Protein AF-A0A0A2JKS3-F1 (afdb_monomer_lite)

Organism: Penicillium expansum (NCBI:txid27334)

Secondary structure (DSSP, 8-state):
----------HHHHHHHHHHHHHHHH---TT--SHHHHHHHHHHHHHHHHHHTT-HHHHHHHHHHHHHHHHTT--HHHHHHHHHHS-SSHHHHHHHIIIIIS-GGGHHHHHHHHHHHHHSSSPEEHHHHHHHHHHTT-S-TTS---GGGSTT----HHHHHHHHHHHHTTSEEEE--TTS--EEEESSHHHHHHIIIIIHHHHHHHTT---TT--HHHHHHHHHHHHHHHHHHHHHHHHHHHHSHHHHHH---HHHH-TTHHHHHHHHHHHHHHHTTHHHHH-TTHHHHHHHHHHHHHHHHHHH-SS-TTSPPTT--HHHHHHHTT-HHHHHHHHTTT--TT---TT---HHHHHHHHT-HHHHHHHHHTT--TT---TTS--HHHHHHHTT-HHHHHHHHHTT--GGG-TTT-HHHHHHHHT-HHHHHHHHHTT--TT---STTSSHHHHHHHHT-HHHHHHHHHTT--TT--BTTTBSHHHHHHHTT-HHHHHHHHHTT--TT--BTTTBSHHHHHHHTT-HHHHHHHHHTT--TT---STTSSHHHHHT-TTT--HHHHHHHHHTT--TT--BTTTBSHHHHHHTSS-SHHHHHHHHTT--TT---STTSSHHHHHHHHT-HHHHHHHHHTT--TT---TTS--HHHHHHHTT-HHHHHH-GGGGTTTT---TTS--HHHHHHHTT-HHHHHHHHHTT--TT---TTS--HHHH-TT-HHHHHHHHHH-TT--PPPTTTTTTHHHHHHHHHHHHHHT-----SHHHHHHHTT-------STT----EEEEEEE-TTT--EEEEEEETTT--EEEESSS--TTT--SS--HHHHHH-GGGGGG-TTS-------------S----SHHHHHHHHHHHHHHSTTSSS---S-SSS-----STTSSSSS-----------S-S--SSSHHHHHHHSTTTTTS--

Radius of gyration: 42.36 Å; chains: 1; bounding box: 100×102×143 Å

Structure (mmCIF, N/CA/C/O backbone):
data_AF-A0A0A2JKS3-F1
#
_entry.id   AF-A0A0A2JKS3-F1
#
loop_
_atom_site.group_PDB
_atom_site.id
_atom_site.type_symbol
_atom_site.label_atom_id
_atom_site.label_alt_id
_atom_site.label_comp_id
_atom_site.label_asym_id
_atom_site.label_entity_id
_atom_site.label_seq_id
_atom_site.pdbx_PDB_ins_code
_atom_site.Cartn_x
_atom_site.Cartn_y
_atom_site.Cartn_z
_atom_site.occupancy
_atom_site.B_iso_or_equiv
_atom_site.auth_seq_id
_atom_site.auth_comp_id
_atom_site.auth_asym_id
_atom_site.auth_atom_id
_atom_site.pdbx_PDB_model_num
ATOM 1 N N . MET A 1 1 ? -11.399 -55.300 25.366 1.00 30.48 1 MET A N 1
ATOM 2 C CA . MET A 1 1 ? -9.996 -54.855 25.467 1.00 30.48 1 MET A CA 1
ATOM 3 C C . MET A 1 1 ? -9.910 -53.564 24.676 1.00 30.48 1 MET A C 1
ATOM 5 O O . MET A 1 1 ? -10.213 -53.614 23.499 1.00 30.48 1 MET A O 1
ATOM 9 N N . GLU A 1 2 ? -9.673 -52.379 25.203 1.00 31.55 2 GLU A N 1
ATOM 10 C CA . GLU A 1 2 ? -9.498 -51.868 26.557 1.00 31.55 2 GLU A CA 1
ATOM 11 C C . GLU A 1 2 ? -10.107 -50.462 26.554 1.00 31.55 2 GLU A C 1
ATOM 13 O O . GLU A 1 2 ? -10.111 -49.762 25.542 1.00 31.55 2 GLU A O 1
ATOM 18 N N . SER A 1 3 ? -10.672 -50.095 27.695 1.00 31.89 3 SER A N 1
ATOM 19 C CA . SER A 1 3 ? -11.144 -48.764 28.036 1.00 31.89 3 SER A CA 1
ATOM 20 C C . SER A 1 3 ? -10.021 -47.739 27.884 1.00 31.89 3 SER A C 1
ATOM 22 O O . SER A 1 3 ? -9.095 -47.718 28.694 1.00 31.89 3 SER A O 1
ATOM 24 N N . GLY A 1 4 ? -10.135 -46.848 26.901 1.00 29.61 4 GLY A N 1
ATOM 25 C CA . GLY A 1 4 ? -9.442 -45.568 26.948 1.00 29.61 4 GLY A CA 1
ATOM 26 C C . GLY A 1 4 ? -10.041 -44.749 28.086 1.00 29.61 4 GLY A C 1
ATOM 27 O O . GLY A 1 4 ? -11.052 -44.079 27.894 1.00 29.61 4 GLY A O 1
ATOM 28 N N . GLN A 1 5 ? -9.465 -44.867 29.286 1.00 35.06 5 GLN A N 1
ATOM 29 C CA . GLN A 1 5 ? -9.697 -43.920 30.368 1.00 35.06 5 GLN A CA 1
ATOM 30 C C . GLN A 1 5 ? -9.364 -42.535 29.820 1.00 35.06 5 GLN A C 1
ATOM 32 O O . GLN A 1 5 ? -8.202 -42.226 29.557 1.00 35.06 5 GLN A O 1
ATOM 37 N N . ALA A 1 6 ? -10.393 -41.713 29.624 1.00 31.33 6 ALA A N 1
ATOM 38 C CA . ALA A 1 6 ? -10.202 -40.281 29.574 1.00 31.33 6 ALA A CA 1
ATOM 39 C C . ALA A 1 6 ? -9.494 -39.911 30.880 1.00 31.33 6 ALA A C 1
ATOM 41 O O . ALA A 1 6 ? -10.051 -40.085 31.965 1.00 31.33 6 ALA A O 1
ATOM 42 N N . ILE A 1 7 ? -8.234 -39.494 30.776 1.00 37.38 7 ILE A N 1
ATOM 43 C CA . ILE A 1 7 ? -7.541 -38.830 31.869 1.00 37.38 7 ILE A CA 1
ATOM 44 C C . ILE A 1 7 ? -8.309 -37.526 32.057 1.00 37.38 7 ILE A C 1
ATOM 46 O O . ILE A 1 7 ? -8.115 -36.557 31.327 1.00 37.38 7 ILE A O 1
ATOM 50 N N . GLU A 1 8 ? -9.257 -37.545 32.984 1.00 34.41 8 GLU A N 1
ATOM 51 C CA . GLU A 1 8 ? -9.900 -36.355 33.507 1.00 34.41 8 GLU A CA 1
ATOM 52 C C . GLU A 1 8 ? -8.813 -35.615 34.294 1.00 34.41 8 GLU A C 1
ATOM 54 O O . GLU A 1 8 ? -8.569 -35.872 35.473 1.00 34.41 8 GLU A O 1
ATOM 59 N N . ILE A 1 9 ? -8.048 -34.772 33.594 1.00 34.44 9 ILE A N 1
ATOM 60 C CA . ILE A 1 9 ? -7.129 -33.836 34.231 1.00 34.44 9 ILE A CA 1
ATOM 61 C C . ILE A 1 9 ? -8.023 -32.901 35.040 1.00 34.44 9 ILE A C 1
ATOM 63 O O . ILE A 1 9 ? -8.710 -32.050 34.478 1.00 34.44 9 ILE A O 1
ATOM 67 N N . LYS A 1 10 ? -8.051 -33.082 36.361 1.00 38.66 10 LYS A N 1
ATOM 68 C CA . LYS A 1 10 ? -8.672 -32.132 37.283 1.00 38.66 10 LYS A CA 1
ATOM 69 C C . LYS A 1 10 ? -7.843 -30.850 37.277 1.00 38.66 10 LYS A C 1
ATOM 71 O O . LYS A 1 10 ? -6.928 -30.678 38.074 1.00 38.66 10 LYS A O 1
ATOM 76 N N . VAL A 1 11 ? -8.155 -29.961 36.336 1.00 46.00 11 VAL A N 1
ATOM 77 C CA . VAL A 1 11 ? -7.541 -28.630 36.180 1.00 46.00 11 VAL A CA 1
ATOM 78 C C . VAL A 1 11 ? -7.661 -27.800 37.475 1.00 46.00 11 VAL A C 1
ATOM 80 O O . VAL A 1 11 ? -6.840 -26.928 37.739 1.00 46.00 11 VAL A O 1
ATOM 83 N N . GLU A 1 12 ? -8.641 -28.114 38.326 1.00 52.31 12 GLU A N 1
ATOM 84 C CA . GLU A 1 12 ? -8.937 -27.396 39.570 1.00 52.31 12 GLU A CA 1
ATOM 85 C C . GLU A 1 12 ? -7.877 -27.582 40.677 1.00 52.31 12 GLU A C 1
ATOM 87 O O . GLU A 1 12 ? -7.554 -26.608 41.357 1.00 52.31 12 GLU A O 1
ATOM 92 N N . ASP A 1 13 ? -7.281 -28.774 40.830 1.00 54.56 13 ASP A N 1
ATOM 93 C CA . ASP A 1 13 ? -6.289 -29.045 41.892 1.00 54.56 13 ASP A CA 1
ATOM 94 C C . ASP A 1 13 ? -4.906 -28.449 41.556 1.00 54.56 13 ASP A C 1
ATOM 96 O O . ASP A 1 13 ? -4.194 -27.958 42.436 1.00 54.56 13 ASP A O 1
ATOM 100 N N . HIS A 1 14 ? -4.537 -28.427 40.269 1.00 59.56 14 HIS A N 1
ATOM 101 C CA . HIS A 1 14 ? -3.281 -27.833 39.796 1.00 59.56 14 HIS A CA 1
ATOM 102 C C . HIS A 1 14 ? -3.275 -26.304 39.939 1.00 59.56 14 HIS A C 1
ATOM 104 O O . HIS A 1 14 ? -2.295 -25.738 40.421 1.00 59.56 14 HIS A O 1
ATOM 110 N N . ASN A 1 15 ? -4.403 -25.647 39.650 1.00 71.06 15 ASN A N 1
ATOM 111 C CA . ASN A 1 15 ? -4.530 -24.200 39.820 1.00 71.06 15 ASN A CA 1
ATOM 112 C C . ASN A 1 15 ? -4.403 -23.768 41.289 1.00 71.06 15 ASN A C 1
ATOM 114 O O . ASN A 1 15 ? -3.839 -22.712 41.562 1.00 71.06 15 ASN A O 1
ATOM 118 N N . GLN A 1 16 ? -4.900 -24.561 42.248 1.00 79.12 16 GLN A N 1
ATOM 119 C CA . GLN A 1 16 ? -4.759 -24.236 43.674 1.00 79.12 16 GLN A CA 1
ATOM 120 C C . GLN A 1 16 ? -3.303 -24.293 44.138 1.00 79.12 16 GLN A C 1
ATOM 122 O O . GLN A 1 16 ? -2.873 -23.424 44.897 1.00 79.12 16 GLN A O 1
ATOM 127 N N . GLN A 1 17 ? -2.540 -25.283 43.670 1.00 81.25 17 GLN A N 1
ATOM 128 C CA . GLN A 1 17 ? -1.125 -25.405 44.010 1.00 81.25 17 GLN A CA 1
ATOM 129 C C . GLN A 1 17 ? -0.301 -24.264 43.401 1.00 81.25 17 GLN A C 1
ATOM 131 O O . GLN A 1 17 ? 0.533 -23.685 44.097 1.00 81.25 17 GLN A O 1
ATOM 136 N N . ASP A 1 18 ? -0.568 -23.897 42.147 1.00 83.44 18 ASP A N 1
ATOM 137 C CA . ASP A 1 18 ? 0.107 -22.782 41.474 1.00 83.44 18 ASP A CA 1
ATOM 138 C C . ASP A 1 18 ? -0.231 -21.434 42.127 1.00 83.44 18 ASP A C 1
ATOM 140 O O . ASP A 1 18 ? 0.654 -20.606 42.345 1.00 83.44 18 ASP A O 1
ATOM 144 N N . ILE A 1 19 ? -1.494 -21.232 42.526 1.00 84.19 19 ILE A N 1
ATOM 145 C CA . ILE A 1 19 ? -1.930 -20.066 43.305 1.00 84.19 19 ILE A CA 1
ATOM 146 C C . ILE A 1 19 ? -1.213 -20.015 44.659 1.00 84.19 19 ILE A C 1
ATOM 148 O O . ILE A 1 19 ? -0.704 -18.960 45.036 1.00 84.19 19 ILE A O 1
ATOM 152 N N . ALA A 1 20 ? -1.149 -21.132 45.389 1.00 85.06 20 ALA A N 1
ATOM 153 C CA . ALA A 1 20 ? -0.477 -21.189 46.684 1.00 85.06 20 ALA A CA 1
ATOM 154 C C . ALA A 1 20 ? 1.016 -20.855 46.556 1.00 85.06 20 ALA A C 1
ATOM 156 O O . ALA A 1 20 ? 1.520 -20.038 47.327 1.00 85.06 20 ALA A O 1
ATOM 157 N N . THR A 1 21 ? 1.700 -21.423 45.556 1.00 85.44 21 THR A N 1
ATOM 158 C CA . THR A 1 21 ? 3.104 -21.112 45.243 1.00 85.44 21 THR A CA 1
ATOM 159 C C . THR A 1 21 ? 3.278 -19.634 44.892 1.00 85.44 21 THR A C 1
ATOM 161 O O . THR A 1 21 ? 4.127 -18.966 45.473 1.00 85.44 21 THR A O 1
ATOM 164 N N . TYR A 1 22 ? 2.420 -19.079 44.032 1.00 85.06 22 TYR A N 1
ATOM 165 C CA . TYR A 1 22 ? 2.462 -17.660 43.676 1.00 85.06 22 TYR A CA 1
ATOM 166 C C . TYR A 1 22 ? 2.288 -16.736 44.894 1.00 85.06 22 TYR A C 1
ATOM 168 O O . TYR A 1 22 ? 3.039 -15.772 45.049 1.00 85.06 22 TYR A O 1
ATOM 176 N N . ILE A 1 23 ? 1.348 -17.037 45.799 1.00 85.12 23 ILE A N 1
ATOM 177 C CA . ILE A 1 23 ? 1.152 -16.278 47.048 1.00 85.12 23 ILE A CA 1
ATOM 178 C C . ILE A 1 23 ? 2.405 -16.356 47.930 1.00 85.12 23 ILE A C 1
ATOM 180 O O . ILE A 1 23 ? 2.842 -15.345 48.483 1.00 85.12 23 ILE A O 1
ATOM 184 N N . GLN A 1 24 ? 2.976 -17.556 48.056 1.00 83.12 24 GLN A N 1
ATOM 185 C CA . GLN A 1 24 ? 4.165 -17.847 48.857 1.00 83.12 24 GLN A CA 1
ATOM 186 C C . GLN A 1 24 ? 5.393 -17.061 48.368 1.00 83.12 24 GLN A C 1
ATOM 188 O O . GLN A 1 24 ? 6.145 -16.537 49.194 1.00 83.12 24 GLN A O 1
ATOM 193 N N . ASP A 1 25 ? 5.567 -16.979 47.047 1.00 79.81 25 ASP A N 1
ATOM 194 C CA . ASP A 1 25 ? 6.682 -16.301 46.379 1.00 79.81 25 ASP A CA 1
ATOM 195 C C . ASP A 1 25 ? 6.521 -14.776 46.370 1.00 79.81 25 ASP A C 1
ATOM 197 O O . ASP A 1 25 ? 7.506 -14.045 46.407 1.00 79.81 25 ASP A O 1
ATOM 201 N N . THR A 1 26 ? 5.281 -14.286 46.352 1.00 75.19 26 THR A N 1
ATOM 202 C CA . THR A 1 26 ? 4.971 -12.850 46.296 1.00 75.19 26 THR A CA 1
ATOM 203 C C . THR A 1 26 ? 5.017 -12.205 47.691 1.00 75.19 26 THR A C 1
ATOM 205 O O . THR A 1 26 ? 5.575 -11.124 47.866 1.00 75.19 26 THR A O 1
ATOM 208 N N . LEU A 1 27 ? 4.555 -12.901 48.740 1.00 75.25 27 LEU A N 1
ATOM 209 C CA . LEU A 1 27 ? 4.664 -12.456 50.139 1.00 75.25 27 LEU A CA 1
ATOM 210 C C . LEU A 1 27 ? 6.083 -12.649 50.723 1.00 75.25 27 LEU A C 1
ATOM 212 O O . LEU A 1 27 ? 6.242 -13.175 51.832 1.00 75.25 27 LEU A O 1
ATOM 216 N N . THR A 1 28 ? 7.136 -12.209 50.023 1.00 62.16 28 THR A N 1
ATOM 217 C CA . THR A 1 28 ? 8.504 -12.157 50.570 1.00 62.16 28 THR A CA 1
ATOM 218 C C . THR A 1 28 ? 8.614 -11.059 51.625 1.00 62.16 28 THR A C 1
ATOM 220 O O . THR A 1 28 ? 9.102 -9.957 51.378 1.00 62.16 28 THR A O 1
ATOM 223 N N . MET A 1 29 ? 8.135 -11.362 52.826 1.00 55.88 29 MET A N 1
ATOM 224 C CA . MET A 1 29 ? 8.361 -10.553 54.015 1.00 55.88 29 MET A CA 1
ATOM 225 C C . MET A 1 29 ? 9.824 -10.676 54.432 1.00 55.88 29 MET A C 1
ATOM 227 O O . MET A 1 29 ? 10.343 -11.782 54.587 1.00 55.88 29 MET A O 1
ATOM 231 N N . THR A 1 30 ? 10.492 -9.536 54.591 1.00 47.81 30 THR A N 1
ATOM 232 C CA . THR A 1 30 ? 11.874 -9.415 55.061 1.00 47.81 30 THR A CA 1
ATOM 233 C C . THR A 1 30 ? 12.067 -10.229 56.346 1.00 47.81 30 THR A C 1
ATOM 235 O O . THR A 1 30 ? 11.515 -9.878 57.381 1.00 47.81 30 THR A O 1
ATOM 238 N N . GLU A 1 31 ? 12.812 -11.335 56.241 1.00 46.84 31 GLU A N 1
ATOM 239 C CA . GLU A 1 31 ? 13.276 -12.244 57.305 1.00 46.84 31 GLU A CA 1
ATOM 240 C C . GLU A 1 31 ? 12.452 -12.252 58.610 1.00 46.84 31 GLU A C 1
ATOM 242 O O . GLU A 1 31 ? 12.863 -11.707 59.638 1.00 46.84 31 GLU A O 1
ATOM 247 N N . ALA A 1 32 ? 11.314 -12.949 58.604 1.00 47.84 32 ALA A N 1
ATOM 248 C CA . ALA A 1 32 ? 10.649 -13.355 59.838 1.00 47.84 32 ALA A CA 1
ATOM 249 C C . ALA A 1 32 ? 11.521 -14.392 60.578 1.00 47.84 32 ALA A C 1
ATOM 251 O O . ALA A 1 32 ? 11.635 -15.537 60.149 1.00 47.84 32 ALA A O 1
ATOM 252 N N . LYS A 1 33 ? 12.178 -13.980 61.671 1.00 48.94 33 LYS A N 1
ATOM 253 C CA . LYS A 1 33 ? 13.095 -14.822 62.468 1.00 48.94 33 LYS A CA 1
ATOM 254 C C . LYS A 1 33 ? 12.414 -15.615 63.596 1.00 48.94 33 LYS A C 1
ATOM 256 O O . LYS A 1 33 ? 13.120 -16.248 64.377 1.00 48.94 33 LYS A O 1
ATOM 261 N N . ASP A 1 34 ? 11.081 -15.600 63.704 1.00 58.25 34 ASP A N 1
ATOM 262 C CA . ASP A 1 34 ? 10.336 -16.330 64.742 1.00 58.25 34 ASP A CA 1
ATOM 263 C C . ASP A 1 34 ? 9.275 -17.311 64.189 1.00 58.25 34 ASP A C 1
ATOM 265 O O . ASP A 1 34 ? 8.694 -17.121 63.120 1.00 58.25 34 ASP A O 1
ATOM 269 N N . ASN A 1 35 ? 9.025 -18.396 64.938 1.00 57.72 35 ASN A N 1
ATOM 270 C CA . ASN A 1 35 ? 8.067 -19.454 64.571 1.00 57.72 35 ASN A CA 1
ATOM 271 C C . ASN A 1 35 ? 6.607 -18.963 64.534 1.00 57.72 35 ASN A C 1
ATOM 273 O O . ASN A 1 35 ? 5.772 -19.558 63.854 1.00 57.72 35 ASN A O 1
ATOM 277 N N . ALA A 1 36 ? 6.280 -17.900 65.276 1.00 57.97 36 ALA A N 1
ATOM 278 C CA . ALA A 1 36 ? 4.929 -17.347 65.328 1.00 57.97 36 ALA A CA 1
ATOM 279 C C . ALA A 1 36 ? 4.556 -16.679 63.995 1.00 57.97 36 ALA A C 1
ATOM 281 O O . ALA A 1 36 ? 3.480 -16.932 63.460 1.00 57.97 36 ALA A O 1
ATOM 282 N N . SER A 1 37 ? 5.475 -15.913 63.406 1.00 62.06 37 SER A N 1
ATOM 283 C CA . SER A 1 37 ? 5.296 -15.261 62.106 1.00 62.06 37 SER A CA 1
ATOM 284 C C . SER A 1 37 ? 5.177 -16.266 60.955 1.00 62.06 37 SER A C 1
ATOM 286 O O . SER A 1 37 ? 4.454 -16.022 59.988 1.00 62.06 37 SER A O 1
ATOM 288 N N . GLN A 1 38 ? 5.842 -17.421 61.063 1.00 66.75 38 GLN A N 1
ATOM 289 C CA . GLN A 1 38 ? 5.776 -18.479 60.053 1.00 66.75 38 GLN A CA 1
ATOM 290 C C . GLN A 1 38 ? 4.429 -19.223 60.063 1.00 66.75 38 GLN A C 1
ATOM 292 O O . GLN A 1 38 ? 3.833 -19.404 59.001 1.00 66.75 38 GLN A O 1
ATOM 297 N N . ASN A 1 39 ? 3.885 -19.549 61.242 1.00 70.00 39 ASN A N 1
ATOM 298 C CA . ASN A 1 39 ? 2.537 -20.126 61.365 1.00 70.00 39 ASN A CA 1
ATOM 299 C C . ASN A 1 39 ? 1.451 -19.171 60.845 1.00 70.00 39 ASN A C 1
ATOM 301 O O . ASN A 1 39 ? 0.538 -19.579 60.126 1.00 70.00 39 ASN A O 1
ATOM 305 N N . THR A 1 40 ? 1.572 -17.884 61.172 1.00 71.56 40 THR A N 1
ATOM 306 C CA . THR A 1 40 ? 0.670 -16.830 60.693 1.00 71.56 40 THR A CA 1
ATOM 307 C C . THR A 1 40 ? 0.664 -16.732 59.163 1.00 71.56 40 THR A C 1
ATOM 309 O O . THR A 1 40 ? -0.393 -16.617 58.539 1.00 71.56 40 THR A O 1
ATOM 312 N N . ARG A 1 41 ? 1.839 -16.854 58.535 1.00 74.44 41 ARG A N 1
ATOM 313 C CA . ARG A 1 41 ? 1.990 -16.868 57.076 1.00 74.44 41 ARG A CA 1
ATOM 314 C C . ARG A 1 41 ? 1.308 -18.075 56.431 1.00 74.44 41 ARG A C 1
ATOM 316 O O . ARG A 1 41 ? 0.556 -17.893 55.479 1.00 74.44 41 ARG A O 1
ATOM 323 N N . GLU A 1 42 ? 1.532 -19.286 56.935 1.00 78.81 42 GLU A N 1
ATOM 324 C CA . GLU A 1 42 ? 0.897 -20.497 56.389 1.00 78.81 42 GLU A CA 1
ATOM 325 C C . GLU A 1 42 ? -0.636 -20.437 56.484 1.00 78.81 42 GLU A C 1
ATOM 327 O O . GLU A 1 42 ? -1.339 -20.816 55.542 1.00 78.81 42 GLU A O 1
ATOM 332 N N . MET A 1 43 ? -1.170 -19.885 57.582 1.00 81.38 43 MET A N 1
ATOM 333 C CA . MET A 1 43 ? -2.608 -19.640 57.727 1.00 81.38 43 MET A CA 1
ATOM 334 C C . MET A 1 43 ? -3.140 -18.647 56.685 1.00 81.38 43 MET A C 1
ATOM 336 O O . MET A 1 43 ? -4.213 -18.881 56.123 1.00 81.38 43 MET A O 1
ATOM 340 N N . LEU A 1 44 ? -2.395 -17.574 56.395 1.00 83.12 44 LEU A N 1
ATOM 341 C CA . LEU A 1 44 ? -2.764 -16.591 55.373 1.00 83.12 44 LEU A CA 1
ATOM 342 C C . LEU A 1 44 ? -2.813 -17.216 53.975 1.00 83.12 44 LEU A C 1
ATOM 344 O O . LEU A 1 44 ? -3.811 -17.061 53.273 1.00 83.12 44 LEU A O 1
ATOM 348 N N . VAL A 1 45 ? -1.769 -17.964 53.591 1.00 86.06 45 VAL A N 1
ATOM 349 C CA . VAL A 1 45 ? -1.688 -18.630 52.278 1.00 86.06 45 VAL A CA 1
ATOM 350 C C . VAL A 1 45 ? -2.840 -19.611 52.096 1.00 86.06 45 VAL A C 1
ATOM 352 O O . VAL A 1 45 ? -3.503 -19.595 51.058 1.00 86.06 45 VAL A O 1
ATOM 355 N N . LYS A 1 46 ? -3.146 -20.418 53.119 1.00 85.62 46 LYS A N 1
ATOM 356 C CA . LYS A 1 46 ? -4.265 -21.366 53.070 1.00 85.62 46 LYS A CA 1
ATOM 357 C C . LYS A 1 46 ? -5.610 -20.657 52.896 1.00 85.62 46 LYS A C 1
ATOM 359 O O . LYS A 1 46 ? -6.406 -21.069 52.054 1.00 85.62 46 LYS A O 1
ATOM 364 N N . LYS A 1 47 ? -5.858 -19.589 53.664 1.00 85.38 47 LYS A N 1
ATOM 365 C CA . LYS A 1 47 ? -7.113 -18.824 53.597 1.00 85.38 47 LYS A CA 1
ATOM 366 C C . LYS A 1 47 ? -7.293 -18.163 52.227 1.00 85.38 47 LYS A C 1
ATOM 368 O O . LYS A 1 47 ? -8.366 -18.271 51.643 1.00 85.38 47 LYS A O 1
ATOM 373 N N . LEU A 1 48 ? -6.234 -17.559 51.690 1.00 87.19 48 LEU A N 1
ATOM 374 C CA . LEU A 1 48 ? -6.238 -16.928 50.368 1.00 87.19 48 LEU A CA 1
ATOM 375 C C . LEU A 1 48 ? -6.448 -17.931 49.238 1.00 87.19 48 LEU A C 1
ATOM 377 O O . LEU A 1 48 ? -7.299 -17.712 48.385 1.00 87.19 48 LEU A O 1
ATOM 381 N N . THR A 1 49 ? -5.732 -19.055 49.263 1.00 86.19 49 THR A N 1
ATOM 382 C CA . THR A 1 49 ? -5.876 -20.112 48.249 1.00 86.19 49 THR A CA 1
ATOM 383 C C . THR A 1 49 ? -7.306 -20.657 48.225 1.00 86.19 49 THR A C 1
ATOM 385 O O . THR A 1 49 ? -7.879 -20.860 47.156 1.00 86.19 49 THR A O 1
ATOM 388 N N . GLN A 1 50 ? -7.919 -20.829 49.402 1.00 85.12 50 GLN A N 1
ATOM 389 C CA . GLN A 1 50 ? -9.303 -21.282 49.515 1.00 85.12 50 GLN A CA 1
ATOM 390 C C . GLN A 1 50 ? -10.304 -20.231 49.009 1.00 85.12 50 GLN A C 1
ATOM 392 O O . GLN A 1 50 ? -11.259 -20.581 48.320 1.00 85.12 50 GLN A O 1
ATOM 397 N N . GLN A 1 51 ? -10.087 -18.952 49.320 1.00 84.25 51 GLN A N 1
ATOM 398 C CA . GLN A 1 51 ? -10.978 -17.861 48.912 1.00 84.25 51 GLN A CA 1
ATOM 399 C C . GLN A 1 51 ? -10.863 -17.528 47.415 1.00 84.25 51 GLN A C 1
ATOM 401 O O . GLN A 1 51 ? -11.859 -17.147 46.807 1.00 84.25 51 GLN A O 1
ATOM 406 N N . ALA A 1 52 ? -9.693 -17.759 46.806 1.00 83.25 52 ALA A N 1
ATOM 407 C CA . ALA A 1 52 ? -9.475 -17.666 45.360 1.00 83.25 52 ALA A CA 1
ATOM 408 C C . ALA A 1 52 ? -10.354 -18.628 44.556 1.00 83.25 52 ALA A C 1
ATOM 410 O O . ALA A 1 52 ? -10.662 -18.358 43.397 1.00 83.25 52 ALA A O 1
ATOM 411 N N . ASN A 1 53 ? -10.672 -19.789 45.143 1.00 83.19 53 ASN A N 1
ATOM 412 C CA . ASN A 1 53 ? -11.440 -20.869 44.529 1.00 83.19 53 ASN A CA 1
ATOM 413 C C . ASN A 1 53 ? -10.998 -21.201 43.083 1.00 83.19 53 ASN A C 1
ATOM 415 O O . ASN A 1 53 ? -11.819 -21.338 42.180 1.00 83.19 53 ASN A O 1
ATOM 419 N N . GLY A 1 54 ? -9.682 -21.266 42.848 1.00 80.81 54 GLY A N 1
ATOM 420 C CA . GLY A 1 54 ? -9.097 -21.569 41.534 1.00 80.81 54 GLY A CA 1
ATOM 421 C C . GLY A 1 54 ? -9.010 -20.394 40.545 1.00 80.81 54 GLY A C 1
ATOM 422 O O . GLY A 1 54 ? -8.508 -20.581 39.438 1.00 80.81 54 GLY A O 1
ATOM 423 N N . VAL A 1 55 ? -9.441 -19.182 40.917 1.00 82.12 55 VAL A N 1
ATOM 424 C CA . VAL A 1 55 ? -9.378 -17.981 40.065 1.00 82.12 55 VAL A CA 1
ATOM 425 C C . VAL A 1 55 ? -8.083 -17.207 40.329 1.00 82.12 55 VAL A C 1
ATOM 427 O O . VAL A 1 55 ? -8.022 -16.347 41.206 1.00 82.12 55 VAL A O 1
ATOM 430 N N . PHE A 1 56 ? -7.038 -17.465 39.538 1.00 83.69 56 PHE A N 1
ATOM 431 C CA . PHE A 1 56 ? -5.729 -16.808 39.695 1.00 83.69 56 PHE A CA 1
ATOM 432 C C . PHE A 1 56 ? -5.816 -15.270 39.680 1.00 83.69 56 PHE A C 1
ATOM 434 O O . PHE A 1 56 ? -5.196 -14.598 40.504 1.00 83.69 56 PHE A O 1
ATOM 441 N N . GLN A 1 57 ? -6.652 -14.702 38.801 1.00 81.94 57 GLN A N 1
ATOM 442 C CA . GLN A 1 57 ? -6.827 -13.250 38.692 1.00 81.94 57 GLN A CA 1
ATOM 443 C C . GLN A 1 57 ? -7.378 -12.615 39.978 1.00 81.94 57 GLN A C 1
ATOM 445 O O . GLN A 1 57 ? -7.039 -11.474 40.282 1.00 81.94 57 GLN A O 1
ATOM 450 N N . TRP A 1 58 ? -8.193 -13.344 40.748 1.00 86.38 58 TRP A N 1
ATOM 451 C CA . TRP A 1 58 ? -8.698 -12.872 42.039 1.00 86.38 58 TRP A CA 1
ATOM 452 C C . TRP A 1 58 ? -7.527 -12.619 42.992 1.00 86.38 58 TRP A C 1
ATOM 454 O O . TRP A 1 58 ? -7.420 -11.549 43.588 1.00 86.38 58 TRP A O 1
ATOM 464 N N . ILE A 1 59 ? -6.582 -13.561 43.049 1.00 84.69 59 ILE A N 1
ATOM 465 C CA . ILE A 1 59 ? -5.393 -13.456 43.897 1.00 84.69 59 ILE A CA 1
ATOM 466 C C . ILE A 1 59 ? -4.443 -12.381 43.411 1.00 84.69 59 ILE A C 1
ATOM 468 O O . ILE A 1 59 ? -4.034 -11.550 44.214 1.00 84.69 59 ILE A O 1
ATOM 472 N N . HIS A 1 60 ? -4.152 -12.330 42.114 1.00 82.62 60 HIS A N 1
ATOM 473 C CA . HIS A 1 60 ? -3.310 -11.279 41.543 1.00 82.62 60 HIS A CA 1
ATOM 474 C C . HIS A 1 60 ? -3.839 -9.865 41.859 1.00 82.62 60 HIS A C 1
ATOM 476 O O . HIS A 1 60 ? -3.067 -8.925 42.029 1.00 82.62 60 HIS A O 1
ATOM 482 N N . THR A 1 61 ? -5.160 -9.702 41.969 1.00 81.62 61 THR A N 1
ATOM 483 C CA . THR A 1 61 ? -5.800 -8.424 42.300 1.00 81.62 61 THR A CA 1
ATOM 484 C C . THR A 1 61 ? -5.821 -8.125 43.809 1.00 81.62 61 THR A C 1
ATOM 486 O O . THR A 1 61 ? -5.615 -6.978 44.202 1.00 81.62 61 THR A O 1
ATOM 489 N N . VAL A 1 62 ? -6.045 -9.125 44.666 1.00 84.06 62 VAL A N 1
ATOM 490 C CA . VAL A 1 62 ? -6.164 -8.945 46.128 1.00 84.06 62 VAL A CA 1
ATOM 491 C C . VAL A 1 62 ? -4.799 -8.902 46.831 1.00 84.06 62 VAL A C 1
ATOM 493 O O . VAL A 1 62 ? -4.614 -8.164 47.801 1.00 84.06 62 VAL A O 1
ATOM 496 N N . LEU A 1 63 ? -3.822 -9.667 46.344 1.00 85.50 63 LEU A N 1
ATOM 497 C CA . LEU A 1 63 ? -2.536 -9.877 47.010 1.00 85.50 63 LEU A CA 1
ATOM 498 C C . LEU A 1 63 ? -1.697 -8.594 47.197 1.00 85.50 63 LEU A C 1
ATOM 500 O O . LEU A 1 63 ? -1.179 -8.405 48.300 1.00 85.50 63 LEU A O 1
ATOM 504 N N . PRO A 1 64 ? -1.622 -7.653 46.230 1.00 82.06 64 PRO A N 1
ATOM 505 C CA . PRO A 1 64 ? -0.906 -6.389 46.425 1.00 82.06 64 PRO A CA 1
ATOM 506 C C . PRO A 1 64 ? -1.476 -5.510 47.553 1.00 82.06 64 PRO A C 1
ATOM 508 O O . PRO A 1 64 ? -0.723 -4.783 48.206 1.00 82.06 64 PRO A O 1
ATOM 511 N N . ILE A 1 65 ? -2.791 -5.582 47.804 1.00 82.44 65 ILE A N 1
ATOM 512 C CA . ILE A 1 65 ? -3.451 -4.853 48.902 1.00 82.44 65 ILE A CA 1
ATOM 513 C C . ILE A 1 65 ? -3.016 -5.448 50.245 1.00 82.44 65 ILE A C 1
ATOM 515 O O . ILE A 1 65 ? -2.681 -4.721 51.178 1.00 82.44 65 ILE A O 1
ATOM 519 N N . ILE A 1 66 ? -2.952 -6.777 50.329 1.00 84.75 66 ILE A N 1
ATOM 520 C CA . ILE A 1 66 ? -2.490 -7.484 51.528 1.00 84.75 66 ILE A CA 1
ATOM 521 C C . ILE A 1 66 ? -1.027 -7.173 51.803 1.00 84.75 66 ILE A C 1
ATOM 523 O O . ILE A 1 66 ? -0.681 -6.832 52.929 1.00 84.75 66 ILE A O 1
ATOM 527 N N . GLU A 1 67 ? -0.165 -7.227 50.787 1.00 80.44 67 GLU A N 1
ATOM 528 C CA . GLU A 1 67 ? 1.234 -6.840 50.953 1.00 80.44 67 GLU A CA 1
ATOM 529 C C . GLU A 1 67 ? 1.382 -5.431 51.526 1.00 80.44 67 GLU A C 1
ATOM 531 O O . GLU A 1 67 ? 2.257 -5.191 52.357 1.00 80.44 67 GLU A O 1
ATOM 536 N N . GLN A 1 68 ? 0.554 -4.486 51.070 1.00 78.31 68 GLN A N 1
ATOM 537 C CA . GLN A 1 68 ? 0.565 -3.127 51.593 1.00 78.31 68 GLN A CA 1
ATOM 538 C C . GLN A 1 68 ? 0.190 -3.103 53.077 1.00 78.31 68 GLN A C 1
ATOM 540 O O . GLN A 1 68 ? 0.949 -2.541 53.862 1.00 78.31 68 GLN A O 1
ATOM 545 N N . LYS A 1 69 ? -0.898 -3.773 53.470 1.00 82.06 69 LYS A N 1
ATOM 546 C CA . LYS A 1 69 ? -1.325 -3.876 54.876 1.00 82.06 69 LYS A CA 1
ATOM 547 C C . LYS A 1 69 ? -0.254 -4.502 55.770 1.00 82.06 69 LYS A C 1
ATOM 549 O O . LYS A 1 69 ? 0.002 -4.025 56.874 1.00 82.06 69 LYS A O 1
ATOM 554 N N . VAL A 1 70 ? 0.445 -5.521 55.267 1.00 78.25 70 VAL A N 1
ATOM 555 C CA . VAL A 1 70 ? 1.565 -6.134 55.992 1.00 78.25 70 VAL A CA 1
ATOM 556 C C . VAL A 1 70 ? 2.762 -5.175 56.085 1.00 78.25 70 VAL A C 1
ATOM 558 O O . VAL A 1 70 ? 3.362 -5.052 57.153 1.00 78.25 70 VAL A O 1
ATOM 561 N N . ARG A 1 71 ? 3.098 -4.436 55.015 1.00 77.62 71 ARG A N 1
ATOM 562 C CA . ARG A 1 71 ? 4.144 -3.389 55.051 1.00 77.62 71 ARG A CA 1
ATOM 563 C C . ARG A 1 71 ? 3.810 -2.264 56.037 1.00 77.62 71 ARG A C 1
ATOM 565 O O . ARG A 1 71 ? 4.716 -1.738 56.682 1.00 77.62 71 ARG A O 1
ATOM 572 N N . GLU A 1 72 ? 2.532 -1.923 56.174 1.00 79.81 72 GLU A N 1
ATOM 573 C CA . GLU A 1 72 ? 2.003 -0.937 57.127 1.00 79.81 72 GLU A CA 1
ATOM 574 C C . GLU A 1 72 ? 1.928 -1.467 58.572 1.00 79.81 72 GLU A C 1
ATOM 576 O O . GLU A 1 72 ? 1.622 -0.708 59.490 1.00 79.81 72 GLU A O 1
ATOM 581 N N . LYS A 1 73 ? 2.321 -2.731 58.795 1.00 77.50 73 LYS A N 1
ATOM 582 C CA . LYS A 1 73 ? 2.342 -3.421 60.095 1.00 77.50 73 LYS A CA 1
ATOM 583 C C . LYS A 1 73 ? 0.959 -3.562 60.742 1.00 77.50 73 LYS A C 1
ATOM 585 O O . LYS A 1 73 ? 0.865 -3.547 61.970 1.00 77.50 73 LYS A O 1
ATOM 590 N N . GLU A 1 74 ? -0.097 -3.714 59.940 1.00 80.50 74 GLU A N 1
ATOM 591 C CA . GLU A 1 74 ? -1.406 -4.129 60.459 1.00 80.50 74 GLU A CA 1
ATOM 592 C C . GLU A 1 74 ? -1.308 -5.509 61.136 1.00 80.50 74 GLU A C 1
ATOM 594 O O . GLU A 1 74 ? -0.508 -6.361 60.729 1.00 80.50 74 GLU A O 1
ATOM 599 N N . LEU A 1 75 ? -2.108 -5.733 62.186 1.00 81.38 75 LEU A N 1
ATOM 600 C CA . LEU A 1 75 ? -2.144 -7.025 62.871 1.00 81.38 75 LEU A CA 1
ATOM 601 C C . LEU A 1 75 ? -2.742 -8.092 61.948 1.00 81.38 75 LEU A C 1
ATOM 603 O O . LEU A 1 75 ? -3.614 -7.821 61.120 1.00 81.38 75 LEU A O 1
ATOM 607 N N . PHE A 1 76 ? -2.299 -9.338 62.105 1.00 78.44 76 PHE A N 1
ATOM 608 C CA . PHE A 1 76 ? -2.810 -10.441 61.294 1.00 78.44 76 PHE A CA 1
ATOM 609 C C . PHE A 1 76 ? -4.316 -10.655 61.479 1.00 78.44 76 PHE A C 1
ATOM 611 O O . PHE A 1 76 ? -5.015 -10.972 60.512 1.00 78.44 76 PHE A O 1
ATOM 618 N N . GLU A 1 77 ? -4.826 -10.460 62.698 1.00 79.12 77 GLU A N 1
ATOM 619 C CA . GLU A 1 77 ? -6.257 -10.518 62.978 1.00 79.12 77 GLU A CA 1
ATOM 620 C C . GLU A 1 77 ? -7.032 -9.472 62.164 1.00 79.12 77 GLU A C 1
ATOM 622 O O . GLU A 1 77 ? -8.075 -9.802 61.601 1.00 79.12 77 GLU A O 1
ATOM 627 N N . ASP A 1 78 ? -6.494 -8.259 62.017 1.00 81.38 78 ASP A N 1
ATOM 628 C CA . ASP A 1 78 ? -7.125 -7.174 61.257 1.00 81.38 78 ASP A CA 1
ATOM 629 C C . ASP A 1 78 ? -7.158 -7.487 59.753 1.00 81.38 78 ASP A C 1
ATOM 631 O O . ASP A 1 78 ? -8.196 -7.336 59.105 1.00 81.38 78 ASP A O 1
ATOM 635 N N . ILE A 1 79 ? -6.063 -8.029 59.204 1.00 82.25 79 ILE A N 1
ATOM 636 C CA . ILE A 1 79 ? -6.001 -8.498 57.807 1.00 82.25 79 ILE A CA 1
ATOM 637 C C . ILE A 1 79 ? -7.007 -9.636 57.578 1.00 82.25 79 ILE A C 1
ATOM 639 O O . ILE A 1 79 ? -7.687 -9.683 56.551 1.00 82.25 79 ILE A O 1
ATOM 643 N N . CYS A 1 80 ? -7.140 -10.554 58.540 1.00 80.50 80 CYS A N 1
ATOM 644 C CA . CYS A 1 80 ? -8.105 -11.646 58.474 1.00 80.50 80 CYS A CA 1
ATOM 645 C C . CYS A 1 80 ? -9.559 -11.174 58.552 1.00 80.50 80 CYS A C 1
ATOM 647 O O . CYS A 1 80 ? -10.397 -11.773 57.874 1.00 80.50 80 CYS A O 1
ATOM 649 N N . CYS A 1 81 ? -9.849 -10.154 59.365 1.00 81.81 81 CYS A N 1
ATOM 650 C CA . CYS A 1 81 ? -11.155 -9.503 59.445 1.00 81.81 81 CYS A CA 1
ATOM 651 C C . CYS A 1 81 ? -11.493 -8.811 58.123 1.00 81.81 81 CYS A C 1
ATOM 653 O O . CYS A 1 81 ? -12.555 -9.062 57.563 1.00 81.81 81 CYS A O 1
ATOM 655 N N . TRP A 1 82 ? -10.553 -8.043 57.570 1.00 84.94 82 TRP A N 1
ATOM 656 C CA . TRP A 1 82 ? -10.708 -7.398 56.268 1.00 84.94 82 TRP A CA 1
ATOM 657 C C . TRP A 1 82 ? -10.955 -8.408 55.138 1.00 84.94 82 TRP A C 1
ATOM 659 O O . TRP A 1 82 ? -11.835 -8.204 54.307 1.00 84.94 82 TRP A O 1
ATOM 669 N N . LEU A 1 83 ? -10.252 -9.548 55.134 1.00 83.25 83 LEU A N 1
ATOM 670 C CA . LEU A 1 83 ? -10.459 -10.611 54.142 1.00 83.25 83 LEU A CA 1
ATOM 671 C C . LEU A 1 83 ? -11.892 -11.159 54.118 1.00 83.25 83 LEU A C 1
ATOM 673 O O . LEU A 1 83 ? -12.337 -11.627 53.072 1.00 83.25 83 LEU A O 1
ATOM 677 N N . HIS A 1 84 ? -12.627 -11.097 55.233 1.00 81.31 84 HIS A N 1
ATOM 678 C CA . HIS A 1 84 ? -14.041 -11.484 55.260 1.00 81.31 84 HIS A CA 1
ATOM 679 C C . HIS A 1 84 ? -14.958 -10.478 54.550 1.00 81.31 84 HIS A C 1
ATOM 681 O O . HIS A 1 84 ? -16.063 -10.846 54.158 1.00 81.31 84 HIS A O 1
ATOM 687 N N . GLU A 1 85 ? -14.505 -9.239 54.360 1.00 80.44 85 GLU A N 1
ATOM 688 C CA . GLU A 1 85 ? -15.222 -8.192 53.627 1.00 80.44 85 GLU A CA 1
ATOM 689 C C . GLU A 1 85 ? -14.921 -8.220 52.119 1.00 80.44 85 GLU A C 1
ATOM 691 O O . GLU A 1 85 ? -15.665 -7.628 51.336 1.00 80.44 85 GLU A O 1
ATOM 696 N N . VAL A 1 86 ? -13.852 -8.914 51.698 1.00 81.50 86 VAL A N 1
ATOM 697 C CA . VAL A 1 86 ? -13.480 -9.065 50.283 1.00 81.50 86 VAL A CA 1
ATOM 698 C C . VAL A 1 86 ? -14.379 -10.114 49.612 1.00 81.50 86 VAL A C 1
ATOM 700 O O . VAL A 1 86 ? -14.380 -11.280 50.025 1.00 81.50 86 VAL A O 1
ATOM 703 N N . PRO A 1 87 ? -15.120 -9.753 48.551 1.00 84.50 87 PRO A N 1
ATOM 704 C CA . PRO A 1 87 ? -16.007 -10.688 47.864 1.00 84.50 87 PRO A CA 1
ATOM 705 C C . PRO A 1 87 ? -15.277 -11.870 47.211 1.00 84.50 87 PRO A C 1
ATOM 707 O O . PRO A 1 87 ? -14.141 -11.741 46.765 1.00 84.50 87 PRO A O 1
ATOM 710 N N . ALA A 1 88 ? -15.953 -13.016 47.088 1.00 78.38 88 ALA A N 1
ATOM 711 C CA . ALA A 1 88 ? -15.400 -14.206 46.427 1.00 78.38 88 ALA A CA 1
ATOM 712 C C . ALA A 1 88 ? -15.475 -14.141 44.886 1.00 78.38 88 ALA A C 1
ATOM 714 O O . ALA A 1 88 ? -14.660 -14.749 44.198 1.00 78.38 88 ALA A O 1
ATOM 715 N N . GLY A 1 89 ? -16.445 -13.407 44.328 1.00 81.75 89 GLY A N 1
ATOM 716 C CA . GLY A 1 89 ? -16.597 -13.233 42.882 1.00 81.75 89 GLY A CA 1
ATOM 717 C C . GLY A 1 89 ? -15.584 -12.241 42.306 1.00 81.75 89 GLY A C 1
ATOM 718 O O . GLY A 1 89 ? -15.332 -11.192 42.894 1.00 81.75 89 GLY A O 1
ATOM 719 N N . LEU A 1 90 ? -15.023 -12.538 41.130 1.00 85.00 90 LEU A N 1
ATOM 720 C CA . LEU A 1 90 ? -14.013 -11.683 40.492 1.00 85.00 90 LEU A CA 1
ATOM 721 C C . LEU A 1 90 ? -14.550 -10.281 40.144 1.00 85.00 90 LEU A C 1
ATOM 723 O O . LEU A 1 90 ? -13.890 -9.284 40.428 1.00 85.00 90 LEU A O 1
ATOM 727 N N . GLU A 1 91 ? -15.763 -10.190 39.587 1.00 87.31 91 GLU A N 1
ATOM 728 C CA . GLU A 1 91 ? -16.419 -8.896 39.331 1.00 87.31 91 GLU A CA 1
ATOM 729 C C . GLU A 1 91 ? -16.702 -8.128 40.629 1.00 87.31 91 GLU A C 1
ATOM 731 O O . GLU A 1 91 ? -16.532 -6.909 40.682 1.00 87.31 91 GLU A O 1
ATOM 736 N N . ASP A 1 92 ? -17.094 -8.834 41.691 1.00 88.50 92 ASP A N 1
ATOM 737 C CA . ASP A 1 92 ? -17.385 -8.224 42.986 1.00 88.50 92 ASP A CA 1
ATOM 738 C C . ASP A 1 92 ? -16.114 -7.665 43.643 1.00 88.50 92 ASP A C 1
ATOM 740 O O . ASP A 1 92 ? -16.167 -6.620 44.290 1.00 88.50 92 ASP A O 1
ATOM 744 N N . VAL A 1 93 ? -14.952 -8.292 43.428 1.00 88.75 93 VAL A N 1
ATOM 745 C CA . VAL A 1 93 ? -13.654 -7.723 43.829 1.00 88.75 93 VAL A CA 1
ATOM 746 C C . VAL A 1 93 ? -13.355 -6.438 43.068 1.00 88.75 93 VAL A C 1
ATOM 748 O O . VAL A 1 93 ? -12.923 -5.458 43.674 1.00 88.75 93 VAL A O 1
ATOM 751 N N . TYR A 1 94 ? -13.613 -6.391 41.759 1.00 93.38 94 TYR A N 1
ATOM 752 C CA . TYR A 1 94 ? -13.428 -5.156 40.994 1.00 93.38 94 TYR A CA 1
ATOM 753 C C . TYR A 1 94 ? -14.347 -4.042 41.512 1.00 93.38 94 TYR A C 1
ATOM 755 O O . TYR A 1 94 ? -13.889 -2.923 41.743 1.00 93.38 94 TYR A O 1
ATOM 763 N N . MET A 1 95 ? -15.618 -4.357 41.784 1.00 91.81 95 MET A N 1
ATOM 764 C CA . MET A 1 95 ? -16.565 -3.444 42.435 1.00 91.81 95 MET A CA 1
ATOM 765 C C . MET A 1 95 ? -16.061 -2.969 43.801 1.00 91.81 95 MET A C 1
ATOM 767 O O . MET A 1 95 ? -16.109 -1.774 44.099 1.00 91.81 95 MET A O 1
ATOM 771 N N . TYR A 1 96 ? -15.563 -3.893 44.625 1.00 90.38 96 TYR A N 1
ATOM 772 C CA . TYR A 1 96 ? -15.004 -3.590 45.936 1.00 90.38 96 TYR A CA 1
ATOM 773 C C . TYR A 1 96 ? -13.832 -2.612 45.823 1.00 90.38 96 TYR A C 1
ATOM 775 O O . TYR A 1 96 ? -13.788 -1.636 46.569 1.00 90.38 96 TYR A O 1
ATOM 783 N N . ILE A 1 97 ? -12.932 -2.807 44.855 1.00 90.81 97 ILE A N 1
ATOM 784 C CA . ILE A 1 97 ? -11.800 -1.903 44.628 1.00 90.81 97 ILE A CA 1
ATOM 785 C C . ILE A 1 97 ? -12.277 -0.500 44.254 1.00 90.81 97 ILE A C 1
ATOM 787 O O . ILE A 1 97 ? -11.853 0.477 44.876 1.00 90.81 97 ILE A O 1
ATOM 791 N N . LEU A 1 98 ? -13.196 -0.389 43.289 1.00 93.25 98 LEU A N 1
ATOM 792 C CA . LEU A 1 98 ? -13.705 0.910 42.840 1.00 93.25 98 LEU A CA 1
ATOM 793 C C . LEU A 1 98 ? -14.441 1.686 43.947 1.00 93.25 98 LEU A C 1
ATOM 795 O O . LEU A 1 98 ? -14.430 2.918 43.941 1.00 93.25 98 LEU A O 1
ATOM 799 N N . ASN A 1 99 ? -15.079 0.981 44.886 1.00 91.38 99 ASN A N 1
ATOM 800 C CA . ASN A 1 99 ? -15.885 1.588 45.945 1.00 91.38 99 ASN A CA 1
ATOM 801 C C . ASN A 1 99 ? -15.105 1.856 47.237 1.00 91.38 99 ASN A C 1
ATOM 803 O O . ASN A 1 99 ? -15.305 2.908 47.850 1.00 91.38 99 ASN A O 1
ATOM 807 N N . ASN A 1 100 ? -14.246 0.921 47.646 1.00 87.50 100 ASN A N 1
ATOM 808 C CA . ASN A 1 100 ? -13.681 0.873 48.997 1.00 87.50 100 ASN A CA 1
ATOM 809 C C . ASN A 1 100 ? -12.159 1.047 49.035 1.00 87.50 100 ASN A C 1
ATOM 811 O O . ASN A 1 100 ? -11.644 1.528 50.038 1.00 87.50 100 ASN A O 1
ATOM 815 N N . VAL A 1 101 ? -11.437 0.679 47.969 1.00 87.62 101 VAL A N 1
ATOM 816 C CA . VAL A 1 101 ? -9.965 0.798 47.927 1.00 87.62 101 VAL A CA 1
ATOM 817 C C . VAL A 1 101 ? -9.540 2.156 47.375 1.00 87.62 101 VAL A C 1
ATOM 819 O O . VAL A 1 101 ? -8.612 2.775 47.888 1.00 87.62 101 VAL A O 1
ATOM 822 N N . ILE A 1 102 ? -10.228 2.656 46.344 1.00 91.00 102 ILE A N 1
ATOM 823 C CA . ILE A 1 102 ? -9.971 3.999 45.816 1.00 91.00 102 ILE A CA 1
ATOM 824 C C . ILE A 1 102 ? -10.519 5.047 46.794 1.00 91.00 102 ILE A C 1
ATOM 826 O O . ILE A 1 102 ? -11.731 5.158 46.999 1.00 91.00 102 ILE A O 1
ATOM 830 N N . GLU A 1 103 ? -9.619 5.858 47.356 1.00 89.94 103 GLU A N 1
ATOM 831 C CA . GLU A 1 103 ? -9.973 6.946 48.273 1.00 89.94 103 GLU A CA 1
ATOM 832 C C . GLU A 1 103 ? -11.003 7.908 47.666 1.00 89.94 103 GLU A C 1
ATOM 834 O O . GLU A 1 103 ? -10.944 8.266 46.485 1.00 89.94 103 GLU A O 1
ATOM 839 N N . THR A 1 104 ? -11.916 8.406 48.502 1.00 89.69 104 THR A N 1
ATOM 840 C CA . THR A 1 104 ? -12.987 9.326 48.086 1.00 89.69 104 THR A CA 1
ATOM 841 C C . THR A 1 104 ? -12.462 10.589 47.402 1.00 89.69 104 THR A C 1
ATOM 843 O O . THR A 1 104 ? -13.057 11.039 46.423 1.00 89.69 104 THR A O 1
ATOM 846 N N . SER A 1 105 ? -11.319 11.109 47.860 1.00 90.19 105 SER A N 1
ATOM 847 C CA . SER A 1 105 ? -10.597 12.259 47.295 1.00 90.19 105 SER A CA 1
ATOM 848 C C . SER A 1 105 ? -10.121 12.043 45.851 1.00 90.19 105 SER A C 1
ATOM 850 O O . SER A 1 105 ? -9.940 13.009 45.112 1.00 90.19 105 SER A O 1
ATOM 852 N N . ASN A 1 106 ? -9.933 10.787 45.432 1.00 92.19 106 ASN A N 1
ATOM 853 C CA . ASN A 1 106 ? -9.379 10.422 44.130 1.00 92.19 106 ASN A CA 1
ATOM 854 C C . ASN A 1 106 ? -10.451 10.048 43.099 1.00 92.19 106 ASN A C 1
ATOM 856 O O . ASN A 1 106 ? -10.152 10.035 41.907 1.00 92.19 106 ASN A O 1
ATOM 860 N N . ARG A 1 107 ? -11.698 9.798 43.520 1.00 92.50 107 ARG A N 1
ATOM 861 C CA . ARG A 1 107 ? -12.770 9.225 42.680 1.00 92.50 107 ARG A CA 1
ATOM 862 C C . ARG A 1 107 ? -13.022 9.973 41.367 1.00 92.50 107 ARG A C 1
ATOM 864 O O . ARG A 1 107 ? -13.175 9.331 40.330 1.00 92.50 107 ARG A O 1
ATOM 871 N N . GLU A 1 108 ? -13.018 11.308 41.377 1.00 91.00 108 GLU A N 1
ATOM 872 C CA . GLU A 1 108 ? -13.206 12.106 40.152 1.00 91.00 108 GLU A CA 1
ATOM 873 C C . GLU A 1 108 ? -12.065 11.889 39.146 1.00 91.00 108 GLU A C 1
ATOM 875 O O . GLU A 1 108 ? -12.299 11.684 37.952 1.00 91.00 108 GLU A O 1
ATOM 880 N N . GLN A 1 109 ? -10.821 11.888 39.628 1.00 92.56 109 GLN A N 1
ATOM 881 C CA . GLN A 1 109 ? -9.651 11.684 38.780 1.00 92.56 109 GLN A CA 1
ATOM 882 C C . GLN A 1 109 ? -9.500 10.211 38.369 1.00 92.56 109 GLN A C 1
ATOM 884 O O . GLN A 1 109 ? -9.051 9.944 37.257 1.00 92.56 109 GLN A O 1
ATOM 889 N N . SER A 1 110 ? -9.929 9.264 39.209 1.00 95.38 110 SER A N 1
ATOM 890 C CA . SER A 1 110 ? -10.006 7.835 38.884 1.00 95.38 110 SER A CA 1
ATOM 891 C C . SER A 1 110 ? -10.988 7.563 37.751 1.00 95.38 110 SER A C 1
ATOM 893 O O . SER A 1 110 ? -10.668 6.789 36.853 1.00 95.38 110 SER A O 1
ATOM 895 N N . LEU A 1 111 ? -12.143 8.242 37.729 1.00 95.19 111 LEU A N 1
ATOM 896 C CA . LEU A 1 111 ? -13.060 8.168 36.592 1.00 95.19 111 LEU A CA 1
ATOM 897 C C . LEU A 1 111 ? -12.354 8.604 35.301 1.00 95.19 111 LEU A C 1
ATOM 899 O O . LEU A 1 111 ? -12.349 7.851 34.333 1.00 95.19 111 LEU A O 1
ATOM 903 N N . LEU A 1 112 ? -11.707 9.774 35.291 1.00 94.88 112 LEU A N 1
ATOM 904 C CA . LEU A 1 112 ? -10.980 10.253 34.108 1.00 94.88 112 LEU A CA 1
ATOM 905 C C . LEU A 1 112 ? -9.824 9.322 33.706 1.00 94.88 112 LEU A C 1
ATOM 907 O O . LEU A 1 112 ? -9.588 9.095 32.522 1.00 94.88 112 LEU A O 1
ATOM 911 N N . PHE A 1 113 ? -9.118 8.762 34.683 1.00 97.00 113 PHE A N 1
ATOM 912 C CA . PHE A 1 113 ? -8.053 7.795 34.453 1.00 97.00 113 PHE A CA 1
ATOM 913 C C . PHE A 1 113 ? -8.571 6.540 33.751 1.00 97.00 113 PHE A C 1
ATOM 915 O O . PHE A 1 113 ? -8.046 6.168 32.703 1.00 97.00 113 PHE A O 1
ATOM 922 N N . PHE A 1 114 ? -9.638 5.925 34.263 1.00 97.38 114 PHE A N 1
ATOM 923 C CA . PHE A 1 114 ? -10.210 4.733 33.641 1.00 97.38 114 PHE A CA 1
ATOM 924 C C . PHE A 1 114 ? -10.901 5.020 32.308 1.00 97.38 114 PHE A C 1
ATOM 926 O O . PHE A 1 114 ? -10.878 4.152 31.438 1.00 97.38 114 PHE A O 1
ATOM 933 N N . GLN A 1 115 ? -11.430 6.230 32.090 1.00 96.56 115 GLN A N 1
ATOM 934 C CA . GLN A 1 115 ? -11.870 6.657 30.758 1.00 96.56 115 GLN A CA 1
ATOM 935 C C . GLN A 1 115 ? -10.719 6.556 29.749 1.00 96.56 115 GLN A C 1
ATOM 937 O O . GLN A 1 115 ? -10.884 5.948 28.696 1.00 96.56 115 GLN A O 1
ATOM 942 N N . TRP A 1 116 ? -9.542 7.089 30.083 1.00 97.50 116 TRP A N 1
ATOM 943 C CA . TRP A 1 116 ? -8.368 7.026 29.211 1.00 97.50 116 TRP A CA 1
ATOM 944 C C . TRP A 1 116 ? -7.812 5.614 29.044 1.00 97.50 116 TRP A C 1
ATOM 946 O O . TRP A 1 116 ? -7.563 5.196 27.918 1.00 97.50 116 TRP A O 1
ATOM 956 N N . VAL A 1 117 ? -7.642 4.865 30.136 1.00 96.69 117 VAL A N 1
ATOM 957 C CA . VAL A 1 117 ? -7.081 3.504 30.082 1.00 96.69 117 VAL A CA 1
ATOM 958 C C . VAL A 1 117 ? -7.970 2.561 29.274 1.00 96.69 117 VAL A C 1
ATOM 960 O O . VAL A 1 117 ? -7.454 1.742 28.519 1.00 96.69 117 VAL A O 1
ATOM 963 N N . CYS A 1 118 ? -9.294 2.674 29.406 1.00 95.00 118 CYS A N 1
ATOM 964 C CA . CYS A 1 118 ? -10.199 1.734 28.755 1.00 95.00 118 CYS A CA 1
ATOM 965 C C . CYS A 1 118 ? -10.563 2.155 27.337 1.00 95.00 118 CYS A C 1
ATOM 967 O O . CYS A 1 118 ? -10.779 1.273 26.518 1.00 95.00 118 CYS A O 1
ATOM 969 N N . LEU A 1 119 ? -10.694 3.455 27.041 1.00 96.19 119 LEU A N 1
ATOM 970 C CA . LEU A 1 119 ? -11.325 3.937 25.802 1.00 96.19 119 LEU A CA 1
ATOM 971 C C . LEU A 1 119 ? -10.361 4.533 24.776 1.00 96.19 119 LEU A C 1
ATOM 973 O O . LEU A 1 119 ? -10.807 4.855 23.675 1.00 96.19 119 LEU A O 1
ATOM 977 N N . ALA A 1 120 ? -9.081 4.688 25.112 1.00 96.88 120 ALA A N 1
ATOM 978 C CA . ALA A 1 120 ? -8.084 5.125 24.148 1.00 96.88 120 ALA A CA 1
ATOM 979 C C . ALA A 1 120 ? -7.893 4.103 23.009 1.00 96.88 120 ALA A C 1
ATOM 981 O O . ALA A 1 120 ? -7.982 2.897 23.227 1.00 96.88 120 ALA A O 1
ATOM 982 N N . GLU A 1 121 ? -7.570 4.577 21.802 1.00 96.12 121 GLU A N 1
ATOM 983 C CA . GLU A 1 121 ? -7.325 3.727 20.619 1.00 96.12 121 GLU A CA 1
ATOM 984 C C . GLU A 1 121 ? -6.018 2.924 20.725 1.00 96.12 121 GLU A C 1
ATOM 986 O O . GLU A 1 121 ? -5.788 1.983 19.970 1.00 96.12 121 GLU A O 1
ATOM 991 N N . ARG A 1 122 ? -5.151 3.297 21.672 1.00 94.38 122 ARG A N 1
ATOM 992 C CA . ARG A 1 122 ? -3.982 2.527 22.102 1.00 94.38 122 ARG A CA 1
ATOM 993 C C . ARG A 1 122 ? -3.640 2.853 23.558 1.00 94.38 122 ARG A C 1
ATOM 995 O O . ARG A 1 122 ? -3.980 3.951 24.004 1.00 94.38 122 ARG A O 1
ATOM 1002 N N . PRO A 1 123 ? -2.898 1.985 24.268 1.00 94.88 123 PRO A N 1
ATOM 1003 C CA . PRO A 1 123 ? -2.327 2.330 25.565 1.00 94.88 123 PRO A CA 1
ATOM 1004 C C . PRO A 1 123 ? -1.528 3.640 25.501 1.00 94.88 123 PRO A C 1
ATOM 1006 O O . PRO A 1 123 ? -0.729 3.871 24.583 1.00 94.88 123 PRO A O 1
ATOM 1009 N N . LEU A 1 124 ? -1.769 4.518 26.475 1.00 95.56 124 LEU A N 1
ATOM 1010 C CA . LEU A 1 124 ? -1.040 5.777 26.622 1.00 95.56 124 LEU A CA 1
ATOM 1011 C C . LEU A 1 124 ? 0.277 5.519 27.348 1.00 95.56 124 LEU A C 1
ATOM 1013 O O . LEU A 1 124 ? 0.340 4.720 28.280 1.00 95.56 124 LEU A O 1
ATOM 1017 N N . THR A 1 125 ? 1.323 6.250 26.979 1.00 94.88 125 THR A N 1
ATOM 1018 C CA . THR A 1 125 ? 2.543 6.305 27.789 1.00 94.88 125 THR A CA 1
ATOM 1019 C C . THR A 1 125 ? 2.280 6.994 29.128 1.00 94.88 125 THR A C 1
ATOM 1021 O O . THR A 1 125 ? 1.351 7.795 29.272 1.00 94.88 125 THR A O 1
ATOM 1024 N N . VAL A 1 126 ? 3.144 6.749 30.116 1.00 94.19 126 VAL A N 1
ATOM 1025 C CA . VAL A 1 126 ? 3.094 7.459 31.409 1.00 94.19 126 VAL A CA 1
ATOM 1026 C C . VAL A 1 126 ? 3.143 8.981 31.208 1.00 94.19 126 VAL A C 1
ATOM 1028 O O . VAL A 1 126 ? 2.419 9.718 31.877 1.00 94.19 126 VAL A O 1
ATOM 1031 N N . ALA A 1 127 ? 3.951 9.456 30.254 1.00 92.00 127 ALA A N 1
ATOM 1032 C CA . ALA A 1 127 ? 4.033 10.871 29.912 1.00 92.00 127 ALA A CA 1
ATOM 1033 C C . ALA A 1 127 ? 2.717 11.386 29.311 1.00 92.00 127 ALA A C 1
ATOM 1035 O O . ALA A 1 127 ? 2.201 12.396 29.775 1.00 92.00 127 ALA A O 1
ATOM 1036 N N . GLU A 1 128 ? 2.131 10.687 28.338 1.00 94.19 128 GLU A N 1
ATOM 1037 C CA . GLU A 1 128 ? 0.838 11.058 27.744 1.00 94.19 128 GLU A CA 1
ATOM 1038 C C . GLU A 1 128 ? -0.281 11.114 28.788 1.00 94.19 128 GLU A C 1
ATOM 1040 O O . GLU A 1 128 ? -1.047 12.080 28.814 1.00 94.19 128 GLU A O 1
ATOM 1045 N N . MET A 1 129 ? -0.329 10.135 29.699 1.00 95.38 129 MET A N 1
ATOM 1046 C CA . MET A 1 129 ? -1.335 10.061 30.759 1.00 95.38 129 MET A CA 1
ATOM 1047 C C . MET A 1 129 ? -1.312 11.297 31.674 1.00 95.38 129 MET A C 1
ATOM 1049 O O . MET A 1 129 ? -2.366 11.807 32.054 1.00 95.38 129 MET A O 1
ATOM 1053 N N . ARG A 1 130 ? -0.128 11.847 31.984 1.00 92.75 130 ARG A N 1
ATOM 1054 C CA . ARG A 1 130 ? -0.002 13.076 32.796 1.00 92.75 130 ARG A CA 1
ATOM 1055 C C . ARG A 1 130 ? -0.734 14.261 32.170 1.00 92.75 130 ARG A C 1
ATOM 1057 O O . ARG A 1 130 ? -1.414 15.006 32.870 1.00 92.75 130 ARG A O 1
ATOM 1064 N N . TYR A 1 131 ? -0.601 14.433 30.858 1.00 92.06 131 TYR A N 1
ATOM 1065 C CA . TYR A 1 131 ? -1.252 15.523 30.128 1.00 92.06 131 TYR A CA 1
ATOM 1066 C C . TYR A 1 131 ? -2.744 15.232 29.933 1.00 92.06 131 TYR A C 1
ATOM 1068 O O . TYR A 1 131 ? -3.576 16.129 30.078 1.00 92.06 131 TYR A O 1
ATOM 1076 N N . ALA A 1 132 ? -3.091 13.969 29.681 1.00 94.25 132 ALA A N 1
ATOM 1077 C CA . ALA A 1 132 ? -4.458 13.498 29.498 1.00 94.25 132 ALA A CA 1
ATOM 1078 C C . ALA A 1 132 ? -5.352 13.764 30.724 1.00 94.25 132 ALA A C 1
ATOM 1080 O O . ALA A 1 132 ? -6.465 14.272 30.575 1.00 94.25 132 ALA A O 1
ATOM 1081 N N . LEU A 1 133 ? -4.848 13.507 31.940 1.00 93.38 133 LEU A N 1
ATOM 1082 C CA . LEU A 1 133 ? -5.592 13.734 33.188 1.00 93.38 133 LEU A CA 1
ATOM 1083 C C . LEU A 1 133 ? -5.837 15.213 33.510 1.00 93.38 133 LEU A C 1
ATOM 1085 O O . LEU A 1 133 ? -6.731 15.538 34.285 1.00 93.38 133 LEU A O 1
ATOM 1089 N N . VAL A 1 134 ? -5.043 16.116 32.941 1.00 91.31 134 VAL A N 1
ATOM 1090 C CA . VAL A 1 134 ? -5.087 17.549 33.264 1.00 91.31 134 VAL A CA 1
ATOM 1091 C C . VAL A 1 134 ? -5.865 18.333 32.208 1.00 91.31 134 VAL A C 1
ATOM 1093 O O . VAL A 1 134 ? -6.501 19.340 32.523 1.00 91.31 134 VAL A O 1
ATOM 1096 N N . ALA A 1 135 ? -5.879 17.851 30.962 1.00 89.19 135 ALA A N 1
ATOM 1097 C CA . ALA A 1 135 ? -6.549 18.498 29.836 1.00 89.19 135 ALA A CA 1
ATOM 1098 C C . ALA A 1 135 ? -8.045 18.760 30.083 1.00 89.19 135 ALA A C 1
ATOM 1100 O O . ALA A 1 135 ? -8.547 19.820 29.703 1.00 89.19 135 ALA A O 1
ATOM 1101 N N . LYS A 1 136 ? -8.748 17.862 30.791 1.00 85.31 136 LYS A N 1
ATOM 1102 C CA . LYS A 1 136 ? -10.169 18.043 31.142 1.00 85.31 136 LYS A CA 1
ATOM 1103 C C . LYS A 1 136 ? -10.425 19.309 31.972 1.00 85.31 136 LYS A C 1
ATOM 1105 O O . LYS A 1 136 ? -11.460 19.950 31.795 1.00 85.31 136 LYS A O 1
ATOM 1110 N N . HIS A 1 137 ? -9.490 19.693 32.844 1.00 84.25 137 HIS A N 1
ATOM 1111 C CA . HIS A 1 137 ? -9.641 20.826 33.767 1.00 84.25 137 HIS A CA 1
ATOM 1112 C C . HIS A 1 137 ? -9.366 22.193 33.119 1.00 84.25 137 HIS A C 1
ATOM 1114 O O . HIS A 1 137 ? -9.571 23.239 33.744 1.00 84.25 137 HIS A O 1
ATOM 1120 N N . VAL A 1 138 ? -8.936 22.221 31.855 1.00 83.75 138 VAL A N 1
ATOM 1121 C CA . VAL A 1 138 ? -8.759 23.467 31.105 1.00 83.75 138 VAL A CA 1
ATOM 1122 C C . VAL A 1 138 ? -10.127 24.031 30.736 1.00 83.75 138 VAL A C 1
ATOM 1124 O O . VAL A 1 138 ? -10.860 23.441 29.945 1.00 83.75 138 VAL A O 1
ATOM 1127 N N . ARG A 1 139 ? -10.477 25.193 31.303 1.00 80.12 139 ARG A N 1
ATOM 1128 C CA . ARG A 1 139 ? -11.768 25.861 31.055 1.00 80.12 139 ARG A CA 1
ATOM 1129 C C . ARG A 1 139 ? -11.859 26.471 29.656 1.00 80.12 139 ARG A C 1
ATOM 1131 O O . ARG A 1 139 ? -12.869 26.289 28.987 1.00 80.12 139 ARG A O 1
ATOM 1138 N N . GLU A 1 140 ? -10.793 27.140 29.216 1.00 81.69 140 GLU A N 1
ATOM 1139 C CA . GLU A 1 140 ? -10.724 27.890 27.954 1.00 81.69 140 GLU A CA 1
ATOM 1140 C C . GLU A 1 140 ? -9.712 27.252 26.985 1.00 81.69 140 GLU A C 1
ATOM 1142 O O . GLU A 1 140 ? -8.507 27.474 27.147 1.00 81.69 140 GLU A O 1
ATOM 1147 N N . PRO A 1 141 ? -10.168 26.486 25.973 1.00 79.38 141 PRO A N 1
ATOM 1148 C CA . PRO A 1 141 ? -9.281 25.770 25.049 1.00 79.38 141 PRO A CA 1
ATOM 1149 C C . PRO A 1 141 ? -8.349 26.680 24.232 1.00 79.38 141 PRO A C 1
ATOM 1151 O O . PRO A 1 141 ? -7.222 26.298 23.944 1.00 79.38 141 PRO A O 1
ATOM 1154 N N . LEU A 1 142 ? -8.794 27.894 23.885 1.00 78.12 142 LEU A N 1
ATOM 1155 C CA . LEU A 1 142 ? -8.076 28.833 23.008 1.00 78.12 142 LEU A CA 1
ATOM 1156 C C . LEU A 1 142 ? -7.238 29.881 23.767 1.00 78.12 142 LEU A C 1
ATOM 1158 O O . LEU A 1 142 ? -7.097 31.015 23.316 1.00 78.12 142 LEU A O 1
ATOM 1162 N N . SER A 1 143 ? -6.676 29.530 24.924 1.00 76.00 143 SER A N 1
ATOM 1163 C CA . SER A 1 143 ? -5.808 30.438 25.689 1.00 76.00 143 SER A CA 1
ATOM 1164 C C . SER A 1 143 ? -4.433 29.806 25.935 1.00 76.00 143 SER A C 1
ATOM 1166 O O . SER A 1 143 ? -4.369 28.609 26.207 1.00 76.00 143 SER A O 1
ATOM 1168 N N . PRO A 1 144 ? -3.316 30.560 25.842 1.00 67.25 144 PRO A N 1
ATOM 1169 C CA . PRO A 1 144 ? -1.980 29.997 26.020 1.00 67.25 144 PRO A CA 1
ATOM 1170 C C . PRO A 1 144 ? -1.830 29.419 27.430 1.00 67.25 144 PRO A C 1
ATOM 1172 O O . PRO A 1 144 ? -2.050 30.120 28.423 1.00 67.25 144 PRO A O 1
ATOM 1175 N N . LYS A 1 145 ? -1.442 28.142 27.526 1.00 71.56 145 LYS A N 1
ATOM 1176 C CA . LYS A 1 145 ? -1.240 27.442 28.800 1.00 71.56 145 LYS A CA 1
ATOM 1177 C C . LYS A 1 145 ? 0.172 26.893 28.915 1.00 71.56 145 LYS A C 1
ATOM 1179 O O . LYS A 1 145 ? 0.725 26.340 27.972 1.00 71.56 145 LYS A O 1
ATOM 1184 N N . LYS A 1 146 ? 0.712 27.003 30.127 1.00 81.75 146 LYS A N 1
ATOM 1185 C CA . LYS A 1 146 ? 1.804 26.152 30.600 1.00 81.75 146 LYS A CA 1
ATOM 1186 C C . LYS A 1 146 ? 1.161 25.017 31.379 1.00 81.75 146 LYS A C 1
ATOM 1188 O O . LYS A 1 146 ? 0.471 25.296 32.362 1.00 81.75 146 LYS A O 1
ATOM 1193 N N . TRP A 1 147 ? 1.325 23.785 30.907 1.00 83.88 147 TRP A N 1
ATOM 1194 C CA . TRP A 1 147 ? 0.679 22.606 31.490 1.00 83.88 147 TRP A CA 1
ATOM 1195 C C . TRP A 1 147 ? 1.013 22.452 32.977 1.00 83.88 147 TRP A C 1
ATOM 1197 O O . TRP A 1 147 ? 0.137 22.142 33.777 1.00 83.88 147 TRP A O 1
ATOM 1207 N N . GLU A 1 148 ? 2.232 22.827 33.359 1.00 84.06 148 GLU A N 1
ATOM 1208 C CA . GLU A 1 148 ? 2.770 22.797 34.720 1.00 84.06 148 GLU A CA 1
ATOM 1209 C C . GLU A 1 148 ? 2.044 23.734 35.694 1.00 84.06 148 GLU A C 1
ATOM 1211 O O . GLU A 1 148 ? 2.174 23.591 36.904 1.00 84.06 148 GLU A O 1
ATOM 1216 N N . ARG A 1 149 ? 1.288 24.716 35.186 1.00 85.38 149 ARG A N 1
ATOM 1217 C CA . ARG A 1 149 ? 0.524 25.669 36.009 1.00 85.38 149 ARG A CA 1
ATOM 1218 C C . ARG A 1 149 ? -0.942 25.279 36.170 1.00 85.38 149 ARG A C 1
ATOM 1220 O O . ARG A 1 149 ? -1.681 25.995 36.845 1.00 85.38 149 ARG A O 1
ATOM 1227 N N . ILE A 1 150 ? -1.388 24.205 35.521 1.00 85.50 150 ILE A N 1
ATOM 1228 C CA . ILE A 1 150 ? -2.774 23.753 35.621 1.00 85.50 150 ILE A CA 1
ATOM 1229 C C . ILE A 1 150 ? -2.927 22.949 36.924 1.00 85.50 150 ILE A C 1
ATOM 1231 O O . ILE A 1 150 ? -2.109 22.064 37.188 1.00 85.50 150 ILE A O 1
ATOM 1235 N N . PRO A 1 151 ? -3.955 23.230 37.751 1.00 85.75 151 PRO A N 1
ATOM 1236 C CA . PRO A 1 151 ? -4.195 22.481 38.979 1.00 85.75 151 PRO A CA 1
ATOM 1237 C C . PRO A 1 151 ? -4.279 20.972 38.727 1.00 85.75 151 PRO A C 1
ATOM 1239 O O . PRO A 1 151 ? -4.960 20.530 37.803 1.00 85.75 151 PRO A O 1
ATOM 1242 N N . GLY A 1 152 ? -3.586 20.189 39.556 1.00 83.75 152 GLY A N 1
ATOM 1243 C CA . GLY A 1 152 ? -3.544 18.730 39.435 1.00 83.75 152 GLY A CA 1
ATOM 1244 C C . GLY A 1 152 ? -2.501 18.186 38.451 1.00 83.75 152 GLY A C 1
ATOM 1245 O O . GLY A 1 152 ? -2.459 16.972 38.255 1.00 83.75 152 GLY A O 1
ATOM 1246 N N . PHE A 1 153 ? -1.651 19.035 37.851 1.00 90.31 153 PHE A N 1
ATOM 1247 C CA . PHE A 1 153 ? -0.549 18.569 37.006 1.00 90.31 153 PHE A CA 1
ATOM 1248 C C . PHE A 1 153 ? 0.519 17.815 37.800 1.00 90.31 153 PHE A C 1
ATOM 1250 O O . PHE A 1 153 ? 0.958 18.236 38.868 1.00 90.31 153 PHE A O 1
ATOM 1257 N N . ILE A 1 154 ? 0.956 16.688 37.243 1.00 91.31 154 ILE A N 1
ATOM 1258 C CA . ILE A 1 154 ? 1.963 15.814 37.842 1.00 91.31 154 ILE A CA 1
ATOM 1259 C C . ILE A 1 154 ? 3.293 16.113 37.162 1.00 91.31 154 ILE A C 1
ATOM 1261 O O . ILE A 1 154 ? 3.412 15.965 35.949 1.00 91.31 154 ILE A O 1
ATOM 1265 N N . GLU A 1 155 ? 4.289 16.546 37.931 1.00 88.38 155 GLU A N 1
ATOM 1266 C CA . GLU A 1 155 ? 5.536 17.135 37.412 1.00 88.38 155 GLU A CA 1
ATOM 1267 C C . GLU A 1 155 ? 6.504 16.123 36.779 1.00 88.38 155 GLU A C 1
ATOM 1269 O O . GLU A 1 155 ? 7.262 16.494 35.883 1.00 88.38 155 GLU A O 1
ATOM 1274 N N . SER A 1 156 ? 6.466 14.849 37.188 1.00 91.19 156 SER A N 1
ATOM 1275 C CA . SER A 1 156 ? 7.413 13.827 36.724 1.00 91.19 156 SER A CA 1
ATOM 1276 C C . SER A 1 156 ? 6.756 12.467 36.474 1.00 91.19 156 SER A C 1
ATOM 1278 O O . SER A 1 156 ? 5.675 12.175 36.998 1.00 91.19 156 SER A O 1
ATOM 1280 N N . ASN A 1 157 ? 7.413 11.623 35.673 1.00 90.56 157 ASN A N 1
ATOM 1281 C CA . ASN A 1 157 ? 6.926 10.273 35.388 1.00 90.56 157 ASN A CA 1
ATOM 1282 C C . ASN A 1 157 ? 6.982 9.389 36.642 1.00 90.56 157 ASN A C 1
ATOM 1284 O O . ASN A 1 157 ? 6.059 8.617 36.870 1.00 90.56 157 ASN A O 1
ATOM 1288 N N . GLU A 1 158 ? 7.982 9.558 37.510 1.00 90.50 158 GLU A N 1
ATOM 1289 C CA . GLU A 1 158 ? 8.121 8.801 38.762 1.00 90.50 158 GLU A CA 1
ATOM 1290 C C . GLU A 1 158 ? 6.942 9.063 39.704 1.00 90.50 158 GLU A C 1
ATOM 1292 O O . GLU A 1 158 ? 6.350 8.129 40.245 1.00 90.50 158 GLU A O 1
ATOM 1297 N N . ARG A 1 159 ? 6.536 10.333 39.856 1.00 92.62 159 ARG A N 1
ATOM 1298 C CA . ARG A 1 159 ? 5.336 10.676 40.636 1.00 92.62 159 ARG A CA 1
ATOM 1299 C C . ARG A 1 159 ? 4.063 10.130 39.992 1.00 92.62 159 ARG A C 1
ATOM 1301 O O . ARG A 1 159 ? 3.149 9.720 40.706 1.00 92.62 159 ARG A O 1
ATOM 1308 N N . MET A 1 160 ? 4.008 10.090 38.660 1.00 94.19 160 MET A N 1
ATOM 1309 C CA . MET A 1 160 ? 2.876 9.511 37.940 1.00 94.19 160 MET A CA 1
ATOM 1310 C C . MET A 1 160 ? 2.723 8.012 38.224 1.00 94.19 160 MET A C 1
ATOM 1312 O O . MET A 1 160 ? 1.594 7.563 38.386 1.00 94.19 160 MET A O 1
ATOM 1316 N N . LEU A 1 161 ? 3.812 7.247 38.373 1.00 92.12 161 LEU A N 1
ATOM 1317 C CA . LEU A 1 161 ? 3.738 5.818 38.723 1.00 92.12 161 LEU A CA 1
ATOM 1318 C C . LEU A 1 161 ? 3.005 5.589 40.052 1.00 92.12 161 LEU A C 1
ATOM 1320 O O . LEU A 1 161 ? 2.116 4.741 40.137 1.00 92.12 161 LEU A O 1
ATOM 1324 N N . GLY A 1 162 ? 3.334 6.380 41.079 1.00 90.12 162 GLY A N 1
ATOM 1325 C CA . GLY A 1 162 ? 2.623 6.342 42.360 1.00 90.12 162 GLY A CA 1
ATOM 1326 C C . GLY A 1 162 ? 1.157 6.753 42.214 1.00 90.12 162 GLY A C 1
ATOM 1327 O O . GLY A 1 162 ? 0.267 6.123 42.786 1.00 90.12 162 GLY A O 1
ATOM 1328 N N . ARG A 1 163 ? 0.886 7.766 41.379 1.00 93.75 163 ARG A N 1
ATOM 1329 C CA . ARG A 1 163 ? -0.480 8.228 41.123 1.00 93.75 163 ARG A CA 1
ATOM 1330 C C . ARG A 1 163 ? -1.328 7.186 40.392 1.00 93.75 163 ARG A C 1
ATOM 1332 O O . ARG A 1 163 ? -2.484 7.026 40.755 1.00 93.75 163 ARG A O 1
ATOM 1339 N N . ILE A 1 164 ? -0.776 6.445 39.431 1.00 94.94 164 ILE A N 1
ATOM 1340 C CA . ILE A 1 164 ? 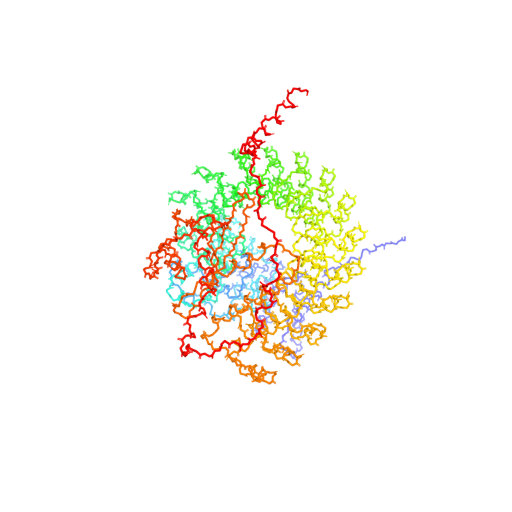-1.482 5.366 38.716 1.00 94.94 164 ILE A CA 1
ATOM 1341 C C . ILE A 1 164 ? -1.979 4.299 39.695 1.00 94.94 164 ILE A C 1
ATOM 1343 O O . ILE A 1 164 ? -3.135 3.886 39.612 1.00 94.94 164 ILE A O 1
ATOM 1347 N N . LYS A 1 165 ? -1.152 3.901 40.669 1.00 90.44 165 LYS A N 1
ATOM 1348 C CA . LYS A 1 165 ? -1.562 2.946 41.710 1.00 90.44 165 LYS A CA 1
ATOM 1349 C C . LYS A 1 165 ? -2.717 3.493 42.553 1.00 90.44 165 LYS A C 1
ATOM 1351 O O . LYS A 1 165 ? -3.729 2.818 42.702 1.00 90.44 165 LYS A O 1
ATOM 1356 N N . ALA A 1 166 ? -2.607 4.740 43.018 1.00 91.81 166 ALA A N 1
ATOM 1357 C CA . ALA A 1 166 ? -3.648 5.386 43.821 1.00 91.81 166 ALA A CA 1
ATOM 1358 C C . ALA A 1 166 ? -4.972 5.590 43.057 1.00 91.81 166 ALA A C 1
ATOM 1360 O O . ALA A 1 166 ? -6.046 5.451 43.634 1.00 91.81 166 ALA A O 1
ATOM 1361 N N . LEU A 1 167 ? -4.907 5.917 41.761 1.00 95.06 167 LEU A N 1
ATOM 1362 C CA . LEU A 1 167 ? -6.093 6.142 40.930 1.00 95.06 167 LEU A CA 1
ATOM 1363 C C . LEU A 1 167 ? -6.772 4.841 40.497 1.00 95.06 167 LEU A C 1
ATOM 1365 O O . LEU A 1 167 ? -7.978 4.852 40.262 1.00 95.06 167 LEU A O 1
ATOM 1369 N N . SER A 1 168 ? -6.017 3.748 40.373 1.00 94.75 168 SER A N 1
ATOM 1370 C CA . SER A 1 168 ? -6.535 2.471 39.875 1.00 94.75 168 SER A CA 1
ATOM 1371 C C . SER A 1 168 ? -6.906 1.467 40.962 1.00 94.75 168 SER A C 1
ATOM 1373 O O . SER A 1 168 ? -7.598 0.496 40.665 1.00 94.75 168 SER A O 1
ATOM 1375 N N . GLY A 1 169 ? -6.410 1.645 42.191 1.00 89.19 169 GLY A N 1
ATOM 1376 C CA . GLY A 1 169 ? -6.556 0.648 43.252 1.00 89.19 169 GLY A CA 1
ATOM 1377 C C . GLY A 1 169 ? -5.926 -0.709 42.903 1.00 89.19 169 GLY A C 1
ATOM 1378 O O . GLY A 1 169 ? -6.358 -1.727 43.428 1.00 89.19 169 GLY A O 1
ATOM 1379 N N . GLY A 1 170 ? -4.948 -0.737 41.984 1.00 87.12 170 GLY A N 1
ATOM 1380 C CA . GLY A 1 170 ? -4.285 -1.963 41.516 1.00 87.12 170 GLY A CA 1
ATOM 1381 C C . GLY A 1 170 ? -4.905 -2.612 40.273 1.00 87.12 170 GLY A C 1
ATOM 1382 O O . GLY A 1 170 ? -4.398 -3.624 39.804 1.00 87.12 170 GLY A O 1
ATOM 1383 N N . LEU A 1 171 ? -5.967 -2.036 39.698 1.00 92.94 171 LEU A N 1
ATOM 1384 C CA . LEU A 1 171 ? -6.592 -2.549 38.467 1.00 92.94 171 LEU A CA 1
ATOM 1385 C C . LEU A 1 171 ? -5.860 -2.143 37.178 1.00 92.94 171 LEU A C 1
ATOM 1387 O O . LEU A 1 171 ? -6.181 -2.647 36.101 1.00 92.94 171 LEU A O 1
ATOM 1391 N N . ALA A 1 172 ? -4.890 -1.234 37.274 1.00 94.81 172 ALA A N 1
ATOM 1392 C CA . ALA A 1 172 ? -4.049 -0.815 36.163 1.00 94.81 172 ALA A CA 1
ATOM 1393 C C . ALA A 1 172 ? -2.571 -0.900 36.537 1.00 94.81 172 ALA A C 1
ATOM 1395 O O . ALA A 1 172 ? -2.179 -0.659 37.681 1.00 94.81 172 ALA A O 1
ATOM 1396 N N . GLU A 1 173 ? -1.754 -1.198 35.539 1.00 93.00 173 GLU A N 1
ATOM 1397 C CA . GLU A 1 173 ? -0.315 -1.364 35.659 1.00 93.00 173 GLU A CA 1
ATOM 1398 C C . GLU A 1 173 ? 0.434 -0.526 34.624 1.00 93.00 173 GLU A C 1
ATOM 1400 O O . GLU A 1 173 ? -0.146 0.055 33.700 1.00 93.00 173 GLU A O 1
ATOM 1405 N N . VAL A 1 174 ? 1.749 -0.452 34.813 1.00 94.31 174 VAL A N 1
ATOM 1406 C CA . VAL A 1 174 ? 2.664 0.198 33.883 1.00 94.31 174 VAL A CA 1
ATOM 1407 C C . VAL A 1 174 ? 3.592 -0.858 33.312 1.00 94.31 174 VAL A C 1
ATOM 1409 O O . VAL A 1 174 ? 4.403 -1.422 34.044 1.00 94.31 174 VAL A O 1
ATOM 1412 N N . VAL A 1 175 ? 3.486 -1.094 32.007 1.00 92.19 175 VAL A N 1
ATOM 1413 C CA . VAL A 1 175 ? 4.313 -2.064 31.290 1.00 92.19 175 VAL A CA 1
ATOM 1414 C C . VAL A 1 175 ? 5.562 -1.366 30.755 1.00 92.19 175 VAL A C 1
ATOM 1416 O O . VAL A 1 175 ? 5.438 -0.412 29.974 1.00 92.19 175 VAL A O 1
ATOM 1419 N N . PRO A 1 176 ? 6.771 -1.803 31.155 1.00 86.19 176 PRO A N 1
ATOM 1420 C CA . PRO A 1 176 ? 8.017 -1.289 30.599 1.00 86.19 176 PRO A CA 1
ATOM 1421 C C . PRO A 1 176 ? 8.127 -1.606 29.103 1.00 86.19 176 PRO A C 1
ATOM 1423 O O . PRO A 1 176 ? 7.743 -2.684 28.659 1.00 86.19 176 PRO A O 1
ATOM 1426 N N . SER A 1 177 ? 8.702 -0.685 28.332 1.00 79.19 177 SER A N 1
ATOM 1427 C CA . SER A 1 177 ? 9.033 -0.887 26.916 1.00 79.19 177 SER A CA 1
ATOM 1428 C C . SER A 1 177 ? 10.534 -0.696 26.706 1.00 79.19 177 SER A C 1
ATOM 1430 O O . SER A 1 177 ? 11.163 0.075 27.437 1.00 79.19 177 SER A O 1
ATOM 1432 N N . THR A 1 178 ? 11.103 -1.371 25.702 1.00 68.19 178 THR A N 1
ATOM 1433 C CA . THR A 1 178 ? 12.529 -1.292 25.329 1.00 68.19 178 THR A CA 1
ATOM 1434 C C . THR A 1 178 ? 12.985 0.133 25.026 1.00 68.19 178 THR A C 1
ATOM 1436 O O . THR A 1 178 ? 14.150 0.463 25.229 1.00 68.19 178 THR A O 1
ATOM 1439 N N . ASP A 1 179 ? 12.051 0.994 24.619 1.00 65.19 179 ASP A N 1
ATOM 1440 C CA . ASP A 1 179 ? 12.331 2.347 24.136 1.00 65.19 179 ASP A CA 1
ATOM 1441 C C . ASP A 1 179 ? 12.074 3.419 25.210 1.00 65.19 179 ASP A C 1
ATOM 1443 O O . ASP A 1 179 ? 11.867 4.591 24.899 1.00 65.19 179 ASP A O 1
ATOM 1447 N N . ASN A 1 180 ? 12.034 3.031 26.493 1.00 61.09 180 ASN A N 1
ATOM 1448 C CA . ASN A 1 180 ? 11.725 3.906 27.637 1.00 61.09 180 ASN A CA 1
ATOM 1449 C C . ASN A 1 180 ? 10.320 4.558 27.611 1.00 61.09 180 ASN A C 1
ATOM 1451 O O . ASN A 1 180 ? 10.000 5.397 28.454 1.00 61.09 180 ASN A O 1
ATOM 1455 N N . ASN A 1 181 ? 9.446 4.132 26.695 1.00 77.06 181 ASN A N 1
ATOM 1456 C CA . ASN A 1 181 ? 8.047 4.552 26.599 1.00 77.06 181 ASN A CA 1
ATOM 1457 C C . ASN A 1 181 ? 7.134 3.566 27.335 1.00 77.06 181 ASN A C 1
ATOM 1459 O O . ASN A 1 181 ? 6.368 2.828 26.718 1.00 77.06 181 ASN A O 1
ATOM 1463 N N . ALA A 1 182 ? 7.237 3.528 28.664 1.00 90.56 182 ALA A N 1
ATOM 1464 C CA . ALA A 1 182 ? 6.365 2.686 29.475 1.00 90.56 182 ALA A CA 1
ATOM 1465 C C . ALA A 1 182 ? 4.891 3.084 29.281 1.00 90.56 182 ALA A C 1
ATOM 1467 O O . ALA A 1 182 ? 4.559 4.277 29.311 1.00 90.56 182 ALA A O 1
ATOM 1468 N N . THR A 1 183 ? 4.020 2.097 29.077 1.00 94.50 183 THR A N 1
ATOM 1469 C CA . THR A 1 183 ? 2.595 2.308 28.773 1.00 94.50 183 THR A CA 1
ATOM 1470 C C . THR A 1 183 ? 1.705 1.890 29.930 1.00 94.50 183 THR A C 1
ATOM 1472 O O . THR A 1 183 ? 2.073 1.041 30.735 1.00 94.50 183 THR A O 1
ATOM 1475 N N . VAL A 1 184 ? 0.548 2.535 30.038 1.00 96.12 184 VAL A N 1
ATOM 1476 C CA . VAL A 1 184 ? -0.449 2.282 31.076 1.00 96.12 184 VAL A CA 1
ATOM 1477 C C . VAL A 1 184 ? -1.565 1.428 30.490 1.00 96.12 184 VAL A C 1
ATOM 1479 O O . VAL A 1 184 ? -2.173 1.817 29.492 1.00 96.12 184 VAL A O 1
ATOM 1482 N N . GLN A 1 185 ? -1.859 0.301 31.131 1.00 94.88 185 GLN A N 1
ATOM 1483 C CA . GLN A 1 185 ? -2.929 -0.615 30.732 1.00 94.88 185 GLN A CA 1
ATOM 1484 C C . GLN A 1 185 ? -3.639 -1.201 31.955 1.00 94.88 185 GLN A C 1
ATOM 1486 O O . GLN A 1 185 ? -3.170 -1.053 33.083 1.00 94.88 185 GLN A O 1
ATOM 1491 N N . VAL A 1 186 ? -4.778 -1.864 31.748 1.00 94.06 186 VAL A N 1
ATOM 1492 C CA . VAL A 1 186 ? -5.374 -2.700 32.799 1.00 94.06 186 VAL A CA 1
ATOM 1493 C C . VAL A 1 186 ? -4.527 -3.950 33.032 1.00 94.06 186 VAL A C 1
ATOM 1495 O O . VAL A 1 186 ? -3.885 -4.438 32.108 1.00 94.06 186 VAL A O 1
ATOM 1498 N N . VAL A 1 187 ? -4.578 -4.507 34.241 1.00 89.75 187 VAL A N 1
ATOM 1499 C CA . VAL A 1 187 ? -3.823 -5.729 34.584 1.00 89.75 187 VAL A CA 1
ATOM 1500 C C . VAL A 1 187 ? -4.297 -6.980 33.834 1.00 89.75 187 VAL A C 1
ATOM 1502 O O . VAL A 1 187 ? -3.570 -7.962 33.756 1.00 89.75 187 VAL A O 1
ATOM 1505 N N . HIS A 1 188 ? -5.531 -6.980 33.316 1.00 89.75 188 HIS A N 1
ATOM 1506 C CA . HIS A 1 188 ? -6.100 -8.114 32.586 1.00 89.75 188 HIS A CA 1
ATOM 1507 C C . HIS A 1 188 ? -7.313 -7.698 31.738 1.00 89.75 188 HIS A C 1
ATOM 1509 O O . HIS A 1 188 ? -8.040 -6.772 32.106 1.00 89.75 188 HIS A O 1
ATOM 1515 N N . GLN A 1 189 ? -7.600 -8.418 30.646 1.00 87.44 189 GLN A N 1
ATOM 1516 C CA . GLN A 1 189 ? -8.725 -8.112 29.747 1.00 87.44 189 GLN A CA 1
ATOM 1517 C C . GLN A 1 189 ? -10.087 -8.118 30.465 1.00 87.44 189 GLN A C 1
ATOM 1519 O O . GLN A 1 189 ? -10.900 -7.228 30.229 1.00 87.44 189 GLN A O 1
ATOM 1524 N N . SER A 1 190 ? -10.301 -9.037 31.416 1.00 90.50 190 SER A N 1
ATOM 1525 C CA . SER A 1 190 ? -11.535 -9.099 32.223 1.00 90.50 190 SER A CA 1
ATOM 1526 C C . SER A 1 190 ? -11.821 -7.806 32.995 1.00 90.50 190 SER A C 1
ATOM 1528 O O . SER A 1 190 ? -12.979 -7.469 33.226 1.00 90.50 190 SER A O 1
ATOM 1530 N N . VAL A 1 191 ? -10.779 -7.061 33.379 1.00 92.62 191 VAL A N 1
ATOM 1531 C CA . VAL A 1 191 ? -10.919 -5.757 34.036 1.00 92.62 191 VAL A CA 1
ATOM 1532 C C . VAL A 1 191 ? -11.423 -4.717 33.039 1.00 92.62 191 VAL A C 1
ATOM 1534 O O . VAL A 1 191 ? -12.328 -3.957 33.366 1.00 92.62 191 VAL A O 1
ATOM 1537 N N . ASN A 1 192 ? -10.883 -4.689 31.817 1.00 93.06 192 ASN A N 1
ATOM 1538 C CA . ASN A 1 192 ? -11.345 -3.775 30.768 1.00 93.06 192 ASN A CA 1
ATOM 1539 C C . ASN A 1 192 ? -12.798 -4.072 30.362 1.00 93.06 192 ASN A C 1
ATOM 1541 O O . ASN A 1 192 ? -13.600 -3.144 30.254 1.00 93.06 192 ASN A O 1
ATOM 1545 N N . ASP A 1 193 ? -13.158 -5.350 30.216 1.00 92.50 193 ASP A N 1
ATOM 1546 C CA . ASP A 1 193 ? -14.527 -5.776 29.901 1.00 92.50 193 ASP A CA 1
ATOM 1547 C C . ASP A 1 193 ? -15.503 -5.349 31.010 1.00 92.50 193 ASP A C 1
ATOM 1549 O O . ASP A 1 193 ? -16.548 -4.746 30.742 1.00 92.50 193 ASP A O 1
ATOM 1553 N N . PHE A 1 194 ? -15.129 -5.565 32.275 1.00 94.88 194 PHE A N 1
ATOM 1554 C CA . PHE A 1 194 ? -15.899 -5.101 33.428 1.00 94.88 194 PHE A CA 1
ATOM 1555 C C . PHE A 1 194 ? -16.011 -3.569 33.484 1.00 94.88 194 PHE A C 1
ATOM 1557 O O . PHE A 1 194 ? -17.093 -3.035 33.729 1.00 94.88 194 PHE A O 1
ATOM 1564 N N . LEU A 1 195 ? -14.920 -2.832 33.254 1.00 94.38 195 LEU A N 1
ATOM 1565 C CA . LEU A 1 195 ? -14.918 -1.367 33.304 1.00 94.38 195 LEU A CA 1
ATOM 1566 C C . LEU A 1 195 ? -15.820 -0.762 32.224 1.00 94.38 195 LEU A C 1
ATOM 1568 O O . LEU A 1 195 ? -16.566 0.176 32.516 1.00 94.38 195 LEU A O 1
ATOM 1572 N N . ARG A 1 196 ? -15.790 -1.318 31.007 1.00 92.69 196 ARG A N 1
ATOM 1573 C CA . ARG A 1 196 ? -16.602 -0.862 29.869 1.00 92.69 196 ARG A CA 1
ATOM 1574 C C . ARG A 1 196 ? -18.092 -1.167 30.027 1.00 92.69 196 ARG A C 1
ATOM 1576 O O . ARG A 1 196 ? -18.902 -0.388 29.540 1.00 92.69 196 ARG A O 1
ATOM 1583 N N . THR A 1 197 ? -18.447 -2.245 30.721 1.00 90.06 197 THR A N 1
ATOM 1584 C CA . THR A 1 197 ? -19.849 -2.655 30.929 1.00 90.06 197 THR A CA 1
ATOM 1585 C C . THR A 1 197 ? -20.455 -2.064 32.206 1.00 90.06 197 THR A C 1
ATOM 1587 O O . THR A 1 197 ? -21.546 -1.501 32.184 1.00 90.06 197 THR A O 1
ATOM 1590 N N . LYS A 1 198 ? -19.741 -2.132 33.338 1.00 90.56 198 LYS A N 1
ATOM 1591 C CA . LYS A 1 198 ? -20.259 -1.752 34.668 1.00 90.56 198 LYS A CA 1
ATOM 1592 C C . LYS A 1 198 ? -19.392 -0.727 35.395 1.00 90.56 198 LYS A C 1
ATOM 1594 O O . LYS A 1 198 ? -19.922 0.209 35.995 1.00 90.56 198 LYS A O 1
ATOM 1599 N N . GLY A 1 199 ? -18.070 -0.874 35.363 1.00 92.44 199 GLY A N 1
ATOM 1600 C CA . GLY A 1 199 ? -17.174 -0.124 36.248 1.00 92.44 199 GLY A CA 1
ATOM 1601 C C . GLY A 1 199 ? -17.204 1.396 36.044 1.00 92.44 199 GLY A C 1
ATOM 1602 O O . GLY A 1 199 ? -17.250 2.139 37.024 1.00 92.44 199 GLY A O 1
ATOM 1603 N N . LEU A 1 200 ? -17.275 1.888 34.800 1.00 93.38 200 LEU A N 1
ATOM 1604 C CA . LEU A 1 200 ? -17.404 3.330 34.533 1.00 93.38 200 LEU A CA 1
ATOM 1605 C C . LEU A 1 200 ? -18.713 3.910 35.090 1.00 93.38 200 LEU A C 1
ATOM 1607 O O . LEU A 1 200 ? -18.712 5.004 35.653 1.00 93.38 200 LEU A O 1
ATOM 1611 N N . LYS A 1 201 ? -19.821 3.161 35.012 1.00 91.00 201 LYS A N 1
ATOM 1612 C CA . LYS A 1 201 ? -21.113 3.565 35.592 1.00 91.00 201 LYS A CA 1
ATOM 1613 C C . LYS A 1 201 ? -21.028 3.710 37.110 1.00 91.00 201 LYS A C 1
ATOM 1615 O O . LYS A 1 201 ? -21.580 4.653 37.675 1.00 91.00 201 LYS A O 1
ATOM 1620 N N . VAL A 1 202 ? -20.318 2.792 37.757 1.00 91.62 202 VAL A N 1
ATOM 1621 C CA . VAL A 1 202 ? -20.086 2.800 39.207 1.00 91.62 202 VAL A CA 1
ATOM 1622 C C . VAL A 1 202 ? -19.236 3.998 39.608 1.00 91.62 202 VAL A C 1
ATOM 1624 O O . VAL A 1 202 ? -19.598 4.727 40.527 1.00 91.62 202 VAL A O 1
ATOM 1627 N N . LEU A 1 203 ? -18.165 4.276 38.865 1.00 91.94 203 LEU A N 1
ATOM 1628 C CA . LEU A 1 203 ? -17.334 5.457 39.092 1.00 91.94 203 LEU A CA 1
ATOM 1629 C C . LEU A 1 203 ? -18.122 6.767 38.927 1.00 91.94 203 LEU A C 1
ATOM 1631 O O . LEU A 1 203 ? -17.958 7.667 39.747 1.00 91.94 203 LEU A O 1
ATOM 1635 N N . CYS A 1 204 ? -19.027 6.860 37.944 1.00 89.56 204 CYS A N 1
ATOM 1636 C CA . CYS A 1 204 ? -19.944 8.000 37.809 1.00 89.56 204 CYS A CA 1
ATOM 1637 C C . CYS A 1 204 ? -20.890 8.135 39.016 1.00 89.56 204 CYS A C 1
ATOM 1639 O O . CYS A 1 204 ? -21.092 9.237 39.530 1.00 89.56 204 CYS A O 1
ATOM 1641 N N . HIS A 1 205 ? -21.451 7.025 39.505 1.00 87.94 205 HIS A N 1
ATOM 1642 C CA . HIS A 1 205 ? -22.305 7.030 40.695 1.00 87.94 205 HIS A CA 1
ATOM 1643 C C . HIS A 1 205 ? -21.541 7.491 41.947 1.00 87.94 205 HIS A C 1
ATOM 1645 O O . HIS A 1 205 ? -22.046 8.301 42.723 1.00 87.94 205 HIS A O 1
ATOM 1651 N N . ASN A 1 206 ? -20.291 7.049 42.099 1.00 87.94 206 ASN A N 1
ATOM 1652 C CA . ASN A 1 206 ? -19.434 7.357 43.244 1.00 87.94 206 ASN A CA 1
ATOM 1653 C C . ASN A 1 206 ? -19.072 8.842 43.386 1.00 87.94 206 ASN A C 1
ATOM 1655 O O . ASN A 1 206 ? -18.658 9.256 44.472 1.00 87.94 206 ASN A O 1
ATOM 1659 N N . ILE A 1 207 ? -19.230 9.630 42.318 1.00 88.12 207 ILE A N 1
ATOM 1660 C CA . ILE A 1 207 ? -19.047 11.089 42.311 1.00 88.12 207 ILE A CA 1
ATOM 1661 C C . ILE A 1 207 ? -20.378 11.861 42.288 1.00 88.12 207 ILE A C 1
ATOM 1663 O O . ILE A 1 207 ? -20.390 13.072 42.081 1.00 88.12 207 ILE A O 1
ATOM 1667 N N . GLY A 1 208 ? -21.506 11.178 42.506 1.00 81.12 208 GLY A N 1
ATOM 1668 C CA . GLY A 1 208 ? -22.824 11.802 42.628 1.00 81.12 208 GLY A CA 1
ATOM 1669 C C . GLY A 1 208 ? -23.483 12.196 41.304 1.00 81.12 208 GLY A C 1
ATOM 1670 O O . GLY A 1 208 ? -24.435 12.976 41.316 1.00 81.12 208 GLY A O 1
ATOM 1671 N N . MET A 1 209 ? -23.022 11.676 40.159 1.00 79.12 209 MET A N 1
ATOM 1672 C CA . MET A 1 209 ? -23.719 11.894 38.887 1.00 79.12 209 MET A CA 1
ATOM 1673 C C . MET A 1 209 ? -25.045 11.117 38.875 1.00 79.12 209 MET A C 1
ATOM 1675 O O . MET A 1 209 ? -25.089 9.923 39.174 1.00 79.12 209 MET A O 1
ATOM 1679 N N . SER A 1 210 ? -26.146 11.796 38.536 1.00 67.19 210 SER A N 1
ATOM 1680 C CA . SER A 1 210 ? -27.466 11.165 38.424 1.00 67.19 210 SER A CA 1
ATOM 1681 C C . SER A 1 210 ? -27.539 10.318 37.151 1.00 67.19 210 SER A C 1
ATOM 1683 O O . SER A 1 210 ? -27.600 10.856 36.048 1.00 67.19 210 SER A O 1
ATOM 1685 N N . MET A 1 211 ? -27.530 8.991 37.309 1.00 65.31 211 MET A N 1
ATOM 1686 C CA . MET A 1 211 ? -27.473 8.025 36.199 1.00 65.31 211 MET A CA 1
ATOM 1687 C C . MET A 1 211 ? -28.792 7.269 35.971 1.00 65.31 211 MET A C 1
ATOM 1689 O O . MET A 1 211 ? -28.809 6.272 35.251 1.00 65.31 211 MET A O 1
ATOM 1693 N N . SER A 1 212 ? -29.901 7.700 36.585 1.00 56.44 212 SER A N 1
ATOM 1694 C CA . SER A 1 212 ? -31.167 6.943 36.624 1.00 56.44 212 SER A CA 1
ATOM 1695 C C . SER A 1 212 ? -31.858 6.756 35.261 1.00 56.44 212 SER A C 1
ATOM 1697 O O . SER A 1 212 ? -32.787 5.958 35.169 1.00 56.44 212 SER A O 1
ATOM 1699 N N . SER A 1 213 ? -31.392 7.425 34.199 1.00 59.81 213 SER A N 1
ATOM 1700 C CA . SER A 1 213 ? -31.943 7.343 32.834 1.00 59.81 213 SER A CA 1
ATOM 1701 C C . SER A 1 213 ? -30.931 6.962 31.736 1.00 59.81 213 SER A C 1
ATOM 1703 O O . SER A 1 213 ? -31.299 6.930 30.558 1.00 59.81 213 SER A O 1
ATOM 1705 N N . MET A 1 214 ? -29.664 6.679 32.074 1.00 69.88 214 MET A N 1
ATOM 1706 C CA . MET A 1 214 ? -28.608 6.385 31.090 1.00 69.88 214 MET A CA 1
ATOM 1707 C C . MET A 1 214 ? -28.332 4.879 30.965 1.00 69.88 214 MET A C 1
ATOM 1709 O O . MET A 1 214 ? -28.065 4.199 31.958 1.00 69.88 214 MET A O 1
ATOM 1713 N N . ASN A 1 215 ? -28.378 4.362 29.733 1.00 79.56 215 ASN A N 1
ATOM 1714 C CA . ASN A 1 215 ? -27.893 3.021 29.392 1.00 79.56 215 ASN A CA 1
ATOM 1715 C C . ASN A 1 215 ? -26.359 3.021 29.224 1.00 79.56 215 ASN A C 1
ATOM 1717 O O . ASN A 1 215 ? -25.733 4.080 29.201 1.00 79.56 215 ASN A O 1
ATOM 1721 N N . GLU A 1 216 ? -25.759 1.834 29.122 1.00 80.75 216 GLU A N 1
ATOM 1722 C CA . GLU A 1 216 ? -24.299 1.646 29.053 1.00 80.75 216 GLU A CA 1
ATOM 1723 C C . GLU A 1 216 ? -23.666 2.404 27.873 1.00 80.75 216 GLU A C 1
ATOM 1725 O O . GLU A 1 216 ? -22.690 3.131 28.066 1.00 80.75 216 GLU A O 1
ATOM 1730 N N . ASP A 1 217 ? -24.289 2.362 26.692 1.00 84.19 217 ASP A N 1
ATOM 1731 C CA . ASP A 1 217 ? -23.801 3.058 25.492 1.00 84.19 217 ASP A CA 1
ATOM 1732 C C . ASP A 1 217 ? -23.695 4.576 25.681 1.00 84.19 217 ASP A C 1
ATOM 1734 O O . ASP A 1 217 ? -22.693 5.186 25.308 1.00 84.19 217 ASP A O 1
ATOM 1738 N N . LYS A 1 218 ? -24.688 5.206 26.326 1.00 88.31 218 LYS A N 1
ATOM 1739 C CA . LYS A 1 218 ? -24.656 6.652 26.604 1.00 88.31 218 LYS A CA 1
ATOM 1740 C C . LYS A 1 218 ? -23.509 7.034 27.536 1.00 88.31 218 LYS A C 1
ATOM 1742 O O . LYS A 1 218 ? -22.910 8.092 27.358 1.00 88.31 218 LYS A O 1
ATOM 1747 N N . ILE A 1 219 ? -23.183 6.179 28.508 1.00 89.31 219 ILE A N 1
ATOM 1748 C CA . ILE A 1 219 ? -22.054 6.404 29.422 1.00 89.31 219 ILE A CA 1
ATOM 1749 C C . ILE A 1 219 ? -20.743 6.363 28.640 1.00 89.31 219 ILE A C 1
ATOM 1751 O O . ILE A 1 219 ? -19.901 7.249 28.810 1.00 89.31 219 ILE A O 1
ATOM 1755 N N . LEU A 1 220 ? -20.585 5.374 27.756 1.00 92.44 220 LEU A N 1
ATOM 1756 C CA . LEU A 1 220 ? -19.410 5.261 26.897 1.00 92.44 220 LEU A CA 1
ATOM 1757 C C . LEU A 1 220 ? -19.276 6.475 25.974 1.00 92.44 220 LEU A C 1
ATOM 1759 O O . LEU A 1 220 ? -18.198 7.066 25.934 1.00 92.44 220 LEU A O 1
ATOM 1763 N N . SER A 1 221 ? -20.349 6.920 25.317 1.00 92.69 221 SER A N 1
ATOM 1764 C CA . SER A 1 221 ? -20.326 8.129 24.481 1.00 92.69 221 SER A CA 1
ATOM 1765 C C . SER A 1 221 ? -19.982 9.395 25.274 1.00 92.69 221 SER A C 1
ATOM 1767 O O . SER A 1 221 ? -19.154 10.192 24.834 1.00 92.69 221 SER A O 1
ATOM 1769 N N . GLN A 1 222 ? -20.509 9.565 26.489 1.00 92.06 222 GLN A N 1
ATOM 1770 C CA . GLN A 1 222 ? -20.142 10.689 27.359 1.00 92.06 222 GLN A CA 1
ATOM 1771 C C . GLN A 1 222 ? -18.660 10.646 27.780 1.00 92.06 222 GLN A C 1
ATOM 1773 O O . GLN A 1 222 ? -17.972 11.671 27.851 1.00 92.06 222 GLN A O 1
ATOM 1778 N N . CYS A 1 223 ? -18.137 9.451 28.050 1.00 93.88 223 CYS A N 1
ATOM 1779 C CA . CYS A 1 223 ? -16.723 9.253 28.350 1.00 93.88 223 CYS A CA 1
ATOM 1780 C C . CYS A 1 223 ? -15.843 9.557 27.125 1.00 93.88 223 CYS A C 1
ATOM 1782 O O . CYS A 1 223 ? -14.840 10.259 27.253 1.00 93.88 223 CYS A O 1
ATOM 1784 N N . GLN A 1 224 ? -16.260 9.135 25.928 1.00 96.00 224 GLN A N 1
ATOM 1785 C CA . GLN A 1 224 ? -15.605 9.480 24.663 1.00 96.00 224 GLN A CA 1
ATOM 1786 C C . GLN A 1 224 ? -15.607 10.994 24.414 1.00 96.00 224 GLN A C 1
ATOM 1788 O O . GLN A 1 224 ? -14.586 11.545 24.010 1.00 96.00 224 GLN A O 1
ATOM 1793 N N . ALA A 1 225 ? -16.687 11.701 24.767 1.00 94.94 225 ALA A N 1
ATOM 1794 C CA . ALA A 1 225 ? -16.741 13.164 24.705 1.00 94.94 225 ALA A CA 1
ATOM 1795 C C . ALA A 1 225 ? -15.675 13.818 25.604 1.00 94.94 225 ALA A C 1
ATOM 1797 O O . ALA A 1 225 ? -15.074 14.833 25.245 1.00 94.94 225 ALA A O 1
ATOM 1798 N N . THR A 1 226 ? -15.367 13.208 26.752 1.00 93.75 226 THR A N 1
ATOM 1799 C CA . THR A 1 226 ? -14.304 13.692 27.647 1.00 93.75 226 THR A CA 1
ATOM 1800 C C . THR A 1 226 ? -12.908 13.527 27.031 1.00 93.75 226 THR A C 1
ATOM 1802 O O . THR A 1 226 ? -12.085 14.449 27.119 1.00 93.75 226 THR A O 1
ATOM 1805 N N . LEU A 1 227 ? -12.642 12.390 26.376 1.00 96.56 227 LEU A N 1
ATOM 1806 C CA . LEU A 1 227 ? -11.391 12.147 25.642 1.00 96.56 227 LEU A CA 1
ATOM 1807 C C . LEU A 1 227 ? -11.270 13.103 24.453 1.00 96.56 227 LEU A C 1
ATOM 1809 O O . LEU A 1 227 ? -10.256 13.787 24.320 1.00 96.56 227 LEU A O 1
ATOM 1813 N N . TYR A 1 228 ? -12.337 13.236 23.664 1.00 95.94 228 TYR A N 1
ATOM 1814 C CA . TYR A 1 228 ? -12.434 14.186 22.559 1.00 95.94 228 TYR A CA 1
ATOM 1815 C C . TYR A 1 228 ? -12.099 15.618 22.999 1.00 95.94 228 TYR A C 1
ATOM 1817 O O . TYR A 1 228 ? -11.200 16.247 22.436 1.00 95.94 228 TYR A O 1
ATOM 1825 N N . ARG A 1 229 ? -12.748 16.113 24.065 1.00 94.12 229 ARG A N 1
ATOM 1826 C CA . ARG A 1 229 ? -12.465 17.441 24.631 1.00 94.12 229 ARG A CA 1
ATOM 1827 C C . ARG A 1 229 ? -10.990 17.592 24.996 1.00 94.12 229 ARG A C 1
ATOM 1829 O O . ARG A 1 229 ? -10.382 18.617 24.696 1.00 94.12 229 ARG A O 1
ATOM 1836 N N . SER A 1 230 ? -10.417 16.583 25.642 1.00 93.69 230 SER A N 1
ATOM 1837 C CA . SER A 1 230 ? -9.018 16.593 26.074 1.00 93.69 230 SER A CA 1
ATOM 1838 C C . SER A 1 230 ? -8.050 16.628 24.881 1.00 93.69 230 SER A C 1
ATOM 1840 O O . SER A 1 230 ? -7.096 17.410 24.890 1.00 93.69 230 SER A O 1
ATOM 1842 N N . CYS A 1 231 ? -8.324 15.857 23.821 1.00 94.75 231 CYS A N 1
ATOM 1843 C CA . CYS A 1 231 ? -7.575 15.907 22.564 1.00 94.75 231 CYS A CA 1
ATOM 1844 C C . CYS A 1 231 ? -7.661 17.293 21.911 1.00 94.75 231 CYS A C 1
ATOM 1846 O O . CYS A 1 231 ? -6.634 17.854 21.523 1.00 94.75 231 CYS A O 1
ATOM 1848 N N . LEU A 1 232 ? -8.860 17.880 21.844 1.00 92.69 232 LEU A N 1
ATOM 1849 C CA . LEU A 1 232 ? -9.057 19.194 21.237 1.00 92.69 232 LEU A CA 1
ATOM 1850 C C . LEU A 1 232 ? -8.330 20.303 22.011 1.00 92.69 232 LEU A C 1
ATOM 1852 O O . LEU A 1 232 ? -7.698 21.161 21.402 1.00 92.69 232 LEU A O 1
ATOM 1856 N N . VAL A 1 233 ? -8.357 20.267 23.347 1.00 90.19 233 VAL A N 1
ATOM 1857 C CA . VAL A 1 233 ? -7.598 21.198 24.204 1.00 90.19 233 VAL A CA 1
ATOM 1858 C C . VAL A 1 233 ? -6.091 21.066 23.972 1.00 90.19 233 VAL A C 1
ATOM 1860 O O . VAL A 1 233 ? -5.387 22.077 23.891 1.00 90.19 233 VAL A O 1
ATOM 1863 N N . CYS A 1 234 ? -5.588 19.834 23.849 1.00 90.00 234 CYS A N 1
ATOM 1864 C CA . CYS A 1 234 ? -4.180 19.579 23.556 1.00 90.00 234 CYS A CA 1
ATOM 1865 C C . CYS A 1 234 ? -3.766 20.227 22.225 1.00 90.00 234 CYS A C 1
ATOM 1867 O O . CYS A 1 234 ? -2.783 20.970 22.169 1.00 90.00 234 CYS A O 1
ATOM 1869 N N . LEU A 1 235 ? -4.576 20.031 21.183 1.00 89.06 235 LEU A N 1
ATOM 1870 C CA . LEU A 1 235 ? -4.357 20.609 19.859 1.00 89.06 235 LEU A CA 1
ATOM 1871 C C . LEU A 1 235 ? -4.482 22.133 19.839 1.00 89.06 235 LEU A C 1
ATOM 1873 O O . LEU A 1 235 ? -3.642 22.800 19.241 1.00 89.06 235 LEU A O 1
ATOM 1877 N N . ALA A 1 236 ? -5.483 22.696 20.515 1.00 88.44 236 ALA A N 1
ATOM 1878 C CA . ALA A 1 236 ? -5.671 24.141 20.609 1.00 88.44 236 ALA A CA 1
ATOM 1879 C C . ALA A 1 236 ? -4.475 24.821 21.298 1.00 88.44 236 ALA A C 1
ATOM 1881 O O . ALA A 1 236 ? -3.989 25.852 20.833 1.00 88.44 236 ALA A O 1
ATOM 1882 N N . THR A 1 237 ? -3.932 24.195 22.348 1.00 82.31 237 THR A N 1
ATOM 1883 C CA . THR A 1 237 ? -2.719 24.674 23.030 1.00 82.31 237 THR A CA 1
ATOM 1884 C C . THR A 1 237 ? -1.509 24.646 22.091 1.00 82.31 237 THR A C 1
ATOM 1886 O O . THR A 1 237 ? -0.767 25.626 22.012 1.00 82.31 237 THR A O 1
ATOM 1889 N N . ALA A 1 238 ? -1.328 23.558 21.335 1.00 80.44 238 ALA A N 1
ATOM 1890 C CA . ALA A 1 238 ? -0.244 23.434 20.361 1.00 80.44 238 ALA A CA 1
ATOM 1891 C C . ALA A 1 238 ? -0.381 24.426 19.190 1.00 80.44 238 ALA A C 1
ATOM 1893 O O . ALA A 1 238 ? 0.620 24.986 18.747 1.00 80.44 238 ALA A O 1
ATOM 1894 N N . HIS A 1 239 ? -1.602 24.687 18.716 1.00 80.50 239 HIS A N 1
ATOM 1895 C CA . HIS A 1 239 ? -1.890 25.684 17.682 1.00 80.50 239 HIS A CA 1
ATOM 1896 C C . HIS A 1 239 ? -1.454 27.088 18.113 1.00 80.50 239 HIS A C 1
ATOM 1898 O O . HIS A 1 239 ? -0.680 27.722 17.399 1.00 80.50 239 HIS A O 1
ATOM 1904 N N . ILE A 1 240 ? -1.843 27.531 19.313 1.00 75.50 240 ILE A N 1
ATOM 1905 C CA . ILE A 1 240 ? -1.433 28.841 19.849 1.00 75.50 240 ILE A CA 1
ATOM 1906 C C . ILE A 1 240 ? 0.093 28.953 19.902 1.00 75.50 240 ILE A C 1
ATOM 1908 O O . ILE A 1 240 ? 0.659 29.976 19.524 1.00 75.50 240 ILE A O 1
ATOM 1912 N N . LEU A 1 241 ? 0.773 27.890 20.339 1.00 71.19 241 LEU A N 1
ATOM 1913 C CA . LEU A 1 241 ? 2.234 27.860 20.391 1.00 71.19 241 LEU A CA 1
ATOM 1914 C C . LEU A 1 241 ? 2.857 27.919 18.991 1.00 71.19 241 LEU A C 1
ATOM 1916 O O . LEU A 1 241 ? 3.813 28.669 18.791 1.00 71.19 241 LEU A O 1
ATOM 1920 N N . ALA A 1 242 ? 2.295 27.211 18.010 1.00 67.62 242 ALA A N 1
ATOM 1921 C CA . ALA A 1 242 ? 2.755 27.239 16.623 1.00 67.62 242 ALA A CA 1
ATOM 1922 C C . ALA A 1 242 ? 2.581 28.616 15.949 1.00 67.62 242 ALA A C 1
ATOM 1924 O O . ALA A 1 242 ? 3.348 28.963 15.044 1.00 67.62 242 ALA A O 1
ATOM 1925 N N . GLU A 1 243 ? 1.612 29.422 16.390 1.00 64.75 243 GLU A N 1
ATOM 1926 C CA . GLU A 1 243 ? 1.416 30.790 15.903 1.00 64.75 243 GLU A CA 1
ATOM 1927 C C . GLU A 1 243 ? 2.440 31.793 16.459 1.00 64.75 243 GLU A C 1
ATOM 1929 O O . GLU A 1 243 ? 2.693 32.823 15.822 1.00 64.75 243 GLU A O 1
ATOM 1934 N N . THR A 1 244 ? 3.100 31.482 17.582 1.00 62.09 244 THR A N 1
ATOM 1935 C CA . THR A 1 244 ? 4.122 32.360 18.174 1.00 62.09 244 THR A CA 1
ATOM 1936 C C . THR A 1 244 ? 5.383 32.480 17.302 1.00 62.09 244 THR A C 1
ATOM 1938 O O . THR A 1 244 ? 5.845 31.535 16.654 1.00 62.09 244 THR A O 1
ATOM 1941 N N . THR A 1 245 ? 5.983 33.675 17.282 1.00 51.19 245 THR A N 1
ATOM 1942 C CA . THR A 1 245 ? 7.181 34.005 16.482 1.00 51.19 245 THR A CA 1
ATOM 1943 C C . THR A 1 245 ? 8.423 33.193 16.865 1.00 51.19 245 THR A C 1
ATOM 1945 O O . THR A 1 245 ? 9.306 32.989 16.031 1.00 51.19 245 THR A O 1
ATOM 1948 N N . GLU A 1 246 ? 8.488 32.706 18.102 1.00 50.97 246 GLU A N 1
ATOM 1949 C CA . GLU A 1 246 ? 9.590 31.907 18.645 1.00 50.97 246 GLU A CA 1
ATOM 1950 C C . GLU A 1 246 ? 9.595 30.470 18.091 1.00 50.97 246 GLU A C 1
ATOM 1952 O O . GLU A 1 246 ? 10.651 29.928 17.747 1.00 50.97 246 GLU A O 1
ATOM 1957 N N . PHE A 1 247 ? 8.411 29.885 17.884 1.00 52.25 247 PHE A N 1
ATOM 1958 C CA . PHE A 1 247 ? 8.258 28.540 17.329 1.00 52.25 247 PHE A CA 1
ATOM 1959 C C . PHE A 1 247 ? 8.655 28.469 15.843 1.00 52.25 247 PHE A C 1
ATOM 1961 O O . PHE A 1 247 ? 9.325 27.535 15.399 1.00 52.25 247 PHE A O 1
ATOM 1968 N N . LYS A 1 248 ? 8.335 29.517 15.070 1.00 55.84 248 LYS A N 1
ATOM 1969 C CA . LYS A 1 248 ? 8.708 29.636 13.645 1.00 55.84 248 LYS A CA 1
ATOM 1970 C C . LYS A 1 248 ? 10.224 29.741 13.415 1.00 55.84 248 LYS A C 1
ATOM 1972 O O . LYS A 1 248 ? 10.691 29.405 12.329 1.00 55.84 248 LYS A O 1
ATOM 1977 N N . ARG A 1 249 ? 10.996 30.194 14.412 1.00 47.81 249 ARG A N 1
ATOM 1978 C CA . ARG A 1 249 ? 12.453 30.417 14.312 1.00 47.81 249 ARG A CA 1
ATOM 1979 C C . ARG A 1 249 ? 13.304 29.216 14.726 1.00 47.81 249 ARG A C 1
ATOM 1981 O O . ARG A 1 249 ? 14.407 29.066 14.215 1.00 47.81 249 ARG A O 1
ATOM 1988 N N . THR A 1 250 ? 12.823 28.380 15.644 1.00 48.72 250 THR A N 1
ATOM 1989 C CA . THR A 1 250 ? 13.676 27.422 16.374 1.00 48.72 250 THR A CA 1
ATOM 1990 C C . THR A 1 250 ? 13.722 26.008 15.791 1.00 48.72 250 THR A C 1
ATOM 1992 O O . THR A 1 250 ? 14.565 25.228 16.222 1.00 48.72 250 THR A O 1
ATOM 1995 N N . LYS A 1 251 ? 12.858 25.647 14.824 1.00 52.00 251 LYS A N 1
ATOM 1996 C CA . LYS A 1 251 ? 12.720 24.262 14.301 1.00 52.00 251 LYS A CA 1
ATOM 1997 C C . LYS A 1 251 ? 12.623 23.192 15.416 1.00 52.00 251 LYS A C 1
ATOM 1999 O O . LYS A 1 251 ? 12.993 22.041 15.196 1.00 52.00 251 LYS A O 1
ATOM 2004 N N . LYS A 1 252 ? 12.141 23.548 16.613 1.00 53.69 252 LYS A N 1
ATOM 2005 C CA . LYS A 1 252 ? 11.966 22.597 17.718 1.00 53.69 252 LYS A CA 1
ATOM 2006 C C . LYS A 1 252 ? 10.896 21.558 17.371 1.00 53.69 252 LYS A C 1
ATOM 2008 O O . LYS A 1 252 ? 9.888 21.880 16.740 1.00 53.69 252 LYS A O 1
ATOM 2013 N N . ASN A 1 253 ? 11.109 20.316 17.804 1.00 57.38 253 ASN A N 1
ATOM 2014 C CA . ASN A 1 253 ? 10.135 19.240 17.643 1.00 57.38 253 ASN A CA 1
ATOM 2015 C C . ASN A 1 253 ? 8.947 19.480 18.591 1.00 57.38 253 ASN A C 1
ATOM 2017 O O . ASN A 1 253 ? 9.080 19.284 19.795 1.00 57.38 253 ASN A O 1
ATOM 2021 N N . VAL A 1 254 ? 7.784 19.875 18.049 1.00 58.78 254 VAL A N 1
ATOM 2022 C CA . VAL A 1 254 ? 6.531 20.117 18.813 1.00 58.78 254 VAL A CA 1
ATOM 2023 C C . VAL A 1 254 ? 6.180 18.922 19.718 1.00 58.78 254 VAL A C 1
ATOM 2025 O O . VAL A 1 254 ? 5.578 19.080 20.774 1.00 58.78 254 VAL A O 1
ATOM 2028 N N . THR A 1 255 ? 6.553 17.714 19.294 1.00 58.62 255 THR A N 1
ATOM 2029 C CA . THR A 1 255 ? 6.246 16.444 19.959 1.00 58.62 255 THR A CA 1
ATOM 2030 C C . THR A 1 255 ? 7.010 16.218 21.258 1.00 58.62 255 THR A C 1
ATOM 2032 O O . THR A 1 255 ? 6.494 15.534 22.134 1.00 58.62 255 THR A O 1
ATOM 2035 N N . GLN A 1 256 ? 8.207 16.793 21.419 1.00 63.19 256 GLN A N 1
ATOM 2036 C CA . GLN A 1 256 ? 8.995 16.626 22.648 1.00 63.19 256 GLN A CA 1
ATOM 2037 C C . GLN A 1 256 ? 8.420 17.441 23.813 1.00 63.19 256 GLN A C 1
ATOM 2039 O O . GLN A 1 256 ? 8.444 16.979 24.950 1.00 63.19 256 GLN A O 1
ATOM 2044 N N . ASP A 1 257 ? 7.846 18.610 23.521 1.00 65.56 257 ASP A N 1
ATOM 2045 C CA . ASP A 1 257 ? 7.259 19.503 24.528 1.00 65.56 257 ASP A CA 1
ATOM 2046 C C . ASP A 1 257 ? 5.765 19.182 24.805 1.00 65.56 257 ASP A C 1
ATOM 2048 O O . ASP A 1 257 ? 5.180 19.674 25.775 1.00 65.56 257 ASP A O 1
ATOM 2052 N N . HIS A 1 258 ? 5.139 18.316 23.989 1.00 79.06 258 HIS A N 1
ATOM 2053 C CA . HIS A 1 258 ? 3.736 17.899 24.121 1.00 79.06 258 HIS A CA 1
ATOM 2054 C C . HIS A 1 258 ? 3.537 16.393 23.868 1.00 79.06 258 HIS A C 1
ATOM 2056 O O . HIS A 1 258 ? 3.127 16.004 22.771 1.00 79.06 258 HIS A O 1
ATOM 2062 N N . PRO A 1 259 ? 3.734 15.536 24.888 1.00 87.19 259 PRO A N 1
ATOM 2063 C CA . PRO A 1 259 ? 3.655 14.081 24.739 1.00 87.19 259 PRO A CA 1
ATOM 2064 C C . PRO A 1 259 ? 2.323 13.572 24.167 1.00 87.19 259 PRO A C 1
ATOM 2066 O O . PRO A 1 259 ? 2.320 12.696 23.312 1.00 87.19 259 PRO A O 1
ATOM 2069 N N . LEU A 1 260 ? 1.186 14.156 24.574 1.00 91.06 260 LEU A N 1
ATOM 2070 C CA . LEU A 1 260 ? -0.149 13.743 24.106 1.00 91.06 260 LEU A CA 1
ATOM 2071 C C . LEU A 1 260 ? -0.479 14.215 22.679 1.00 91.06 260 LEU A C 1
ATOM 2073 O O . LEU A 1 260 ? -1.456 13.753 22.093 1.00 91.06 260 LEU A O 1
ATOM 2077 N N . LEU A 1 261 ? 0.308 15.124 22.096 1.00 89.94 261 LEU A N 1
ATOM 2078 C CA . LEU A 1 261 ? -0.051 15.785 20.840 1.00 89.94 261 LEU A CA 1
ATOM 2079 C C . LEU A 1 261 ? -0.190 14.803 19.678 1.00 89.94 261 LEU A C 1
ATOM 2081 O O . LEU A 1 261 ? -1.106 14.946 18.870 1.00 89.94 261 LEU A O 1
ATOM 2085 N N . GLN A 1 262 ? 0.690 13.804 19.592 1.00 90.00 262 GLN A N 1
ATOM 2086 C CA . GLN A 1 262 ? 0.623 12.809 18.525 1.00 90.00 262 GLN A CA 1
ATOM 2087 C C . GLN A 1 262 ? -0.659 11.980 18.628 1.00 90.00 262 GLN A C 1
ATOM 2089 O O . GLN A 1 262 ? -1.397 11.874 17.649 1.00 90.00 262 GLN A O 1
ATOM 2094 N N . TYR A 1 263 ? -0.961 11.464 19.824 1.00 93.50 263 TYR A N 1
ATOM 2095 C CA . TYR A 1 263 ? -2.204 10.742 20.084 1.00 93.50 263 TYR A CA 1
ATOM 2096 C C . TYR A 1 263 ? -3.428 11.611 19.754 1.00 93.50 263 TYR A C 1
ATOM 2098 O O . TYR A 1 263 ? -4.319 11.183 19.023 1.00 93.50 263 TYR A O 1
ATOM 2106 N N . ALA A 1 264 ? -3.458 12.849 20.258 1.00 94.88 264 ALA A N 1
ATOM 2107 C CA . ALA A 1 264 ? -4.569 13.771 20.053 1.00 94.88 264 ALA A CA 1
ATOM 2108 C C . ALA A 1 264 ? -4.764 14.130 18.576 1.00 94.88 264 ALA A C 1
ATOM 2110 O O . ALA A 1 264 ? -5.898 14.232 18.124 1.00 94.88 264 ALA A O 1
ATOM 2111 N N . THR A 1 265 ? -3.678 14.291 17.816 1.00 92.19 265 THR A N 1
ATOM 2112 C CA . THR A 1 265 ? -3.741 14.604 16.383 1.00 92.19 265 THR A CA 1
ATOM 2113 C C . THR A 1 265 ? -4.389 13.467 15.599 1.00 92.19 265 THR A C 1
ATOM 2115 O O . THR A 1 265 ? -5.271 13.725 14.786 1.00 92.19 265 THR A O 1
ATOM 2118 N N . ILE A 1 266 ? -3.987 12.223 15.860 1.00 91.81 266 ILE A N 1
ATOM 2119 C CA . ILE A 1 266 ? -4.460 11.058 15.103 1.00 91.81 266 ILE A CA 1
ATOM 2120 C C . ILE A 1 266 ? -5.901 10.692 15.491 1.00 91.81 266 ILE A C 1
ATOM 2122 O O . ILE A 1 266 ? -6.716 10.404 14.619 1.00 91.81 266 ILE A O 1
ATOM 2126 N N . ASN A 1 267 ? -6.245 10.761 16.782 1.00 95.19 267 ASN A N 1
ATOM 2127 C CA . ASN A 1 267 ? -7.496 10.194 17.301 1.00 95.19 267 ASN A CA 1
ATOM 2128 C C . ASN A 1 267 ? -8.609 11.218 17.581 1.00 95.19 267 ASN A C 1
ATOM 2130 O O . ASN A 1 267 ? -9.673 10.828 18.062 1.00 95.19 267 ASN A O 1
ATOM 2134 N N . LEU A 1 268 ? -8.409 12.514 17.289 1.00 95.44 268 LEU A N 1
ATOM 2135 C CA . LEU A 1 268 ? -9.403 13.564 17.568 1.00 95.44 268 LEU A CA 1
ATOM 2136 C C . LEU A 1 268 ? -10.788 13.206 17.015 1.00 95.44 268 LEU A C 1
ATOM 2138 O O . LEU A 1 268 ? -11.764 13.160 17.758 1.00 95.44 268 LEU A O 1
ATOM 2142 N N . PHE A 1 269 ? -10.864 12.953 15.709 1.00 95.06 269 PHE A N 1
ATOM 2143 C CA . PHE A 1 269 ? -12.132 12.721 15.026 1.00 95.06 269 PHE A CA 1
ATOM 2144 C C . PHE A 1 269 ? -12.711 11.324 15.295 1.00 95.06 269 PHE A C 1
ATOM 2146 O O . PHE A 1 269 ? -13.925 11.165 15.253 1.00 95.06 269 PHE A O 1
ATOM 2153 N N . ILE A 1 270 ? -11.876 10.353 15.683 1.00 95.12 270 ILE A N 1
ATOM 2154 C CA . ILE A 1 270 ? -12.326 9.028 16.141 1.00 95.12 270 ILE A CA 1
ATOM 2155 C C . ILE A 1 270 ? -13.085 9.161 17.466 1.00 95.12 270 ILE A C 1
ATOM 2157 O O . ILE A 1 270 ? -14.199 8.658 17.611 1.00 95.12 270 ILE A O 1
ATOM 2161 N N . HIS A 1 271 ? -12.515 9.889 18.434 1.00 96.81 271 HIS A N 1
ATOM 2162 C CA . HIS A 1 271 ? -13.213 10.176 19.687 1.00 96.81 271 HIS A CA 1
ATOM 2163 C C . HIS A 1 271 ? -14.447 11.055 19.459 1.00 96.81 271 HIS A C 1
ATOM 2165 O O . HIS A 1 271 ? -15.450 10.870 20.145 1.00 96.81 271 HIS A O 1
ATOM 2171 N N . ALA A 1 272 ? -14.403 11.975 18.488 1.00 96.25 272 ALA A N 1
ATOM 2172 C CA . ALA A 1 272 ? -15.553 12.802 18.139 1.00 96.25 272 ALA A CA 1
ATOM 2173 C C . ALA A 1 272 ? -16.742 11.961 17.636 1.00 96.25 272 ALA A C 1
ATOM 2175 O O . ALA A 1 272 ? -17.868 12.141 18.103 1.00 96.25 272 ALA A O 1
ATOM 2176 N N . GLU A 1 273 ? -16.492 11.013 16.732 1.00 95.69 273 GLU A N 1
ATOM 2177 C CA . GLU A 1 273 ? -17.520 10.111 16.207 1.00 95.69 273 GLU A CA 1
ATOM 2178 C C . GLU A 1 273 ? -18.155 9.283 17.334 1.00 95.69 273 GLU A C 1
ATOM 2180 O O . GLU A 1 273 ? -19.371 9.319 17.528 1.00 95.69 273 GLU A O 1
ATOM 2185 N N . LYS A 1 274 ? -17.330 8.617 18.157 1.00 95.69 274 LYS A N 1
ATOM 2186 C CA . LYS A 1 274 ? -17.800 7.775 19.275 1.00 95.69 274 LYS A CA 1
ATOM 2187 C C . LYS A 1 274 ? -18.535 8.571 20.363 1.00 95.69 274 LYS A C 1
ATOM 2189 O O . LYS A 1 274 ? -19.363 8.016 21.090 1.00 95.69 274 LYS A O 1
ATOM 2194 N N . ALA A 1 275 ? -18.232 9.862 20.491 1.00 94.88 275 ALA A N 1
ATOM 2195 C CA . ALA A 1 275 ? -18.884 10.759 21.435 1.00 94.88 275 ALA A CA 1
ATOM 2196 C C . ALA A 1 275 ? -20.311 11.146 21.023 1.00 94.88 275 ALA A C 1
ATOM 2198 O O . ALA A 1 275 ? -21.116 11.459 21.900 1.00 94.88 275 ALA A O 1
ATOM 2199 N N . THR A 1 276 ? -20.665 11.074 19.734 1.00 90.44 276 THR A N 1
ATOM 2200 C CA . THR A 1 276 ? -22.001 11.451 19.225 1.00 90.44 276 THR A CA 1
ATOM 2201 C C . THR A 1 276 ? -22.426 12.856 19.708 1.00 90.44 276 THR A C 1
ATOM 2203 O O . THR A 1 276 ? -21.587 13.752 19.791 1.00 90.44 276 THR A O 1
ATOM 2206 N N . ASP A 1 277 ? -23.690 13.066 20.079 1.00 86.88 277 ASP A N 1
ATOM 2207 C CA . ASP A 1 277 ? -24.223 14.375 20.489 1.00 86.88 277 ASP A CA 1
ATOM 2208 C C . ASP A 1 277 ? -23.652 14.881 21.833 1.00 86.88 277 ASP A C 1
ATOM 2210 O O . ASP A 1 277 ? -23.686 16.080 22.116 1.00 86.88 277 ASP A O 1
ATOM 2214 N N . PHE A 1 278 ? -23.042 14.008 22.650 1.00 90.50 278 PHE A N 1
ATOM 2215 C CA . PHE A 1 278 ? -22.425 14.399 23.930 1.00 90.50 278 PHE A CA 1
ATOM 2216 C C . PHE A 1 278 ? -21.220 15.339 23.764 1.00 90.50 278 PHE A C 1
ATOM 2218 O O . PHE A 1 278 ? -20.742 15.913 24.747 1.00 90.50 278 PHE A O 1
ATOM 2225 N N . ARG A 1 279 ? -20.711 15.531 22.538 1.00 92.00 279 ARG A N 1
ATOM 2226 C CA . ARG A 1 279 ? -19.682 16.544 22.259 1.00 92.00 279 ARG A CA 1
ATOM 2227 C C . ARG A 1 279 ? -20.153 17.951 22.612 1.00 92.00 279 ARG A C 1
ATOM 2229 O O . ARG A 1 279 ? -19.386 18.709 23.208 1.00 92.00 279 ARG A O 1
ATOM 2236 N N . CYS A 1 280 ? -21.409 18.283 22.315 1.00 84.75 280 CYS A N 1
ATOM 2237 C CA . CYS A 1 280 ? -21.964 19.606 22.594 1.00 84.75 280 CYS A CA 1
ATOM 2238 C C . CYS A 1 280 ? -22.080 19.879 24.103 1.00 84.75 280 CYS A C 1
ATOM 2240 O O . CYS A 1 280 ? -21.852 21.011 24.534 1.00 84.75 280 CYS A O 1
ATOM 2242 N N . ASP A 1 281 ? -22.340 18.845 24.912 1.00 85.44 281 ASP A N 1
ATOM 2243 C CA . ASP A 1 281 ? -22.417 18.955 26.376 1.00 85.44 281 ASP A CA 1
ATOM 2244 C C . ASP A 1 281 ? -21.070 19.351 26.987 1.00 85.44 281 ASP A C 1
ATOM 2246 O O . ASP A 1 281 ? -20.996 20.138 27.934 1.00 85.44 281 ASP A O 1
ATOM 2250 N N . VAL A 1 282 ? -19.979 18.802 26.443 1.00 85.75 282 VAL A N 1
ATOM 2251 C CA . VAL A 1 282 ? -18.629 19.081 26.937 1.00 85.75 282 VAL A CA 1
ATOM 2252 C C . VAL A 1 282 ? -18.010 20.310 26.280 1.00 85.75 282 VAL A C 1
ATOM 2254 O O . VAL A 1 282 ? -17.103 20.893 26.872 1.00 85.75 282 VAL A O 1
ATOM 2257 N N . LEU A 1 283 ? -18.443 20.717 25.082 1.00 86.12 283 LEU A N 1
ATOM 2258 C CA . LEU A 1 283 ? -17.875 21.826 24.308 1.00 86.12 283 LEU A CA 1
ATOM 2259 C C . LEU A 1 283 ? -18.961 22.595 23.522 1.00 86.12 283 LEU A C 1
ATOM 2261 O O . LEU A 1 283 ? -19.116 22.386 22.321 1.00 86.12 283 LEU A O 1
ATOM 2265 N N . PRO A 1 284 ? -19.642 23.578 24.141 1.00 83.56 284 PRO A N 1
ATOM 2266 C CA . PRO A 1 284 ? -20.694 24.349 23.465 1.00 83.56 284 PRO A CA 1
ATOM 2267 C C . PRO A 1 284 ? -20.223 25.133 22.225 1.00 83.56 284 PRO A C 1
ATOM 2269 O O . PRO A 1 284 ? -20.982 25.309 21.278 1.00 83.56 284 PRO A O 1
ATOM 2272 N N . ASN A 1 285 ? -18.955 25.566 22.198 1.00 85.56 285 ASN A N 1
ATOM 2273 C CA . ASN A 1 285 ? -18.360 26.325 21.085 1.00 85.56 285 ASN A CA 1
ATOM 2274 C C . ASN A 1 285 ? -17.465 25.445 20.189 1.00 85.56 285 ASN A C 1
ATOM 2276 O O . ASN A 1 285 ? -16.498 25.935 19.601 1.00 85.56 285 ASN A O 1
ATOM 2280 N N . GLU A 1 286 ? -17.739 24.138 20.117 1.00 90.06 286 GLU A N 1
ATOM 2281 C CA . GLU A 1 286 ? -16.942 23.147 19.377 1.00 90.06 286 GLU A CA 1
ATOM 2282 C C . GLU A 1 286 ? -16.587 23.610 17.957 1.00 90.06 286 GLU A C 1
ATOM 2284 O O . GLU A 1 286 ? -15.412 23.629 17.587 1.00 90.06 286 GLU A O 1
ATOM 2289 N N . LYS A 1 287 ? -17.590 24.046 17.187 1.00 88.44 287 LYS A N 1
ATOM 2290 C CA . LYS A 1 287 ? -17.426 24.485 15.796 1.00 88.44 287 LYS A CA 1
ATOM 2291 C C . LYS A 1 287 ? -16.374 25.588 15.647 1.00 88.44 287 LYS A C 1
ATOM 2293 O O . LYS A 1 287 ? -15.484 25.475 14.808 1.00 88.44 287 LYS A O 1
ATOM 2298 N N . GLU A 1 288 ? -16.453 26.636 16.465 1.00 88.62 288 GLU A N 1
ATOM 2299 C CA . GLU A 1 288 ? -15.527 27.775 16.398 1.00 88.62 288 GLU A CA 1
ATOM 2300 C C . GLU A 1 288 ? -14.091 27.366 16.741 1.00 88.62 288 GLU A C 1
ATOM 2302 O O . GLU A 1 288 ? -13.131 27.871 16.153 1.00 88.62 288 GLU A O 1
ATOM 2307 N N . ILE A 1 289 ? -13.934 26.446 17.699 1.00 90.12 289 ILE A N 1
ATOM 2308 C CA . ILE A 1 289 ? -12.624 25.934 18.107 1.00 90.12 289 ILE A CA 1
ATOM 2309 C C . ILE A 1 289 ? -12.030 25.089 16.982 1.00 90.12 289 ILE A C 1
ATOM 2311 O O . ILE A 1 289 ? -10.880 25.317 16.603 1.00 90.12 289 ILE A O 1
ATOM 2315 N N . LEU A 1 290 ? -12.816 24.162 16.422 1.00 92.12 290 LEU A N 1
ATOM 2316 C CA . LEU A 1 290 ? -12.400 23.312 15.310 1.00 92.12 290 LEU A CA 1
ATOM 2317 C C . LEU A 1 290 ? -11.971 24.148 14.103 1.00 92.12 290 LEU A C 1
ATOM 2319 O O . LEU A 1 290 ? -10.879 23.934 13.587 1.00 92.12 290 LEU A O 1
ATOM 2323 N N . GLN A 1 291 ? -12.762 25.147 13.702 1.00 89.88 291 GLN A N 1
ATOM 2324 C CA . GLN A 1 291 ? -12.429 26.012 12.564 1.00 89.88 291 GLN A CA 1
ATOM 2325 C C . GLN A 1 291 ? -11.086 26.741 12.744 1.00 89.88 291 GLN A C 1
ATOM 2327 O O . GLN A 1 291 ? -10.327 26.865 11.784 1.00 89.88 291 GLN A O 1
ATOM 2332 N N . LYS A 1 292 ? -10.749 27.176 13.966 1.00 89.56 292 LYS A N 1
ATOM 2333 C CA . LYS A 1 292 ? -9.461 27.830 14.258 1.00 89.56 292 LYS A CA 1
ATOM 2334 C C . LYS A 1 292 ? -8.286 26.852 14.243 1.00 89.56 292 LYS A C 1
ATOM 2336 O O . LYS A 1 292 ? -7.249 27.140 13.653 1.00 89.56 292 LYS A O 1
ATOM 2341 N N . VAL A 1 293 ? -8.444 25.687 14.873 1.00 91.25 293 VAL A N 1
ATOM 2342 C CA . VAL A 1 293 ? -7.344 24.722 15.040 1.00 91.25 293 VAL A CA 1
ATOM 2343 C C . VAL A 1 293 ? -7.095 23.873 13.789 1.00 91.25 293 VAL A C 1
ATOM 2345 O O . VAL A 1 293 ? -5.984 23.375 13.616 1.00 91.25 293 VAL A O 1
ATOM 2348 N N . LEU A 1 294 ? -8.085 23.721 12.898 1.00 91.75 294 LEU A N 1
ATOM 2349 C CA . LEU A 1 294 ? -8.054 22.762 11.788 1.00 91.75 294 LEU A CA 1
ATOM 2350 C C . LEU A 1 294 ? -6.820 22.912 10.891 1.00 91.75 294 LEU A C 1
ATOM 2352 O O . LEU A 1 294 ? -6.159 21.921 10.592 1.00 91.75 294 LEU A O 1
ATOM 2356 N N . ILE A 1 295 ? -6.467 24.139 10.496 1.00 88.12 295 ILE A N 1
ATOM 2357 C CA . ILE A 1 295 ? -5.313 24.381 9.613 1.00 88.12 295 ILE A CA 1
ATOM 2358 C C . ILE A 1 295 ? -4.019 23.891 10.273 1.00 88.12 295 ILE A C 1
ATOM 2360 O O . ILE A 1 295 ? -3.213 23.207 9.639 1.00 88.12 295 ILE A O 1
ATOM 2364 N N . SER A 1 296 ? -3.821 24.206 11.555 1.00 86.88 296 SER A N 1
ATOM 2365 C CA . SER A 1 296 ? -2.656 23.729 12.300 1.00 86.88 296 SER A CA 1
ATOM 2366 C C . SER A 1 296 ? -2.705 22.229 12.545 1.00 86.88 296 SER A C 1
ATOM 2368 O O . SER A 1 296 ? -1.668 21.582 12.450 1.00 86.88 296 SER A O 1
ATOM 2370 N N . TRP A 1 297 ? -3.884 21.661 12.793 1.00 90.69 297 TRP A N 1
ATOM 2371 C CA . TRP A 1 297 ? -4.060 20.220 12.930 1.00 90.69 297 TRP A CA 1
ATOM 2372 C C . TRP A 1 297 ? -3.636 19.478 11.655 1.00 90.69 297 TRP A C 1
ATOM 2374 O O . TRP A 1 297 ? -2.801 18.583 11.747 1.00 90.69 297 TRP A O 1
ATOM 2384 N N . VAL A 1 298 ? -4.079 19.910 10.464 1.00 90.06 298 VAL A N 1
ATOM 2385 C CA . VAL A 1 298 ? -3.642 19.332 9.174 1.00 90.06 298 VAL A CA 1
ATOM 2386 C C . VAL A 1 298 ? -2.120 19.424 9.017 1.00 90.06 298 VAL A C 1
ATOM 2388 O O . VAL A 1 298 ? -1.468 18.456 8.630 1.00 90.06 298 VAL A O 1
ATOM 2391 N N . GLN A 1 299 ? -1.522 20.572 9.352 1.00 85.50 299 GLN A N 1
ATOM 2392 C CA . GLN A 1 299 ? -0.069 20.766 9.263 1.00 85.50 299 GLN A CA 1
ATOM 2393 C C . GLN A 1 299 ? 0.719 19.882 10.236 1.00 85.50 299 GLN A C 1
ATOM 2395 O O . GLN A 1 299 ? 1.797 19.403 9.885 1.00 85.50 299 GLN A O 1
ATOM 2400 N N . ILE A 1 300 ? 0.218 19.699 11.460 1.00 85.62 300 ILE A N 1
ATOM 2401 C CA . ILE A 1 300 ? 0.832 18.824 12.463 1.00 85.62 300 ILE A CA 1
ATOM 2402 C C . ILE A 1 300 ? 0.701 17.373 12.005 1.00 85.62 300 ILE A C 1
ATOM 2404 O O . ILE A 1 300 ? 1.708 16.672 11.968 1.00 85.62 300 ILE A O 1
ATOM 2408 N N . TYR A 1 301 ? -0.487 16.951 11.564 1.00 88.44 301 TYR A N 1
ATOM 2409 C CA . TYR A 1 301 ? -0.720 15.599 11.058 1.00 88.44 301 TYR A CA 1
ATOM 2410 C C . TYR A 1 301 ? 0.249 15.268 9.916 1.00 88.44 301 TYR A C 1
ATOM 2412 O O . TYR A 1 301 ? 0.968 14.278 9.997 1.00 88.44 301 TYR A O 1
ATOM 2420 N N . GLN A 1 302 ? 0.371 16.140 8.910 1.00 84.75 302 GLN A N 1
ATOM 2421 C CA . GLN A 1 302 ? 1.283 15.940 7.773 1.00 84.75 302 GLN A CA 1
ATOM 2422 C C . GLN A 1 302 ? 2.759 15.814 8.171 1.00 84.75 302 GLN A C 1
ATOM 2424 O O . GLN A 1 302 ? 3.541 15.231 7.426 1.00 84.75 302 GLN A O 1
ATOM 2429 N N . LYS A 1 303 ? 3.169 16.377 9.312 1.00 83.25 303 LYS A N 1
ATOM 2430 C CA . LYS A 1 303 ? 4.537 16.220 9.829 1.00 83.25 303 LYS A CA 1
ATOM 2431 C C . LYS A 1 303 ? 4.724 14.922 10.604 1.00 83.25 303 LYS A C 1
ATOM 2433 O O . LYS A 1 303 ? 5.822 14.379 10.585 1.00 83.25 303 LYS A O 1
ATOM 2438 N N . LEU A 1 304 ? 3.689 14.478 11.314 1.00 82.38 304 LEU A N 1
ATOM 2439 C CA . LEU A 1 304 ? 3.730 13.264 12.124 1.00 82.38 304 LEU A CA 1
ATOM 2440 C C . LEU A 1 304 ? 3.636 12.008 11.260 1.00 82.38 304 LEU A C 1
ATOM 2442 O O . LEU A 1 304 ? 4.371 11.058 11.499 1.00 82.38 304 LEU A O 1
ATOM 2446 N N . ASP A 1 305 ? 2.737 12.014 10.276 1.00 79.56 305 ASP A N 1
ATOM 2447 C CA . ASP A 1 305 ? 2.449 10.850 9.445 1.00 79.56 305 ASP A CA 1
ATOM 2448 C C . ASP A 1 305 ? 1.867 11.269 8.085 1.00 79.56 305 ASP A C 1
ATOM 2450 O O . ASP A 1 305 ? 0.655 11.275 7.867 1.00 79.56 305 ASP A O 1
ATOM 2454 N N . MET A 1 306 ? 2.753 11.647 7.156 1.00 79.06 306 MET A N 1
ATOM 2455 C CA . MET A 1 306 ? 2.376 11.995 5.776 1.00 79.06 306 MET A CA 1
ATOM 2456 C C . MET A 1 306 ? 1.943 10.771 4.955 1.00 79.06 306 MET A C 1
ATOM 2458 O O . MET A 1 306 ? 1.329 10.916 3.901 1.00 79.06 306 MET A O 1
ATOM 2462 N N . THR A 1 307 ? 2.308 9.570 5.402 1.00 77.12 307 THR A N 1
ATOM 2463 C CA . THR A 1 307 ? 2.108 8.323 4.658 1.00 77.12 307 THR A CA 1
ATOM 2464 C C . THR A 1 307 ? 0.773 7.651 4.952 1.00 77.12 307 THR A C 1
ATOM 2466 O O . THR A 1 307 ? 0.311 6.843 4.145 1.00 77.12 307 THR A O 1
ATOM 2469 N N . SER A 1 308 ? 0.138 7.972 6.082 1.00 83.94 308 SER A N 1
ATOM 2470 C CA . SER A 1 308 ? -1.164 7.415 6.438 1.00 83.94 308 SER A CA 1
ATOM 2471 C C . SER A 1 308 ? -2.258 7.834 5.463 1.00 83.94 308 SER A C 1
ATOM 2473 O O . SER A 1 308 ? -2.418 9.007 5.129 1.00 83.94 308 SER A O 1
ATOM 2475 N N . ARG A 1 309 ? -3.089 6.863 5.070 1.00 76.81 309 ARG A N 1
ATOM 2476 C CA . ARG A 1 309 ? -4.289 7.099 4.252 1.00 76.81 309 ARG A CA 1
ATOM 2477 C C . ARG A 1 309 ? -5.333 7.968 4.962 1.00 76.81 309 ARG A C 1
ATOM 2479 O O . ARG A 1 309 ? -6.130 8.605 4.287 1.00 76.81 309 ARG A O 1
ATOM 2486 N N . ALA A 1 310 ? -5.316 8.005 6.297 1.00 79.38 310 ALA A N 1
ATOM 2487 C CA . ALA A 1 310 ? -6.187 8.861 7.103 1.00 79.38 310 ALA A CA 1
ATOM 2488 C C . ALA A 1 310 ? -5.659 10.304 7.225 1.00 79.38 310 ALA A C 1
ATOM 2490 O O . ALA A 1 310 ? -6.333 11.158 7.800 1.00 79.38 310 ALA A O 1
ATOM 2491 N N . CYS A 1 311 ? -4.457 10.591 6.704 1.00 86.06 311 CYS A N 1
ATOM 2492 C CA . CYS A 1 311 ? -3.885 11.929 6.746 1.00 86.06 311 CYS A CA 1
ATOM 2493 C C . CYS A 1 311 ? -4.724 12.902 5.894 1.00 86.06 311 CYS A C 1
ATOM 2495 O O . CYS A 1 311 ? -4.916 12.670 4.694 1.00 86.06 311 CYS A O 1
ATOM 2497 N N . PRO A 1 312 ? -5.201 14.018 6.471 1.00 90.81 312 PRO A N 1
ATOM 2498 C CA . PRO A 1 312 ? -5.966 15.012 5.734 1.00 90.81 312 PRO A CA 1
ATOM 2499 C C . PRO A 1 312 ? -5.105 15.720 4.677 1.00 90.81 312 PRO A C 1
ATOM 2501 O O . PRO A 1 312 ? -3.966 16.145 4.914 1.00 90.81 312 PRO A O 1
ATOM 2504 N N . GLN A 1 313 ? -5.692 15.921 3.498 1.00 90.00 313 GLN A N 1
ATOM 2505 C CA . GLN A 1 313 ? -5.075 16.692 2.420 1.00 90.00 313 GLN A CA 1
ATOM 2506 C C . GLN A 1 313 ? -5.006 18.186 2.778 1.00 90.00 313 GLN A C 1
ATOM 2508 O O . GLN A 1 313 ? -5.733 18.680 3.646 1.00 90.00 313 GLN A O 1
ATOM 2513 N N . ARG A 1 314 ? -4.142 18.956 2.107 1.00 88.00 314 ARG A N 1
ATOM 2514 C CA . ARG A 1 314 ? -4.139 20.420 2.289 1.00 88.00 314 ARG A CA 1
ATOM 2515 C C . ARG A 1 314 ? -5.455 21.004 1.774 1.00 88.00 314 ARG A C 1
ATOM 2517 O O . ARG A 1 314 ? -6.073 20.436 0.887 1.00 88.00 314 ARG A O 1
ATOM 2524 N N . GLY A 1 315 ? -5.896 22.129 2.330 1.00 88.88 315 GLY A N 1
ATOM 2525 C CA . GLY A 1 315 ? -7.190 22.719 1.957 1.00 88.88 315 GLY A CA 1
ATOM 2526 C C . GLY A 1 315 ? -8.411 21.926 2.444 1.00 88.88 315 GLY A C 1
ATOM 2527 O O . GLY A 1 315 ? -9.524 22.254 2.062 1.00 88.88 315 GLY A O 1
ATOM 2528 N N . THR A 1 316 ? -8.222 20.901 3.284 1.00 92.94 316 THR A N 1
ATOM 2529 C CA . THR A 1 316 ? -9.324 20.223 3.980 1.00 92.94 316 THR A CA 1
ATOM 2530 C C . THR A 1 316 ? -10.052 21.215 4.889 1.00 92.94 316 THR A C 1
ATOM 2532 O O . THR A 1 316 ? -9.419 21.860 5.728 1.00 92.94 316 THR A O 1
ATOM 2535 N N . THR A 1 317 ? -11.372 21.321 4.725 1.00 93.56 317 THR A N 1
ATOM 2536 C CA . THR A 1 317 ? -12.244 22.181 5.545 1.00 93.56 317 THR A CA 1
ATOM 2537 C C . THR A 1 317 ? -12.960 21.390 6.637 1.00 93.56 317 THR A C 1
ATOM 2539 O O . THR A 1 317 ? -12.821 20.167 6.729 1.00 93.56 317 THR A O 1
ATOM 2542 N N . LEU A 1 318 ? -13.685 22.075 7.525 1.00 94.44 318 LEU A N 1
ATOM 2543 C CA . LEU A 1 318 ? -14.356 21.393 8.629 1.00 94.44 318 LEU A CA 1
ATOM 2544 C C . LEU A 1 318 ? -15.482 20.489 8.114 1.00 94.44 318 LEU A C 1
ATOM 2546 O O . LEU A 1 318 ? -15.617 19.374 8.612 1.00 94.44 318 LEU A O 1
ATOM 2550 N N . LEU A 1 319 ? -16.207 20.900 7.066 1.00 95.75 319 LEU A N 1
ATOM 2551 C CA . LEU A 1 319 ? -17.177 20.043 6.385 1.00 95.75 319 LEU A CA 1
ATOM 2552 C C . LEU A 1 319 ? -16.553 18.743 5.854 1.00 95.75 319 LEU A C 1
ATOM 2554 O O . LEU A 1 319 ? -17.157 17.683 5.994 1.00 95.75 319 LEU A O 1
ATOM 2558 N N . HIS A 1 320 ? -15.335 18.796 5.304 1.00 95.94 320 HIS A N 1
ATOM 2559 C CA . HIS A 1 320 ? -14.619 17.598 4.853 1.00 95.94 320 HIS A CA 1
ATOM 2560 C C . HIS A 1 320 ? -14.366 16.619 6.006 1.00 95.94 320 HIS A C 1
ATOM 2562 O O . HIS A 1 320 ? -14.657 15.431 5.878 1.00 95.94 320 HIS A O 1
ATOM 2568 N N . MET A 1 321 ? -13.859 17.110 7.141 1.00 95.06 321 MET A N 1
ATOM 2569 C CA . MET A 1 321 ? -13.581 16.249 8.295 1.00 95.06 321 MET A CA 1
ATOM 2570 C C . MET A 1 321 ? -14.850 15.741 8.972 1.00 95.06 321 MET A C 1
ATOM 2572 O O . MET A 1 321 ? -14.910 14.570 9.335 1.00 95.06 321 MET A O 1
ATOM 2576 N N . ALA A 1 322 ? -15.876 16.586 9.097 1.00 95.44 322 ALA A N 1
ATOM 2577 C CA . ALA A 1 322 ? -17.178 16.172 9.603 1.00 95.44 322 ALA A CA 1
ATOM 2578 C C . ALA A 1 322 ? -17.779 15.064 8.727 1.00 95.44 322 ALA A C 1
ATOM 2580 O O . ALA A 1 322 ? -18.317 14.091 9.252 1.00 95.44 322 ALA A O 1
ATOM 2581 N N . ALA A 1 323 ? -17.627 15.171 7.403 1.00 97.00 323 ALA A N 1
ATOM 2582 C CA . ALA A 1 323 ? -18.087 14.148 6.481 1.00 97.00 323 ALA A CA 1
ATOM 2583 C C . ALA A 1 323 ? -17.269 12.853 6.559 1.00 97.00 323 ALA A C 1
ATOM 2585 O O . ALA A 1 323 ? -17.862 11.782 6.551 1.00 97.00 323 ALA A O 1
ATOM 2586 N N . ALA A 1 324 ? -15.940 12.934 6.675 1.00 95.62 324 ALA A N 1
ATOM 2587 C CA . ALA A 1 324 ? -15.064 11.766 6.811 1.00 95.62 324 ALA A CA 1
ATOM 2588 C C . ALA A 1 324 ? -15.298 10.986 8.119 1.00 95.62 324 ALA A C 1
ATOM 2590 O O . ALA A 1 324 ? -15.214 9.760 8.133 1.00 95.62 324 ALA A O 1
ATOM 2591 N N . ALA A 1 325 ? -15.587 11.705 9.206 1.00 94.81 325 ALA A N 1
ATOM 2592 C CA . ALA A 1 325 ? -15.721 11.167 10.560 1.00 94.81 325 ALA A CA 1
ATOM 2593 C C . ALA A 1 325 ? -17.177 10.978 11.015 1.00 94.81 325 ALA A C 1
ATOM 2595 O O . ALA A 1 325 ? -17.428 10.847 12.209 1.00 94.81 325 ALA A O 1
ATOM 2596 N N . ASN A 1 326 ? -18.138 11.014 10.086 1.00 96.12 326 ASN A N 1
ATOM 2597 C CA . ASN A 1 326 ? -19.554 10.763 10.372 1.00 96.12 326 ASN A CA 1
ATOM 2598 C C . ASN A 1 326 ? -20.182 11.697 11.429 1.00 96.12 326 ASN A C 1
ATOM 2600 O O . ASN A 1 326 ? -21.068 11.301 12.189 1.00 96.12 326 ASN A O 1
ATOM 2604 N N . LEU A 1 327 ? -19.747 12.957 11.494 1.00 95.06 327 LEU A N 1
ATOM 2605 C CA . LEU A 1 327 ? -20.276 13.943 12.444 1.00 95.06 327 LEU A CA 1
ATOM 2606 C C . LEU A 1 327 ? -21.563 14.573 11.891 1.00 95.06 327 LEU A C 1
ATOM 2608 O O . LEU A 1 327 ? -21.580 15.732 11.472 1.00 95.06 327 LEU A O 1
ATOM 2612 N N . VAL A 1 328 ? -22.629 13.769 11.833 1.00 94.75 328 VAL A N 1
ATOM 2613 C CA . VAL A 1 328 ? -23.914 14.092 11.181 1.00 94.75 328 VAL A CA 1
ATOM 2614 C C . VAL A 1 328 ? -24.495 15.429 11.659 1.00 94.75 328 VAL A C 1
ATOM 2616 O O . VAL A 1 328 ? -24.972 16.219 10.843 1.00 94.75 328 VAL A O 1
ATOM 2619 N N . ASP A 1 329 ? -24.414 15.702 12.959 1.00 91.81 329 ASP A N 1
ATOM 2620 C CA . ASP A 1 329 ? -24.927 16.907 13.617 1.00 91.81 329 ASP A CA 1
ATOM 2621 C C . ASP A 1 329 ? -24.216 18.200 13.176 1.00 91.81 329 ASP A C 1
ATOM 2623 O O . ASP A 1 329 ? -24.818 19.274 13.209 1.00 91.81 329 ASP A O 1
ATOM 2627 N N . LEU A 1 330 ? -22.975 18.112 12.681 1.00 91.94 330 LEU A N 1
ATOM 2628 C CA . LEU A 1 330 ? -22.215 19.273 12.208 1.00 91.94 330 LEU A CA 1
ATOM 2629 C C . LEU A 1 330 ? -22.473 19.613 10.733 1.00 91.94 330 LEU A C 1
ATOM 2631 O O . LEU A 1 330 ? -22.246 20.755 10.331 1.00 91.94 330 LEU A O 1
ATOM 2635 N N . ILE A 1 331 ? -22.980 18.681 9.920 1.00 94.25 331 ILE A N 1
ATOM 2636 C CA . ILE A 1 331 ? -23.089 18.868 8.462 1.00 94.25 331 ILE A CA 1
ATOM 2637 C C . ILE A 1 331 ? -24.037 20.021 8.094 1.00 94.25 331 ILE A C 1
ATOM 2639 O O . ILE A 1 331 ? -23.660 20.925 7.345 1.00 94.25 331 ILE A O 1
ATOM 2643 N N . GLU A 1 332 ? -25.266 20.029 8.621 1.00 92.38 332 GLU A N 1
ATOM 2644 C CA . GLU A 1 332 ? -26.239 21.088 8.308 1.00 92.38 332 GLU A CA 1
ATOM 2645 C C . GLU A 1 332 ? -25.827 22.477 8.832 1.00 92.38 332 GLU A C 1
ATOM 2647 O O . GLU A 1 332 ? -25.924 23.447 8.064 1.00 92.38 332 GLU A O 1
ATOM 2652 N N . PRO A 1 333 ? -25.340 22.618 10.085 1.00 90.62 333 PRO A N 1
ATOM 2653 C CA . PRO A 1 333 ? -24.827 23.893 10.578 1.00 90.62 333 PRO A CA 1
ATOM 2654 C C . PRO A 1 333 ? -23.635 24.434 9.785 1.00 90.62 333 PRO A C 1
ATOM 2656 O O . PRO A 1 333 ? -23.449 25.650 9.726 1.00 90.62 333 PRO A O 1
ATOM 2659 N N . LEU A 1 334 ? -22.786 23.575 9.212 1.00 91.38 334 LEU A N 1
ATOM 2660 C CA . LEU A 1 334 ? -21.646 24.011 8.396 1.00 91.38 334 LEU A CA 1
ATOM 2661 C C . LEU A 1 334 ? -22.112 24.571 7.049 1.00 91.38 334 LEU A C 1
ATOM 2663 O O . LEU A 1 334 ? -21.787 25.711 6.722 1.00 91.38 334 LEU A O 1
ATOM 2667 N N . LEU A 1 335 ? -22.984 23.846 6.347 1.00 88.75 335 LEU A N 1
ATOM 2668 C CA . LEU A 1 335 ? -23.535 24.264 5.049 1.00 88.75 335 LEU A CA 1
ATOM 2669 C C . LEU A 1 335 ? -24.408 25.526 5.126 1.00 88.75 335 LEU A C 1
ATOM 2671 O O . LEU A 1 335 ? -24.547 26.252 4.147 1.00 88.75 335 LEU A O 1
ATOM 2675 N N . SER A 1 336 ? -25.007 25.806 6.285 1.00 84.38 336 SER A N 1
ATOM 2676 C CA . SER A 1 336 ? -25.823 27.015 6.488 1.00 84.38 336 SER A CA 1
ATOM 2677 C C . SER A 1 336 ? -24.983 28.286 6.695 1.00 84.38 336 SER A C 1
ATOM 2679 O O . SER A 1 336 ? -25.513 29.386 6.582 1.00 84.38 336 SER A O 1
ATOM 2681 N N . ASN A 1 337 ? -23.678 28.149 6.963 1.00 72.19 337 ASN A N 1
ATOM 2682 C CA . ASN A 1 337 ? -22.762 29.253 7.272 1.00 72.19 337 ASN A CA 1
ATOM 2683 C C . ASN A 1 337 ? -21.787 29.570 6.119 1.00 72.19 337 ASN A C 1
ATOM 2685 O O . ASN A 1 337 ? -20.658 29.983 6.373 1.00 72.19 337 ASN A O 1
ATOM 2689 N N . ASN A 1 338 ? -22.224 29.409 4.867 1.00 66.69 338 ASN A N 1
ATOM 2690 C CA . ASN A 1 338 ? -21.448 29.667 3.644 1.00 66.69 338 ASN A CA 1
ATOM 2691 C C . ASN A 1 338 ? -20.285 28.692 3.346 1.00 66.69 338 ASN A C 1
ATOM 2693 O O . ASN A 1 338 ? -19.510 28.993 2.441 1.00 66.69 338 ASN A O 1
ATOM 2697 N N . GLU A 1 339 ? -20.136 27.552 4.040 1.00 76.69 339 GLU A N 1
ATOM 2698 C CA . GLU A 1 339 ? -19.240 26.488 3.541 1.00 76.69 339 GLU A CA 1
ATOM 2699 C C . GLU A 1 339 ? -19.882 25.854 2.298 1.00 76.69 339 GLU A C 1
ATOM 2701 O O . GLU A 1 339 ? -21.013 25.360 2.358 1.00 76.69 339 GLU A O 1
ATOM 2706 N N . ASP A 1 340 ? -19.184 25.905 1.162 1.00 83.88 340 ASP A N 1
ATOM 2707 C CA . ASP A 1 340 ? -19.698 25.382 -0.102 1.00 83.88 340 ASP A CA 1
ATOM 2708 C C . ASP A 1 340 ? -19.488 23.860 -0.171 1.00 83.88 340 ASP A C 1
ATOM 2710 O O . ASP A 1 340 ? -18.378 23.343 -0.051 1.00 83.88 340 ASP A O 1
ATOM 2714 N N . SER A 1 341 ? -20.577 23.118 -0.392 1.00 87.62 341 SER A N 1
ATOM 2715 C CA . SER A 1 341 ? -20.544 21.660 -0.574 1.00 87.62 341 SER A CA 1
ATOM 2716 C C . SER A 1 341 ? -19.684 21.201 -1.762 1.00 87.62 341 SER A C 1
ATOM 2718 O O . SER A 1 341 ? -19.314 20.025 -1.827 1.00 87.62 341 SER A O 1
ATOM 2720 N N . ALA A 1 342 ? -19.371 22.114 -2.688 1.00 90.62 342 ALA A N 1
ATOM 2721 C CA . ALA A 1 342 ? -18.497 21.896 -3.832 1.00 90.62 342 ALA A CA 1
ATOM 2722 C C . ALA A 1 342 ? -17.019 22.230 -3.559 1.00 90.62 342 ALA A C 1
ATOM 2724 O O . ALA A 1 342 ? -16.194 22.056 -4.462 1.00 90.62 342 ALA A O 1
ATOM 2725 N N . GLU A 1 343 ? -16.661 22.687 -2.350 1.00 92.44 343 GLU A N 1
ATOM 2726 C CA . GLU A 1 343 ? -15.261 22.898 -1.977 1.00 92.44 343 GLU A CA 1
ATOM 2727 C C . GLU A 1 343 ? -14.440 21.625 -2.166 1.00 92.44 343 GLU A C 1
ATOM 2729 O O . GLU A 1 343 ? -14.903 20.509 -1.921 1.00 92.44 343 GLU A O 1
ATOM 2734 N N . ARG A 1 344 ? -13.192 21.818 -2.596 1.00 94.69 344 ARG A N 1
ATOM 2735 C CA . ARG A 1 344 ? -12.249 20.744 -2.888 1.00 94.69 344 ARG A CA 1
ATOM 2736 C C . ARG A 1 344 ? -10.978 20.928 -2.083 1.00 94.69 344 ARG A C 1
ATOM 2738 O O . ARG A 1 344 ? -10.397 22.015 -2.073 1.00 94.69 344 ARG A O 1
ATOM 2745 N N . ASN A 1 345 ? -10.508 19.850 -1.467 1.00 93.31 345 ASN A N 1
ATOM 2746 C CA . ASN A 1 345 ? -9.167 19.816 -0.892 1.00 93.31 345 ASN A CA 1
ATOM 2747 C C . ASN A 1 345 ? -8.090 19.716 -2.006 1.00 93.31 345 ASN A C 1
ATOM 2749 O O . ASN A 1 345 ? -8.389 19.679 -3.199 1.00 93.31 345 ASN A O 1
ATOM 2753 N N . SER A 1 346 ? -6.806 19.636 -1.644 1.00 92.31 346 SER A N 1
ATOM 2754 C CA . SER A 1 346 ? -5.697 19.552 -2.609 1.00 92.31 346 SER A CA 1
ATOM 2755 C C . SER A 1 346 ? -5.658 18.256 -3.427 1.00 92.31 346 SER A C 1
ATOM 2757 O O . SER A 1 346 ? -4.966 18.207 -4.442 1.00 92.31 346 SER A O 1
ATOM 2759 N N . GLY A 1 347 ? -6.366 17.213 -2.990 1.00 90.12 347 GLY A N 1
ATOM 2760 C CA . GLY A 1 347 ? -6.600 15.984 -3.752 1.00 90.12 347 GLY A CA 1
ATOM 2761 C C . GLY A 1 347 ? -7.780 16.092 -4.724 1.00 90.12 347 GLY A C 1
ATOM 2762 O O . GLY A 1 347 ? -7.962 15.213 -5.559 1.00 90.12 347 GLY A O 1
ATOM 2763 N N . GLY A 1 348 ? -8.555 17.176 -4.654 1.00 93.88 348 GLY A N 1
ATOM 2764 C CA . GLY A 1 348 ? -9.773 17.365 -5.431 1.00 93.88 348 GLY A CA 1
ATOM 2765 C C . GLY A 1 348 ? -11.012 16.715 -4.809 1.00 93.88 348 GLY A C 1
ATOM 2766 O O . GLY A 1 348 ? -12.076 16.797 -5.421 1.00 93.88 348 GLY A O 1
ATOM 2767 N N . ASP A 1 349 ? -10.898 16.085 -3.632 1.00 95.12 349 ASP A N 1
ATOM 2768 C CA . ASP A 1 349 ? -12.039 15.476 -2.944 1.00 95.12 349 ASP A CA 1
ATOM 2769 C C . ASP A 1 349 ? -12.975 16.566 -2.414 1.00 95.12 349 ASP A C 1
ATOM 2771 O O . ASP A 1 349 ? -12.512 17.570 -1.872 1.00 95.12 349 ASP A O 1
ATOM 2775 N N . THR A 1 350 ? -14.281 16.322 -2.529 1.00 96.81 350 THR A N 1
ATOM 2776 C CA . THR A 1 350 ? -15.342 17.085 -1.853 1.00 96.81 350 THR A CA 1
ATOM 2777 C C . THR A 1 350 ? -15.769 16.381 -0.563 1.00 96.81 350 THR A C 1
ATOM 2779 O O . THR A 1 350 ? -15.451 15.209 -0.344 1.00 96.81 350 THR A O 1
ATOM 2782 N N . ALA A 1 351 ? -16.581 17.032 0.273 1.00 96.94 351 ALA A N 1
ATOM 2783 C CA . ALA A 1 351 ? -17.176 16.383 1.446 1.00 96.94 351 ALA A CA 1
ATOM 2784 C C . ALA A 1 351 ? -17.953 15.095 1.094 1.00 96.94 351 ALA A C 1
ATOM 2786 O O . ALA A 1 351 ? -17.911 14.120 1.844 1.00 96.94 351 ALA A O 1
ATOM 2787 N N . PHE A 1 352 ? -18.600 15.044 -0.077 1.00 97.12 352 PHE A N 1
ATOM 2788 C CA . PHE A 1 352 ? -19.329 13.855 -0.530 1.00 97.12 352 PHE A CA 1
ATOM 2789 C C . PHE A 1 352 ? -18.387 12.678 -0.838 1.00 97.12 352 PHE A C 1
ATOM 2791 O O . PHE A 1 352 ? -18.721 11.537 -0.525 1.00 97.12 352 PHE A O 1
ATOM 2798 N N . HIS A 1 353 ? -17.188 12.937 -1.3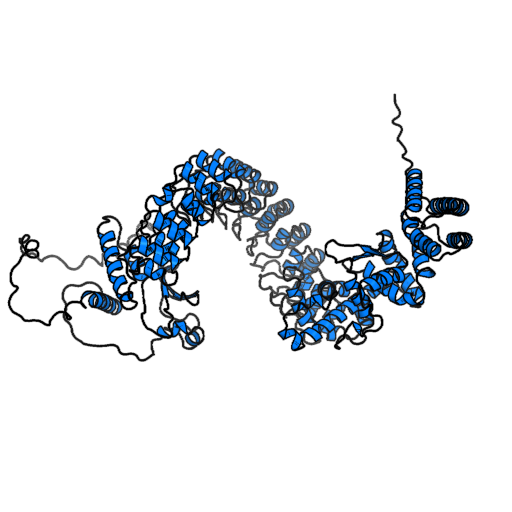77 1.00 95.81 353 HIS A N 1
ATOM 2799 C CA . HIS A 1 353 ? -16.169 11.896 -1.574 1.00 95.81 353 HIS A CA 1
ATOM 2800 C C . HIS A 1 353 ? -15.758 11.256 -0.250 1.00 95.81 353 HIS A C 1
ATOM 2802 O O . HIS A 1 353 ? -15.630 10.037 -0.170 1.00 95.81 353 HIS A O 1
ATOM 2808 N N . LEU A 1 354 ? -15.565 12.074 0.787 1.00 96.56 354 LEU A N 1
ATOM 2809 C CA . LEU A 1 354 ? -15.132 11.601 2.098 1.00 96.56 354 LEU A CA 1
ATOM 2810 C C . LEU A 1 354 ? -16.247 10.860 2.842 1.00 96.56 354 LEU A C 1
ATOM 2812 O O . LEU A 1 354 ? -15.979 9.818 3.433 1.00 96.56 354 LEU A O 1
ATOM 2816 N N . ALA A 1 355 ? -17.497 11.324 2.733 1.00 97.69 355 ALA A N 1
ATOM 2817 C CA . ALA A 1 355 ? -18.657 10.582 3.226 1.00 97.69 355 ALA A CA 1
ATOM 2818 C C . ALA A 1 355 ? -18.760 9.202 2.558 1.00 97.69 355 ALA A C 1
ATOM 2820 O O . ALA A 1 355 ? -18.927 8.193 3.238 1.00 97.69 355 ALA A O 1
ATOM 2821 N N . ALA A 1 356 ? -18.587 9.144 1.234 1.00 96.88 356 ALA A N 1
ATOM 2822 C CA . ALA A 1 356 ? -18.608 7.896 0.481 1.00 96.88 356 ALA A CA 1
ATOM 2823 C C . ALA A 1 356 ? -17.431 6.974 0.835 1.00 96.88 356 ALA A C 1
ATOM 2825 O O . ALA A 1 356 ? -17.621 5.774 1.008 1.00 96.88 356 ALA A O 1
ATOM 2826 N N . SER A 1 357 ? -16.228 7.528 1.011 1.00 95.00 357 SER A N 1
ATOM 2827 C CA . SER A 1 357 ? -15.039 6.781 1.443 1.00 95.00 357 SER A CA 1
ATOM 2828 C C . SER A 1 357 ? -15.174 6.184 2.846 1.00 95.00 357 SER A C 1
ATOM 2830 O O . SER A 1 357 ? -14.467 5.223 3.147 1.00 95.00 357 SER A O 1
ATOM 2832 N N . GLY A 1 358 ? -16.026 6.756 3.700 1.00 94.56 358 GLY A N 1
ATOM 2833 C CA . GLY A 1 358 ? -16.350 6.236 5.029 1.00 94.56 358 GLY A CA 1
ATOM 2834 C C . GLY A 1 358 ? -17.630 5.395 5.092 1.00 94.56 358 GLY A C 1
ATOM 2835 O O . GLY A 1 358 ? -17.898 4.804 6.129 1.00 94.56 358 GLY A O 1
ATOM 2836 N N . GLY A 1 359 ? -18.413 5.325 4.008 1.00 97.00 359 GLY A N 1
ATOM 2837 C CA . GLY A 1 359 ? -19.698 4.617 3.986 1.00 97.00 359 GLY A CA 1
ATOM 2838 C C . GLY A 1 359 ? -20.837 5.354 4.705 1.00 97.00 359 GLY A C 1
ATOM 2839 O O . GLY A 1 359 ? -21.860 4.758 5.036 1.00 97.00 359 GLY A O 1
ATOM 2840 N N . HIS A 1 360 ? -20.703 6.662 4.935 1.00 97.62 360 HIS A N 1
ATOM 2841 C CA . HIS A 1 360 ? -21.584 7.440 5.813 1.00 97.62 360 HIS A CA 1
ATOM 2842 C C . HIS A 1 360 ? -22.863 7.903 5.104 1.00 97.62 360 HIS A C 1
ATOM 2844 O O . HIS A 1 360 ? -22.973 9.047 4.654 1.00 97.62 360 HIS A O 1
ATOM 2850 N N . ILE A 1 361 ? -23.860 7.018 5.013 1.00 97.94 361 ILE A N 1
ATOM 2851 C CA . ILE A 1 361 ? -25.113 7.257 4.266 1.00 97.94 361 ILE A CA 1
ATOM 2852 C C . ILE A 1 361 ? -25.852 8.509 4.748 1.00 97.94 361 ILE A C 1
ATOM 2854 O O . ILE A 1 361 ? -26.221 9.348 3.932 1.00 97.94 361 ILE A O 1
ATOM 2858 N N . LYS A 1 362 ? -26.032 8.684 6.065 1.00 97.94 362 LYS A N 1
ATOM 2859 C CA . LYS A 1 362 ? -26.762 9.840 6.628 1.00 97.94 362 LYS A CA 1
ATOM 2860 C C . LYS A 1 362 ? -26.117 11.173 6.241 1.00 97.94 362 LYS A C 1
ATOM 2862 O O . LYS A 1 362 ? -26.813 12.118 5.876 1.00 97.94 362 LYS A O 1
ATOM 2867 N N . VAL A 1 363 ? -24.785 11.244 6.274 1.00 97.94 363 VAL A N 1
ATOM 2868 C CA . VAL A 1 363 ? -24.036 12.415 5.797 1.00 97.94 363 VAL A CA 1
ATOM 2869 C C . VAL A 1 363 ? -24.261 12.611 4.296 1.00 97.94 363 VAL A C 1
ATOM 2871 O O . VAL A 1 363 ? -24.582 13.720 3.866 1.00 97.94 363 VAL A O 1
ATOM 2874 N N . GLY A 1 364 ? -24.153 11.539 3.503 1.00 97.12 364 GLY A N 1
ATOM 2875 C CA . GLY A 1 364 ? -24.426 11.560 2.064 1.00 97.12 364 GLY A CA 1
ATOM 2876 C C . GLY A 1 364 ? -25.833 12.069 1.723 1.00 97.12 364 GLY A C 1
ATOM 2877 O O . GLY A 1 364 ? -25.994 12.872 0.805 1.00 97.12 364 GLY A O 1
ATOM 2878 N N . GLU A 1 365 ? -26.855 11.679 2.487 1.00 97.12 365 GLU A N 1
ATOM 2879 C CA . GLU A 1 365 ? -28.238 12.147 2.326 1.00 97.12 365 GLU A CA 1
ATOM 2880 C C . GLU A 1 365 ? -28.383 13.646 2.552 1.00 97.12 365 GLU A C 1
ATOM 2882 O O . GLU A 1 365 ? -29.016 14.338 1.745 1.00 97.12 365 GLU A O 1
ATOM 2887 N N . ILE A 1 366 ? -27.774 14.158 3.623 1.00 96.50 366 ILE A N 1
ATOM 2888 C CA . ILE A 1 366 ? -27.787 15.588 3.928 1.00 96.50 366 ILE A CA 1
ATOM 2889 C C . ILE A 1 366 ? -27.076 16.362 2.815 1.00 96.50 366 ILE A C 1
ATOM 2891 O O . ILE A 1 366 ? -27.651 17.319 2.290 1.00 96.50 366 ILE A O 1
ATOM 2895 N N . LEU A 1 367 ? -25.874 15.929 2.419 1.00 96.50 367 LEU A N 1
ATOM 2896 C CA . LEU A 1 367 ? -25.091 16.572 1.363 1.00 96.50 367 LEU A CA 1
ATOM 2897 C C . LEU A 1 367 ? -25.843 16.573 0.024 1.00 96.50 367 LEU A C 1
ATOM 2899 O O . LEU A 1 367 ? -25.952 17.622 -0.610 1.00 96.50 367 LEU A O 1
ATOM 2903 N N . ARG A 1 368 ? -26.446 15.443 -0.379 1.00 94.75 368 ARG A N 1
ATOM 2904 C CA . ARG A 1 368 ? -27.244 15.361 -1.615 1.00 94.75 368 ARG A CA 1
ATOM 2905 C C . ARG A 1 368 ? -28.421 16.330 -1.590 1.00 94.75 368 ARG A C 1
ATOM 2907 O O . ARG A 1 368 ? -28.643 17.057 -2.553 1.00 94.75 368 ARG A O 1
ATOM 2914 N N . ARG A 1 369 ? -29.183 16.364 -0.491 1.00 94.38 369 ARG A N 1
ATOM 2915 C CA . ARG A 1 369 ? -30.332 17.278 -0.336 1.00 94.38 369 ARG A CA 1
ATOM 2916 C C . ARG A 1 369 ? -29.909 18.748 -0.403 1.00 94.38 369 ARG A C 1
ATOM 2918 O O . ARG A 1 369 ? -30.704 19.588 -0.811 1.00 94.38 369 ARG A O 1
ATOM 2925 N N . LYS A 1 370 ? -28.671 19.054 -0.011 1.00 93.50 370 LYS A N 1
ATOM 2926 C CA . LYS A 1 370 ? -28.067 20.391 -0.092 1.00 93.50 370 LYS A CA 1
ATOM 2927 C C . LYS A 1 370 ? -27.409 20.689 -1.447 1.00 93.50 370 LYS A C 1
ATOM 2929 O O . LYS A 1 370 ? -26.845 21.764 -1.600 1.00 93.50 370 LYS A O 1
ATOM 2934 N N . GLY A 1 371 ? -27.542 19.798 -2.432 1.00 91.25 371 GLY A N 1
ATOM 2935 C CA . GLY A 1 371 ? -27.099 20.029 -3.807 1.00 91.25 371 GLY A CA 1
ATOM 2936 C C . GLY A 1 371 ? -25.657 19.618 -4.101 1.00 91.25 371 GLY A C 1
ATOM 2937 O O . GLY A 1 371 ? -25.137 20.012 -5.140 1.00 91.25 371 GLY A O 1
ATOM 2938 N N . ALA A 1 372 ? -25.016 18.832 -3.228 1.00 94.19 372 ALA A N 1
ATOM 2939 C CA . ALA A 1 372 ? -23.674 18.322 -3.490 1.00 94.19 372 ALA A CA 1
ATOM 2940 C C . ALA A 1 372 ? -23.643 17.466 -4.768 1.00 94.19 372 ALA A C 1
ATOM 2942 O O . ALA A 1 372 ? -24.492 16.591 -4.967 1.00 94.19 372 ALA A O 1
ATOM 2943 N N . ASP A 1 373 ? -22.640 17.704 -5.614 1.00 92.38 373 ASP A N 1
ATOM 2944 C CA . ASP A 1 373 ? -22.436 16.949 -6.847 1.00 92.38 373 ASP A CA 1
ATOM 2945 C C . ASP A 1 373 ? -21.963 15.519 -6.538 1.00 92.38 373 ASP A C 1
ATOM 2947 O O . ASP A 1 373 ? -20.852 15.293 -6.051 1.00 92.38 373 ASP A O 1
ATOM 2951 N N . GLN A 1 374 ? -22.832 14.551 -6.830 1.00 92.00 374 GLN A N 1
ATOM 2952 C CA . GLN A 1 374 ? -22.596 13.121 -6.616 1.00 92.00 374 GLN A CA 1
ATOM 2953 C C . GLN A 1 374 ? -21.635 12.518 -7.652 1.00 92.00 374 GLN A C 1
ATOM 2955 O O . GLN A 1 374 ? -21.135 11.416 -7.444 1.00 92.00 374 GLN A O 1
ATOM 2960 N N . GLU A 1 375 ? -21.371 13.235 -8.748 1.00 89.88 375 GLU A N 1
ATOM 2961 C CA . GLU A 1 375 ? -20.532 12.805 -9.873 1.00 89.88 375 GLU A CA 1
ATOM 2962 C C . GLU A 1 375 ? -19.236 13.622 -9.977 1.00 89.88 375 GLU A C 1
ATOM 2964 O O . GLU A 1 375 ? -18.484 13.498 -10.950 1.00 89.88 375 GLU A O 1
ATOM 2969 N N . ALA A 1 376 ? -18.956 14.467 -8.981 1.00 91.12 376 ALA A N 1
ATOM 2970 C CA . ALA A 1 376 ? -17.724 15.234 -8.929 1.00 91.12 376 ALA A CA 1
ATOM 2971 C C . ALA A 1 376 ? -16.519 14.284 -9.007 1.00 91.12 376 ALA A C 1
ATOM 2973 O O . ALA A 1 376 ? -16.491 13.264 -8.329 1.00 91.12 376 ALA A O 1
ATOM 2974 N N . LYS A 1 377 ? -15.519 14.629 -9.822 1.00 89.62 377 LYS A N 1
ATOM 2975 C CA . LYS A 1 377 ? -14.256 13.881 -9.916 1.00 89.62 377 LYS A CA 1
ATOM 2976 C C . LYS A 1 377 ? -13.160 14.538 -9.094 1.00 89.62 377 LYS A C 1
ATOM 2978 O O . LYS A 1 377 ? -12.977 15.747 -9.242 1.00 89.62 377 LYS A O 1
ATOM 2983 N N . ASP A 1 378 ? -12.411 13.771 -8.309 1.00 89.94 378 ASP A N 1
ATOM 2984 C CA . ASP A 1 378 ? -11.157 14.216 -7.686 1.00 89.94 378 ASP A CA 1
ATOM 2985 C C . ASP A 1 378 ? -10.021 14.385 -8.731 1.00 89.94 378 ASP A C 1
ATOM 2987 O O . ASP A 1 378 ? -10.229 14.211 -9.935 1.00 89.94 378 ASP A O 1
ATOM 2991 N N . HIS A 1 379 ? -8.803 14.749 -8.309 1.00 89.38 379 HIS A N 1
ATOM 2992 C CA . HIS A 1 379 ? -7.663 14.918 -9.230 1.00 89.38 379 HIS A CA 1
ATOM 2993 C C . HIS A 1 379 ? -7.168 13.610 -9.867 1.00 89.38 379 HIS A C 1
ATOM 2995 O O . HIS A 1 379 ? -6.409 13.653 -10.834 1.00 89.38 379 HIS A O 1
ATOM 3001 N N . LEU A 1 380 ? -7.579 12.459 -9.335 1.00 83.81 380 LEU A N 1
ATOM 3002 C CA . LEU A 1 380 ? -7.295 11.136 -9.885 1.00 83.81 380 LEU A CA 1
ATOM 3003 C C . LEU A 1 380 ? -8.441 10.626 -10.774 1.00 83.81 380 LEU A C 1
ATOM 3005 O O . LEU A 1 380 ? -8.346 9.526 -11.310 1.00 83.81 380 LEU A O 1
ATOM 3009 N N . GLY A 1 381 ? -9.511 11.411 -10.939 1.00 85.44 381 GLY A N 1
ATOM 3010 C CA . GLY A 1 381 ? -10.691 11.036 -11.713 1.00 85.44 381 GLY A CA 1
ATOM 3011 C C . GLY A 1 381 ? -11.713 10.191 -10.945 1.00 85.44 381 GLY A C 1
ATOM 3012 O O . GLY A 1 381 ? -12.706 9.776 -11.543 1.00 85.44 381 GLY A O 1
ATOM 3013 N N . ASN A 1 382 ? -11.519 9.953 -9.643 1.00 87.81 382 ASN A N 1
ATOM 3014 C CA . ASN A 1 382 ? -12.441 9.163 -8.830 1.00 87.81 382 ASN A CA 1
ATOM 3015 C C . ASN A 1 382 ? -13.697 9.968 -8.499 1.00 87.81 382 ASN A C 1
ATOM 3017 O O . ASN A 1 382 ? -13.608 11.125 -8.103 1.00 87.81 382 ASN A O 1
ATOM 3021 N N . THR A 1 383 ? -14.850 9.317 -8.587 1.00 91.56 383 THR A N 1
ATOM 3022 C CA . THR A 1 383 ? -16.138 9.802 -8.074 1.00 91.56 383 THR A CA 1
ATOM 3023 C C . THR A 1 383 ? -16.369 9.326 -6.637 1.00 91.56 383 THR A C 1
ATOM 3025 O O . THR A 1 383 ? -15.748 8.341 -6.209 1.00 91.56 383 THR A O 1
ATOM 3028 N N . PRO A 1 384 ? -17.324 9.904 -5.891 1.00 93.94 384 PRO A N 1
ATOM 3029 C CA . PRO A 1 384 ? -17.708 9.363 -4.595 1.00 93.94 384 PRO A CA 1
ATOM 3030 C C . PRO A 1 384 ? -18.112 7.886 -4.640 1.00 93.94 384 PRO A C 1
ATOM 3032 O O . PRO A 1 384 ? -17.687 7.114 -3.784 1.00 93.94 384 PRO A O 1
ATOM 3035 N N . LEU A 1 385 ? -18.842 7.450 -5.675 1.00 93.94 385 LEU A N 1
ATOM 3036 C CA . LEU A 1 385 ? -19.204 6.038 -5.831 1.00 93.94 385 LEU A CA 1
ATOM 3037 C C . LEU A 1 385 ? -17.964 5.140 -5.952 1.00 93.94 385 LEU A C 1
ATOM 3039 O O . LEU A 1 385 ? -17.923 4.070 -5.349 1.00 93.94 385 LEU A O 1
ATOM 3043 N N . SER A 1 386 ? -16.929 5.575 -6.681 1.00 91.69 386 SER A N 1
ATOM 3044 C CA . SER A 1 386 ? -15.667 4.826 -6.738 1.00 91.69 386 SER A CA 1
ATOM 3045 C C . SER A 1 386 ? -14.920 4.792 -5.401 1.00 91.69 386 SER A C 1
ATOM 3047 O O . SER A 1 386 ? -14.344 3.756 -5.080 1.00 91.69 386 SER A O 1
ATOM 3049 N N . LYS A 1 387 ? -14.988 5.851 -4.577 1.00 92.44 387 LYS A N 1
ATOM 3050 C CA . LYS A 1 387 ? -14.417 5.853 -3.216 1.00 92.44 387 LYS A CA 1
ATOM 3051 C C . LYS A 1 387 ? -15.145 4.854 -2.316 1.00 92.44 387 LYS A C 1
ATOM 3053 O O . LYS A 1 387 ? -14.487 4.035 -1.679 1.00 92.44 387 LYS A O 1
ATOM 3058 N N . ALA A 1 388 ? -16.481 4.848 -2.338 1.00 95.62 388 ALA A N 1
ATOM 3059 C CA . ALA A 1 388 ? -17.285 3.863 -1.612 1.00 95.62 388 ALA A CA 1
ATOM 3060 C C . ALA A 1 388 ? -16.972 2.427 -2.053 1.00 95.62 388 ALA A C 1
ATOM 3062 O O . ALA A 1 388 ? -16.742 1.551 -1.219 1.00 95.62 388 ALA A O 1
ATOM 3063 N N . ALA A 1 389 ? -16.875 2.204 -3.365 1.00 95.06 389 ALA A N 1
ATOM 3064 C CA . ALA A 1 389 ? -16.526 0.909 -3.931 1.00 95.06 389 ALA A CA 1
ATOM 3065 C C . ALA A 1 389 ? -15.104 0.457 -3.554 1.00 95.06 389 ALA A C 1
ATOM 3067 O O . ALA A 1 389 ? -14.902 -0.713 -3.244 1.00 95.06 389 ALA A O 1
ATOM 3068 N N . SER A 1 390 ? -14.137 1.381 -3.511 1.00 92.25 390 SER A N 1
ATOM 3069 C CA . SER A 1 390 ? -12.759 1.111 -3.073 1.00 92.25 390 SER A CA 1
ATOM 3070 C C . SER A 1 390 ? -12.619 0.822 -1.576 1.00 92.25 390 SER A C 1
ATOM 3072 O O . SER A 1 390 ? -11.590 0.298 -1.164 1.00 92.25 390 SER A O 1
ATOM 3074 N N . GLY A 1 391 ? -13.620 1.193 -0.771 1.00 92.69 391 GLY A N 1
ATOM 3075 C CA . GLY A 1 391 ? -13.685 0.905 0.663 1.00 92.69 391 GLY A CA 1
ATOM 3076 C C . GLY A 1 391 ? -14.573 -0.291 1.013 1.00 92.69 391 GLY A C 1
ATOM 3077 O O . GLY A 1 391 ? -14.656 -0.652 2.181 1.00 92.69 391 GLY A O 1
ATOM 3078 N N . GLY A 1 392 ? -15.244 -0.899 0.027 1.00 96.25 392 GLY A N 1
ATOM 3079 C CA . GLY A 1 392 ? -16.147 -2.028 0.254 1.00 96.25 392 GLY A CA 1
ATOM 3080 C C . GLY A 1 392 ? -17.477 -1.655 0.917 1.00 96.25 392 GLY A C 1
ATOM 3081 O O . GLY A 1 392 ? -18.132 -2.522 1.490 1.00 96.25 392 GLY A O 1
ATOM 3082 N N . HIS A 1 393 ? -17.895 -0.387 0.850 1.00 97.62 393 HIS A N 1
ATOM 3083 C CA . HIS A 1 393 ? -19.080 0.121 1.556 1.00 97.62 393 HIS A CA 1
ATOM 3084 C C . HIS A 1 393 ? -20.383 -0.262 0.846 1.00 97.62 393 HIS A C 1
ATOM 3086 O O . HIS A 1 393 ? -20.965 0.545 0.121 1.00 97.62 393 HIS A O 1
ATOM 3092 N N . ILE A 1 394 ? -20.830 -1.505 1.053 1.00 97.69 394 ILE A N 1
ATOM 3093 C CA . ILE A 1 394 ? -21.992 -2.121 0.383 1.00 97.69 394 ILE A CA 1
ATOM 3094 C C . ILE A 1 394 ? -23.239 -1.234 0.471 1.00 97.69 394 ILE A C 1
ATOM 3096 O O . ILE A 1 394 ? -23.780 -0.843 -0.561 1.00 97.69 394 ILE A O 1
ATOM 3100 N N . GLU A 1 395 ? -23.656 -0.866 1.684 1.00 98.00 395 GLU A N 1
ATOM 3101 C CA . GLU A 1 395 ? -24.901 -0.118 1.895 1.00 98.00 395 GLU A CA 1
ATOM 3102 C C . GLU A 1 395 ? -24.858 1.268 1.234 1.00 98.00 395 GLU A C 1
ATOM 3104 O O . GLU A 1 395 ? -25.849 1.727 0.666 1.00 98.00 395 GLU A O 1
ATOM 3109 N N . PHE A 1 396 ? -23.696 1.935 1.252 1.00 97.88 396 PHE A N 1
ATOM 3110 C CA . PHE A 1 396 ? -23.531 3.230 0.592 1.00 97.88 396 PHE A CA 1
ATOM 3111 C C . PHE A 1 396 ? -23.603 3.093 -0.931 1.00 97.88 396 PHE A C 1
ATOM 3113 O O . PHE A 1 396 ? -24.216 3.930 -1.592 1.00 97.88 396 PHE A O 1
ATOM 3120 N N . VAL A 1 397 ? -22.994 2.046 -1.497 1.00 96.69 397 VAL A N 1
ATOM 3121 C CA . VAL A 1 397 ? -23.060 1.761 -2.937 1.00 96.69 397 VAL A CA 1
ATOM 3122 C C . VAL A 1 397 ? -24.505 1.500 -3.361 1.00 96.69 397 VAL A C 1
ATOM 3124 O O . VAL A 1 397 ? -24.971 2.129 -4.307 1.00 96.69 397 VAL A O 1
ATOM 3127 N N . GLU A 1 398 ? -25.238 0.640 -2.651 1.00 96.25 398 GLU A N 1
ATOM 3128 C CA . GLU A 1 398 ? -26.653 0.366 -2.942 1.00 96.25 398 GLU A CA 1
ATOM 3129 C C . GLU A 1 398 ? -27.508 1.632 -2.844 1.00 96.25 398 GLU A C 1
ATOM 3131 O O . GLU A 1 398 ? -28.273 1.940 -3.761 1.00 96.25 398 GLU A O 1
ATOM 3136 N N . TRP A 1 399 ? -27.325 2.410 -1.775 1.00 97.00 399 TRP A N 1
ATOM 3137 C CA . TRP A 1 399 ? -28.014 3.683 -1.591 1.00 97.00 399 TRP A CA 1
ATOM 3138 C C . TRP A 1 399 ? -27.709 4.678 -2.716 1.00 97.00 399 TRP A C 1
ATOM 3140 O O . TRP A 1 399 ? -28.623 5.311 -3.237 1.00 97.00 399 TRP A O 1
ATOM 3150 N N . ALA A 1 400 ? -26.450 4.823 -3.130 1.00 94.38 400 ALA A N 1
ATOM 3151 C CA . ALA A 1 400 ? -26.077 5.737 -4.207 1.00 94.38 400 ALA A CA 1
ATOM 3152 C C . ALA A 1 400 ? -26.724 5.329 -5.544 1.00 94.38 400 ALA A C 1
ATOM 3154 O O . ALA A 1 400 ? -27.231 6.179 -6.280 1.00 94.38 400 ALA A O 1
ATOM 3155 N N . LEU A 1 401 ? -26.768 4.025 -5.835 1.00 92.56 401 LEU A N 1
ATOM 3156 C CA . LEU A 1 401 ? -27.389 3.480 -7.045 1.00 92.56 401 LEU A CA 1
ATOM 3157 C C . LEU A 1 401 ? -28.911 3.675 -7.063 1.00 92.56 401 LEU A C 1
ATOM 3159 O O . LEU A 1 401 ? -29.448 4.123 -8.076 1.00 92.56 401 LEU A O 1
ATOM 3163 N N . ASP A 1 402 ? -29.597 3.432 -5.941 1.00 94.19 402 ASP A N 1
ATOM 3164 C CA . ASP A 1 402 ? -31.038 3.705 -5.783 1.00 94.19 402 ASP A CA 1
ATOM 3165 C C . ASP A 1 402 ? -31.383 5.180 -6.062 1.00 94.19 402 ASP A C 1
ATOM 3167 O O . ASP A 1 402 ? -32.479 5.528 -6.502 1.00 94.19 402 ASP A O 1
ATOM 3171 N N . LYS A 1 403 ? -30.416 6.075 -5.854 1.00 93.50 403 LYS A N 1
ATOM 3172 C CA . LYS A 1 403 ? -30.582 7.524 -6.001 1.00 93.50 403 LYS A CA 1
ATOM 3173 C C . LYS A 1 403 ? -30.187 8.042 -7.381 1.00 93.50 403 LYS A C 1
ATOM 3175 O O . LYS A 1 403 ? -30.210 9.253 -7.602 1.00 93.50 403 LYS A O 1
ATOM 3180 N N . GLY A 1 404 ? -29.914 7.135 -8.320 1.00 85.62 404 GLY A N 1
ATOM 3181 C CA . GLY A 1 404 ? -29.728 7.442 -9.736 1.00 85.62 404 GLY A CA 1
ATOM 3182 C C . GLY A 1 404 ? -28.326 7.922 -10.112 1.00 85.62 404 GLY A C 1
ATOM 3183 O O . GLY A 1 404 ? -28.178 8.533 -11.171 1.00 85.62 404 GLY A O 1
ATOM 3184 N N . VAL A 1 405 ? -27.313 7.660 -9.275 1.00 84.62 405 VAL A N 1
ATOM 3185 C CA . VAL A 1 405 ? -25.894 7.894 -9.610 1.00 84.62 405 VAL A CA 1
ATOM 3186 C C . VAL A 1 405 ? -25.536 7.099 -10.871 1.00 84.62 405 VAL A C 1
ATOM 3188 O O . VAL A 1 405 ? -25.871 5.919 -11.008 1.00 84.62 405 VAL A O 1
ATOM 3191 N N . ASN A 1 406 ? -24.906 7.756 -11.844 1.00 74.94 406 ASN A N 1
ATOM 3192 C CA . ASN A 1 406 ? -24.797 7.238 -13.204 1.00 74.94 406 ASN A CA 1
ATOM 3193 C C . ASN A 1 406 ? -23.536 6.389 -13.406 1.00 74.94 406 ASN A C 1
ATOM 3195 O O . ASN A 1 406 ? -22.419 6.893 -13.485 1.00 74.94 406 ASN A O 1
ATOM 3199 N N . LEU A 1 407 ? -23.728 5.091 -13.642 1.00 74.00 407 LEU A N 1
ATOM 3200 C CA . LEU A 1 407 ? -22.638 4.153 -13.925 1.00 74.00 407 LEU A CA 1
ATOM 3201 C C . LEU A 1 407 ? -21.993 4.316 -15.316 1.00 74.00 407 LEU A C 1
ATOM 3203 O O . LEU A 1 407 ? -20.853 3.899 -15.508 1.00 74.00 407 LEU A O 1
ATOM 3207 N N . LYS A 1 408 ? -22.694 4.900 -16.299 1.00 61.59 408 LYS A N 1
ATOM 3208 C CA . LYS A 1 408 ? -22.358 4.787 -17.736 1.00 61.59 408 LYS A CA 1
ATOM 3209 C C . LYS A 1 408 ? -21.432 5.872 -18.297 1.00 61.59 408 LYS A C 1
ATOM 3211 O O . LYS A 1 408 ? -21.020 5.770 -19.447 1.00 61.59 408 LYS A O 1
ATOM 3216 N N . ARG A 1 409 ? -21.139 6.944 -17.554 1.00 54.97 409 ARG A N 1
ATOM 3217 C CA . ARG A 1 409 ? -20.403 8.119 -18.079 1.00 54.97 409 ARG A CA 1
ATOM 3218 C C . ARG A 1 409 ? -18.904 8.147 -17.755 1.00 54.97 409 ARG A C 1
ATOM 3220 O O . ARG A 1 409 ? -18.219 9.096 -18.136 1.00 54.97 409 ARG A O 1
ATOM 3227 N N . ASN A 1 410 ? -18.374 7.127 -17.086 1.00 54.16 410 ASN A N 1
ATOM 3228 C CA . ASN A 1 410 ? -17.073 7.226 -16.425 1.00 54.16 410 ASN A CA 1
ATOM 3229 C C . ASN A 1 410 ? -15.944 6.609 -17.264 1.00 54.16 410 ASN A C 1
ATOM 3231 O O . ASN A 1 410 ? -15.575 5.457 -17.068 1.00 54.16 410 ASN A O 1
ATOM 3235 N N . GLY A 1 411 ? -15.377 7.410 -18.173 1.00 47.34 411 GLY A N 1
ATOM 3236 C CA . GLY A 1 411 ? -14.217 7.069 -19.018 1.00 47.34 411 GLY A CA 1
ATOM 3237 C C . GLY A 1 411 ? -12.855 6.995 -18.310 1.00 47.34 411 GLY A C 1
ATOM 3238 O O . GLY A 1 411 ? -11.832 7.033 -18.981 1.00 47.34 411 GLY A O 1
ATOM 3239 N N . ASP A 1 412 ? -12.833 6.887 -16.979 1.00 50.81 412 ASP A N 1
ATOM 3240 C CA . ASP A 1 412 ? -11.616 6.826 -16.163 1.00 50.81 412 ASP A CA 1
ATOM 3241 C C . ASP A 1 412 ? -11.749 5.704 -15.109 1.00 50.81 412 ASP A C 1
ATOM 3243 O O . ASP A 1 412 ? -11.827 5.972 -13.919 1.00 50.81 412 ASP A O 1
ATOM 3247 N N . GLY A 1 413 ? -11.862 4.434 -15.530 1.00 56.09 413 GLY A N 1
ATOM 3248 C CA . GLY A 1 413 ? -11.630 3.274 -14.643 1.00 56.09 413 GLY A CA 1
ATOM 3249 C C . GLY A 1 413 ? -12.532 3.196 -13.403 1.00 56.09 413 GLY A C 1
ATOM 3250 O O . GLY A 1 413 ? -12.040 3.113 -12.285 1.00 56.09 413 GLY A O 1
ATOM 3251 N N . GLY A 1 414 ? -13.853 3.257 -13.610 1.00 79.38 414 GLY A N 1
ATOM 3252 C CA . GLY A 1 414 ? -14.873 3.541 -12.588 1.00 79.38 414 GLY A CA 1
ATOM 3253 C C . GLY A 1 414 ? -15.016 2.591 -11.381 1.00 79.38 414 GLY A C 1
ATOM 3254 O O . GLY A 1 414 ? -14.187 1.734 -11.095 1.00 79.38 414 GLY A O 1
ATOM 3255 N N . ALA A 1 415 ? -16.134 2.736 -10.654 1.00 90.50 415 ALA A N 1
ATOM 3256 C CA . ALA A 1 415 ? -16.415 2.036 -9.390 1.00 90.50 415 ALA A CA 1
ATOM 3257 C C . ALA A 1 415 ? -16.238 0.505 -9.447 1.00 90.50 415 ALA A C 1
ATOM 3259 O O . ALA A 1 415 ? -15.800 -0.096 -8.470 1.00 90.50 415 ALA A O 1
ATOM 3260 N N . LEU A 1 416 ? -16.514 -0.121 -10.599 1.00 93.25 416 LEU A N 1
ATOM 3261 C CA . LEU A 1 416 ? -16.305 -1.557 -10.801 1.00 93.25 416 LEU A CA 1
ATOM 3262 C C . LEU A 1 416 ? -14.817 -1.937 -10.759 1.00 93.25 416 LEU A C 1
ATOM 3264 O O . LEU A 1 416 ? -14.462 -2.941 -10.144 1.00 93.25 416 LEU A O 1
ATOM 3268 N N . GLN A 1 417 ? -13.941 -1.124 -11.359 1.00 91.56 417 GLN A N 1
ATOM 3269 C CA . GLN A 1 417 ? -12.490 -1.315 -11.284 1.00 91.56 417 GLN A CA 1
ATOM 3270 C C . GLN A 1 417 ? -11.995 -1.117 -9.845 1.00 91.56 417 GLN A C 1
ATOM 3272 O O . GLN A 1 417 ? -11.202 -1.924 -9.367 1.00 91.56 417 GLN A O 1
ATOM 3277 N N . ALA A 1 418 ? -12.503 -0.104 -9.136 1.00 92.25 418 ALA 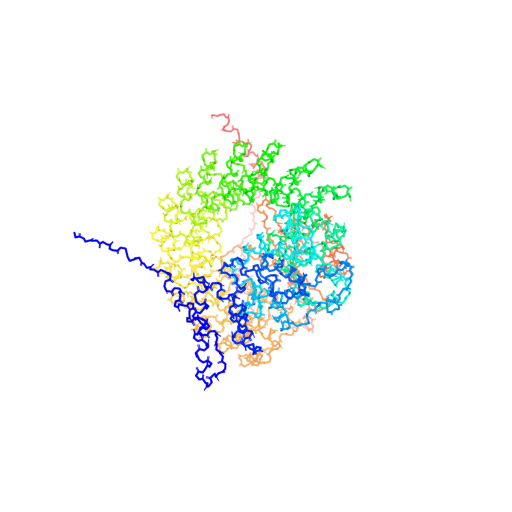A N 1
ATOM 3278 C CA . ALA A 1 418 ? -12.151 0.162 -7.740 1.00 92.25 418 ALA A CA 1
ATOM 3279 C C . ALA A 1 418 ? -12.544 -0.991 -6.793 1.00 92.25 418 ALA A C 1
ATOM 3281 O O . ALA A 1 418 ? -11.717 -1.436 -5.998 1.00 92.25 418 ALA A O 1
ATOM 3282 N N . ALA A 1 419 ? -13.765 -1.524 -6.918 1.00 95.56 419 ALA A N 1
ATOM 3283 C CA . ALA A 1 419 ? -14.207 -2.695 -6.154 1.00 95.56 419 ALA A CA 1
ATOM 3284 C C . ALA A 1 419 ? -13.381 -3.949 -6.485 1.00 95.56 419 ALA A C 1
ATOM 3286 O O . ALA A 1 419 ? -13.017 -4.705 -5.587 1.00 95.56 419 ALA A O 1
ATOM 3287 N N . SER A 1 420 ? -13.050 -4.138 -7.769 1.00 96.25 420 SER A N 1
ATOM 3288 C CA . SER A 1 420 ? -12.239 -5.266 -8.244 1.00 96.25 420 SER A CA 1
ATOM 3289 C C . SER A 1 420 ? -10.805 -5.212 -7.714 1.00 96.25 420 SER A C 1
ATOM 3291 O O . SER A 1 420 ? -10.262 -6.233 -7.308 1.00 96.25 420 SER A O 1
ATOM 3293 N N . LEU A 1 421 ? -10.209 -4.017 -7.662 1.00 93.69 421 LEU A N 1
ATOM 3294 C CA . LEU A 1 421 ? -8.895 -3.796 -7.058 1.00 93.69 421 LEU A CA 1
ATOM 3295 C C . LEU A 1 421 ? -8.906 -4.035 -5.543 1.00 93.69 421 LEU A C 1
ATOM 3297 O O . LEU A 1 421 ? -7.914 -4.507 -4.995 1.00 93.69 421 LEU A O 1
ATOM 3301 N N . GLY A 1 422 ? -10.000 -3.665 -4.872 1.00 93.12 422 GLY A N 1
ATOM 3302 C CA . GLY A 1 422 ? -10.172 -3.820 -3.428 1.00 93.12 422 GLY A CA 1
ATOM 3303 C C . GLY A 1 422 ? -10.526 -5.239 -2.974 1.00 93.12 422 GLY A C 1
ATOM 3304 O O . GLY A 1 422 ? -10.476 -5.505 -1.779 1.00 93.12 422 GLY A O 1
ATOM 3305 N N . GLY A 1 423 ? -10.867 -6.149 -3.894 1.00 95.88 423 GLY A N 1
ATOM 3306 C CA . GLY A 1 423 ? -11.279 -7.512 -3.541 1.00 95.88 423 GLY A CA 1
ATOM 3307 C C . GLY A 1 423 ? -12.725 -7.617 -3.030 1.00 95.88 423 GLY A C 1
ATOM 3308 O O . GLY A 1 423 ? -13.084 -8.603 -2.392 1.00 95.88 423 GLY A O 1
ATOM 3309 N N . TYR A 1 424 ? -13.580 -6.621 -3.286 1.00 97.56 424 TYR A N 1
ATOM 3310 C CA . TYR A 1 424 ? -14.934 -6.566 -2.718 1.00 97.56 424 TYR A CA 1
ATOM 3311 C C . TYR A 1 424 ? -15.975 -7.240 -3.618 1.00 97.56 424 TYR A C 1
ATOM 3313 O O . TYR A 1 424 ? -16.707 -6.575 -4.355 1.00 97.56 424 TYR A O 1
ATOM 3321 N N . GLU A 1 425 ? -16.071 -8.569 -3.527 1.00 97.62 425 GLU A N 1
ATOM 3322 C CA . GLU A 1 425 ? -16.964 -9.401 -4.348 1.00 97.62 425 GLU A CA 1
ATOM 3323 C C . GLU A 1 425 ? -18.421 -8.905 -4.362 1.00 97.62 425 GLU A C 1
ATOM 3325 O O . GLU A 1 425 ? -19.001 -8.701 -5.430 1.00 97.62 425 GLU A O 1
ATOM 3330 N N . SER A 1 426 ? -19.006 -8.651 -3.186 1.00 98.12 426 SER A N 1
ATOM 3331 C CA . SER A 1 426 ? -20.397 -8.196 -3.066 1.00 98.12 426 SER A CA 1
ATOM 3332 C C . SER A 1 426 ? -20.636 -6.883 -3.810 1.00 98.12 426 SER A C 1
ATOM 3334 O O . SER A 1 426 ? -21.630 -6.742 -4.521 1.00 98.12 426 SER A O 1
ATOM 3336 N N . VAL A 1 427 ? -19.696 -5.937 -3.711 1.00 97.94 427 VAL A N 1
ATOM 3337 C CA . VAL A 1 427 ? -19.782 -4.647 -4.406 1.00 97.94 427 VAL A CA 1
ATOM 3338 C C . VAL A 1 427 ? -19.666 -4.839 -5.920 1.00 97.94 427 VAL A C 1
ATOM 3340 O O . VAL A 1 427 ? -20.443 -4.244 -6.665 1.00 97.94 427 VAL A O 1
ATOM 3343 N N . VAL A 1 428 ? -18.758 -5.705 -6.388 1.00 97.62 428 VAL A N 1
ATOM 3344 C CA . VAL A 1 428 ? -18.643 -6.062 -7.815 1.00 97.62 428 VAL A CA 1
ATOM 3345 C C . VAL A 1 428 ? -19.970 -6.615 -8.341 1.00 97.62 428 VAL A C 1
ATOM 3347 O O . VAL A 1 428 ? -20.464 -6.149 -9.370 1.00 97.62 428 VAL A O 1
ATOM 3350 N N . GLN A 1 429 ? -20.591 -7.559 -7.627 1.00 97.69 429 GLN A N 1
ATOM 3351 C CA . GLN A 1 429 ? -21.875 -8.135 -8.035 1.00 97.69 429 GLN A CA 1
ATOM 3352 C C . GLN A 1 429 ? -23.000 -7.090 -8.077 1.00 97.69 429 GLN A C 1
ATOM 3354 O O . GLN A 1 429 ? -23.788 -7.085 -9.024 1.00 97.69 429 GLN A O 1
ATOM 3359 N N . ILE A 1 430 ? -23.079 -6.201 -7.081 1.00 96.12 430 ILE A N 1
ATOM 3360 C CA . ILE A 1 430 ? -24.078 -5.122 -7.029 1.00 96.12 430 ILE A CA 1
ATOM 3361 C C . ILE A 1 430 ? -23.918 -4.179 -8.224 1.00 96.12 430 ILE A C 1
ATOM 3363 O O . ILE A 1 430 ? -24.892 -3.902 -8.924 1.00 96.12 430 ILE A O 1
ATOM 3367 N N . LEU A 1 431 ? -22.690 -3.737 -8.510 1.00 95.12 431 LEU A N 1
ATOM 3368 C CA . LEU A 1 431 ? -22.407 -2.833 -9.626 1.00 95.12 431 LEU A CA 1
ATOM 3369 C C . LEU A 1 431 ? -22.759 -3.465 -10.982 1.00 95.12 431 LEU A C 1
ATOM 3371 O O . LEU A 1 431 ? -23.373 -2.807 -11.821 1.00 95.12 431 LEU A O 1
ATOM 3375 N N . LEU A 1 432 ? -22.434 -4.745 -11.188 1.00 94.19 432 LEU A N 1
ATOM 3376 C CA . LEU A 1 432 ? -22.799 -5.472 -12.409 1.00 94.19 432 LEU A CA 1
ATOM 3377 C C . LEU A 1 432 ? -24.321 -5.611 -12.560 1.00 94.19 432 LEU A C 1
ATOM 3379 O O . LEU A 1 432 ? -24.854 -5.354 -13.638 1.00 94.19 432 LEU A O 1
ATOM 3383 N N . ARG A 1 433 ? -25.045 -5.948 -11.481 1.00 94.12 433 ARG A N 1
ATOM 3384 C CA . ARG A 1 433 ? -26.522 -6.020 -11.489 1.00 94.12 433 ARG A CA 1
ATOM 3385 C C . ARG A 1 433 ? -27.170 -4.666 -11.776 1.00 94.12 433 ARG A C 1
ATOM 3387 O O . ARG A 1 433 ? -28.209 -4.621 -12.427 1.00 94.12 433 ARG A O 1
ATOM 3394 N N . ALA A 1 434 ? -26.545 -3.578 -11.335 1.00 90.94 434 ALA A N 1
ATOM 3395 C CA . ALA A 1 434 ? -26.976 -2.214 -11.628 1.00 90.94 434 ALA A CA 1
ATOM 3396 C C . ALA A 1 434 ? -26.622 -1.747 -13.058 1.00 90.94 434 ALA A C 1
ATOM 3398 O O . ALA A 1 434 ? -26.967 -0.631 -13.447 1.00 90.94 434 ALA A O 1
ATOM 3399 N N . GLY A 1 435 ? -25.976 -2.595 -13.867 1.00 89.00 435 GLY A N 1
ATOM 3400 C CA . GLY A 1 435 ? -25.675 -2.321 -15.271 1.00 89.00 435 GLY A CA 1
ATOM 3401 C C . GLY A 1 435 ? -24.359 -1.579 -15.500 1.00 89.00 435 GLY A C 1
ATOM 3402 O O . GLY A 1 435 ? -24.244 -0.859 -16.496 1.00 89.00 435 GLY A O 1
ATOM 3403 N N . ALA A 1 436 ? -23.382 -1.721 -14.596 1.00 90.69 436 ALA A N 1
ATOM 3404 C CA . ALA A 1 436 ? -22.015 -1.281 -14.856 1.00 90.69 436 ALA A CA 1
ATOM 3405 C C . ALA A 1 436 ? -21.458 -1.996 -16.096 1.00 90.69 436 ALA A C 1
ATOM 3407 O O . ALA A 1 436 ? -21.602 -3.211 -16.240 1.00 90.69 436 ALA A O 1
ATOM 3408 N N . ASP A 1 437 ? -20.810 -1.241 -16.983 1.00 90.50 437 ASP A N 1
ATOM 3409 C CA . ASP A 1 437 ? -20.138 -1.815 -18.145 1.00 90.50 437 ASP A CA 1
ATOM 3410 C C . ASP A 1 437 ? -18.889 -2.581 -17.691 1.00 90.50 437 ASP A C 1
ATOM 3412 O O . ASP A 1 437 ? -17.911 -1.994 -17.221 1.00 90.50 437 ASP A O 1
ATOM 3416 N N . VAL A 1 438 ? -18.940 -3.907 -17.830 1.00 92.62 438 VAL A N 1
ATOM 3417 C CA . VAL A 1 438 ? -17.854 -4.823 -17.464 1.00 92.62 438 VAL A CA 1
ATOM 3418 C C . VAL A 1 438 ? -16.563 -4.546 -18.249 1.00 92.62 438 VAL A C 1
ATOM 3420 O O . VAL A 1 438 ? -15.470 -4.803 -17.743 1.00 92.62 438 VAL A O 1
ATOM 3423 N N . ASN A 1 439 ? -16.682 -3.968 -19.450 1.00 91.56 439 ASN A N 1
ATOM 3424 C CA . ASN A 1 439 ? -15.575 -3.677 -20.360 1.00 91.56 439 ASN A CA 1
ATOM 3425 C C . ASN A 1 439 ? -15.184 -2.195 -20.386 1.00 91.56 439 ASN A C 1
ATOM 3427 O O . ASN A 1 439 ? -14.386 -1.792 -21.239 1.00 91.56 439 ASN A O 1
ATOM 3431 N N . ALA A 1 440 ? -15.700 -1.392 -19.448 1.00 88.56 440 ALA A N 1
ATOM 3432 C CA . ALA A 1 440 ? -15.344 0.016 -19.329 1.00 88.56 440 ALA A CA 1
ATOM 3433 C C . ALA A 1 440 ? -13.820 0.191 -19.236 1.00 88.56 440 ALA A C 1
ATOM 3435 O O . ALA A 1 440 ? -13.158 -0.422 -18.391 1.00 88.56 440 ALA A O 1
ATOM 3436 N N . GLN A 1 441 ? -13.279 1.048 -20.105 1.00 87.12 441 GLN A N 1
ATOM 3437 C CA . GLN A 1 441 ? -11.851 1.355 -20.154 1.00 87.12 441 GLN A CA 1
ATOM 3438 C C . GLN A 1 441 ? -11.522 2.650 -19.395 1.00 87.12 441 GLN A C 1
ATOM 3440 O O . GLN A 1 441 ? -12.325 3.582 -19.348 1.00 87.12 441 GLN A O 1
ATOM 3445 N N . GLY A 1 442 ? -10.321 2.713 -18.820 1.00 81.62 442 GLY A N 1
ATOM 3446 C CA . GLY A 1 442 ? -9.749 3.870 -18.133 1.00 81.62 442 GLY A CA 1
ATOM 3447 C C . GLY A 1 442 ? -9.054 3.512 -16.812 1.00 81.62 442 GLY A C 1
ATOM 3448 O O . GLY A 1 442 ? -8.957 2.346 -16.416 1.00 81.62 442 GLY A O 1
ATOM 3449 N N . GLY A 1 443 ? -8.565 4.537 -16.112 1.00 78.19 443 GLY A N 1
ATOM 3450 C CA . GLY A 1 443 ? -7.836 4.372 -14.850 1.00 78.19 443 GLY A CA 1
ATOM 3451 C C . GLY A 1 443 ? -6.471 3.687 -15.015 1.00 78.19 443 GLY A C 1
ATOM 3452 O O . GLY A 1 443 ? -6.057 3.312 -16.114 1.00 78.19 443 GLY A O 1
ATOM 3453 N N . GLY A 1 444 ? -5.741 3.515 -13.909 1.00 78.12 444 GLY A N 1
ATOM 3454 C CA . GLY A 1 444 ? -4.367 2.985 -13.932 1.00 78.12 444 GLY A CA 1
ATOM 3455 C C . GLY A 1 444 ? -4.246 1.534 -14.427 1.00 78.12 444 GLY A C 1
ATOM 3456 O O . GLY A 1 444 ? -3.228 1.160 -15.015 1.00 78.12 444 GLY A O 1
ATOM 3457 N N . TYR A 1 445 ? -5.298 0.731 -14.239 1.00 83.75 445 TYR A N 1
ATOM 3458 C CA . TYR A 1 445 ? -5.342 -0.686 -14.619 1.00 83.75 445 TYR A CA 1
ATOM 3459 C C . TYR A 1 445 ? -6.020 -0.937 -15.969 1.00 83.75 445 TYR A C 1
ATOM 3461 O O . TYR A 1 445 ? -6.079 -2.074 -16.409 1.00 83.75 445 TYR A O 1
ATOM 3469 N N . GLY A 1 446 ? -6.545 0.084 -16.647 1.00 87.56 446 GLY A N 1
ATOM 3470 C CA . GLY A 1 446 ? -7.219 -0.092 -17.934 1.00 87.56 446 GLY A CA 1
ATOM 3471 C C . GLY A 1 446 ? -8.665 -0.570 -17.813 1.00 87.56 446 GLY A C 1
ATOM 3472 O O . GLY A 1 446 ? -9.539 0.116 -18.310 1.00 87.56 446 GLY A O 1
ATOM 3473 N N . ASN A 1 447 ? -8.954 -1.688 -17.139 1.00 91.94 447 ASN A N 1
ATOM 3474 C CA . ASN A 1 447 ? -10.332 -2.168 -16.925 1.00 91.94 447 ASN A CA 1
ATOM 3475 C C . ASN A 1 447 ? -10.486 -2.961 -15.612 1.00 91.94 447 ASN A C 1
ATOM 3477 O O . ASN A 1 447 ? -9.517 -3.127 -14.867 1.00 91.94 447 ASN A O 1
ATOM 3481 N N . ALA A 1 448 ? -11.707 -3.400 -15.290 1.00 94.69 448 ALA A N 1
ATOM 3482 C CA . ALA A 1 448 ? -11.999 -4.116 -14.045 1.00 94.69 448 ALA A CA 1
ATOM 3483 C C . ALA A 1 448 ? -11.344 -5.505 -13.977 1.00 94.69 448 ALA A C 1
ATOM 3485 O O . ALA A 1 448 ? -10.843 -5.889 -12.921 1.00 94.69 448 ALA A O 1
ATOM 3486 N N . LEU A 1 449 ? -11.281 -6.229 -15.102 1.00 96.75 449 LEU A N 1
ATOM 3487 C CA . LEU A 1 449 ? -10.664 -7.557 -15.166 1.00 96.75 449 LEU A CA 1
ATOM 3488 C C . LEU A 1 449 ? -9.159 -7.486 -14.888 1.00 96.75 449 LEU A C 1
ATOM 3490 O O . LEU A 1 449 ? -8.633 -8.298 -14.132 1.00 96.75 449 LEU A O 1
ATOM 3494 N N . GLN A 1 450 ? -8.475 -6.476 -15.432 1.00 95.06 450 GLN A N 1
ATOM 3495 C CA . GLN A 1 450 ? -7.066 -6.214 -15.134 1.00 95.06 450 GLN A CA 1
ATOM 3496 C C . GLN A 1 450 ? -6.835 -5.838 -13.665 1.00 95.06 450 GLN A C 1
ATOM 3498 O O . GLN A 1 450 ? -5.859 -6.292 -13.073 1.00 95.06 450 GLN A O 1
ATOM 3503 N N . ALA A 1 451 ? -7.728 -5.051 -13.056 1.00 95.00 451 ALA A N 1
ATOM 3504 C CA . ALA A 1 451 ? -7.639 -4.717 -11.634 1.00 95.00 451 ALA A CA 1
ATOM 3505 C C . ALA A 1 451 ? -7.854 -5.942 -10.726 1.00 95.00 451 ALA A C 1
ATOM 3507 O O . ALA A 1 451 ? -7.102 -6.119 -9.771 1.00 95.00 451 ALA A O 1
ATOM 3508 N N . ALA A 1 452 ? -8.818 -6.812 -11.046 1.00 96.94 452 ALA A N 1
ATOM 3509 C CA . ALA A 1 452 ? -9.033 -8.076 -10.335 1.00 96.94 452 ALA A CA 1
ATOM 3510 C C . ALA A 1 452 ? -7.836 -9.030 -10.485 1.00 96.94 452 ALA A C 1
ATOM 3512 O O . ALA A 1 452 ? -7.398 -9.648 -9.515 1.00 96.94 452 ALA A O 1
ATOM 3513 N N . ALA A 1 453 ? -7.276 -9.110 -11.697 1.00 96.88 453 ALA A N 1
ATOM 3514 C CA . ALA A 1 453 ? -6.099 -9.915 -11.996 1.00 96.88 453 ALA A CA 1
ATOM 3515 C C . ALA A 1 453 ? -4.850 -9.423 -11.253 1.00 96.88 453 ALA A C 1
ATOM 3517 O O . ALA A 1 453 ? -4.087 -10.229 -10.728 1.00 96.88 453 ALA A O 1
ATOM 3518 N N . TRP A 1 454 ? -4.672 -8.103 -11.167 1.00 95.06 454 TRP A N 1
ATOM 3519 C CA . TRP A 1 454 ? -3.625 -7.485 -10.360 1.00 95.06 454 TRP A CA 1
ATOM 3520 C C . TRP A 1 454 ? -3.840 -7.668 -8.860 1.00 95.06 454 TRP A C 1
ATOM 3522 O O . TRP A 1 454 ? -2.870 -7.811 -8.136 1.00 95.06 454 TRP A O 1
ATOM 3532 N N . ASN A 1 455 ? -5.076 -7.631 -8.366 1.00 94.12 455 ASN A N 1
ATOM 3533 C CA . ASN A 1 455 ? -5.334 -7.925 -6.960 1.00 94.12 455 ASN A CA 1
ATOM 3534 C C . ASN A 1 455 ? -5.045 -9.407 -6.640 1.00 94.12 455 ASN A C 1
ATOM 3536 O O . ASN A 1 455 ? -4.611 -9.720 -5.535 1.00 94.12 455 ASN A O 1
ATOM 3540 N N . GLY A 1 456 ? -5.225 -10.298 -7.624 1.00 93.38 456 GLY A N 1
ATOM 3541 C CA . GLY A 1 456 ? -5.082 -11.742 -7.450 1.00 93.38 456 GLY A CA 1
ATOM 3542 C C . GLY A 1 456 ? -6.317 -12.360 -6.812 1.00 93.38 456 GLY A C 1
ATOM 3543 O O . GLY A 1 456 ? -6.176 -13.209 -5.943 1.00 93.38 456 GLY A O 1
ATOM 3544 N N . SER A 1 457 ? -7.508 -11.913 -7.226 1.00 94.81 457 SER A N 1
ATOM 3545 C CA . SER A 1 457 ? -8.805 -12.441 -6.778 1.00 94.81 457 SER A CA 1
ATOM 3546 C C . SER A 1 457 ? -9.439 -13.352 -7.849 1.00 94.81 457 SER A C 1
ATOM 3548 O O . SER A 1 457 ? -10.165 -12.841 -8.716 1.00 94.81 457 SER A O 1
ATOM 3550 N N . PRO A 1 458 ? -9.214 -14.685 -7.819 1.00 96.62 458 PRO A N 1
ATOM 3551 C CA . PRO A 1 458 ? -9.825 -15.643 -8.744 1.00 96.62 458 PRO A CA 1
ATOM 3552 C C . PRO A 1 458 ? -11.352 -15.529 -8.832 1.00 96.62 458 PRO A C 1
ATOM 3554 O O . PRO A 1 458 ? -11.921 -15.610 -9.921 1.00 96.62 458 PRO A O 1
ATOM 3557 N N . GLU A 1 459 ? -12.021 -15.301 -7.703 1.00 98.06 459 GLU A N 1
ATOM 3558 C CA . GLU A 1 459 ? -13.477 -15.219 -7.585 1.00 98.06 459 GLU A CA 1
ATOM 3559 C C . GLU A 1 459 ? -14.026 -14.027 -8.375 1.00 98.06 459 GLU A C 1
ATOM 3561 O O . GLU A 1 459 ? -14.945 -14.174 -9.186 1.00 98.06 459 GLU A O 1
ATOM 3566 N N . ILE A 1 460 ? -13.415 -12.849 -8.213 1.00 98.38 460 ILE A N 1
ATOM 3567 C CA . ILE A 1 460 ? -13.807 -11.637 -8.944 1.00 98.38 460 ILE A CA 1
ATOM 3568 C C . ILE A 1 460 ? -13.516 -11.793 -10.435 1.00 98.38 460 ILE A C 1
ATOM 3570 O O . ILE A 1 460 ? -14.351 -11.425 -11.261 1.00 98.38 460 ILE A O 1
ATOM 3574 N N . VAL A 1 461 ? -12.374 -12.384 -10.797 1.00 98.50 461 VAL A N 1
ATOM 3575 C CA . VAL A 1 461 ? -12.041 -12.675 -12.199 1.00 98.50 461 VAL A CA 1
ATOM 3576 C C . VAL A 1 461 ? -13.110 -13.570 -12.831 1.00 98.50 461 VAL A C 1
ATOM 3578 O O . VAL A 1 461 ? -13.605 -13.255 -13.913 1.00 98.50 461 VAL A O 1
ATOM 3581 N N . GLN A 1 462 ? -13.549 -14.630 -12.145 1.00 98.56 462 GLN A N 1
ATOM 3582 C CA . GLN A 1 462 ? -14.636 -15.488 -12.630 1.00 98.56 462 GLN A CA 1
ATOM 3583 C C . GLN A 1 462 ? -15.966 -14.737 -12.758 1.00 98.56 462 GLN A C 1
ATOM 3585 O O . GLN A 1 462 ? -16.681 -14.940 -13.740 1.00 98.56 462 GLN A O 1
ATOM 3590 N N . ILE A 1 463 ? -16.318 -13.881 -11.793 1.00 98.50 463 ILE A N 1
ATOM 3591 C CA . ILE A 1 463 ? -17.545 -13.070 -11.844 1.00 98.50 463 ILE A CA 1
ATOM 3592 C C . ILE A 1 463 ? -17.533 -12.148 -13.064 1.00 98.50 463 ILE A C 1
ATOM 3594 O O . ILE A 1 463 ? -18.510 -12.117 -13.811 1.00 98.50 463 ILE A O 1
ATOM 3598 N N . LEU A 1 464 ? -16.426 -11.440 -13.298 1.00 98.31 464 LEU A N 1
ATOM 3599 C CA . LEU A 1 464 ? -16.281 -10.527 -14.431 1.00 98.31 464 LEU A CA 1
ATOM 3600 C C . LEU A 1 464 ? -16.339 -11.278 -15.769 1.00 98.31 464 LEU A C 1
ATOM 3602 O O . LEU A 1 464 ? -17.064 -10.862 -16.671 1.00 98.31 464 LEU A O 1
ATOM 3606 N N . LEU A 1 465 ? -15.656 -12.421 -15.891 1.00 98.44 465 LEU A N 1
ATOM 3607 C CA . LEU A 1 465 ? -15.709 -13.255 -17.099 1.00 98.44 465 LEU A CA 1
ATOM 3608 C C . LEU A 1 465 ? -17.126 -13.785 -17.370 1.00 98.44 465 LEU A C 1
ATOM 3610 O O . LEU A 1 465 ? -17.605 -13.709 -18.499 1.00 98.44 465 LEU A O 1
ATOM 3614 N N . ARG A 1 466 ? -17.845 -14.250 -16.338 1.00 98.06 466 ARG A N 1
ATOM 3615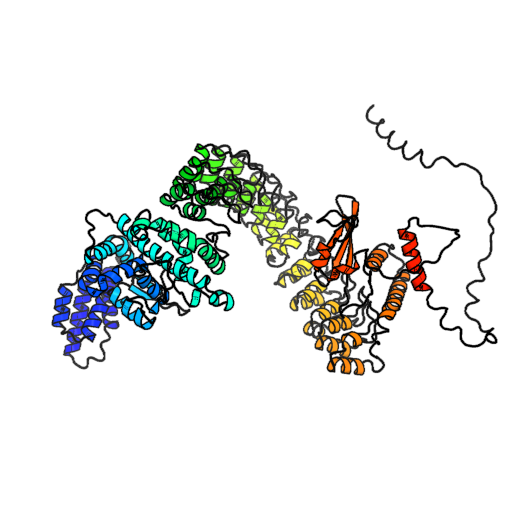 C CA . ARG A 1 466 ? -19.259 -14.666 -16.460 1.00 98.06 466 ARG A CA 1
ATOM 3616 C C . ARG A 1 466 ? -20.177 -13.509 -16.858 1.00 98.06 466 ARG A C 1
ATOM 3618 O O . ARG A 1 466 ? -21.186 -13.744 -17.515 1.00 98.06 466 ARG A O 1
ATOM 3625 N N . ALA A 1 467 ? -19.829 -12.282 -16.476 1.00 96.75 467 ALA A N 1
ATOM 3626 C CA . ALA A 1 467 ? -20.540 -11.069 -16.865 1.00 96.75 467 ALA A CA 1
ATOM 3627 C C . ALA A 1 467 ? -20.176 -10.562 -18.276 1.00 96.75 467 ALA A C 1
ATOM 3629 O O . ALA A 1 467 ? -20.726 -9.551 -18.709 1.00 96.75 467 ALA A O 1
ATOM 3630 N N . GLY A 1 468 ? -19.293 -11.254 -19.008 1.00 96.69 468 GLY A N 1
ATOM 3631 C CA . GLY A 1 468 ? -18.917 -10.906 -20.380 1.00 96.69 468 GLY A CA 1
ATOM 3632 C C . GLY A 1 468 ? -17.704 -9.980 -20.494 1.00 96.69 468 GLY A C 1
ATOM 3633 O O . GLY A 1 468 ? -17.585 -9.262 -21.490 1.00 96.69 468 GLY A O 1
ATOM 3634 N N . ALA A 1 469 ? -16.815 -9.968 -19.494 1.00 97.31 469 ALA A N 1
ATOM 3635 C CA . ALA A 1 469 ? -15.526 -9.293 -19.616 1.00 97.31 469 ALA A CA 1
ATOM 3636 C C . ALA A 1 469 ? -14.725 -9.865 -20.796 1.00 97.31 469 ALA A C 1
ATOM 3638 O O . ALA A 1 469 ? -14.541 -11.079 -20.902 1.00 97.31 469 ALA A O 1
ATOM 3639 N N . ASP A 1 470 ? -14.211 -8.990 -21.654 1.00 97.00 470 ASP A N 1
ATOM 3640 C CA . ASP A 1 470 ? -13.276 -9.363 -22.705 1.00 97.00 470 ASP A CA 1
ATOM 3641 C C . ASP A 1 470 ? -11.906 -9.652 -22.080 1.00 97.00 470 ASP A C 1
ATOM 3643 O O . ASP A 1 470 ? -11.181 -8.756 -21.637 1.00 97.00 470 ASP A O 1
ATOM 3647 N N . VAL A 1 471 ? -11.555 -10.939 -22.053 1.00 97.81 471 VAL A N 1
ATOM 3648 C CA . VAL A 1 471 ? -10.287 -11.448 -21.515 1.00 97.81 471 VAL A CA 1
ATOM 3649 C C . VAL A 1 471 ? -9.060 -10.835 -22.203 1.00 97.81 471 VAL A C 1
ATOM 3651 O O . VAL A 1 471 ? -7.991 -10.742 -21.595 1.00 97.81 471 VAL A O 1
ATOM 3654 N N . ASN A 1 472 ? -9.219 -10.367 -23.445 1.00 96.50 472 ASN A N 1
ATOM 3655 C CA . ASN A 1 472 ? -8.166 -9.779 -24.264 1.00 96.50 472 ASN A CA 1
ATOM 3656 C C . ASN A 1 472 ? -8.314 -8.253 -24.419 1.00 96.50 472 ASN A C 1
ATOM 3658 O O . ASN A 1 472 ? -7.665 -7.662 -25.283 1.00 96.50 472 ASN A O 1
ATOM 3662 N N . ALA A 1 473 ? -9.107 -7.591 -23.569 1.00 94.12 473 ALA A N 1
ATOM 3663 C CA . ALA A 1 473 ? -9.232 -6.138 -23.590 1.00 94.12 473 ALA A CA 1
ATOM 3664 C C . ALA A 1 473 ? -7.907 -5.449 -23.222 1.00 94.12 473 ALA A C 1
ATOM 3666 O O . ALA A 1 473 ? -7.415 -5.564 -22.090 1.00 94.12 473 ALA A O 1
ATOM 3667 N N . GLN A 1 474 ? -7.367 -4.686 -24.177 1.00 91.94 474 GLN A N 1
ATOM 3668 C CA . GLN A 1 474 ? -6.114 -3.961 -24.014 1.00 91.94 474 GLN A CA 1
ATOM 3669 C C . GLN A 1 474 ? -6.312 -2.617 -23.292 1.00 91.94 474 GLN A C 1
ATOM 3671 O O . GLN A 1 474 ? -7.155 -1.814 -23.682 1.00 91.94 474 GLN A O 1
ATOM 3676 N N . GLY A 1 475 ? -5.476 -2.325 -22.293 1.00 87.69 475 GLY A N 1
ATOM 3677 C CA . GLY A 1 475 ? -5.483 -1.050 -21.573 1.00 87.69 475 GLY A CA 1
ATOM 3678 C C . GLY A 1 475 ? -4.520 -1.016 -20.383 1.00 87.69 475 GLY A C 1
ATOM 3679 O O . GLY A 1 475 ? -3.924 -2.030 -20.030 1.00 87.69 475 GLY A O 1
ATOM 3680 N N . GLY A 1 476 ? -4.375 0.156 -19.760 1.00 86.75 476 GLY A N 1
ATOM 3681 C CA . GLY A 1 476 ? -3.653 0.315 -18.492 1.00 86.75 476 GLY A CA 1
ATOM 3682 C C . GLY A 1 476 ? -2.149 0.020 -18.539 1.00 86.75 476 GLY A C 1
ATOM 3683 O O . GLY A 1 476 ? -1.534 -0.111 -19.597 1.00 86.75 476 GLY A O 1
ATOM 3684 N N . TYR A 1 477 ? -1.543 -0.075 -17.353 1.00 88.94 477 TYR A N 1
ATOM 3685 C CA . TYR A 1 477 ? -0.106 -0.331 -17.188 1.00 88.94 477 TYR A CA 1
ATOM 3686 C C . TYR A 1 477 ? 0.337 -1.723 -17.681 1.00 88.94 477 TYR A C 1
ATOM 3688 O O . TYR A 1 477 ? 1.422 -1.871 -18.253 1.00 88.94 477 TYR A O 1
ATOM 3696 N N . PHE A 1 478 ? -0.499 -2.743 -17.476 1.00 90.94 478 PHE A N 1
ATOM 3697 C CA . PHE A 1 478 ? -0.174 -4.143 -17.776 1.00 90.94 478 PHE A CA 1
ATOM 3698 C C . PHE A 1 478 ? -0.446 -4.529 -19.228 1.00 90.94 478 PHE A C 1
ATOM 3700 O O . PHE A 1 478 ? 0.138 -5.490 -19.723 1.00 90.94 478 PHE A O 1
ATOM 3707 N N . GLY A 1 479 ? -1.294 -3.780 -19.932 1.00 92.88 479 GLY A N 1
ATOM 3708 C CA . GLY A 1 479 ? -1.738 -4.124 -21.275 1.00 92.88 479 GLY A CA 1
ATOM 3709 C C . GLY A 1 479 ? -2.931 -5.069 -21.236 1.00 92.88 479 GLY A C 1
ATOM 3710 O O . GLY A 1 479 ? -3.975 -4.686 -21.740 1.00 92.88 479 GLY A O 1
ATOM 3711 N N . TYR A 1 480 ? -2.807 -6.249 -20.620 1.00 95.62 480 TYR A N 1
ATOM 3712 C CA . TYR A 1 480 ? -3.894 -7.235 -20.518 1.00 95.62 480 TYR A CA 1
ATOM 3713 C C . TYR A 1 480 ? -3.968 -7.871 -19.125 1.00 95.62 480 TYR A C 1
ATOM 3715 O O . TYR A 1 480 ? -3.023 -7.807 -18.334 1.00 95.62 480 TYR A O 1
ATOM 3723 N N . ALA A 1 481 ? -5.089 -8.541 -18.838 1.00 96.81 481 ALA A N 1
ATOM 3724 C CA . ALA A 1 481 ? -5.321 -9.199 -17.552 1.00 96.81 481 ALA A CA 1
ATOM 3725 C C . ALA A 1 481 ? -4.314 -10.328 -17.284 1.00 96.81 481 ALA A C 1
ATOM 3727 O O . ALA A 1 481 ? -3.879 -10.500 -16.148 1.00 96.81 481 ALA A O 1
ATOM 3728 N N . LEU A 1 482 ? -3.884 -11.049 -18.327 1.00 96.94 482 LEU A N 1
ATOM 3729 C CA . LEU A 1 482 ? -2.905 -12.128 -18.192 1.00 96.94 482 LEU A CA 1
ATOM 3730 C C . LEU A 1 482 ? -1.545 -11.607 -17.699 1.00 96.94 482 LEU A C 1
ATOM 3732 O O . LEU A 1 482 ? -0.941 -12.215 -16.822 1.00 96.94 482 LEU A O 1
ATOM 3736 N N . GLN A 1 483 ? -1.090 -10.454 -18.196 1.00 95.00 483 GLN A N 1
ATOM 3737 C CA . GLN A 1 483 ? 0.132 -9.777 -17.751 1.00 95.00 483 GLN A CA 1
ATOM 3738 C C . GLN A 1 483 ? 0.011 -9.295 -16.300 1.00 95.00 483 GLN A C 1
ATOM 3740 O O . GLN A 1 483 ? 0.978 -9.400 -15.546 1.00 95.00 483 GLN A O 1
ATOM 3745 N N . ALA A 1 484 ? -1.157 -8.776 -15.906 1.00 95.38 484 ALA A N 1
ATOM 3746 C CA . ALA A 1 484 ? -1.421 -8.348 -14.532 1.00 95.38 484 ALA A CA 1
ATOM 3747 C C . ALA A 1 484 ? -1.374 -9.533 -13.551 1.00 95.38 484 ALA A C 1
ATOM 3749 O O . ALA A 1 484 ? -0.644 -9.474 -12.563 1.00 95.38 484 ALA A O 1
ATOM 3750 N N . ALA A 1 485 ? -2.065 -10.632 -13.871 1.00 96.31 485 ALA A N 1
ATOM 3751 C CA . ALA A 1 485 ? -2.055 -11.862 -13.075 1.00 96.31 485 ALA A CA 1
ATOM 3752 C C . ALA A 1 485 ? -0.661 -12.499 -13.005 1.00 96.31 485 ALA A C 1
ATOM 3754 O O . ALA A 1 485 ? -0.225 -12.938 -11.942 1.00 96.31 485 ALA A O 1
ATOM 3755 N N . ALA A 1 486 ? 0.059 -12.510 -14.133 1.00 95.19 486 ALA A N 1
ATOM 3756 C CA . ALA A 1 486 ? 1.409 -13.047 -14.216 1.00 95.19 486 ALA A CA 1
ATOM 3757 C C . ALA A 1 486 ? 2.400 -12.276 -13.338 1.00 95.19 486 ALA A C 1
ATOM 3759 O O . ALA A 1 486 ? 3.309 -12.880 -12.773 1.00 95.19 486 ALA A O 1
ATOM 3760 N N . PHE A 1 487 ? 2.225 -10.959 -13.200 1.00 92.81 487 PHE A N 1
ATOM 3761 C CA . PHE A 1 487 ? 3.030 -10.181 -12.267 1.00 92.81 487 PHE A CA 1
ATOM 3762 C C . PHE A 1 487 ? 2.580 -10.374 -10.816 1.00 92.81 487 PHE A C 1
ATOM 3764 O O . PHE A 1 487 ? 3.443 -10.396 -9.959 1.00 92.81 487 PHE A O 1
ATOM 3771 N N . ASN A 1 488 ? 1.290 -10.530 -10.501 1.00 89.75 488 ASN A N 1
ATOM 3772 C CA . ASN A 1 488 ? 0.814 -10.602 -9.108 1.00 89.75 488 ASN A CA 1
ATOM 3773 C C . ASN A 1 488 ? 0.994 -11.972 -8.406 1.00 89.75 488 ASN A C 1
ATOM 3775 O O . ASN A 1 488 ? 0.497 -12.163 -7.306 1.00 89.75 488 ASN A O 1
ATOM 3779 N N . GLU A 1 489 ? 1.696 -12.941 -9.003 1.00 84.50 489 GLU A N 1
ATOM 3780 C CA . GLU A 1 489 ? 1.983 -14.240 -8.355 1.00 84.50 489 GLU A CA 1
ATOM 3781 C C . GLU A 1 489 ? 0.733 -15.090 -8.036 1.00 84.50 489 GLU A C 1
ATOM 3783 O O . GLU A 1 489 ? 0.754 -15.867 -7.089 1.00 84.50 489 GLU A O 1
ATOM 3788 N N . SER A 1 490 ? -0.344 -14.995 -8.834 1.00 90.12 490 SER A N 1
ATOM 3789 C CA . SER A 1 490 ? -1.538 -15.856 -8.695 1.00 90.12 490 SER A CA 1
ATOM 3790 C C . SER A 1 490 ? -1.648 -16.884 -9.841 1.00 90.12 490 SER A C 1
ATOM 3792 O O . SER A 1 490 ? -2.217 -16.568 -10.896 1.00 90.12 490 SER A O 1
ATOM 3794 N N . PRO A 1 491 ? -1.124 -18.118 -9.669 1.00 95.31 491 PRO A N 1
ATOM 3795 C CA . PRO A 1 491 ? -1.260 -19.209 -10.636 1.00 95.31 491 PRO A CA 1
ATOM 3796 C C . PRO A 1 491 ? -2.713 -19.518 -11.005 1.00 95.31 491 PRO A C 1
ATOM 3798 O O . PRO A 1 491 ? -3.016 -19.728 -12.179 1.00 95.31 491 PRO A O 1
ATOM 3801 N N . GLU A 1 492 ? -3.622 -19.493 -10.031 1.00 97.06 492 GLU A N 1
ATOM 3802 C CA . GLU A 1 492 ? -5.045 -19.783 -10.218 1.00 97.06 492 GLU A CA 1
ATOM 3803 C C . GLU A 1 492 ? -5.686 -18.763 -11.158 1.00 97.06 492 GLU A C 1
ATOM 3805 O O . GLU A 1 492 ? -6.392 -19.130 -12.099 1.00 97.06 492 GLU A O 1
ATOM 3810 N N . THR A 1 493 ? -5.392 -17.475 -10.962 1.00 97.62 493 THR A N 1
ATOM 3811 C CA . THR A 1 493 ? -5.897 -16.413 -11.837 1.00 97.62 493 THR A CA 1
ATOM 3812 C C . THR A 1 493 ? -5.352 -16.561 -13.257 1.00 97.62 493 THR A C 1
ATOM 3814 O O . THR A 1 493 ? -6.103 -16.422 -14.224 1.00 97.62 493 THR A O 1
ATOM 3817 N N . VAL A 1 494 ? -4.064 -16.891 -13.403 1.00 98.06 494 VAL A N 1
ATOM 3818 C CA . VAL A 1 494 ? -3.450 -17.163 -14.712 1.00 98.06 494 VAL A CA 1
ATOM 3819 C C . VAL A 1 494 ? -4.150 -18.334 -15.406 1.00 98.06 494 VAL A C 1
ATOM 3821 O O . VAL A 1 494 ? -4.508 -18.219 -16.578 1.00 98.06 494 VAL A O 1
ATOM 3824 N N . GLN A 1 495 ? -4.407 -19.433 -14.695 1.00 98.25 495 GLN A N 1
ATOM 3825 C CA . GLN A 1 495 ? -5.110 -20.596 -15.242 1.00 98.25 495 GLN A CA 1
ATOM 3826 C C . GLN A 1 495 ? -6.548 -20.267 -15.655 1.00 98.25 495 GLN A C 1
ATOM 3828 O O . GLN A 1 495 ? -6.974 -20.679 -16.733 1.00 98.25 495 GLN A O 1
ATOM 3833 N N . ILE A 1 496 ? -7.283 -19.493 -14.849 1.00 98.50 496 ILE A N 1
ATOM 3834 C CA . ILE A 1 496 ? -8.645 -19.050 -15.181 1.00 98.50 496 ILE A CA 1
ATOM 3835 C C . ILE A 1 496 ? -8.644 -18.208 -16.460 1.00 98.50 496 ILE A C 1
ATOM 3837 O O . ILE A 1 496 ? -9.453 -18.454 -17.352 1.00 98.50 496 ILE A O 1
ATOM 3841 N N . LEU A 1 497 ? -7.727 -17.243 -16.578 1.00 98.44 497 LEU A N 1
ATOM 3842 C CA . LEU A 1 497 ? -7.631 -16.378 -17.757 1.00 98.44 497 LEU A CA 1
ATOM 3843 C C . LEU A 1 497 ? -7.257 -17.173 -19.016 1.00 98.44 497 LEU A C 1
ATOM 3845 O O . LEU A 1 497 ? -7.877 -16.986 -20.062 1.00 98.44 497 LEU A O 1
ATOM 3849 N N . LEU A 1 498 ? -6.296 -18.097 -18.922 1.00 98.31 498 LEU A N 1
ATOM 3850 C CA . LEU A 1 498 ? -5.941 -18.992 -20.030 1.00 98.31 498 LEU A CA 1
ATOM 3851 C C . LEU A 1 498 ? -7.123 -19.886 -20.433 1.00 98.31 498 LEU A C 1
ATOM 3853 O O . LEU A 1 498 ? -7.431 -19.995 -21.618 1.00 98.31 498 LEU A O 1
ATOM 3857 N N . GLY A 1 499 ? -7.832 -20.464 -19.458 1.00 98.00 499 GLY A N 1
ATOM 3858 C CA . GLY A 1 499 ? -9.042 -21.258 -19.692 1.00 98.00 499 GLY A CA 1
ATOM 3859 C C . GLY A 1 499 ? -10.190 -20.458 -20.316 1.00 98.00 499 GLY A C 1
ATOM 3860 O O . GLY A 1 499 ? -11.007 -21.021 -21.040 1.00 98.00 499 GLY A O 1
ATOM 3861 N N . ALA A 1 500 ? -10.224 -19.142 -20.090 1.00 97.81 500 ALA A N 1
ATOM 3862 C CA . ALA A 1 500 ? -11.172 -18.215 -20.700 1.00 97.81 500 ALA A CA 1
ATOM 3863 C C . ALA A 1 500 ? -10.741 -17.695 -22.087 1.00 97.81 500 ALA A C 1
ATOM 3865 O O . ALA A 1 500 ? -11.462 -16.897 -22.682 1.00 97.81 500 ALA A O 1
ATOM 3866 N N . GLY A 1 501 ? -9.598 -18.142 -22.622 1.00 97.38 501 GLY A N 1
ATOM 3867 C CA . GLY A 1 501 ? -9.126 -17.770 -23.960 1.00 97.38 501 GLY A CA 1
ATOM 3868 C C . GLY A 1 501 ? -8.204 -16.547 -24.007 1.00 97.38 501 GLY A C 1
ATOM 3869 O O . GLY A 1 501 ? -8.129 -15.881 -25.043 1.00 97.38 501 GLY A O 1
ATOM 3870 N N . ALA A 1 502 ? -7.500 -16.232 -22.913 1.00 98.00 502 ALA A N 1
ATOM 3871 C CA . ALA A 1 502 ? -6.441 -15.225 -22.935 1.00 98.00 502 ALA A CA 1
ATOM 3872 C C . ALA A 1 502 ? -5.347 -15.596 -23.951 1.00 98.00 502 ALA A C 1
ATOM 3874 O O . ALA A 1 502 ? -4.822 -16.713 -23.950 1.00 98.00 502 ALA A O 1
ATOM 3875 N N . VAL A 1 503 ? -4.960 -14.644 -24.799 1.00 97.62 503 VAL A N 1
ATOM 3876 C CA . VAL A 1 503 ? -3.900 -14.849 -25.790 1.00 97.62 503 VAL A CA 1
ATOM 3877 C C . VAL A 1 503 ? -2.536 -14.808 -25.094 1.00 97.62 503 VAL A C 1
ATOM 3879 O O . VAL A 1 503 ? -2.034 -13.744 -24.735 1.00 97.62 503 VAL A O 1
ATOM 3882 N N . VAL A 1 504 ? -1.911 -15.979 -24.934 1.00 97.38 504 VAL A N 1
ATOM 3883 C CA . VAL A 1 504 ? -0.645 -16.156 -24.191 1.00 97.38 504 VAL A CA 1
ATOM 3884 C C . VAL A 1 504 ? 0.499 -15.261 -24.694 1.00 97.38 504 VAL A C 1
ATOM 3886 O O . VAL A 1 504 ? 1.279 -14.740 -23.899 1.00 97.38 504 VAL A O 1
ATOM 3889 N N . ASN A 1 505 ? 0.555 -15.025 -26.009 1.00 96.06 505 ASN A N 1
ATOM 3890 C CA . ASN A 1 505 ? 1.580 -14.219 -26.677 1.00 96.06 505 ASN A CA 1
ATOM 3891 C C . ASN A 1 505 ? 1.077 -12.816 -27.070 1.00 96.06 505 ASN A C 1
ATOM 3893 O O . ASN A 1 505 ? 1.591 -12.217 -28.012 1.00 96.06 505 ASN A O 1
ATOM 3897 N N . ALA A 1 506 ? 0.065 -12.279 -26.383 1.00 94.81 506 ALA A N 1
ATOM 3898 C CA . ALA A 1 506 ? -0.387 -10.912 -26.624 1.00 94.81 506 ALA A CA 1
ATOM 3899 C C . ALA A 1 506 ? 0.684 -9.903 -26.188 1.00 94.81 506 ALA A C 1
ATOM 3901 O O . ALA A 1 506 ? 1.133 -9.927 -25.042 1.00 94.81 506 ALA A O 1
ATOM 3902 N N . GLN A 1 507 ? 1.065 -8.995 -27.089 1.00 93.94 507 GLN A N 1
ATOM 3903 C CA . GLN A 1 507 ? 2.023 -7.934 -26.793 1.00 93.94 507 GLN A CA 1
ATOM 3904 C C . GLN A 1 507 ? 1.301 -6.657 -26.334 1.00 93.94 507 GLN A C 1
ATOM 3906 O O . GLN A 1 507 ? 0.445 -6.129 -27.044 1.00 93.94 507 GLN A O 1
ATOM 3911 N N . GLY A 1 508 ? 1.650 -6.130 -25.160 1.00 90.38 508 GLY A N 1
ATOM 3912 C CA . GLY A 1 508 ? 1.095 -4.891 -24.618 1.00 90.38 508 GLY A CA 1
ATOM 3913 C C . GLY A 1 508 ? 1.647 -4.510 -23.242 1.00 90.38 508 GLY A C 1
ATOM 3914 O O . GLY A 1 508 ? 2.305 -5.299 -22.565 1.00 90.38 508 GLY A O 1
ATOM 3915 N N . GLY A 1 509 ? 1.376 -3.268 -22.837 1.00 89.38 509 GLY A N 1
ATOM 3916 C CA . GLY A 1 509 ? 1.764 -2.743 -21.527 1.00 89.38 509 GLY A CA 1
ATOM 3917 C C . GLY A 1 509 ? 3.275 -2.627 -21.307 1.00 89.38 509 GLY A C 1
ATOM 3918 O O . GLY A 1 509 ? 4.084 -2.690 -22.234 1.00 89.38 509 GLY A O 1
ATOM 3919 N N . HIS A 1 510 ? 3.660 -2.441 -20.045 1.00 88.56 510 HIS A N 1
ATOM 3920 C CA . HIS A 1 510 ? 5.051 -2.216 -19.630 1.00 88.56 510 HIS A CA 1
ATOM 3921 C C . HIS A 1 510 ? 5.974 -3.423 -19.869 1.00 88.56 510 HIS A C 1
ATOM 3923 O O . HIS A 1 510 ? 7.130 -3.268 -20.283 1.00 88.56 510 HIS A O 1
ATOM 3929 N N . PHE A 1 511 ? 5.452 -4.629 -19.638 1.00 88.50 511 PHE A N 1
ATOM 3930 C CA . PHE A 1 511 ? 6.217 -5.877 -19.702 1.00 88.50 511 PHE A CA 1
ATOM 3931 C C . PHE A 1 511 ? 6.299 -6.472 -21.110 1.00 88.50 511 PHE A C 1
ATOM 3933 O O . PHE A 1 511 ? 7.183 -7.282 -21.376 1.00 88.50 511 PHE A O 1
ATOM 3940 N N . GLY A 1 512 ? 5.415 -6.069 -22.027 1.00 92.50 512 GLY A N 1
ATOM 3941 C CA . GLY A 1 512 ? 5.293 -6.682 -23.345 1.00 92.50 512 GLY A CA 1
ATOM 3942 C C . GLY A 1 512 ? 4.425 -7.936 -23.292 1.00 92.50 512 GLY A C 1
ATOM 3943 O O . GLY A 1 512 ? 3.309 -7.901 -23.787 1.00 92.50 512 GLY A O 1
ATOM 3944 N N . TYR A 1 513 ? 4.885 -9.019 -22.664 1.00 95.44 513 TYR A N 1
ATOM 3945 C CA . TYR A 1 513 ? 4.131 -10.280 -22.608 1.00 95.44 513 TYR A CA 1
ATOM 3946 C C . TYR A 1 513 ? 4.009 -10.817 -21.182 1.00 95.44 513 TYR A C 1
ATOM 3948 O O . TYR A 1 513 ? 4.756 -10.427 -20.280 1.00 95.44 513 TYR A O 1
ATOM 3956 N N . ALA A 1 514 ? 3.066 -11.740 -20.980 1.00 95.94 514 ALA A N 1
ATOM 3957 C CA . ALA A 1 514 ? 2.833 -12.370 -19.684 1.00 95.94 514 ALA A CA 1
ATOM 3958 C C . ALA A 1 514 ? 4.067 -13.137 -19.181 1.00 95.94 514 ALA A C 1
ATOM 3960 O O . ALA A 1 514 ? 4.378 -13.089 -17.992 1.00 95.94 514 ALA A O 1
ATOM 3961 N N . LEU A 1 515 ? 4.821 -13.774 -20.087 1.00 96.38 515 LEU A N 1
ATOM 3962 C CA . LEU A 1 515 ? 6.032 -14.512 -19.727 1.00 96.38 515 LEU A CA 1
ATOM 3963 C C . LEU A 1 515 ? 7.119 -13.586 -19.157 1.00 96.38 515 LEU A C 1
ATOM 3965 O O . LEU A 1 515 ? 7.727 -13.917 -18.143 1.00 96.38 515 LEU A O 1
ATOM 3969 N N . GLN A 1 516 ? 7.321 -12.400 -19.744 1.00 93.88 516 GLN A N 1
ATOM 3970 C CA . GLN A 1 516 ? 8.213 -11.365 -19.209 1.00 93.88 516 GLN A CA 1
ATOM 3971 C C . GLN A 1 516 ? 7.758 -10.876 -17.828 1.00 93.88 516 GLN A C 1
ATOM 3973 O O . GLN A 1 516 ? 8.599 -10.675 -16.952 1.00 93.88 516 GLN A O 1
ATOM 3978 N N . ALA A 1 517 ? 6.450 -10.680 -17.626 1.00 93.88 517 ALA A N 1
ATOM 3979 C CA . ALA A 1 517 ? 5.897 -10.239 -16.345 1.00 93.88 517 ALA A CA 1
ATOM 3980 C C . ALA A 1 517 ? 6.144 -11.275 -15.229 1.00 93.88 517 ALA A C 1
ATOM 3982 O O . ALA A 1 517 ? 6.688 -10.923 -14.181 1.00 93.88 517 ALA A O 1
ATOM 3983 N N . ALA A 1 518 ? 5.849 -12.555 -15.491 1.00 94.75 518 ALA A N 1
ATOM 3984 C CA . ALA A 1 518 ? 6.105 -13.663 -14.564 1.00 94.75 518 ALA A CA 1
ATOM 3985 C C . ALA A 1 518 ? 7.602 -13.873 -14.293 1.00 94.75 518 ALA A C 1
ATOM 3987 O O . ALA A 1 518 ? 8.020 -14.136 -13.162 1.00 94.75 518 ALA A O 1
ATOM 3988 N N . ALA A 1 519 ? 8.428 -13.732 -15.335 1.00 93.31 519 ALA A N 1
ATOM 3989 C CA . ALA A 1 519 ? 9.873 -13.852 -15.222 1.00 93.31 519 ALA A CA 1
ATOM 3990 C C . ALA A 1 519 ? 10.466 -12.776 -14.304 1.00 93.31 519 ALA A C 1
ATOM 3992 O O . ALA A 1 519 ? 11.323 -13.082 -13.474 1.00 93.31 519 ALA A O 1
ATOM 3993 N N . LEU A 1 520 ? 9.973 -11.540 -14.417 1.00 90.25 520 LEU A N 1
ATOM 3994 C CA . LEU A 1 520 ? 10.402 -10.431 -13.576 1.00 90.25 520 LEU A CA 1
ATOM 3995 C C . LEU A 1 520 ? 9.948 -10.581 -12.123 1.00 90.25 520 LEU A C 1
ATOM 3997 O O . LEU A 1 520 ? 10.682 -10.145 -11.249 1.00 90.25 520 LEU A O 1
ATOM 4001 N N . ASN A 1 521 ? 8.773 -11.156 -11.835 1.00 87.94 521 ASN A N 1
ATOM 4002 C CA . ASN A 1 521 ? 8.287 -11.276 -10.454 1.00 87.94 521 ASN A CA 1
ATOM 4003 C C . ASN A 1 521 ? 8.650 -12.598 -9.749 1.00 87.94 521 ASN A C 1
ATOM 4005 O O . ASN A 1 521 ? 8.065 -12.934 -8.730 1.00 87.94 521 ASN A O 1
ATOM 4009 N N . LYS A 1 522 ? 9.667 -13.324 -10.242 1.00 83.75 522 LYS A N 1
ATOM 4010 C CA . LYS A 1 522 ? 10.212 -14.552 -9.622 1.00 83.75 522 LYS A CA 1
ATOM 4011 C C . LYS A 1 522 ? 9.187 -15.671 -9.416 1.00 83.75 522 LYS A C 1
ATOM 4013 O O . LYS A 1 522 ? 9.274 -16.390 -8.423 1.00 83.75 522 LYS A O 1
ATOM 4018 N N . SER A 1 523 ? 8.293 -15.896 -10.376 1.00 87.62 523 SER A N 1
ATOM 4019 C CA . SER A 1 523 ? 7.254 -16.932 -10.265 1.00 87.62 523 SER A CA 1
ATOM 4020 C C . SER A 1 523 ? 7.545 -18.152 -11.161 1.00 87.62 523 SER A C 1
ATOM 4022 O O . SER A 1 523 ? 6.963 -18.258 -12.242 1.00 87.62 523 SER A O 1
ATOM 4024 N N . PRO A 1 524 ? 8.433 -19.097 -10.766 1.00 92.69 524 PRO A N 1
ATOM 4025 C CA . PRO A 1 524 ? 8.704 -20.327 -11.514 1.00 92.69 524 PRO A CA 1
ATOM 4026 C C . PRO A 1 524 ? 7.452 -21.086 -11.951 1.00 92.69 524 PRO A C 1
ATOM 4028 O O . PRO A 1 524 ? 7.407 -21.585 -13.069 1.00 92.69 524 PRO A O 1
ATOM 4031 N N . GLU A 1 525 ? 6.447 -21.160 -11.079 1.00 95.38 525 GLU A N 1
ATOM 4032 C CA . GLU A 1 525 ? 5.192 -21.860 -11.345 1.00 95.38 525 GLU A CA 1
ATOM 4033 C C . GLU A 1 525 ? 4.403 -21.202 -12.481 1.00 95.38 525 GLU A C 1
ATOM 4035 O O . GLU A 1 525 ? 4.061 -21.865 -13.455 1.00 95.38 525 GLU A O 1
ATOM 4040 N N . ILE A 1 526 ? 4.199 -19.882 -12.428 1.00 96.56 526 ILE A N 1
ATOM 4041 C CA . ILE A 1 526 ? 3.516 -19.147 -13.502 1.00 96.56 526 ILE A CA 1
ATOM 4042 C C . ILE A 1 526 ? 4.311 -19.225 -14.807 1.00 96.56 526 ILE A C 1
ATOM 4044 O O . ILE A 1 526 ? 3.724 -19.399 -15.872 1.00 96.56 526 ILE A O 1
ATOM 4048 N N . VAL A 1 527 ? 5.643 -19.149 -14.746 1.00 97.06 527 VAL A N 1
ATOM 4049 C CA . VAL A 1 527 ? 6.498 -19.338 -15.927 1.00 97.06 527 VAL A CA 1
ATOM 4050 C C . VAL A 1 527 ? 6.274 -20.721 -16.541 1.00 97.06 527 VAL A C 1
ATOM 4052 O O . VAL A 1 527 ? 6.105 -20.819 -17.752 1.00 97.06 527 VAL A O 1
ATOM 4055 N N . GLN A 1 528 ? 6.204 -21.780 -15.732 1.00 97.38 528 GLN A N 1
ATOM 4056 C CA . GLN A 1 528 ? 5.901 -23.130 -16.215 1.00 97.38 528 GLN A CA 1
ATOM 4057 C C . GLN A 1 528 ? 4.490 -23.239 -16.804 1.00 97.38 528 GLN A C 1
ATOM 4059 O O . GLN A 1 528 ? 4.336 -23.839 -17.866 1.00 97.38 528 GLN A O 1
ATOM 4064 N N . ILE A 1 529 ? 3.482 -22.630 -16.171 1.00 98.12 529 ILE A N 1
ATOM 4065 C CA . ILE A 1 529 ? 2.104 -22.591 -16.684 1.00 98.12 529 ILE A CA 1
ATOM 4066 C C . ILE A 1 529 ? 2.060 -21.905 -18.055 1.00 98.12 529 ILE A C 1
ATOM 4068 O O . ILE A 1 529 ? 1.497 -22.454 -18.999 1.00 98.12 529 ILE A O 1
ATOM 4072 N N . LEU A 1 530 ? 2.689 -20.734 -18.192 1.00 98.12 530 LEU A N 1
ATOM 4073 C CA . LEU A 1 530 ? 2.709 -19.973 -19.442 1.00 98.12 530 LEU A CA 1
ATOM 4074 C C . LEU A 1 530 ? 3.468 -20.711 -20.552 1.00 98.12 530 LEU A C 1
ATOM 4076 O O . LEU A 1 530 ? 2.982 -20.773 -21.680 1.00 98.12 530 LEU A O 1
ATOM 4080 N N . LEU A 1 531 ? 4.620 -21.316 -20.245 1.00 98.06 531 LEU A N 1
ATOM 4081 C CA . LEU A 1 531 ? 5.355 -22.154 -21.200 1.00 98.06 531 LEU A CA 1
ATOM 4082 C C . LEU A 1 531 ? 4.526 -23.375 -21.628 1.00 98.06 531 LEU A C 1
ATOM 4084 O O . LEU A 1 531 ? 4.451 -23.676 -22.817 1.00 98.06 531 LEU A O 1
ATOM 4088 N N . GLY A 1 532 ? 3.846 -24.034 -20.684 1.00 97.69 532 GLY A N 1
ATOM 4089 C CA . GLY A 1 532 ? 2.921 -25.135 -20.967 1.00 97.69 532 GLY A CA 1
ATOM 4090 C C . GLY A 1 532 ? 1.720 -24.718 -21.824 1.00 97.69 532 GLY A C 1
ATOM 4091 O O . GLY A 1 532 ? 1.216 -25.522 -22.604 1.00 97.69 532 GLY A O 1
ATOM 4092 N N . ALA A 1 533 ? 1.306 -23.452 -21.735 1.00 97.50 533 ALA A N 1
ATOM 4093 C CA . ALA A 1 533 ? 0.261 -22.849 -22.561 1.00 97.50 533 ALA A CA 1
ATOM 4094 C C . ALA A 1 533 ? 0.762 -22.320 -23.923 1.00 97.50 533 ALA A C 1
ATOM 4096 O O . ALA A 1 533 ? -0.018 -21.729 -24.669 1.00 97.50 533 ALA A O 1
ATOM 4097 N N . GLY A 1 534 ? 2.039 -22.526 -24.271 1.00 97.12 534 GLY A N 1
ATOM 4098 C CA . GLY A 1 534 ? 2.604 -22.133 -25.566 1.00 97.12 534 GLY A CA 1
ATOM 4099 C C . GLY A 1 534 ? 3.158 -20.706 -25.627 1.00 97.12 534 GLY A C 1
ATOM 4100 O O . GLY A 1 534 ? 3.210 -20.117 -26.711 1.00 97.12 534 GLY A O 1
ATOM 4101 N N . ALA A 1 535 ? 3.566 -20.128 -24.492 1.00 97.94 535 ALA A N 1
ATOM 4102 C CA . ALA A 1 535 ? 4.299 -18.865 -24.489 1.00 97.94 535 ALA A CA 1
ATOM 4103 C C . ALA A 1 535 ? 5.611 -18.987 -25.284 1.00 97.94 535 ALA A C 1
ATOM 4105 O O . ALA A 1 535 ? 6.392 -19.916 -25.072 1.00 97.94 535 ALA A O 1
ATOM 4106 N N . ASP A 1 536 ? 5.879 -18.027 -26.170 1.00 97.44 536 ASP A N 1
ATOM 4107 C CA . ASP A 1 536 ? 7.146 -17.957 -26.893 1.00 97.44 536 ASP A CA 1
ATOM 4108 C C . ASP A 1 536 ? 8.258 -17.481 -25.948 1.00 97.44 536 ASP A C 1
ATOM 4110 O O . ASP A 1 536 ? 8.346 -16.308 -25.575 1.00 97.44 536 ASP A O 1
ATOM 4114 N N . VAL A 1 537 ? 9.134 -18.417 -25.575 1.00 97.44 537 VAL A N 1
ATOM 4115 C CA . VAL A 1 537 ? 10.278 -18.188 -24.682 1.00 97.44 537 VAL A CA 1
ATOM 4116 C C . VAL A 1 537 ? 11.238 -17.104 -25.195 1.00 97.44 537 VAL A C 1
ATOM 4118 O O . VAL A 1 537 ? 11.930 -16.462 -24.401 1.00 97.44 537 VAL A O 1
ATOM 4121 N N . ASN A 1 538 ? 11.266 -16.870 -26.510 1.00 95.94 538 ASN A N 1
ATOM 4122 C CA . ASN A 1 538 ? 12.162 -15.930 -27.177 1.00 95.94 538 ASN A CA 1
ATOM 4123 C C . ASN A 1 538 ? 11.466 -14.646 -27.646 1.00 95.94 538 ASN A C 1
ATOM 4125 O O . ASN A 1 538 ? 12.117 -13.812 -28.285 1.00 95.94 538 ASN A O 1
ATOM 4129 N N . ALA A 1 539 ? 10.190 -14.450 -27.298 1.00 95.00 539 ALA A N 1
ATOM 4130 C CA . ALA A 1 539 ? 9.432 -13.266 -27.678 1.00 95.00 539 ALA A CA 1
ATOM 4131 C C . ALA A 1 539 ? 10.156 -11.978 -27.261 1.00 95.00 539 ALA A C 1
ATOM 4133 O O . ALA A 1 539 ? 10.558 -11.809 -26.103 1.00 95.00 539 ALA A O 1
ATOM 4134 N N . GLN A 1 540 ? 10.295 -11.049 -28.210 1.00 92.19 540 GLN A N 1
ATOM 4135 C CA . GLN A 1 540 ? 10.926 -9.754 -27.977 1.00 92.19 540 GLN A CA 1
ATOM 4136 C C . GLN A 1 540 ? 9.882 -8.644 -27.818 1.00 92.19 540 GLN A C 1
ATOM 4138 O O . GLN A 1 540 ? 8.974 -8.499 -28.637 1.00 92.19 540 GLN A O 1
ATOM 4143 N N . GLY A 1 541 ? 10.001 -7.850 -26.754 1.00 87.31 541 GLY A N 1
ATOM 4144 C CA . GLY A 1 541 ? 9.120 -6.725 -26.460 1.00 87.31 541 GLY A CA 1
ATOM 4145 C C . GLY A 1 541 ? 9.193 -6.250 -25.007 1.00 87.31 541 GLY A C 1
ATOM 4146 O O . GLY A 1 541 ? 9.826 -6.865 -24.149 1.00 87.31 541 GLY A O 1
ATOM 4147 N N . GLY A 1 542 ? 8.526 -5.127 -24.736 1.00 86.44 542 GLY A N 1
ATOM 4148 C CA . GLY A 1 542 ? 8.500 -4.511 -23.409 1.00 86.44 542 GLY A CA 1
ATOM 4149 C C . GLY A 1 542 ? 9.847 -3.924 -22.975 1.00 86.44 542 GLY A C 1
ATOM 4150 O O . GLY A 1 542 ? 10.832 -3.914 -23.716 1.00 86.44 542 GLY A O 1
ATOM 4151 N N . ARG A 1 543 ? 9.902 -3.419 -21.738 1.00 84.81 543 ARG A N 1
ATOM 4152 C CA . ARG A 1 543 ? 11.089 -2.728 -21.200 1.00 84.81 543 ARG A CA 1
ATOM 4153 C C . ARG A 1 543 ? 12.340 -3.614 -21.103 1.00 84.81 543 ARG A C 1
ATOM 4155 O O . ARG A 1 543 ? 13.457 -3.113 -21.233 1.00 84.81 543 ARG A O 1
ATOM 4162 N N . TYR A 1 544 ? 12.163 -4.908 -20.851 1.00 83.44 544 TYR A N 1
ATOM 4163 C CA . TYR A 1 544 ? 13.253 -5.845 -20.556 1.00 83.44 544 TYR A CA 1
ATOM 4164 C C . TYR A 1 544 ? 13.689 -6.683 -21.760 1.00 83.44 544 TYR A C 1
ATOM 4166 O O . TYR A 1 544 ? 14.555 -7.526 -21.605 1.00 83.44 544 TYR A O 1
ATOM 4174 N N . GLY A 1 545 ? 13.124 -6.474 -22.951 1.00 89.94 545 GLY A N 1
ATOM 4175 C CA . GLY A 1 545 ? 13.523 -7.218 -24.146 1.00 89.94 545 GLY A CA 1
ATOM 4176 C C . GLY A 1 545 ? 12.880 -8.601 -24.222 1.00 89.94 545 GLY A C 1
ATOM 4177 O O . GLY A 1 545 ? 12.002 -8.794 -25.048 1.00 89.94 545 GLY A O 1
ATOM 4178 N N . ASN A 1 546 ? 13.282 -9.562 -23.388 1.00 93.62 546 ASN A N 1
ATOM 4179 C CA . ASN A 1 546 ? 12.706 -10.917 -23.373 1.00 93.62 546 ASN A CA 1
ATOM 4180 C C . ASN A 1 546 ? 12.588 -11.489 -21.948 1.00 93.62 546 ASN A C 1
ATOM 4182 O O . ASN A 1 546 ? 13.030 -10.869 -20.978 1.00 93.62 546 ASN A O 1
ATOM 4186 N N . ALA A 1 547 ? 11.977 -12.670 -21.814 1.00 95.19 547 ALA A N 1
ATOM 4187 C CA . ALA A 1 547 ? 11.742 -13.301 -20.515 1.00 95.19 547 ALA A CA 1
ATOM 4188 C C . ALA A 1 547 ? 13.041 -13.651 -19.768 1.00 95.19 547 ALA A C 1
ATOM 4190 O O . ALA A 1 547 ? 13.124 -13.451 -18.558 1.00 95.19 547 ALA A O 1
ATOM 4191 N N . LEU A 1 548 ? 14.080 -14.116 -20.472 1.00 95.31 548 LEU A N 1
ATOM 4192 C CA . LEU A 1 548 ? 15.368 -14.459 -19.859 1.00 95.31 548 LEU A CA 1
ATOM 4193 C C . LEU A 1 548 ? 16.073 -13.220 -19.290 1.00 95.31 548 LEU A C 1
ATOM 4195 O O . LEU A 1 548 ? 16.606 -13.257 -18.184 1.00 95.31 548 LEU A O 1
ATOM 4199 N N . GLN A 1 549 ? 16.025 -12.105 -20.018 1.00 92.56 549 GLN A N 1
ATOM 4200 C CA . GLN A 1 549 ? 16.534 -10.814 -19.562 1.00 92.56 549 GLN A CA 1
ATOM 4201 C C . GLN A 1 549 ? 15.749 -10.283 -18.356 1.00 92.56 549 GLN A C 1
ATOM 4203 O O . GLN A 1 549 ? 16.352 -9.784 -17.407 1.00 92.56 549 GLN A O 1
ATOM 4208 N N . ALA A 1 550 ? 14.420 -10.423 -18.359 1.00 92.38 550 ALA A N 1
ATOM 4209 C CA . ALA A 1 550 ? 13.574 -10.057 -17.224 1.00 92.38 550 ALA A CA 1
ATOM 4210 C C . ALA A 1 550 ? 13.887 -10.903 -15.973 1.00 92.38 550 ALA A C 1
ATOM 4212 O O . ALA A 1 550 ? 14.048 -10.347 -14.889 1.00 92.38 550 ALA A O 1
ATOM 4213 N N . ALA A 1 551 ? 14.072 -12.220 -16.131 1.00 93.38 551 ALA A N 1
ATOM 4214 C CA . ALA A 1 551 ? 14.456 -13.135 -15.049 1.00 93.38 551 ALA A CA 1
ATOM 4215 C C . ALA A 1 551 ? 15.859 -12.865 -14.480 1.00 93.38 551 ALA A C 1
ATOM 4217 O O . ALA A 1 551 ? 16.151 -13.250 -13.346 1.00 93.38 551 ALA A O 1
ATOM 4218 N N . ALA A 1 552 ? 16.726 -12.217 -15.260 1.00 92.12 552 ALA A N 1
ATOM 4219 C CA . ALA A 1 552 ? 18.073 -11.825 -14.865 1.00 92.12 552 ALA A CA 1
ATOM 4220 C C . ALA A 1 552 ? 18.150 -10.405 -14.266 1.00 92.12 552 ALA A C 1
ATOM 4222 O O . ALA A 1 552 ? 19.209 -10.016 -13.778 1.00 92.12 552 ALA A O 1
ATOM 4223 N N . ALA A 1 553 ? 17.060 -9.628 -14.286 1.00 88.00 553 ALA A N 1
ATOM 4224 C CA . ALA A 1 553 ? 17.069 -8.213 -13.923 1.00 88.00 553 ALA A CA 1
ATOM 4225 C C . ALA A 1 553 ? 17.404 -7.938 -12.431 1.00 88.00 553 ALA A C 1
ATOM 4227 O O . ALA A 1 553 ? 17.159 -8.785 -11.563 1.00 88.00 553 ALA A O 1
ATOM 4228 N N . PRO A 1 554 ? 17.919 -6.734 -12.100 1.00 75.75 554 PRO A N 1
ATOM 4229 C CA . PRO A 1 554 ? 18.255 -6.327 -10.730 1.00 75.75 554 PRO A CA 1
ATOM 4230 C C . PRO A 1 554 ? 17.052 -6.317 -9.784 1.00 75.75 554 PRO A C 1
ATOM 4232 O O . PRO A 1 554 ? 15.928 -6.047 -10.212 1.00 75.75 554 PRO A O 1
ATOM 4235 N N . TYR A 1 555 ? 17.290 -6.573 -8.492 1.00 70.69 555 TYR A N 1
ATOM 4236 C CA . TYR A 1 555 ? 16.312 -6.576 -7.384 1.00 70.69 555 TYR A CA 1
ATOM 4237 C C . TYR A 1 555 ? 15.195 -7.629 -7.470 1.00 70.69 555 TYR A C 1
ATOM 4239 O O . TYR A 1 555 ? 14.626 -8.014 -6.445 1.00 70.69 555 TYR A O 1
ATOM 4247 N N . LYS A 1 556 ? 14.905 -8.156 -8.668 1.00 66.56 556 LYS A N 1
ATOM 4248 C CA . LYS A 1 556 ? 13.880 -9.177 -8.879 1.00 66.56 556 LYS A CA 1
ATOM 4249 C C . LYS A 1 556 ? 14.306 -10.428 -9.673 1.00 66.56 556 LYS A C 1
ATOM 4251 O O . LYS A 1 556 ? 13.456 -11.244 -9.993 1.00 66.56 556 LYS A O 1
ATOM 4256 N N . GLY A 1 557 ? 15.595 -10.666 -9.915 1.00 65.81 557 GLY A N 1
ATOM 4257 C CA . GLY A 1 557 ? 16.031 -11.885 -10.612 1.00 65.81 557 GLY A CA 1
ATOM 4258 C C . GLY A 1 557 ? 15.881 -13.185 -9.800 1.00 65.81 557 GLY A C 1
ATOM 4259 O O . GLY A 1 557 ? 15.993 -13.175 -8.572 1.00 65.81 557 GLY A O 1
ATOM 4260 N N . SER A 1 558 ? 15.637 -14.306 -10.490 1.00 82.75 558 SER A N 1
ATOM 4261 C CA . SER A 1 558 ? 15.506 -15.657 -9.914 1.00 82.75 558 SER A CA 1
ATOM 4262 C C . SER A 1 558 ? 16.317 -16.666 -10.724 1.00 82.75 558 SER A C 1
ATOM 4264 O O . SER A 1 558 ? 15.979 -16.969 -11.870 1.00 82.75 558 SER A O 1
ATOM 4266 N N . HIS A 1 559 ? 17.358 -17.246 -10.114 1.00 87.62 559 HIS A N 1
ATOM 4267 C CA . HIS A 1 559 ? 18.195 -18.257 -10.769 1.00 87.62 559 HIS A CA 1
ATOM 4268 C C . HIS A 1 559 ? 17.379 -19.484 -11.213 1.00 87.62 559 HIS A C 1
ATOM 4270 O O . HIS A 1 559 ? 17.657 -20.069 -12.257 1.00 87.62 559 HIS A O 1
ATOM 4276 N N . LYS A 1 560 ? 16.330 -19.848 -10.458 1.00 91.94 560 LYS A N 1
ATOM 4277 C CA . LYS A 1 560 ? 15.431 -20.961 -10.790 1.00 91.94 560 LYS A CA 1
ATOM 4278 C C . LYS A 1 560 ? 14.620 -20.648 -12.046 1.00 91.94 560 LYS A C 1
ATOM 4280 O O . LYS A 1 560 ? 14.493 -21.497 -12.921 1.00 91.94 560 LYS A O 1
ATOM 4285 N N . THR A 1 561 ? 14.121 -19.419 -12.170 1.00 93.88 561 THR A N 1
ATOM 4286 C CA . THR A 1 561 ? 13.414 -18.971 -13.374 1.00 93.88 561 THR A CA 1
ATOM 4287 C C . THR A 1 561 ? 14.346 -18.921 -14.584 1.00 93.88 561 THR A C 1
ATOM 4289 O O . THR A 1 561 ? 13.970 -19.382 -15.657 1.00 93.88 561 THR A O 1
ATOM 4292 N N . VAL A 1 562 ? 15.583 -18.443 -14.408 1.00 95.06 562 VAL A N 1
ATOM 4293 C CA . VAL A 1 562 ? 16.615 -18.467 -15.459 1.00 95.06 562 VAL A CA 1
ATOM 4294 C C . VAL A 1 562 ? 16.879 -19.898 -15.936 1.00 95.06 562 VAL A C 1
ATOM 4296 O O . VAL A 1 562 ? 16.863 -20.147 -17.137 1.00 95.06 562 VAL A O 1
ATOM 4299 N N . GLN A 1 563 ? 17.044 -20.858 -15.021 1.00 95.62 563 GLN A N 1
ATOM 4300 C CA . GLN A 1 563 ? 17.232 -22.273 -15.368 1.00 95.62 563 GLN A CA 1
ATOM 4301 C C . GLN A 1 563 ? 16.035 -22.863 -16.123 1.00 95.62 563 GLN A C 1
ATOM 4303 O O . GLN A 1 563 ? 16.235 -23.569 -17.108 1.00 95.62 563 GLN A O 1
ATOM 4308 N N . ILE A 1 564 ? 14.802 -22.557 -15.701 1.00 96.94 564 ILE A N 1
ATOM 4309 C CA . ILE A 1 564 ? 13.583 -23.012 -16.389 1.00 96.94 564 ILE A CA 1
ATOM 4310 C C . ILE A 1 564 ? 13.532 -22.464 -17.818 1.00 96.94 564 ILE A C 1
ATOM 4312 O O . ILE A 1 564 ? 13.301 -23.226 -18.752 1.00 96.94 564 ILE A O 1
ATOM 4316 N N . LEU A 1 565 ? 13.784 -21.165 -18.002 1.00 97.56 565 LEU A N 1
ATOM 4317 C CA . LEU A 1 565 ? 13.757 -20.527 -19.320 1.00 97.56 565 LEU A CA 1
ATOM 4318 C C . LEU A 1 565 ? 14.852 -21.080 -20.244 1.00 97.56 565 LEU A C 1
ATOM 4320 O O . LEU A 1 565 ? 14.579 -21.369 -21.406 1.00 97.56 565 LEU A O 1
ATOM 4324 N N . LEU A 1 566 ? 16.070 -21.288 -19.733 1.00 97.44 566 LEU A N 1
ATOM 4325 C CA . LEU A 1 566 ? 17.149 -21.931 -20.492 1.00 97.44 566 LEU A CA 1
ATOM 4326 C C . LEU A 1 566 ? 16.788 -23.373 -20.875 1.00 97.44 566 LEU A C 1
ATOM 4328 O O . LEU A 1 566 ? 16.968 -23.761 -22.027 1.00 97.44 566 LEU A O 1
ATOM 4332 N N . GLY A 1 567 ? 16.213 -24.144 -19.945 1.00 97.19 567 GLY A N 1
ATOM 4333 C CA . GLY A 1 567 ? 15.714 -25.496 -20.213 1.00 97.19 567 GLY A CA 1
ATOM 4334 C C . GLY A 1 567 ? 14.582 -25.537 -21.247 1.00 97.19 567 GLY A C 1
ATOM 4335 O O . GLY A 1 567 ? 14.449 -26.522 -21.966 1.00 97.19 567 GLY A O 1
ATOM 4336 N N . ALA A 1 568 ? 13.813 -24.452 -21.366 1.00 97.12 568 ALA A N 1
ATOM 4337 C CA . ALA A 1 568 ? 12.771 -24.270 -22.374 1.00 97.12 568 ALA A CA 1
ATOM 4338 C C . ALA A 1 568 ? 13.289 -23.721 -23.722 1.00 97.12 568 ALA A C 1
ATOM 4340 O O . ALA A 1 568 ? 12.489 -23.474 -24.621 1.00 97.12 568 ALA A O 1
ATOM 4341 N N . GLY A 1 569 ? 14.604 -23.533 -23.889 1.00 96.62 569 GLY A N 1
ATOM 4342 C CA . GLY A 1 569 ? 15.205 -23.084 -25.151 1.00 96.62 569 GLY A CA 1
ATOM 4343 C C . GLY A 1 569 ? 15.318 -21.564 -25.314 1.00 96.62 569 GLY A C 1
ATOM 4344 O O . GLY A 1 569 ? 15.358 -21.068 -26.445 1.00 96.62 569 GLY A O 1
ATOM 4345 N N . ALA A 1 570 ? 15.375 -20.806 -24.214 1.00 97.62 570 ALA A N 1
ATOM 4346 C CA . ALA A 1 570 ? 15.678 -19.378 -24.270 1.00 97.62 570 ALA A CA 1
ATOM 4347 C C . ALA A 1 570 ? 17.056 -19.120 -24.907 1.00 97.62 570 ALA A C 1
ATOM 4349 O O . ALA A 1 570 ? 18.070 -19.689 -24.500 1.00 97.62 570 ALA A O 1
ATOM 4350 N N . ASN A 1 571 ? 17.110 -18.203 -25.870 1.00 96.75 571 ASN A N 1
ATOM 4351 C CA . ASN A 1 571 ? 18.348 -17.755 -26.487 1.00 96.75 571 ASN A CA 1
ATOM 4352 C C . ASN A 1 571 ? 19.136 -16.880 -25.501 1.00 96.75 571 ASN A C 1
ATOM 4354 O O . ASN A 1 571 ? 18.835 -15.699 -25.308 1.00 96.75 571 ASN A O 1
ATOM 4358 N N . VAL A 1 572 ? 20.185 -17.466 -24.921 1.00 96.62 572 VAL A N 1
ATOM 4359 C CA . VAL A 1 572 ? 21.073 -16.825 -23.939 1.00 96.62 572 VAL A CA 1
ATOM 4360 C C . VAL A 1 572 ? 21.710 -15.522 -24.445 1.00 96.62 572 VAL A C 1
ATOM 4362 O O . VAL A 1 572 ? 21.951 -14.606 -23.660 1.00 96.62 572 VAL A O 1
ATOM 4365 N N . ASN A 1 573 ? 21.907 -15.402 -25.761 1.00 95.06 573 ASN A N 1
ATOM 4366 C CA . ASN A 1 573 ? 22.567 -14.268 -26.410 1.00 95.06 573 ASN A CA 1
ATOM 4367 C C . ASN A 1 573 ? 21.592 -13.311 -27.108 1.00 95.06 573 ASN A C 1
ATOM 4369 O O . ASN A 1 573 ? 22.018 -12.428 -27.852 1.00 95.06 573 ASN A O 1
ATOM 4373 N N . ALA A 1 574 ? 20.283 -13.458 -26.883 1.00 94.00 574 ALA A N 1
ATOM 4374 C CA . ALA A 1 574 ? 19.297 -12.547 -27.445 1.00 94.00 574 ALA A CA 1
ATOM 4375 C C . ALA A 1 574 ? 19.528 -11.109 -26.950 1.00 94.00 574 ALA A C 1
ATOM 4377 O O . ALA A 1 574 ? 19.549 -10.844 -25.744 1.00 94.00 574 ALA A O 1
ATOM 4378 N N . GLN A 1 575 ? 19.664 -10.188 -27.906 1.00 90.56 575 GLN A N 1
ATOM 4379 C CA . GLN A 1 575 ? 19.895 -8.768 -27.658 1.00 90.56 575 GLN A CA 1
ATOM 4380 C C . GLN A 1 575 ? 18.586 -7.970 -27.669 1.00 90.56 575 GLN A C 1
ATOM 4382 O O . GLN A 1 575 ? 17.656 -8.303 -28.402 1.00 90.56 575 GLN A O 1
ATOM 4387 N N . GLY A 1 576 ? 18.519 -6.907 -26.869 1.00 85.38 576 GLY A N 1
ATOM 4388 C CA . GLY A 1 576 ? 17.383 -5.989 -26.783 1.00 85.38 576 GLY A CA 1
ATOM 4389 C C . GLY A 1 576 ? 17.144 -5.499 -25.356 1.00 85.38 576 GLY A C 1
ATOM 4390 O O . GLY A 1 576 ? 17.906 -5.813 -24.450 1.00 85.38 576 GLY A O 1
ATOM 4391 N N . GLY A 1 577 ? 16.075 -4.729 -25.154 1.00 84.19 577 GLY A N 1
ATOM 4392 C CA . GLY A 1 577 ? 15.675 -4.272 -23.821 1.00 84.19 577 GLY A CA 1
ATOM 4393 C C . GLY A 1 577 ? 16.647 -3.289 -23.157 1.00 84.19 577 GLY A C 1
ATOM 4394 O O . GLY A 1 577 ? 17.677 -2.899 -23.703 1.00 84.19 577 GLY A O 1
ATOM 4395 N N . PHE A 1 578 ? 16.299 -2.868 -21.942 1.00 81.75 578 PHE A N 1
ATOM 4396 C CA . PHE A 1 578 ? 17.033 -1.846 -21.189 1.00 81.75 578 PHE A CA 1
ATOM 4397 C C . PHE A 1 578 ? 18.485 -2.235 -20.838 1.00 81.75 578 PHE A C 1
ATOM 4399 O O . PHE A 1 578 ? 19.366 -1.376 -20.824 1.00 81.75 578 PHE A O 1
ATOM 4406 N N . PHE A 1 579 ? 18.742 -3.517 -20.563 1.00 82.00 579 PHE A N 1
ATOM 4407 C CA . PHE A 1 579 ? 20.067 -4.018 -20.168 1.00 82.00 579 PHE A CA 1
ATOM 4408 C C . PHE A 1 579 ? 20.897 -4.550 -21.344 1.00 82.00 579 PHE A C 1
ATOM 4410 O O . PHE A 1 579 ? 22.067 -4.864 -21.167 1.00 82.00 579 PHE A O 1
ATOM 4417 N N . GLY A 1 580 ? 20.325 -4.652 -22.545 1.00 87.56 580 GLY A N 1
ATOM 4418 C CA . GLY A 1 580 ? 21.005 -5.163 -23.733 1.00 87.56 580 GLY A CA 1
ATOM 4419 C C . GLY A 1 580 ? 20.941 -6.684 -23.878 1.00 87.56 580 GLY A C 1
ATOM 4420 O O . GLY A 1 580 ? 20.567 -7.156 -24.945 1.00 87.56 580 GLY A O 1
ATOM 4421 N N . ASN A 1 581 ? 21.296 -7.463 -22.852 1.00 92.00 581 ASN A N 1
ATOM 4422 C CA . ASN A 1 581 ? 21.156 -8.928 -22.850 1.00 92.00 581 ASN A CA 1
ATOM 4423 C C . ASN A 1 581 ? 21.048 -9.499 -21.422 1.00 92.00 581 ASN A C 1
ATOM 4425 O O . ASN A 1 581 ? 21.150 -8.765 -20.436 1.00 92.00 581 ASN A O 1
ATOM 4429 N N . ALA A 1 582 ? 20.835 -10.816 -21.306 1.00 94.06 582 ALA A N 1
ATOM 4430 C CA . ALA A 1 582 ? 20.587 -11.468 -20.019 1.00 94.06 582 ALA A CA 1
ATOM 4431 C C . ALA A 1 582 ? 21.819 -11.453 -19.104 1.00 94.06 582 ALA A C 1
ATOM 4433 O O . ALA A 1 582 ? 21.681 -11.250 -17.900 1.00 94.06 582 ALA A O 1
ATOM 4434 N N . LEU A 1 583 ? 23.023 -11.610 -19.665 1.00 94.31 583 LEU A N 1
ATOM 4435 C CA . LEU A 1 583 ? 24.266 -11.568 -18.896 1.00 94.31 583 LEU A CA 1
ATOM 4436 C C . LEU A 1 583 ? 24.509 -10.173 -18.309 1.00 94.31 583 LEU A C 1
ATOM 4438 O O . LEU A 1 583 ? 24.828 -10.053 -17.131 1.00 94.31 583 LEU A O 1
ATOM 4442 N N . GLN A 1 584 ? 24.289 -9.118 -19.094 1.00 91.19 584 GLN A N 1
ATOM 4443 C CA . GLN A 1 584 ? 24.384 -7.735 -18.623 1.00 91.19 584 GLN A CA 1
ATOM 4444 C C . GLN A 1 584 ? 23.346 -7.422 -17.538 1.00 91.19 584 GLN A C 1
ATOM 4446 O O . GLN A 1 584 ? 23.685 -6.795 -16.538 1.00 91.19 584 GLN A O 1
ATOM 4451 N N . ALA A 1 585 ? 22.108 -7.908 -17.682 1.00 90.94 585 ALA A N 1
ATOM 4452 C CA . ALA A 1 585 ? 21.091 -7.784 -16.637 1.00 90.94 585 ALA A CA 1
ATOM 4453 C C . ALA A 1 585 ? 21.516 -8.495 -15.334 1.00 90.94 585 ALA A C 1
ATOM 4455 O O . ALA A 1 585 ? 21.443 -7.901 -14.258 1.00 90.94 585 ALA A O 1
ATOM 4456 N N . ALA A 1 586 ? 22.032 -9.728 -15.439 1.00 92.25 586 ALA A N 1
ATOM 4457 C CA . ALA A 1 586 ? 22.496 -10.526 -14.302 1.00 92.25 586 ALA A CA 1
ATOM 4458 C C . ALA A 1 586 ? 23.694 -9.900 -13.580 1.00 92.25 586 ALA A C 1
ATOM 4460 O O . ALA A 1 586 ? 23.839 -10.043 -12.363 1.00 92.25 586 ALA A O 1
ATOM 4461 N N . VAL A 1 587 ? 24.557 -9.191 -14.307 1.00 91.31 587 VAL A N 1
ATOM 4462 C CA . VAL A 1 587 ? 25.688 -8.479 -13.710 1.00 91.31 587 VAL A CA 1
ATOM 4463 C C . VAL A 1 587 ? 25.212 -7.381 -12.760 1.00 91.31 587 VAL A C 1
ATOM 4465 O O . VAL A 1 587 ? 25.750 -7.281 -11.661 1.00 91.31 587 VAL A O 1
ATOM 4468 N N . CYS A 1 588 ? 24.151 -6.659 -13.110 1.00 85.25 588 CYS A N 1
ATOM 4469 C CA . CYS A 1 588 ? 23.554 -5.632 -12.255 1.00 85.25 588 CYS A CA 1
ATOM 4470 C C . CYS A 1 588 ? 22.716 -6.196 -11.078 1.00 85.25 588 CYS A C 1
ATOM 4472 O O . CYS A 1 588 ? 22.171 -5.428 -10.292 1.00 85.25 588 CYS A O 1
ATOM 4474 N N . ASN A 1 589 ? 22.557 -7.521 -10.954 1.00 81.94 589 ASN A N 1
ATOM 4475 C CA . ASN A 1 589 ? 21.894 -8.174 -9.810 1.00 81.94 589 ASN A CA 1
ATOM 4476 C C . ASN A 1 589 ? 22.805 -8.173 -8.554 1.00 81.94 589 ASN A C 1
ATOM 4478 O O . ASN A 1 589 ? 23.983 -7.859 -8.644 1.00 81.94 589 ASN A O 1
ATOM 4482 N N . GLU A 1 590 ? 22.332 -8.596 -7.388 1.00 73.44 590 GLU A N 1
ATOM 4483 C CA . GLU A 1 590 ? 23.175 -8.849 -6.208 1.00 73.44 590 GLU A CA 1
ATOM 4484 C C . GLU A 1 590 ? 23.875 -10.220 -6.292 1.00 73.44 590 GLU A C 1
ATOM 4486 O O . GLU A 1 590 ? 25.058 -10.340 -5.991 1.00 73.44 590 GLU A O 1
ATOM 4491 N N . SER A 1 591 ? 23.179 -11.248 -6.788 1.00 78.62 591 SER A N 1
ATOM 4492 C CA . SER A 1 591 ? 23.658 -12.641 -6.792 1.00 78.62 591 SER A CA 1
ATOM 4493 C C . SER A 1 591 ? 24.619 -12.947 -7.964 1.00 78.62 591 SER A C 1
ATOM 4495 O O . SER A 1 591 ? 24.269 -12.693 -9.127 1.00 78.62 591 SER A O 1
ATOM 4497 N N . PRO A 1 592 ? 25.826 -13.504 -7.717 1.00 86.88 592 PRO A N 1
ATOM 4498 C CA . PRO A 1 592 ? 26.738 -13.968 -8.768 1.00 86.88 592 PRO A CA 1
ATOM 4499 C C . PRO A 1 592 ? 26.302 -15.292 -9.418 1.00 86.88 592 PRO A C 1
ATOM 4501 O O . PRO A 1 592 ? 26.712 -15.583 -10.542 1.00 86.88 592 PRO A O 1
ATOM 4504 N N . GLU A 1 593 ? 25.447 -16.083 -8.767 1.00 90.44 593 GLU A N 1
ATOM 4505 C CA . GLU A 1 593 ? 25.002 -17.399 -9.250 1.00 90.44 593 GLU A CA 1
ATOM 4506 C C . GLU A 1 593 ? 24.322 -17.304 -10.623 1.00 90.44 593 GLU A C 1
ATOM 4508 O O . GLU A 1 593 ? 24.550 -18.137 -11.498 1.00 90.44 593 GLU A O 1
ATOM 4513 N N . THR A 1 594 ? 23.532 -16.252 -10.861 1.00 91.69 594 THR A N 1
ATOM 4514 C CA . THR A 1 594 ? 22.869 -16.045 -12.162 1.00 91.69 594 THR A CA 1
ATOM 4515 C C . THR A 1 594 ? 23.883 -15.789 -13.282 1.00 91.69 594 THR A C 1
ATOM 4517 O O . THR A 1 594 ? 23.709 -16.284 -14.395 1.00 91.69 594 THR A O 1
ATOM 4520 N N . VAL A 1 595 ? 24.977 -15.073 -12.989 1.00 94.12 595 VAL A N 1
ATOM 4521 C CA . VAL A 1 595 ? 26.081 -14.856 -13.940 1.00 94.12 595 VAL A CA 1
ATOM 4522 C C . VAL A 1 595 ? 26.750 -16.189 -14.276 1.00 94.12 595 VAL A C 1
ATOM 4524 O O . VAL A 1 595 ? 26.962 -16.481 -15.449 1.00 94.12 595 VAL A O 1
ATOM 4527 N N . GLN A 1 596 ? 27.016 -17.031 -13.273 1.00 94.75 596 GLN A N 1
ATOM 4528 C CA . GLN A 1 596 ? 27.606 -18.358 -13.484 1.00 94.75 596 GLN A CA 1
ATOM 4529 C C . GLN A 1 596 ? 26.710 -19.267 -14.333 1.00 94.75 596 GLN A C 1
ATOM 4531 O O . GLN A 1 596 ? 27.202 -19.908 -15.258 1.00 94.75 596 GLN A O 1
ATOM 4536 N N . ILE A 1 597 ? 25.400 -19.291 -14.062 1.00 95.38 597 ILE A N 1
ATOM 4537 C CA . ILE A 1 597 ? 24.429 -20.083 -14.833 1.00 95.38 597 ILE A CA 1
ATOM 4538 C C . ILE A 1 597 ? 24.409 -19.642 -16.299 1.00 95.38 597 ILE A C 1
ATOM 4540 O O . ILE A 1 597 ? 24.473 -20.486 -17.190 1.00 95.38 597 ILE A O 1
ATOM 4544 N N . LEU A 1 598 ? 24.351 -18.333 -16.563 1.00 96.19 598 LEU A N 1
ATOM 4545 C CA . LEU A 1 598 ? 24.315 -17.806 -17.929 1.00 96.19 598 LEU A CA 1
ATOM 4546 C C . LEU A 1 598 ? 25.624 -18.077 -18.683 1.00 96.19 598 LEU A C 1
ATOM 4548 O O . LEU A 1 598 ? 25.580 -18.498 -19.837 1.00 96.19 598 LEU A O 1
ATOM 4552 N N . LEU A 1 599 ? 26.780 -17.900 -18.036 1.00 96.31 599 LEU A N 1
ATOM 4553 C CA . LEU A 1 599 ? 28.079 -18.243 -18.626 1.00 96.31 599 LEU A CA 1
ATOM 4554 C C . LEU A 1 599 ? 28.181 -19.747 -18.920 1.00 96.31 599 LEU A C 1
ATOM 4556 O O . LEU A 1 599 ? 28.592 -20.129 -20.013 1.00 96.31 599 LEU A O 1
ATOM 4560 N N . GLY A 1 600 ? 27.735 -20.600 -17.992 1.00 96.19 600 GLY A N 1
ATOM 4561 C CA . GLY A 1 600 ? 27.662 -22.050 -18.192 1.00 96.19 600 GLY A CA 1
ATOM 4562 C C . GLY A 1 600 ? 26.719 -22.465 -19.328 1.00 96.19 600 GLY A C 1
ATOM 4563 O O . GLY A 1 600 ? 26.943 -23.491 -19.964 1.00 96.19 600 GLY A O 1
ATOM 4564 N N . ALA A 1 601 ? 25.708 -21.646 -19.627 1.00 96.44 601 ALA A N 1
ATOM 4565 C CA . ALA A 1 601 ? 24.790 -21.826 -20.750 1.00 96.44 601 ALA A CA 1
ATOM 4566 C C . ALA A 1 601 ? 25.294 -21.220 -22.079 1.00 96.44 601 ALA A C 1
ATOM 4568 O O . ALA A 1 601 ? 24.560 -21.236 -23.066 1.00 96.44 601 ALA A O 1
ATOM 4569 N N . GLY A 1 602 ? 26.524 -20.694 -22.130 1.00 96.00 602 GLY A N 1
ATOM 4570 C CA . GLY A 1 602 ? 27.130 -20.157 -23.355 1.00 96.00 602 GLY A CA 1
ATOM 4571 C C . GLY A 1 602 ? 26.822 -18.683 -23.637 1.00 96.00 602 GLY A C 1
ATOM 4572 O O . GLY A 1 602 ? 26.824 -18.268 -24.800 1.00 96.00 602 GLY A O 1
ATOM 4573 N N . ALA A 1 603 ? 26.543 -17.884 -22.601 1.00 96.94 603 ALA A N 1
ATOM 4574 C CA . ALA A 1 603 ? 26.444 -16.435 -22.748 1.00 96.94 603 ALA A CA 1
ATOM 4575 C C . ALA A 1 603 ? 27.761 -15.831 -23.267 1.00 96.94 603 ALA A C 1
ATOM 4577 O O . ALA A 1 603 ? 28.837 -16.114 -22.740 1.00 96.94 603 ALA A O 1
ATOM 4578 N N . ASP A 1 604 ? 27.670 -14.951 -24.262 1.00 95.69 604 ASP A N 1
ATOM 4579 C CA . ASP A 1 604 ? 28.805 -14.192 -24.774 1.00 95.69 604 ASP A CA 1
ATOM 4580 C C . ASP A 1 604 ? 29.252 -13.155 -23.734 1.00 95.69 604 ASP A C 1
ATOM 4582 O O . ASP A 1 604 ? 28.625 -12.112 -23.526 1.00 95.69 604 ASP A O 1
ATOM 4586 N N . VAL A 1 605 ? 30.376 -13.455 -23.082 1.00 96.44 605 VAL A N 1
ATOM 4587 C CA . VAL A 1 605 ? 31.013 -12.612 -22.062 1.00 96.44 605 VAL A CA 1
ATOM 4588 C C . VAL A 1 605 ? 31.404 -11.223 -22.592 1.00 96.44 605 VAL A C 1
ATOM 4590 O O . VAL A 1 605 ? 31.523 -10.273 -21.817 1.00 96.44 605 VAL A O 1
ATOM 4593 N N . ASN A 1 606 ? 31.557 -11.086 -23.912 1.00 94.88 606 ASN A N 1
ATOM 4594 C CA . ASN A 1 606 ? 31.936 -9.859 -24.609 1.00 94.88 606 ASN A CA 1
ATOM 4595 C C . ASN A 1 606 ? 30.771 -9.231 -25.386 1.00 94.88 606 ASN A C 1
ATOM 4597 O O . ASN A 1 606 ? 30.989 -8.338 -26.213 1.00 94.88 606 ASN A O 1
ATOM 4601 N N . ALA A 1 607 ? 29.538 -9.664 -25.112 1.00 91.62 607 ALA A N 1
ATOM 4602 C CA . ALA A 1 607 ? 28.361 -9.160 -25.794 1.00 91.62 607 ALA A CA 1
ATOM 4603 C C . ALA A 1 607 ? 28.237 -7.639 -25.640 1.00 91.62 607 ALA A C 1
ATOM 4605 O O . ALA A 1 607 ? 28.341 -7.093 -24.539 1.00 91.62 607 ALA A O 1
ATOM 4606 N N . ARG A 1 608 ? 27.988 -6.958 -26.762 1.00 89.00 608 ARG A N 1
ATOM 4607 C CA . ARG A 1 608 ? 27.907 -5.495 -26.824 1.00 89.00 608 ARG A CA 1
ATOM 4608 C C . ARG A 1 608 ? 26.466 -4.990 -26.739 1.00 89.00 608 ARG A C 1
ATOM 4610 O O . ARG A 1 608 ? 25.530 -5.707 -27.086 1.00 89.00 608 ARG A O 1
ATOM 4617 N N . GLY A 1 609 ? 26.312 -3.733 -26.333 1.00 81.19 609 GLY A N 1
ATOM 4618 C CA . GLY A 1 609 ? 25.030 -3.021 -26.258 1.00 81.19 609 GLY A CA 1
ATOM 4619 C C . GLY A 1 609 ? 24.553 -2.839 -24.820 1.00 81.19 609 GLY A C 1
ATOM 4620 O O . GLY A 1 609 ? 25.298 -3.119 -23.889 1.00 81.19 609 GLY A O 1
ATOM 4621 N N . GLY A 1 610 ? 23.315 -2.378 -24.629 1.00 76.94 610 GLY A N 1
ATOM 4622 C CA . GLY A 1 610 ? 22.791 -2.049 -23.298 1.00 76.94 610 GLY A CA 1
ATOM 4623 C C . GLY A 1 610 ? 23.411 -0.777 -22.702 1.00 76.94 610 GLY A C 1
ATOM 4624 O O . GLY A 1 610 ? 24.335 -0.193 -23.261 1.00 76.94 610 GLY A O 1
ATOM 4625 N N . ARG A 1 611 ? 22.906 -0.335 -21.542 1.00 74.06 611 ARG A N 1
ATOM 4626 C CA . ARG A 1 611 ? 23.311 0.931 -20.890 1.00 74.06 611 ARG A CA 1
ATOM 4627 C C . ARG A 1 611 ? 24.824 1.070 -20.657 1.00 74.06 611 ARG A C 1
ATOM 4629 O O . ARG A 1 611 ? 25.334 2.186 -20.682 1.00 74.06 611 ARG A O 1
ATOM 4636 N N . HIS A 1 612 ? 25.514 -0.033 -20.373 1.00 79.00 612 HIS A N 1
ATOM 4637 C CA . HIS A 1 612 ? 26.924 -0.031 -19.967 1.00 79.00 612 HIS A CA 1
ATOM 4638 C C . HIS A 1 612 ? 27.869 -0.545 -21.060 1.00 79.00 612 HIS A C 1
ATOM 4640 O O . HIS A 1 612 ? 29.075 -0.586 -20.849 1.00 79.00 612 HIS A O 1
ATOM 4646 N N . GLY A 1 613 ? 27.348 -0.933 -22.227 1.00 84.06 613 GLY A N 1
ATOM 4647 C CA . GLY A 1 613 ? 28.136 -1.354 -23.383 1.00 84.06 613 GLY A CA 1
ATOM 4648 C C . GLY A 1 613 ? 28.642 -2.801 -23.351 1.00 84.06 613 GLY A C 1
ATOM 4649 O O . GLY A 1 613 ? 28.692 -3.409 -24.419 1.00 84.06 613 GLY A O 1
ATOM 4650 N N . SER A 1 614 ? 29.010 -3.358 -22.188 1.00 92.06 614 SER A N 1
ATOM 4651 C CA . SER A 1 614 ? 29.396 -4.773 -22.023 1.00 92.06 614 SER A CA 1
ATOM 4652 C C . SER A 1 614 ? 29.174 -5.294 -20.589 1.00 92.06 614 SER A C 1
ATOM 4654 O O . SER A 1 614 ? 29.093 -4.490 -19.652 1.00 92.06 614 SER A O 1
ATOM 4656 N N . PRO A 1 615 ? 29.139 -6.628 -20.367 1.00 94.19 615 PRO A N 1
ATOM 4657 C CA . PRO A 1 615 ? 29.048 -7.214 -19.027 1.00 94.19 615 PRO A CA 1
ATOM 4658 C C . PRO A 1 615 ? 30.162 -6.759 -18.075 1.00 94.19 615 PRO A C 1
ATOM 4660 O O . PRO A 1 615 ? 29.891 -6.432 -16.922 1.00 94.19 615 PRO A O 1
ATOM 4663 N N . LEU A 1 616 ? 31.415 -6.698 -18.545 1.00 94.75 616 LEU A N 1
ATOM 4664 C CA . LEU A 1 616 ? 32.550 -6.288 -17.709 1.00 94.75 616 LEU A CA 1
ATOM 4665 C C . LEU A 1 616 ? 32.455 -4.810 -17.313 1.00 94.75 616 LEU A C 1
ATOM 4667 O O . LEU A 1 616 ? 32.722 -4.459 -16.165 1.00 94.75 616 LEU A O 1
ATOM 4671 N N . LEU A 1 617 ? 32.028 -3.955 -18.245 1.00 91.38 617 LEU A N 1
ATOM 4672 C CA . LEU A 1 617 ? 31.808 -2.535 -17.980 1.00 91.38 617 LEU A CA 1
ATOM 4673 C C . LEU A 1 617 ? 30.682 -2.316 -16.964 1.00 91.38 617 LEU A C 1
ATOM 4675 O O . LEU A 1 617 ? 30.837 -1.482 -16.075 1.00 91.38 617 LEU A O 1
ATOM 4679 N N . ALA A 1 618 ? 29.592 -3.087 -17.043 1.00 89.12 618 ALA A N 1
ATOM 4680 C CA . ALA A 1 618 ? 28.513 -3.047 -16.056 1.00 89.12 618 ALA A CA 1
ATOM 4681 C C . ALA A 1 618 ? 29.003 -3.444 -14.649 1.00 89.12 618 ALA A C 1
ATOM 4683 O O . ALA A 1 618 ? 28.738 -2.736 -13.680 1.00 89.12 618 ALA A O 1
ATOM 4684 N N . ALA A 1 619 ? 29.785 -4.527 -14.536 1.00 92.06 619 ALA A N 1
ATOM 4685 C CA . ALA A 1 619 ? 30.283 -5.023 -13.248 1.00 92.06 619 ALA A CA 1
ATOM 4686 C C . ALA A 1 619 ? 31.203 -4.011 -12.550 1.00 92.06 619 ALA A C 1
ATOM 4688 O O . ALA A 1 619 ? 31.122 -3.822 -11.336 1.00 92.06 619 ALA A O 1
ATOM 4689 N N . ILE A 1 620 ? 32.060 -3.344 -13.328 1.00 91.00 620 ILE A N 1
ATOM 4690 C CA . ILE A 1 620 ? 32.944 -2.288 -12.828 1.00 91.00 620 ILE A CA 1
ATOM 4691 C C . ILE A 1 620 ? 32.124 -1.046 -12.482 1.00 91.00 620 ILE A C 1
ATOM 4693 O O . ILE A 1 620 ? 32.301 -0.485 -11.410 1.00 91.00 620 ILE A O 1
ATOM 4697 N N . HIS A 1 621 ? 31.185 -0.635 -13.336 1.00 86.00 621 HIS A N 1
ATOM 4698 C CA . HIS A 1 621 ? 30.346 0.530 -13.067 1.00 86.00 621 HIS A CA 1
ATOM 4699 C C . HIS A 1 621 ? 29.604 0.432 -11.720 1.00 86.00 621 HIS A C 1
ATOM 4701 O O . HIS A 1 621 ? 29.544 1.423 -10.990 1.00 86.00 621 HIS A O 1
ATOM 4707 N N . ASP A 1 622 ? 29.086 -0.749 -11.375 1.00 82.94 622 ASP A N 1
ATOM 4708 C CA . ASP A 1 622 ? 28.262 -0.947 -10.176 1.00 82.94 622 ASP A CA 1
ATOM 4709 C C . ASP A 1 622 ? 29.048 -1.399 -8.931 1.00 82.94 622 ASP A C 1
ATOM 4711 O O . ASP A 1 622 ? 28.492 -1.428 -7.836 1.00 82.94 622 ASP A O 1
ATOM 4715 N N . GLY A 1 623 ? 30.347 -1.703 -9.045 1.00 84.31 623 GLY A N 1
ATOM 4716 C CA . GLY A 1 623 ? 31.155 -2.071 -7.876 1.00 84.31 623 GLY A CA 1
ATOM 4717 C C . GLY A 1 623 ? 31.214 -3.555 -7.531 1.00 84.31 623 GLY A C 1
ATOM 4718 O O . GLY A 1 623 ? 31.718 -3.908 -6.466 1.00 84.31 623 GLY A O 1
ATOM 4719 N N . TYR A 1 624 ? 30.732 -4.444 -8.400 1.00 86.44 624 TYR A N 1
ATOM 4720 C CA . TYR A 1 624 ? 30.591 -5.866 -8.083 1.00 86.44 624 TYR A CA 1
ATOM 4721 C C . TYR A 1 624 ? 31.875 -6.660 -8.347 1.00 86.44 624 TYR A C 1
ATOM 4723 O O . TYR A 1 624 ? 32.017 -7.338 -9.367 1.00 86.44 624 TYR A O 1
ATOM 4731 N N . PHE A 1 625 ? 32.807 -6.600 -7.393 1.00 87.62 625 PHE A N 1
ATOM 4732 C CA . PHE A 1 625 ? 34.125 -7.242 -7.462 1.00 87.62 625 PHE A CA 1
ATOM 4733 C C . PHE A 1 625 ? 34.079 -8.734 -7.836 1.00 87.62 625 PHE A C 1
ATOM 4735 O O . PHE A 1 625 ? 34.776 -9.151 -8.762 1.00 87.62 625 PHE A O 1
ATOM 4742 N N . ASP A 1 626 ? 33.222 -9.528 -7.187 1.00 90.44 626 ASP A N 1
ATOM 4743 C CA . ASP A 1 626 ? 33.110 -10.970 -7.459 1.00 90.44 626 ASP A CA 1
ATOM 4744 C C . ASP A 1 626 ? 32.674 -11.249 -8.903 1.00 90.44 626 ASP A C 1
ATOM 4746 O O . ASP A 1 626 ? 33.112 -12.212 -9.532 1.00 90.44 626 ASP A O 1
ATOM 4750 N N . LYS A 1 627 ? 31.858 -10.363 -9.479 1.00 92.19 627 LYS A N 1
ATOM 4751 C CA . LYS A 1 627 ? 31.397 -10.478 -10.866 1.00 92.19 627 LYS A CA 1
ATOM 4752 C C . LYS A 1 627 ? 32.456 -10.035 -11.859 1.00 92.19 627 LYS A C 1
ATOM 4754 O O . LYS A 1 627 ? 32.600 -10.675 -12.896 1.00 92.19 627 LYS A O 1
ATOM 4759 N N . VAL A 1 628 ? 33.239 -9.005 -11.531 1.00 93.31 628 VAL A N 1
ATOM 4760 C CA . VAL A 1 628 ? 34.441 -8.652 -12.302 1.00 93.31 628 VAL A CA 1
ATOM 4761 C C . VAL A 1 628 ? 35.390 -9.846 -12.353 1.00 93.31 628 VAL A C 1
ATOM 4763 O O . VAL A 1 628 ? 35.853 -10.212 -13.432 1.00 93.31 628 VAL A O 1
ATOM 4766 N N . GLN A 1 629 ? 35.603 -10.512 -11.213 1.00 93.00 629 GLN A N 1
ATOM 4767 C CA . GLN A 1 629 ? 36.399 -11.730 -11.154 1.00 93.00 629 GLN A CA 1
ATOM 4768 C C . GLN A 1 629 ? 35.824 -12.814 -12.074 1.00 93.00 629 GLN A C 1
ATOM 4770 O O . GLN A 1 629 ? 36.548 -13.316 -12.933 1.00 93.00 629 GLN A O 1
ATOM 4775 N N . LEU A 1 630 ? 34.542 -13.161 -11.933 1.00 94.19 630 LEU A N 1
ATOM 4776 C CA . LEU A 1 630 ? 33.896 -14.204 -12.738 1.00 94.19 630 LEU A CA 1
ATOM 4777 C C . LEU A 1 630 ? 33.980 -13.930 -14.245 1.00 94.19 630 LEU A C 1
ATOM 4779 O O . LEU A 1 630 ? 34.351 -14.820 -15.006 1.00 94.19 630 LEU A O 1
ATOM 4783 N N . LEU A 1 631 ? 33.688 -12.701 -14.674 1.00 96.06 631 LEU A N 1
ATOM 4784 C CA . LEU A 1 631 ? 33.716 -12.316 -16.086 1.00 96.06 631 LEU A CA 1
ATOM 4785 C C . LEU A 1 631 ? 35.132 -12.389 -16.670 1.00 96.06 631 LEU A C 1
ATOM 4787 O O . LEU A 1 631 ? 35.314 -12.906 -17.769 1.00 96.06 631 LEU A O 1
ATOM 4791 N N . LEU A 1 632 ? 36.149 -11.926 -15.936 1.00 93.88 632 LEU A N 1
ATOM 4792 C CA . LEU A 1 632 ? 37.541 -12.017 -16.385 1.00 93.88 632 LEU A CA 1
ATOM 4793 C C . LEU A 1 632 ? 38.017 -13.473 -16.491 1.00 93.88 632 LEU A C 1
ATOM 4795 O O . LEU A 1 632 ? 38.674 -13.819 -17.470 1.00 93.88 632 LEU A O 1
ATOM 4799 N N . HIS A 1 633 ? 37.644 -14.342 -15.543 1.00 93.50 633 HIS A N 1
ATOM 4800 C CA . HIS A 1 633 ? 37.937 -15.781 -15.632 1.00 93.50 633 HIS A CA 1
ATOM 4801 C C . HIS A 1 633 ? 37.221 -16.449 -16.814 1.00 93.50 633 HIS A C 1
ATOM 4803 O O . HIS A 1 633 ? 37.748 -17.398 -17.388 1.00 93.50 633 HIS A O 1
ATOM 4809 N N . ALA A 1 634 ? 36.052 -15.936 -17.204 1.00 94.88 634 ALA A N 1
ATOM 4810 C CA . ALA A 1 634 ? 35.298 -16.393 -18.367 1.00 94.88 634 ALA A CA 1
ATOM 4811 C C . ALA A 1 634 ? 35.778 -15.795 -19.707 1.00 94.88 634 ALA A C 1
ATOM 4813 O O . ALA A 1 634 ? 35.174 -16.070 -20.740 1.00 94.88 634 ALA A O 1
ATOM 4814 N N . GLY A 1 635 ? 36.855 -14.997 -19.718 1.00 94.75 635 GLY A N 1
ATOM 4815 C CA . GLY A 1 635 ? 37.447 -14.452 -20.946 1.00 94.75 635 GLY A CA 1
ATOM 4816 C C . GLY A 1 635 ? 36.906 -13.085 -21.381 1.00 94.75 635 GLY A C 1
ATOM 4817 O O . GLY A 1 635 ? 36.960 -12.752 -22.569 1.00 94.75 635 GLY A O 1
ATOM 4818 N N . ALA A 1 636 ? 36.382 -12.281 -20.451 1.00 95.75 636 ALA A N 1
ATOM 4819 C CA . ALA A 1 636 ? 36.011 -10.897 -20.741 1.00 95.75 636 ALA A CA 1
ATOM 4820 C C . ALA A 1 636 ? 37.218 -10.076 -21.232 1.00 95.75 636 ALA A C 1
ATOM 4822 O O . ALA A 1 636 ? 38.282 -10.059 -20.610 1.00 95.75 636 ALA A O 1
ATOM 4823 N N . ASN A 1 637 ? 37.030 -9.347 -22.328 1.00 93.62 637 ASN A N 1
ATOM 4824 C CA . ASN A 1 637 ? 38.032 -8.481 -22.926 1.00 93.62 637 ASN A CA 1
ATOM 4825 C C . ASN A 1 637 ? 38.160 -7.180 -22.117 1.00 93.62 637 ASN A C 1
ATOM 4827 O O . ASN A 1 637 ? 37.268 -6.328 -22.133 1.00 93.62 637 ASN A O 1
ATOM 4831 N N . SER A 1 638 ? 39.305 -7.004 -21.454 1.00 92.94 638 SER A N 1
ATOM 4832 C CA . SER A 1 638 ? 39.628 -5.831 -20.631 1.00 92.94 638 SER A CA 1
ATOM 4833 C C . SER A 1 638 ? 39.762 -4.519 -21.413 1.00 92.94 638 SER A C 1
ATOM 4835 O O . SER A 1 638 ? 39.777 -3.452 -20.801 1.00 92.94 638 SER A O 1
ATOM 4837 N N . LEU A 1 639 ? 39.823 -4.579 -22.745 1.00 91.81 639 LEU A N 1
ATOM 4838 C CA . LEU A 1 639 ? 39.927 -3.426 -23.642 1.00 91.81 639 LEU A CA 1
ATOM 4839 C C . LEU A 1 639 ? 38.618 -3.121 -24.383 1.00 91.81 639 LEU A C 1
ATOM 4841 O O . LEU A 1 639 ? 38.565 -2.182 -25.180 1.00 91.81 639 LEU A O 1
ATOM 4845 N N . LEU A 1 640 ? 37.556 -3.898 -24.151 1.00 92.31 640 LEU A N 1
ATOM 4846 C CA . LEU A 1 640 ? 36.278 -3.694 -24.826 1.00 92.31 640 LEU A CA 1
ATOM 4847 C C . LEU A 1 640 ? 35.615 -2.398 -24.345 1.00 92.31 640 LEU A C 1
ATOM 4849 O O . LEU A 1 640 ? 35.168 -2.309 -23.204 1.00 92.31 640 LEU A O 1
ATOM 4853 N N . ALA A 1 641 ? 35.548 -1.408 -25.234 1.00 86.81 641 ALA A N 1
ATOM 4854 C CA . ALA A 1 641 ? 35.021 -0.084 -24.933 1.00 86.81 641 ALA A CA 1
ATOM 4855 C C . ALA A 1 641 ? 33.499 0.052 -25.139 1.00 86.81 641 ALA A C 1
ATOM 4857 O O . ALA A 1 641 ? 32.910 -0.618 -26.001 1.00 86.81 641 ALA A O 1
ATOM 4858 N N . ASP A 1 642 ? 32.893 0.959 -24.362 1.00 80.69 642 ASP A N 1
ATOM 4859 C CA . ASP A 1 642 ? 31.501 1.400 -24.515 1.00 80.69 642 ASP A CA 1
ATOM 4860 C C . ASP A 1 642 ? 31.288 2.300 -25.751 1.00 80.69 642 ASP A C 1
ATOM 4862 O O . ASP A 1 642 ? 32.178 2.479 -26.583 1.00 80.69 642 ASP A O 1
ATOM 4866 N N . GLU A 1 643 ? 30.084 2.864 -25.887 1.00 76.81 643 GLU A N 1
ATOM 4867 C CA . GLU A 1 643 ? 29.712 3.777 -26.981 1.00 76.81 643 GLU A CA 1
ATOM 4868 C C . GLU A 1 643 ? 30.451 5.126 -26.963 1.00 76.81 643 GLU A C 1
ATOM 4870 O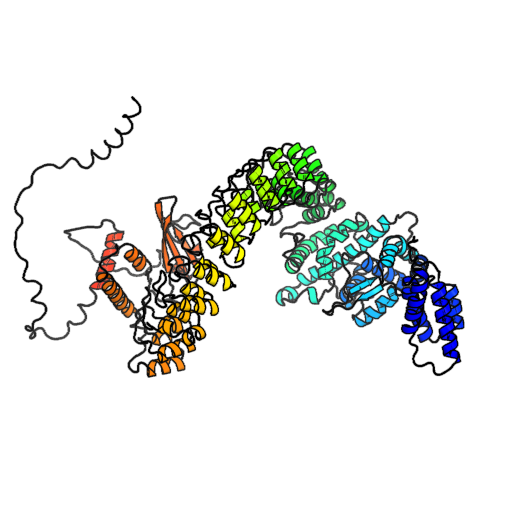 O . GLU A 1 643 ? 30.327 5.884 -27.919 1.00 76.81 643 GLU A O 1
ATOM 4875 N N . LEU A 1 644 ? 31.189 5.437 -25.891 1.00 75.06 644 LEU A N 1
ATOM 4876 C CA . LEU A 1 644 ? 32.000 6.651 -25.741 1.00 75.06 644 LEU A CA 1
ATOM 4877 C C . LEU A 1 644 ? 33.506 6.349 -25.841 1.00 75.06 644 LEU A C 1
ATOM 4879 O O . LEU A 1 644 ? 34.339 7.167 -25.440 1.00 75.06 644 LEU A O 1
ATOM 4883 N N . GLY A 1 645 ? 33.874 5.143 -26.281 1.00 81.31 645 GLY A N 1
ATOM 4884 C CA . GLY A 1 645 ? 35.266 4.711 -26.365 1.00 81.31 645 GLY A CA 1
ATOM 4885 C C . GLY A 1 645 ? 35.922 4.448 -25.003 1.00 81.31 645 GLY A C 1
ATOM 4886 O O . GLY A 1 645 ? 37.140 4.285 -24.933 1.00 81.31 645 GLY A O 1
ATOM 4887 N N . ARG A 1 646 ? 35.157 4.380 -23.904 1.00 84.44 646 ARG A N 1
ATOM 4888 C CA . ARG A 1 646 ? 35.696 4.163 -22.552 1.00 84.44 646 ARG A CA 1
ATOM 4889 C C . ARG A 1 646 ? 35.888 2.676 -22.281 1.00 84.44 646 ARG A C 1
ATOM 4891 O O . ARG A 1 646 ? 34.946 1.890 -22.361 1.00 84.44 646 ARG A O 1
ATOM 4898 N N . THR A 1 647 ? 37.109 2.295 -21.917 1.00 93.44 647 THR A N 1
ATOM 4899 C CA . THR A 1 647 ? 37.457 0.926 -21.493 1.00 93.44 647 THR A CA 1
ATOM 4900 C C . THR A 1 647 ? 37.096 0.677 -20.019 1.00 93.44 647 THR A C 1
ATOM 4902 O O . THR A 1 647 ? 36.908 1.633 -19.262 1.00 93.44 647 THR A O 1
ATOM 4905 N N . PRO A 1 648 ? 37.071 -0.589 -19.560 1.00 94.56 648 PRO A N 1
ATOM 4906 C CA . PRO A 1 648 ? 37.034 -0.959 -18.143 1.00 94.56 648 PRO A CA 1
ATOM 4907 C C . PRO A 1 648 ? 37.909 -0.098 -17.222 1.00 94.56 648 PRO A C 1
ATOM 4909 O O . PRO A 1 648 ? 37.457 0.330 -16.159 1.00 94.56 648 PRO A O 1
ATOM 4912 N N . LEU A 1 649 ? 39.132 0.223 -17.655 1.00 95.12 649 LEU A N 1
ATOM 4913 C CA . LEU A 1 649 ? 40.060 1.051 -16.889 1.00 95.12 649 LEU A CA 1
ATOM 4914 C C . LEU A 1 649 ? 39.595 2.509 -16.757 1.00 95.12 649 LEU A C 1
ATOM 4916 O O . LEU A 1 649 ? 39.752 3.096 -15.691 1.00 95.12 649 LEU A O 1
ATOM 4920 N N . HIS A 1 650 ? 38.973 3.079 -17.794 1.00 90.38 650 HIS A N 1
ATOM 4921 C CA . HIS A 1 650 ? 38.384 4.422 -17.724 1.00 90.38 650 HIS A CA 1
ATOM 4922 C C . HIS A 1 650 ? 37.266 4.485 -16.679 1.00 90.38 650 HIS A C 1
ATOM 4924 O O . HIS A 1 650 ? 37.200 5.428 -15.891 1.00 90.38 650 HIS A O 1
ATOM 4930 N N . ILE A 1 651 ? 36.392 3.472 -16.656 1.00 89.12 651 ILE A N 1
ATOM 4931 C CA . ILE A 1 651 ? 35.284 3.413 -15.696 1.00 89.12 651 ILE A CA 1
ATOM 4932 C C . ILE A 1 651 ? 35.825 3.242 -14.273 1.00 89.12 651 ILE A C 1
ATOM 4934 O O . ILE A 1 651 ? 35.440 4.012 -13.392 1.00 89.12 651 ILE A O 1
ATOM 4938 N N . ALA A 1 652 ? 36.769 2.316 -14.065 1.00 92.81 652 ALA A N 1
ATOM 4939 C CA . ALA A 1 652 ? 37.427 2.102 -12.774 1.00 92.81 652 ALA A CA 1
ATOM 4940 C C . ALA A 1 652 ? 38.113 3.377 -12.254 1.00 92.81 652 ALA A C 1
ATOM 4942 O O . ALA A 1 652 ? 37.973 3.710 -11.076 1.00 92.81 652 ALA A O 1
ATOM 4943 N N . ALA A 1 653 ? 38.788 4.113 -13.144 1.00 91.38 653 ALA A N 1
ATOM 4944 C CA . ALA A 1 653 ? 39.439 5.376 -12.827 1.00 91.38 653 ALA A CA 1
ATOM 4945 C C . ALA A 1 653 ? 38.445 6.468 -12.424 1.00 91.38 653 ALA A C 1
ATOM 4947 O O . ALA A 1 653 ? 38.719 7.192 -11.482 1.00 91.38 653 ALA A O 1
ATOM 4948 N N . SER A 1 654 ? 37.279 6.573 -13.074 1.00 87.31 654 SER A N 1
ATOM 4949 C CA . SER A 1 654 ? 36.257 7.585 -12.739 1.00 87.31 654 SER A CA 1
ATOM 4950 C C . SER A 1 654 ? 35.528 7.344 -11.406 1.00 87.31 654 SER A C 1
ATOM 4952 O O . SER A 1 654 ? 34.931 8.271 -10.857 1.00 87.31 654 SER A O 1
ATOM 4954 N N . ARG A 1 655 ? 35.563 6.110 -10.879 1.00 85.25 655 ARG A N 1
ATOM 4955 C CA . ARG A 1 655 ? 34.823 5.682 -9.674 1.00 85.25 655 ARG A CA 1
ATOM 4956 C C . ARG A 1 655 ? 35.719 5.297 -8.489 1.00 85.25 655 ARG A C 1
ATOM 4958 O O . ARG A 1 655 ? 35.226 4.693 -7.544 1.00 85.25 655 ARG A O 1
ATOM 4965 N N . ASP A 1 656 ? 37.012 5.609 -8.556 1.00 88.38 656 ASP A N 1
ATOM 4966 C CA . ASP A 1 656 ? 38.024 5.281 -7.537 1.00 88.38 656 ASP A CA 1
ATOM 4967 C C . ASP A 1 656 ? 38.129 3.786 -7.173 1.00 88.38 656 ASP A C 1
ATOM 4969 O O . ASP A 1 656 ? 38.220 3.376 -6.014 1.00 88.38 656 ASP A O 1
ATOM 4973 N N . MET A 1 657 ? 38.121 2.908 -8.175 1.00 88.25 657 MET A N 1
ATOM 4974 C CA . MET A 1 657 ? 38.097 1.458 -7.940 1.00 88.25 657 MET A CA 1
ATOM 4975 C C . MET A 1 657 ? 39.495 0.851 -7.803 1.00 88.25 657 MET A C 1
ATOM 4977 O O . MET A 1 657 ? 39.834 -0.135 -8.462 1.00 88.25 657 MET A O 1
ATOM 4981 N N . LEU A 1 658 ? 40.341 1.455 -6.968 1.00 89.56 658 LEU A N 1
ATOM 4982 C CA . LEU A 1 658 ? 41.765 1.110 -6.870 1.00 89.56 658 LEU A CA 1
ATOM 4983 C C . LEU A 1 658 ? 41.997 -0.370 -6.515 1.00 89.56 658 LEU A C 1
ATOM 4985 O O . LEU A 1 658 ? 42.950 -0.998 -6.976 1.00 89.56 658 LEU A O 1
ATOM 4989 N N . HIS A 1 659 ? 41.098 -0.952 -5.723 1.00 88.75 659 HIS A N 1
ATOM 4990 C CA . HIS A 1 659 ? 41.124 -2.366 -5.356 1.00 88.75 659 HIS A CA 1
ATOM 4991 C C . HIS A 1 659 ? 40.934 -3.303 -6.566 1.00 88.75 659 HIS A C 1
ATOM 4993 O O . HIS A 1 659 ? 41.606 -4.332 -6.639 1.00 88.75 659 HIS A O 1
ATOM 4999 N N . ILE A 1 660 ? 40.091 -2.935 -7.542 1.00 86.81 660 ILE A N 1
ATOM 5000 C CA . ILE A 1 660 ? 39.905 -3.692 -8.791 1.00 86.81 660 ILE A CA 1
ATOM 5001 C C . ILE A 1 660 ? 41.174 -3.627 -9.639 1.00 86.81 660 ILE A C 1
ATOM 5003 O O . ILE A 1 660 ? 41.647 -4.667 -10.091 1.00 86.81 660 ILE A O 1
ATOM 5007 N N . LEU A 1 661 ? 41.761 -2.436 -9.804 1.00 88.62 661 LEU A N 1
ATOM 5008 C CA . LEU A 1 661 ? 43.006 -2.259 -10.559 1.00 88.62 661 LEU A CA 1
ATOM 5009 C C . LEU A 1 661 ? 44.145 -3.116 -9.983 1.00 88.62 661 LEU A C 1
ATOM 5011 O O . LEU A 1 661 ? 44.819 -3.830 -10.720 1.00 88.62 661 LEU A O 1
ATOM 5015 N N . ARG A 1 662 ? 44.325 -3.092 -8.654 1.00 89.19 662 ARG A N 1
ATOM 5016 C CA . ARG A 1 662 ? 45.363 -3.878 -7.963 1.00 89.19 662 ARG A CA 1
ATOM 5017 C C . ARG A 1 662 ? 45.153 -5.383 -8.088 1.00 89.19 662 ARG A C 1
ATOM 5019 O O . ARG A 1 662 ? 46.124 -6.130 -8.163 1.00 89.19 662 ARG A O 1
ATOM 5026 N N . ARG A 1 663 ? 43.899 -5.842 -8.067 1.00 88.19 663 ARG A N 1
ATOM 5027 C CA . ARG A 1 663 ? 43.581 -7.272 -8.149 1.00 88.19 663 ARG A CA 1
ATOM 5028 C C . ARG A 1 663 ? 43.651 -7.815 -9.571 1.00 88.19 663 ARG A C 1
ATOM 5030 O O . ARG A 1 663 ? 44.028 -8.972 -9.740 1.00 88.19 663 ARG A O 1
ATOM 5037 N N . PHE A 1 664 ? 43.295 -7.003 -10.564 1.00 89.44 664 PHE A N 1
ATOM 5038 C CA . PHE A 1 664 ? 43.197 -7.405 -11.965 1.00 89.44 664 PHE A CA 1
ATOM 5039 C C . PHE A 1 664 ? 44.116 -6.550 -12.852 1.00 89.44 664 PHE A C 1
ATOM 5041 O O . PHE A 1 664 ? 43.630 -5.696 -13.601 1.00 89.44 664 PHE A O 1
ATOM 5048 N N . PRO A 1 665 ? 45.445 -6.790 -12.822 1.00 85.94 665 PRO A N 1
ATOM 5049 C CA . PRO A 1 665 ? 46.412 -6.022 -13.604 1.00 85.94 665 PRO A CA 1
ATOM 5050 C C . PRO A 1 665 ? 46.148 -6.043 -15.112 1.00 85.94 665 PRO A C 1
ATOM 5052 O O . PRO A 1 665 ? 46.540 -5.114 -15.807 1.00 85.94 665 PRO A O 1
ATOM 5055 N N . GLN A 1 666 ? 45.436 -7.047 -15.644 1.00 86.94 666 GLN A N 1
ATOM 5056 C CA . GLN A 1 666 ? 45.073 -7.082 -17.067 1.00 86.94 666 GLN A CA 1
ATOM 5057 C C . GLN A 1 666 ? 44.194 -5.901 -17.526 1.00 86.94 666 GLN A C 1
ATOM 5059 O O . GLN A 1 666 ? 44.115 -5.625 -18.727 1.00 86.94 666 GLN A O 1
ATOM 5064 N N . LEU A 1 667 ? 43.542 -5.186 -16.598 1.00 87.31 667 LEU A N 1
ATOM 5065 C CA . LEU A 1 667 ? 42.831 -3.938 -16.897 1.00 87.31 667 LEU A CA 1
ATOM 5066 C C . LEU A 1 667 ? 43.794 -2.798 -17.268 1.00 87.31 667 LEU A C 1
ATOM 5068 O O . LEU A 1 667 ? 43.401 -1.893 -17.993 1.00 87.31 667 LEU A O 1
ATOM 5072 N N . ALA A 1 668 ? 45.052 -2.872 -16.829 1.00 86.56 668 ALA A N 1
ATOM 5073 C CA . ALA A 1 668 ? 46.129 -1.932 -17.139 1.00 86.56 668 ALA A CA 1
ATOM 5074 C C . ALA A 1 668 ? 46.904 -2.279 -18.427 1.00 86.56 668 ALA A C 1
ATOM 5076 O O . ALA A 1 668 ? 47.990 -1.757 -18.647 1.00 86.56 668 ALA A O 1
ATOM 5077 N N . SER A 1 669 ? 46.377 -3.157 -19.287 1.00 87.31 669 SER A N 1
ATOM 5078 C CA . SER A 1 669 ? 47.063 -3.570 -20.526 1.00 87.31 669 SER A CA 1
ATOM 5079 C C . SER A 1 669 ? 47.222 -2.446 -21.559 1.00 87.31 669 SER A C 1
ATOM 5081 O O . SER A 1 669 ? 48.149 -2.500 -22.362 1.00 87.31 669 SER A O 1
ATOM 5083 N N . ASP A 1 670 ? 46.362 -1.425 -21.517 1.00 89.88 670 ASP A N 1
ATOM 5084 C CA . ASP A 1 670 ? 46.489 -0.192 -22.303 1.00 89.88 670 ASP A CA 1
ATOM 5085 C C . ASP A 1 670 ? 46.129 1.024 -21.428 1.00 89.88 670 ASP A C 1
ATOM 5087 O O . ASP A 1 670 ? 45.006 1.537 -21.446 1.00 89.88 670 ASP A O 1
ATOM 5091 N N . LEU A 1 671 ? 47.092 1.449 -20.600 1.00 91.50 671 LEU A N 1
ATOM 5092 C CA . LEU A 1 671 ? 46.961 2.574 -19.658 1.00 91.50 671 LEU A CA 1
ATOM 5093 C C . LEU A 1 671 ? 46.664 3.911 -20.343 1.00 91.50 671 LEU A C 1
ATOM 5095 O O . LEU A 1 671 ? 46.093 4.809 -19.724 1.00 91.50 671 LEU A O 1
ATOM 5099 N N . ASN A 1 672 ? 47.057 4.031 -21.610 1.00 92.81 672 ASN A N 1
ATOM 5100 C CA . ASN A 1 672 ? 47.070 5.279 -22.363 1.00 92.81 672 ASN A CA 1
ATOM 5101 C C . ASN A 1 672 ? 45.988 5.323 -23.446 1.00 92.81 672 ASN A C 1
ATOM 5103 O O . ASN A 1 672 ? 45.926 6.282 -24.220 1.00 92.81 672 ASN A O 1
ATOM 5107 N N . LYS A 1 673 ? 45.097 4.321 -23.487 1.00 90.38 673 LYS A N 1
ATOM 5108 C CA . LYS A 1 673 ? 43.938 4.332 -24.376 1.00 90.38 673 LYS A CA 1
ATOM 5109 C C . LYS A 1 673 ? 43.144 5.617 -24.164 1.00 90.38 673 LYS A C 1
ATOM 5111 O O . LYS A 1 673 ? 42.755 5.927 -23.043 1.00 90.38 673 LYS A O 1
ATOM 5116 N N . ARG A 1 674 ? 42.877 6.342 -25.249 1.00 85.69 674 ARG A N 1
ATOM 5117 C CA . ARG A 1 674 ? 42.032 7.539 -25.250 1.00 85.69 674 ARG A CA 1
ATOM 5118 C C . ARG A 1 674 ? 40.586 7.156 -25.584 1.00 85.69 674 ARG A C 1
ATOM 5120 O O . ARG A 1 674 ? 40.356 6.381 -26.515 1.00 85.69 674 ARG A O 1
ATOM 5127 N N . SER A 1 675 ? 39.641 7.693 -24.816 1.00 80.19 675 SER A N 1
ATOM 5128 C CA . SER A 1 675 ? 38.202 7.672 -25.129 1.00 80.19 675 SER A CA 1
ATOM 5129 C C . SER A 1 675 ? 37.873 8.558 -26.338 1.00 80.19 675 SER A C 1
ATOM 5131 O O . SER A 1 675 ? 38.741 9.271 -26.844 1.00 80.19 675 SER A O 1
ATOM 5133 N N . ASP A 1 676 ? 36.609 8.591 -26.766 1.00 76.50 676 ASP A N 1
ATOM 5134 C CA . ASP A 1 676 ? 36.174 9.448 -27.881 1.00 76.50 676 ASP A CA 1
ATOM 5135 C C . ASP A 1 676 ? 36.317 10.953 -27.570 1.00 76.50 676 ASP A C 1
ATOM 5137 O O . ASP A 1 676 ? 36.335 11.779 -28.478 1.00 76.50 676 ASP A O 1
ATOM 5141 N N . PHE A 1 677 ? 36.465 11.315 -26.289 1.00 67.06 677 PHE A N 1
ATOM 5142 C CA . PHE A 1 677 ? 36.788 12.672 -25.825 1.00 67.06 677 PHE A CA 1
ATOM 5143 C C . PHE A 1 677 ? 38.288 12.898 -25.630 1.00 67.06 677 PHE A C 1
ATOM 5145 O O . PHE A 1 677 ? 38.694 13.832 -24.937 1.00 67.06 677 PHE A O 1
ATOM 5152 N N . LEU A 1 678 ? 39.113 12.008 -26.177 1.00 76.88 678 LEU A N 1
ATOM 5153 C CA . LEU A 1 678 ? 40.564 12.018 -26.063 1.00 76.88 678 LEU A CA 1
ATOM 5154 C C . LEU A 1 678 ? 41.109 11.902 -24.623 1.00 76.88 678 LEU A C 1
ATOM 5156 O O . LEU A 1 678 ? 42.312 12.021 -24.411 1.00 76.88 678 LEU A O 1
ATOM 5160 N N . GLN A 1 679 ? 40.252 11.627 -23.636 1.00 80.38 679 GLN A N 1
ATOM 5161 C CA . GLN A 1 679 ? 40.638 11.450 -22.234 1.00 80.38 679 GLN A CA 1
ATOM 5162 C C . GLN A 1 679 ? 41.201 10.049 -22.004 1.00 80.38 679 GLN A C 1
ATOM 5164 O O . GLN A 1 679 ? 40.582 9.080 -22.445 1.00 80.38 679 GLN A O 1
ATOM 5169 N N . THR A 1 680 ? 42.312 9.954 -21.272 1.00 92.25 680 THR A N 1
ATOM 5170 C CA . THR A 1 680 ? 42.857 8.687 -20.748 1.00 92.25 680 THR A CA 1
ATOM 5171 C C . THR A 1 680 ? 42.259 8.357 -19.370 1.00 92.25 680 THR A C 1
ATOM 5173 O O . THR A 1 680 ? 41.679 9.236 -18.720 1.00 92.25 680 THR A O 1
ATOM 5176 N N . PRO A 1 681 ? 42.421 7.126 -18.848 1.00 93.50 681 PRO A N 1
ATOM 5177 C CA . PRO A 1 681 ? 42.045 6.804 -17.472 1.00 93.50 681 PRO A CA 1
ATOM 5178 C C . PRO A 1 681 ? 42.706 7.720 -16.434 1.00 93.50 681 PRO A C 1
ATOM 5180 O O . PRO A 1 681 ? 42.061 8.103 -15.461 1.00 93.50 681 PRO A O 1
ATOM 5183 N N . LEU A 1 682 ? 43.958 8.131 -16.667 1.00 94.12 682 LEU A N 1
ATOM 5184 C CA . LEU A 1 682 ? 44.681 9.061 -15.798 1.00 94.12 682 LEU A CA 1
ATOM 5185 C C . LEU A 1 682 ? 43.997 10.440 -15.749 1.00 94.12 682 LEU A C 1
ATOM 5187 O O . LEU A 1 682 ? 43.795 10.976 -14.660 1.00 94.12 682 LEU A O 1
ATOM 5191 N N . HIS A 1 683 ? 43.532 10.962 -16.891 1.00 85.81 683 HIS A N 1
ATOM 5192 C CA . HIS A 1 683 ? 42.728 12.191 -16.926 1.00 85.81 683 HIS A CA 1
ATOM 5193 C C . HIS A 1 683 ? 41.451 12.068 -16.092 1.00 85.81 683 HIS A C 1
ATOM 5195 O O . HIS A 1 683 ? 41.124 12.971 -15.325 1.00 85.81 683 HIS A O 1
ATOM 5201 N N . LEU A 1 684 ? 40.728 10.951 -16.221 1.00 85.00 684 LEU A N 1
ATOM 5202 C CA . LEU A 1 684 ? 39.484 10.736 -15.481 1.00 85.00 684 LEU A CA 1
ATOM 5203 C C . LEU A 1 684 ? 39.723 10.611 -13.973 1.00 85.00 684 LEU A C 1
ATOM 5205 O O . LEU A 1 684 ? 38.962 11.204 -13.211 1.00 85.00 684 LEU A O 1
ATOM 5209 N N . ALA A 1 685 ? 40.770 9.897 -13.547 1.00 89.62 685 ALA A N 1
ATOM 5210 C CA . ALA A 1 685 ? 41.127 9.772 -12.134 1.00 89.62 685 ALA A CA 1
ATOM 5211 C C . ALA A 1 685 ? 41.433 11.142 -11.511 1.00 89.62 685 ALA A C 1
ATOM 5213 O O . ALA A 1 685 ? 40.878 11.484 -10.469 1.00 89.62 685 ALA A O 1
ATOM 5214 N N . VAL A 1 686 ? 42.255 11.961 -12.174 1.00 87.31 686 VAL A N 1
ATOM 5215 C CA . VAL A 1 686 ? 42.636 13.284 -11.657 1.00 87.31 686 VAL A CA 1
ATOM 5216 C C . VAL A 1 686 ? 41.470 14.270 -11.692 1.00 87.31 686 VAL A C 1
ATOM 5218 O O . VAL A 1 686 ? 41.216 14.938 -10.695 1.00 87.31 686 VAL A O 1
ATOM 5221 N N . CYS A 1 687 ? 40.698 14.307 -12.783 1.00 80.38 687 CYS A N 1
ATOM 5222 C CA . CYS A 1 687 ? 39.524 15.177 -12.911 1.00 80.38 687 CYS A CA 1
ATOM 5223 C C . CYS A 1 687 ? 38.474 14.935 -11.811 1.00 80.38 687 CYS A C 1
ATOM 5225 O O . CYS A 1 687 ? 37.784 15.871 -11.411 1.00 80.38 687 CYS A O 1
ATOM 5227 N N . HIS A 1 688 ? 38.333 13.697 -11.328 1.00 75.94 688 HIS A N 1
ATOM 5228 C CA . HIS A 1 688 ? 37.385 13.352 -10.263 1.00 75.94 688 HIS A CA 1
ATOM 5229 C C . HIS A 1 688 ? 38.011 13.381 -8.856 1.00 75.94 688 HIS A C 1
ATOM 5231 O O . HIS A 1 688 ? 37.317 13.090 -7.885 1.00 75.94 688 HIS A O 1
ATOM 5237 N N . GLY A 1 689 ? 39.291 13.756 -8.729 1.00 80.81 689 GLY A N 1
ATOM 5238 C CA . GLY A 1 689 ? 39.987 13.863 -7.442 1.00 80.81 689 GLY A CA 1
ATOM 5239 C C . GLY A 1 689 ? 40.452 12.529 -6.846 1.00 80.81 689 GLY A C 1
ATOM 5240 O O . GLY A 1 689 ? 40.762 12.462 -5.658 1.00 80.81 689 GLY A O 1
ATOM 5241 N N . HIS A 1 690 ? 40.539 11.465 -7.646 1.00 89.00 690 HIS A N 1
ATOM 5242 C CA . HIS A 1 690 ? 40.908 10.114 -7.204 1.00 89.00 690 HIS A CA 1
ATOM 5243 C C . HIS A 1 690 ? 42.430 9.949 -7.149 1.00 89.00 690 HIS A C 1
ATOM 5245 O O . HIS A 1 690 ? 43.038 9.219 -7.935 1.00 89.00 690 HIS A O 1
ATOM 5251 N N . ILE A 1 691 ? 43.067 10.679 -6.228 1.00 89.81 691 ILE A N 1
ATOM 5252 C CA . ILE A 1 691 ? 44.529 10.860 -6.167 1.00 89.81 691 ILE A CA 1
ATOM 5253 C C . ILE A 1 691 ? 45.280 9.533 -6.020 1.00 89.81 691 ILE A C 1
ATOM 5255 O O . ILE A 1 691 ? 46.246 9.288 -6.738 1.00 89.81 691 ILE A O 1
ATOM 5259 N N . SER A 1 692 ? 44.837 8.643 -5.129 1.00 93.00 692 SER A N 1
ATOM 5260 C CA . SER A 1 692 ? 45.489 7.340 -4.937 1.00 93.00 692 SER A CA 1
ATOM 5261 C C . SER A 1 692 ? 45.376 6.438 -6.168 1.00 93.00 692 SER A C 1
ATOM 5263 O O . SER A 1 692 ? 46.302 5.676 -6.450 1.00 93.00 692 SER A O 1
ATOM 5265 N N . PHE A 1 693 ? 44.274 6.536 -6.918 1.00 93.38 693 PHE A N 1
ATOM 5266 C CA . PHE A 1 693 ? 44.113 5.841 -8.192 1.00 93.38 693 PHE A CA 1
ATOM 5267 C C . PHE A 1 693 ? 45.037 6.427 -9.262 1.00 93.38 693 PHE A C 1
ATOM 5269 O O . PHE A 1 693 ? 45.723 5.678 -9.954 1.00 93.38 693 PHE A O 1
ATOM 5276 N N . ALA A 1 694 ? 45.110 7.757 -9.365 1.00 92.75 694 ALA A N 1
ATOM 5277 C CA . ALA A 1 694 ? 45.995 8.449 -10.298 1.00 92.75 694 ALA A CA 1
ATOM 5278 C C . ALA A 1 694 ? 47.476 8.112 -10.050 1.00 92.75 694 ALA A C 1
ATOM 5280 O O . ALA A 1 694 ? 48.182 7.754 -10.989 1.00 92.75 694 ALA A O 1
ATOM 5281 N N . ILE A 1 695 ? 47.923 8.122 -8.789 1.00 92.00 695 ILE A N 1
ATOM 5282 C CA . ILE A 1 695 ? 49.279 7.698 -8.401 1.00 92.00 695 ILE A CA 1
ATOM 5283 C C . ILE A 1 695 ? 49.526 6.235 -8.791 1.00 92.00 695 ILE A C 1
ATOM 5285 O O . ILE A 1 695 ? 50.586 5.899 -9.310 1.00 92.00 695 ILE A O 1
ATOM 5289 N N . ALA A 1 696 ? 48.547 5.347 -8.590 1.00 93.38 696 ALA A N 1
ATOM 5290 C CA . ALA A 1 696 ? 48.684 3.950 -8.993 1.00 93.38 696 ALA A CA 1
ATOM 5291 C C . ALA A 1 696 ? 48.810 3.778 -10.518 1.00 93.38 696 ALA A C 1
ATOM 5293 O O . ALA A 1 696 ? 49.571 2.920 -10.962 1.00 93.38 696 ALA A O 1
ATOM 5294 N N . LEU A 1 697 ? 48.104 4.590 -11.314 1.00 94.00 697 LEU A N 1
ATOM 5295 C CA . LEU A 1 697 ? 48.250 4.615 -12.772 1.00 94.00 697 LEU A CA 1
ATOM 5296 C C . LEU A 1 697 ? 49.633 5.129 -13.197 1.00 94.00 697 LEU A C 1
ATOM 5298 O O . LEU A 1 697 ? 50.265 4.493 -14.037 1.00 94.00 697 LEU A O 1
ATOM 5302 N N . LEU A 1 698 ? 50.121 6.222 -12.597 1.00 92.81 698 LEU A N 1
ATOM 5303 C CA . LEU A 1 698 ? 51.460 6.775 -12.859 1.00 92.81 698 LEU A CA 1
ATOM 5304 C C . LEU A 1 698 ? 52.554 5.744 -12.567 1.00 92.81 698 LEU A C 1
ATOM 5306 O O . LEU A 1 698 ? 53.326 5.405 -13.458 1.00 92.81 698 LEU A O 1
ATOM 5310 N N . ASN A 1 699 ? 52.510 5.129 -11.382 1.00 91.19 699 ASN A N 1
ATOM 5311 C CA . ASN A 1 699 ? 53.438 4.067 -10.980 1.00 91.19 699 ASN A CA 1
ATOM 5312 C C . ASN A 1 699 ? 53.363 2.819 -11.877 1.00 91.19 699 ASN A C 1
ATOM 5314 O O . ASN A 1 699 ? 54.286 2.007 -11.885 1.00 91.19 699 ASN A O 1
ATOM 5318 N N . SER A 1 700 ? 52.259 2.641 -12.610 1.00 90.69 700 SER A N 1
ATOM 5319 C CA . SER A 1 700 ? 52.090 1.559 -13.586 1.00 90.69 700 SER A CA 1
ATOM 5320 C C . SER A 1 700 ? 52.572 1.939 -14.996 1.00 90.69 700 SER A C 1
ATOM 5322 O O . SER A 1 700 ? 52.551 1.087 -15.879 1.00 90.69 700 SER A O 1
ATOM 5324 N N . GLY A 1 701 ? 53.015 3.183 -15.216 1.00 91.50 701 GLY A N 1
ATOM 5325 C CA . GLY A 1 701 ? 53.523 3.684 -16.498 1.00 91.50 701 GLY A CA 1
ATOM 5326 C C . GLY A 1 701 ? 52.507 4.463 -17.342 1.00 91.50 701 GLY A C 1
ATOM 5327 O O . GLY A 1 701 ? 52.668 4.540 -18.560 1.00 91.50 701 GLY A O 1
ATOM 5328 N N . ALA A 1 702 ? 51.445 5.010 -16.741 1.00 93.44 702 ALA A N 1
ATOM 5329 C CA . ALA A 1 702 ? 50.528 5.897 -17.457 1.00 93.44 702 ALA A CA 1
ATOM 5330 C C . ALA A 1 702 ? 51.238 7.201 -17.851 1.00 93.44 702 ALA A C 1
ATOM 5332 O O . ALA A 1 702 ? 51.939 7.794 -17.035 1.00 93.44 702 ALA A O 1
ATOM 5333 N N . ASP A 1 703 ? 51.029 7.652 -19.086 1.00 91.69 703 ASP A N 1
ATOM 5334 C CA . ASP A 1 703 ? 51.687 8.828 -19.652 1.00 91.69 703 ASP A CA 1
ATOM 5335 C C . ASP A 1 703 ? 50.915 10.116 -19.287 1.00 91.69 703 ASP A C 1
ATOM 5337 O O . ASP A 1 703 ? 49.795 10.319 -19.776 1.00 91.69 703 ASP A O 1
ATOM 5341 N N . PRO A 1 704 ? 51.471 10.998 -18.429 1.00 90.88 704 PRO A N 1
ATOM 5342 C CA . PRO A 1 704 ? 50.826 12.253 -18.052 1.00 90.88 704 PRO A CA 1
ATOM 5343 C C . PRO A 1 704 ? 50.927 13.347 -19.131 1.00 90.88 704 PRO A C 1
ATOM 5345 O O . PRO A 1 704 ? 50.270 14.380 -18.988 1.00 90.88 704 PRO A O 1
ATOM 5348 N N . SER A 1 705 ? 51.734 13.146 -20.183 1.00 87.00 705 SER A N 1
ATOM 5349 C CA . SER A 1 705 ? 51.958 14.122 -21.262 1.00 87.00 705 SER A CA 1
ATOM 5350 C C . SER A 1 705 ? 50.873 14.105 -22.343 1.00 87.00 705 SER A C 1
ATOM 5352 O O . SER A 1 705 ? 50.797 15.015 -23.168 1.00 87.00 705 SER A O 1
ATOM 5354 N N . LEU A 1 706 ? 50.001 13.095 -22.339 1.00 84.69 706 LEU A N 1
ATOM 5355 C CA . LEU A 1 706 ? 48.889 13.023 -23.279 1.00 84.69 706 LEU A CA 1
ATOM 5356 C C . LEU A 1 706 ? 47.887 14.148 -23.017 1.00 84.69 706 LEU A C 1
ATOM 5358 O O . LEU A 1 706 ? 47.570 14.458 -21.873 1.00 84.69 706 LEU A O 1
ATOM 5362 N N . LEU A 1 707 ? 47.357 14.718 -24.097 1.00 77.81 707 LEU A N 1
ATOM 5363 C CA . LEU A 1 707 ? 46.348 15.770 -24.038 1.00 77.81 707 LEU A CA 1
ATOM 5364 C C . LEU A 1 707 ? 44.931 15.182 -23.965 1.00 77.81 707 LEU A C 1
ATOM 5366 O O . LEU A 1 707 ? 44.649 14.151 -24.578 1.00 77.81 707 LEU A O 1
ATOM 5370 N N . ASP A 1 708 ? 44.004 15.844 -23.277 1.00 68.81 708 ASP A N 1
ATOM 5371 C CA . ASP A 1 708 ? 42.567 15.562 -23.386 1.00 68.81 708 ASP A CA 1
ATOM 5372 C C . ASP A 1 708 ? 41.929 16.267 -24.604 1.00 68.81 708 ASP A C 1
ATOM 5374 O O . ASP A 1 708 ? 42.592 16.973 -25.361 1.00 68.81 708 ASP A O 1
ATOM 5378 N N . GLY A 1 709 ? 40.618 16.098 -24.813 1.00 60.41 709 GLY A N 1
ATOM 5379 C CA . GLY A 1 709 ? 39.889 16.760 -25.907 1.00 60.41 709 GLY A CA 1
ATOM 5380 C C . GLY A 1 709 ? 39.793 18.285 -25.788 1.00 60.41 709 GLY A C 1
ATOM 5381 O O . GLY A 1 709 ? 39.304 18.941 -26.704 1.00 60.41 709 GLY A O 1
ATOM 5382 N N . TYR A 1 710 ? 40.258 18.852 -24.675 1.00 60.47 710 TYR A N 1
ATOM 5383 C CA . TYR A 1 710 ? 40.397 20.288 -24.449 1.00 60.47 710 TYR A CA 1
ATOM 5384 C C . TYR A 1 710 ? 41.846 20.756 -24.655 1.00 60.47 710 TYR A C 1
ATOM 5386 O O . TYR A 1 710 ? 42.141 21.927 -24.433 1.00 60.47 710 TYR A O 1
ATOM 5394 N N . GLY A 1 711 ? 42.742 19.853 -25.064 1.00 64.44 711 GLY A N 1
ATOM 5395 C CA . GLY A 1 711 ? 44.168 20.102 -25.210 1.00 64.44 711 GLY A CA 1
ATOM 5396 C C . GLY A 1 711 ? 44.877 20.370 -23.884 1.00 64.44 711 GLY A C 1
ATOM 5397 O O . GLY A 1 711 ? 45.869 21.089 -23.864 1.00 64.44 711 GLY A O 1
ATOM 5398 N N . ARG A 1 712 ? 44.376 19.823 -22.772 1.00 71.12 712 ARG A N 1
ATOM 5399 C CA . ARG A 1 712 ? 45.013 19.936 -21.452 1.00 71.12 712 ARG A CA 1
ATOM 5400 C C . ARG A 1 712 ? 45.778 18.678 -21.088 1.00 71.12 712 ARG A C 1
ATOM 5402 O O . ARG A 1 712 ? 45.324 17.580 -21.398 1.00 71.12 712 ARG A O 1
ATOM 5409 N N . HIS A 1 713 ? 46.872 18.854 -20.358 1.00 80.69 713 HIS A N 1
ATOM 5410 C CA . HIS A 1 713 ? 47.595 17.763 -19.714 1.00 80.69 713 HIS A CA 1
ATOM 5411 C C . HIS A 1 713 ? 46.937 17.414 -18.378 1.00 80.69 713 HIS A C 1
ATOM 5413 O O . HIS A 1 713 ? 46.238 18.235 -17.776 1.00 80.69 713 HIS A O 1
ATOM 5419 N N . VAL A 1 714 ? 47.227 16.233 -17.828 1.00 81.56 714 VAL A N 1
ATOM 5420 C CA . VAL A 1 714 ? 46.718 15.863 -16.497 1.00 81.56 714 VAL A CA 1
ATOM 5421 C C . VAL A 1 714 ? 47.188 16.829 -15.393 1.00 81.56 714 VAL A C 1
ATOM 5423 O O . VAL A 1 714 ? 46.468 17.064 -14.423 1.00 81.56 714 VAL A O 1
ATOM 5426 N N . MET A 1 715 ? 48.362 17.449 -15.563 1.00 81.62 715 MET A N 1
ATOM 5427 C CA . MET A 1 715 ? 48.915 18.433 -14.625 1.00 81.62 715 MET A CA 1
ATOM 5428 C C . MET A 1 715 ? 48.013 19.667 -14.470 1.00 81.62 715 MET A C 1
ATOM 5430 O O . MET A 1 715 ? 47.877 20.186 -13.363 1.00 81.62 715 MET A O 1
ATOM 5434 N N . ASP A 1 716 ? 47.321 20.073 -15.541 1.00 76.00 716 ASP A N 1
ATOM 5435 C CA . ASP A 1 716 ? 46.384 21.205 -15.534 1.00 76.00 716 ASP A CA 1
ATOM 5436 C C . ASP A 1 716 ? 45.148 20.929 -14.664 1.00 76.00 716 ASP A C 1
ATOM 5438 O O . ASP A 1 716 ? 44.545 21.848 -14.112 1.00 76.00 716 ASP A O 1
ATOM 5442 N N . TRP A 1 717 ? 44.784 19.653 -14.511 1.00 73.94 717 TRP A N 1
ATOM 5443 C CA . TRP A 1 717 ? 43.709 19.204 -13.627 1.00 73.94 717 TRP A CA 1
ATOM 5444 C C . TRP A 1 717 ? 44.184 18.983 -12.180 1.00 73.94 717 TRP A C 1
ATOM 5446 O O . TRP A 1 717 ? 43.373 19.013 -11.257 1.00 73.94 717 TRP A O 1
ATOM 5456 N N . ALA A 1 718 ? 45.490 18.785 -11.969 1.00 76.06 718 ALA A N 1
ATOM 5457 C CA . ALA A 1 718 ? 46.108 18.490 -10.674 1.00 76.06 718 ALA A CA 1
ATOM 5458 C C . ALA A 1 718 ? 46.623 19.734 -9.922 1.00 76.06 718 ALA A C 1
ATOM 5460 O O . ALA A 1 718 ? 47.235 19.580 -8.866 1.00 76.06 718 ALA A O 1
ATOM 5461 N N . SER A 1 719 ? 46.381 20.955 -10.421 1.00 69.25 719 SER A N 1
ATOM 5462 C CA . SER A 1 719 ? 47.027 22.202 -9.957 1.00 69.25 719 SER A CA 1
ATOM 5463 C C . SER A 1 719 ? 46.917 22.491 -8.452 1.00 69.25 719 SER A C 1
ATOM 5465 O O . SER A 1 719 ? 47.705 23.267 -7.921 1.00 69.25 719 SER A O 1
ATOM 5467 N N . ASN A 1 720 ? 45.950 21.878 -7.764 1.00 70.44 720 ASN A N 1
ATOM 5468 C CA . ASN A 1 720 ? 45.688 22.066 -6.335 1.00 70.44 720 ASN A CA 1
ATOM 5469 C C . ASN A 1 720 ? 46.118 20.862 -5.462 1.00 70.44 720 ASN A C 1
ATOM 5471 O O . ASN A 1 720 ? 45.755 20.806 -4.289 1.00 70.44 720 ASN A O 1
ATOM 5475 N N . HIS A 1 721 ? 46.861 19.890 -6.009 1.00 79.81 721 HIS A N 1
ATOM 5476 C CA . HIS A 1 721 ? 47.282 18.666 -5.313 1.00 79.81 721 HIS A CA 1
ATOM 5477 C C . HIS A 1 721 ? 48.806 18.477 -5.360 1.00 79.81 721 HIS A C 1
ATOM 5479 O O . HIS A 1 721 ? 49.327 17.800 -6.242 1.00 79.81 721 HIS A O 1
ATOM 5485 N N . GLU A 1 722 ? 49.522 19.032 -4.376 1.00 82.06 722 GLU A N 1
ATOM 5486 C CA . GLU A 1 722 ? 50.998 19.039 -4.318 1.00 82.06 722 GLU A CA 1
ATOM 5487 C C . GLU A 1 722 ? 51.635 17.645 -4.438 1.00 82.06 722 GLU A C 1
ATOM 5489 O O . GLU A 1 722 ? 52.584 17.462 -5.195 1.00 82.06 722 GLU A O 1
ATOM 5494 N N . THR A 1 723 ? 51.086 16.642 -3.749 1.00 84.25 723 THR A N 1
ATOM 5495 C CA . THR A 1 723 ? 51.600 15.262 -3.789 1.00 84.25 723 THR A CA 1
ATOM 5496 C C . THR A 1 723 ? 51.439 14.617 -5.163 1.00 84.25 723 THR A C 1
ATOM 5498 O O . THR A 1 723 ? 52.339 13.930 -5.635 1.00 84.25 723 THR A O 1
ATOM 5501 N N . LEU A 1 724 ? 50.309 14.862 -5.830 1.00 85.81 724 LEU A N 1
ATOM 5502 C CA . LEU A 1 724 ? 50.059 14.365 -7.179 1.00 85.81 724 LEU A CA 1
ATOM 5503 C C . LEU A 1 724 ? 50.933 15.092 -8.206 1.00 85.81 724 LEU A C 1
ATOM 5505 O O . LEU A 1 724 ? 51.456 14.450 -9.108 1.00 85.81 724 LEU A O 1
ATOM 5509 N N . LEU A 1 725 ? 51.120 16.407 -8.063 1.00 85.12 725 LEU A N 1
ATOM 5510 C CA . LEU A 1 725 ? 52.013 17.193 -8.919 1.00 85.12 725 LEU A CA 1
ATOM 5511 C C . LEU A 1 725 ? 53.463 16.714 -8.812 1.00 85.12 725 LEU A C 1
ATOM 5513 O O . LEU A 1 725 ? 54.133 16.585 -9.833 1.00 85.12 725 LEU A O 1
ATOM 5517 N N . GLN A 1 726 ? 53.924 16.404 -7.597 1.00 84.88 726 GLN A N 1
ATOM 5518 C CA . GLN A 1 726 ? 55.243 15.820 -7.375 1.00 84.88 726 GLN A CA 1
ATOM 5519 C C . GLN A 1 726 ? 55.369 14.450 -8.054 1.00 84.88 726 GLN A C 1
ATOM 5521 O O . GLN A 1 726 ? 56.360 14.195 -8.730 1.00 84.88 726 GLN A O 1
ATOM 5526 N N . GLU A 1 727 ? 54.352 13.593 -7.942 1.00 87.19 727 GLU A N 1
ATOM 5527 C CA . GLU A 1 727 ? 54.364 12.277 -8.586 1.00 87.19 727 GLU A CA 1
ATOM 5528 C C . GLU A 1 727 ? 54.323 12.367 -10.120 1.00 87.19 727 GLU A C 1
ATOM 5530 O O . GLU A 1 727 ? 55.035 11.631 -10.803 1.00 87.19 727 GLU A O 1
ATOM 5535 N N . ILE A 1 728 ? 53.543 13.301 -10.675 1.00 87.00 728 ILE A N 1
ATOM 5536 C CA . ILE A 1 728 ? 53.527 13.598 -12.115 1.00 87.00 728 ILE A CA 1
ATOM 5537 C C . ILE A 1 728 ? 54.918 14.057 -12.569 1.00 87.00 728 ILE A C 1
ATOM 5539 O O . ILE A 1 728 ? 55.414 13.561 -13.576 1.00 87.00 728 ILE A O 1
ATOM 5543 N N . HIS A 1 729 ? 55.564 14.954 -11.819 1.00 85.44 729 HIS A N 1
ATOM 5544 C CA . HIS A 1 729 ? 56.900 15.457 -12.142 1.00 85.44 729 HIS A CA 1
ATOM 5545 C C . HIS A 1 729 ? 57.978 14.365 -12.062 1.00 85.44 729 HIS A C 1
ATOM 5547 O O . HIS A 1 729 ? 58.874 14.327 -12.900 1.00 85.44 729 HIS A O 1
ATOM 5553 N N . ASN A 1 730 ? 57.867 13.430 -11.111 1.00 86.25 730 ASN A N 1
ATOM 5554 C CA . ASN A 1 730 ? 58.765 12.273 -11.021 1.00 86.25 730 ASN A CA 1
ATOM 5555 C C . ASN A 1 730 ? 58.679 11.367 -12.263 1.00 86.25 730 ASN A C 1
ATOM 5557 O O . ASN A 1 730 ? 59.684 10.787 -12.667 1.00 86.25 730 ASN A O 1
ATOM 5561 N N . HIS A 1 731 ? 57.489 11.239 -12.858 1.00 85.38 731 HIS A N 1
ATOM 5562 C CA . HIS A 1 731 ? 57.250 10.406 -14.041 1.00 85.38 731 HIS A CA 1
ATOM 5563 C C . HIS A 1 731 ? 57.434 11.169 -15.366 1.00 85.38 731 HIS A C 1
ATOM 5565 O O . HIS A 1 731 ? 57.680 10.548 -16.399 1.00 85.38 731 HIS A O 1
ATOM 5571 N N . CYS A 1 732 ? 57.333 12.501 -15.354 1.00 84.50 732 CYS A N 1
ATOM 5572 C CA . CYS A 1 732 ? 57.545 13.375 -16.505 1.00 84.50 732 CYS A CA 1
ATOM 5573 C C . CYS A 1 732 ? 58.071 14.749 -16.044 1.00 84.50 732 CYS A C 1
ATOM 5575 O O . CYS A 1 732 ? 57.300 15.669 -15.765 1.00 84.50 732 CYS A O 1
ATOM 5577 N N . SER A 1 733 ? 59.399 14.885 -15.958 1.00 79.00 733 SER A N 1
ATOM 5578 C CA . SER A 1 733 ? 60.075 16.092 -15.450 1.00 79.00 733 SER A CA 1
ATOM 5579 C C . SER A 1 733 ? 59.892 17.320 -16.341 1.00 79.00 733 SER A C 1
ATOM 5581 O O . SER A 1 733 ? 59.931 18.450 -15.857 1.00 79.00 733 SER A O 1
ATOM 5583 N N . ASP A 1 734 ? 59.677 17.086 -17.634 1.00 76.88 734 ASP A N 1
ATOM 5584 C CA . ASP A 1 734 ? 59.624 18.125 -18.665 1.00 76.88 734 ASP A CA 1
ATOM 5585 C C . ASP A 1 734 ? 58.202 18.679 -18.863 1.00 76.88 734 ASP A C 1
ATOM 5587 O O . ASP A 1 734 ? 57.993 19.617 -19.634 1.00 76.88 734 ASP A O 1
ATOM 5591 N N . LEU A 1 735 ? 57.211 18.109 -18.164 1.00 77.56 735 LEU A N 1
ATOM 5592 C CA . LEU A 1 735 ? 55.824 18.550 -18.219 1.00 77.56 735 LEU A CA 1
ATOM 5593 C C . LEU A 1 735 ? 55.641 19.837 -17.406 1.00 77.56 735 LEU A C 1
ATOM 5595 O O . LEU A 1 735 ? 55.907 19.875 -16.204 1.00 77.56 735 LEU A O 1
ATOM 5599 N N . VAL A 1 736 ? 55.149 20.888 -18.060 1.00 71.31 736 VAL A N 1
ATOM 5600 C CA . VAL A 1 736 ? 54.896 22.200 -17.448 1.00 71.31 736 VAL A CA 1
ATOM 5601 C C . VAL A 1 736 ? 53.405 22.518 -17.523 1.00 71.31 736 VAL A C 1
ATOM 5603 O O . VAL A 1 736 ? 52.755 22.207 -18.521 1.00 71.31 736 VAL A O 1
ATOM 5606 N N . LEU A 1 737 ? 52.867 23.160 -16.479 1.00 65.12 737 LEU A N 1
ATOM 5607 C CA . LEU A 1 737 ? 51.491 23.667 -16.461 1.00 65.12 737 LEU A CA 1
ATOM 5608 C C . LEU A 1 737 ? 51.218 24.541 -17.686 1.00 65.12 737 LEU A C 1
ATOM 5610 O O . LEU A 1 737 ? 51.952 25.495 -17.953 1.00 65.12 737 LEU A O 1
ATOM 5614 N N . THR A 1 738 ? 50.130 24.251 -18.392 1.00 62.72 738 THR A N 1
ATOM 5615 C CA . THR A 1 738 ? 49.719 25.017 -19.563 1.00 62.72 738 THR A CA 1
ATOM 5616 C C . THR A 1 738 ? 49.238 26.397 -19.092 1.00 62.72 738 THR A C 1
ATOM 5618 O O . THR A 1 738 ? 48.269 26.466 -18.325 1.00 62.72 738 THR A O 1
ATOM 5621 N N . PRO A 1 739 ? 49.872 27.512 -19.515 1.00 59.12 739 PRO A N 1
ATOM 5622 C CA . PRO A 1 739 ? 49.455 28.851 -19.110 1.00 59.12 739 PRO A CA 1
ATOM 5623 C C . PRO A 1 739 ? 47.961 29.099 -19.385 1.00 59.12 739 PRO A C 1
ATOM 5625 O O . PRO A 1 739 ? 47.471 28.724 -20.451 1.00 59.12 739 PRO A O 1
ATOM 5628 N N . PRO A 1 740 ? 47.215 29.789 -18.500 1.00 51.12 740 PRO A N 1
ATOM 5629 C CA . PRO A 1 740 ? 45.778 30.022 -18.687 1.00 51.12 740 PRO A CA 1
ATOM 5630 C C . PRO A 1 740 ? 45.408 30.670 -20.033 1.00 51.12 740 PRO A C 1
ATOM 5632 O O . PRO A 1 740 ? 44.319 30.430 -20.544 1.00 51.12 740 PRO A O 1
ATOM 5635 N N . ALA A 1 741 ? 46.322 31.463 -20.606 1.00 46.00 741 ALA A N 1
ATOM 5636 C CA . ALA A 1 741 ? 46.172 32.137 -21.896 1.00 46.00 741 ALA A CA 1
ATOM 5637 C C . ALA A 1 741 ? 46.344 31.210 -23.119 1.00 46.00 741 ALA A C 1
ATOM 5639 O O . ALA A 1 741 ? 45.827 31.515 -24.186 1.00 46.00 741 ALA A O 1
ATOM 5640 N N . THR A 1 742 ? 47.046 30.078 -22.989 1.00 45.84 742 THR A N 1
ATOM 5641 C CA . THR A 1 742 ? 47.264 29.113 -24.085 1.00 45.84 742 THR A CA 1
ATOM 5642 C C . THR A 1 742 ? 46.319 27.916 -24.032 1.00 45.84 742 THR A C 1
ATOM 5644 O O . THR A 1 742 ? 46.164 27.247 -25.052 1.00 45.84 742 THR A O 1
ATOM 5647 N N . GLN A 1 743 ? 45.625 27.698 -22.906 1.00 48.09 743 GLN A N 1
ATOM 5648 C CA . GLN A 1 743 ? 44.548 26.702 -22.763 1.00 48.09 743 GLN A CA 1
ATOM 5649 C C . GLN A 1 743 ? 43.386 26.924 -23.759 1.00 48.09 743 GLN A C 1
ATOM 5651 O O . GLN A 1 743 ? 42.654 25.990 -24.071 1.00 48.09 743 GLN A O 1
ATOM 5656 N N . GLU A 1 744 ? 43.212 28.148 -24.278 1.00 39.69 744 GLU A N 1
ATOM 5657 C CA . GLU A 1 744 ? 42.210 28.490 -25.305 1.00 39.69 744 GLU A CA 1
ATOM 5658 C C . GLU A 1 744 ? 42.655 28.111 -26.736 1.00 39.69 744 GLU A C 1
ATOM 5660 O O . GLU A 1 744 ? 41.813 27.826 -27.585 1.00 39.69 744 GLU A O 1
ATOM 5665 N N . LEU A 1 745 ? 43.967 28.020 -26.998 1.00 38.62 745 LEU A N 1
ATOM 5666 C CA . LEU A 1 745 ? 44.556 27.677 -28.306 1.00 38.62 745 LEU A CA 1
ATOM 5667 C C . LEU A 1 745 ? 44.729 26.157 -28.512 1.00 38.62 745 LEU A C 1
ATOM 5669 O O . LEU A 1 745 ? 44.820 25.675 -29.641 1.00 38.62 745 LEU A O 1
ATOM 5673 N N . THR A 1 746 ? 44.752 25.374 -27.432 1.00 40.97 746 THR A N 1
ATOM 5674 C CA . THR A 1 746 ? 45.046 23.926 -27.449 1.00 40.97 746 THR A CA 1
ATOM 5675 C C . THR A 1 746 ? 43.864 23.058 -27.913 1.00 40.97 746 THR A C 1
ATOM 5677 O O . THR A 1 746 ? 44.050 21.936 -28.397 1.00 40.97 746 THR A O 1
ATOM 5680 N N . VAL A 1 747 ? 42.650 23.617 -27.882 1.00 39.84 747 VAL A N 1
ATOM 5681 C CA . VAL A 1 747 ? 41.427 23.021 -28.449 1.00 39.84 747 VAL A CA 1
ATOM 5682 C C . VAL A 1 747 ? 41.549 22.851 -29.971 1.00 39.84 747 VAL A C 1
ATOM 5684 O O . VAL A 1 747 ? 41.124 21.830 -30.509 1.00 39.84 747 VAL A O 1
ATOM 5687 N N . HIS A 1 748 ? 42.204 23.790 -30.669 1.00 38.12 748 HIS A N 1
ATOM 5688 C CA . HIS A 1 748 ? 42.415 23.711 -32.120 1.00 38.12 748 HIS A CA 1
ATOM 5689 C C . HIS A 1 748 ? 43.322 22.551 -32.534 1.00 38.12 748 HIS A C 1
ATOM 5691 O O . HIS A 1 748 ? 43.030 21.862 -33.508 1.00 38.12 748 HIS A O 1
ATOM 5697 N N . ARG A 1 749 ? 44.384 22.288 -31.768 1.00 40.03 749 ARG A N 1
ATOM 5698 C CA . ARG A 1 749 ? 45.317 21.181 -32.021 1.00 40.03 749 ARG A CA 1
ATOM 5699 C C . ARG A 1 749 ? 44.672 19.814 -31.767 1.00 40.03 749 ARG A C 1
ATOM 5701 O O . ARG A 1 749 ? 44.861 18.893 -32.552 1.00 40.03 749 ARG A O 1
ATOM 5708 N N . SER A 1 750 ? 43.839 19.719 -30.731 1.00 41.47 750 SER A N 1
ATOM 5709 C CA . SER A 1 750 ? 43.074 18.505 -30.405 1.00 41.47 750 SER A CA 1
ATOM 5710 C C . SER A 1 750 ? 41.992 18.203 -31.448 1.00 41.47 750 SER A C 1
ATOM 5712 O O . SER A 1 750 ? 41.759 17.044 -31.781 1.00 41.47 750 SER A O 1
ATOM 5714 N N . LEU A 1 751 ? 41.367 19.246 -32.012 1.00 41.34 751 LEU A N 1
ATOM 5715 C CA . LEU A 1 751 ? 40.443 19.135 -33.146 1.00 41.34 751 LEU A CA 1
ATOM 5716 C C . LEU A 1 751 ? 41.141 18.633 -34.419 1.00 41.34 751 LEU A C 1
ATOM 5718 O O . LEU A 1 751 ? 40.526 17.857 -35.143 1.00 41.34 751 LEU A O 1
ATOM 5722 N N . ILE A 1 752 ? 42.397 19.036 -34.662 1.00 41.00 752 ILE A N 1
ATOM 5723 C CA . ILE A 1 752 ? 43.230 18.577 -35.790 1.00 41.00 752 ILE A CA 1
ATOM 5724 C C . ILE A 1 752 ? 43.642 17.104 -35.620 1.00 41.00 752 ILE A C 1
ATOM 5726 O O . ILE A 1 752 ? 43.497 16.316 -36.550 1.00 41.00 752 ILE A O 1
ATOM 5730 N N . GLU A 1 753 ? 44.068 16.687 -34.424 1.00 41.91 753 GLU A N 1
ATOM 5731 C CA . GLU A 1 753 ? 44.374 15.272 -34.140 1.00 41.91 753 GLU A CA 1
ATOM 5732 C C . GLU A 1 753 ? 43.133 14.365 -34.266 1.00 41.91 753 GLU A C 1
ATOM 5734 O O . GLU A 1 753 ? 43.225 13.233 -34.751 1.00 41.91 753 GLU A O 1
ATOM 5739 N N . LEU A 1 754 ? 41.953 14.863 -33.867 1.00 41.34 754 LEU A N 1
ATOM 5740 C CA . LEU A 1 754 ? 40.666 14.183 -34.054 1.00 41.34 754 LEU A CA 1
ATOM 5741 C C . LEU A 1 754 ? 40.337 14.001 -35.540 1.00 41.34 754 LEU A C 1
ATOM 5743 O O . LEU A 1 754 ? 39.962 12.900 -35.945 1.00 41.34 754 LEU A O 1
ATOM 5747 N N . THR A 1 755 ? 40.499 15.038 -36.368 1.00 38.91 755 THR A N 1
ATOM 5748 C CA . THR A 1 755 ? 40.274 14.934 -37.819 1.00 38.91 755 THR A CA 1
ATOM 5749 C C . THR A 1 755 ? 41.299 14.035 -38.509 1.00 38.91 755 THR A C 1
ATOM 5751 O O . THR A 1 755 ? 40.907 13.261 -39.383 1.00 38.91 755 THR A O 1
ATOM 5754 N N . GLU A 1 756 ? 42.570 14.053 -38.103 1.00 37.88 756 GLU A N 1
ATOM 5755 C CA . GLU A 1 756 ? 43.627 13.199 -38.666 1.00 37.88 756 GLU A CA 1
ATOM 5756 C C . GLU A 1 756 ? 43.440 11.711 -38.322 1.00 37.88 756 GLU A C 1
ATOM 5758 O O . GLU A 1 756 ? 43.505 10.862 -39.213 1.00 37.88 756 GLU A O 1
ATOM 5763 N N . SER A 1 757 ? 43.113 11.380 -37.069 1.00 39.53 757 SER A N 1
ATOM 5764 C CA . SER A 1 757 ? 42.798 10.006 -36.636 1.00 39.53 757 SER A CA 1
ATOM 5765 C C . SER A 1 757 ? 41.582 9.420 -37.378 1.00 39.53 757 SER A C 1
ATOM 5767 O O . SER A 1 757 ? 41.557 8.240 -37.743 1.00 39.53 757 SER A O 1
ATOM 5769 N N . LEU A 1 758 ? 40.587 10.261 -37.682 1.00 37.16 758 LEU A N 1
ATOM 5770 C CA . LEU A 1 758 ? 39.356 9.873 -38.378 1.00 37.16 758 LEU A CA 1
ATOM 5771 C C . LEU A 1 758 ? 39.529 9.745 -39.902 1.00 37.16 758 LEU A C 1
ATOM 5773 O O . LEU A 1 758 ? 38.930 8.842 -40.495 1.00 37.16 758 LEU A O 1
ATOM 5777 N N . LEU A 1 759 ? 40.375 10.577 -40.526 1.00 37.12 759 LEU A N 1
ATOM 5778 C CA . LEU A 1 759 ? 40.720 10.523 -41.960 1.00 37.12 759 LEU A CA 1
ATOM 5779 C C . LEU A 1 759 ? 41.414 9.210 -42.360 1.00 37.12 759 LEU A C 1
ATOM 5781 O O . LEU A 1 759 ? 41.277 8.760 -43.500 1.00 37.12 759 LEU A O 1
ATOM 5785 N N . TYR A 1 760 ? 42.103 8.554 -41.424 1.00 37.31 760 TYR A N 1
ATOM 5786 C CA . TYR A 1 760 ? 42.723 7.244 -41.644 1.00 37.31 760 TYR A CA 1
ATOM 5787 C C . TYR A 1 760 ? 41.752 6.056 -41.505 1.00 37.31 760 TYR A C 1
ATOM 5789 O O . TYR A 1 760 ? 42.068 4.951 -41.957 1.00 37.31 760 TYR A O 1
ATOM 5797 N N . SER A 1 761 ? 40.543 6.253 -40.960 1.00 35.78 761 SER A N 1
ATOM 5798 C CA . SER A 1 761 ? 39.527 5.197 -40.867 1.00 35.78 761 SER A CA 1
ATOM 5799 C C . SER A 1 761 ? 38.659 5.165 -42.138 1.00 35.78 761 SER A C 1
ATOM 5801 O O . SER A 1 761 ? 37.685 5.894 -42.302 1.00 35.78 761 SER A O 1
ATOM 5803 N N . LYS A 1 762 ? 39.016 4.308 -43.100 1.00 35.12 762 LYS A N 1
ATOM 5804 C CA . LYS A 1 762 ? 38.385 4.222 -44.438 1.00 35.12 762 LYS A CA 1
ATOM 5805 C C . LYS A 1 762 ? 36.905 3.774 -44.472 1.00 35.12 762 LYS A C 1
ATOM 5807 O O . LYS A 1 762 ? 36.410 3.422 -45.541 1.00 35.12 762 LYS A O 1
ATOM 5812 N N . SER A 1 763 ? 36.162 3.765 -43.363 1.00 37.66 763 SER A N 1
ATOM 5813 C CA . SER A 1 763 ? 34.775 3.275 -43.362 1.00 37.66 763 SER A CA 1
ATOM 5814 C C . SER A 1 763 ? 33.893 3.846 -42.240 1.00 37.66 763 SER A C 1
ATOM 5816 O O . SER A 1 763 ? 33.767 3.211 -41.193 1.00 37.66 763 SER A O 1
ATOM 5818 N N . LYS A 1 764 ? 33.232 4.993 -42.469 1.00 35.84 764 LYS A N 1
ATOM 5819 C CA . LYS A 1 764 ? 31.824 5.295 -42.083 1.00 35.84 764 LYS A CA 1
ATOM 5820 C C . LYS A 1 764 ? 31.430 6.746 -42.446 1.00 35.84 764 LYS A C 1
ATOM 5822 O O . LYS A 1 764 ? 32.306 7.597 -42.551 1.00 35.84 764 LYS A O 1
ATOM 5827 N N . PRO A 1 765 ? 30.131 7.025 -42.697 1.00 37.62 765 PRO A N 1
ATOM 5828 C CA . PRO A 1 765 ? 29.669 8.279 -43.295 1.00 37.62 765 PRO A CA 1
ATOM 5829 C C . PRO A 1 765 ? 29.664 9.444 -42.296 1.00 37.62 765 PRO A C 1
ATOM 5831 O O . PRO A 1 765 ? 29.483 9.258 -41.098 1.00 37.62 765 PRO A O 1
ATOM 5834 N N . SER A 1 766 ? 29.797 10.656 -42.827 1.00 44.12 766 SER A N 1
ATOM 5835 C CA . SER A 1 766 ? 30.080 11.944 -42.175 1.00 44.12 766 SER A CA 1
ATOM 5836 C C . SER A 1 766 ? 28.993 12.548 -41.258 1.00 44.12 766 SER A C 1
ATOM 5838 O O . SER A 1 766 ? 29.077 13.720 -40.898 1.00 44.12 766 SER A O 1
ATOM 5840 N N . TRP A 1 767 ? 27.980 11.786 -40.829 1.00 36.56 767 TRP A N 1
ATOM 5841 C CA . TRP A 1 767 ? 26.874 12.297 -39.994 1.00 36.56 767 TRP A CA 1
ATOM 5842 C C . TRP A 1 767 ? 27.152 12.320 -38.472 1.00 36.56 767 TRP A C 1
ATOM 5844 O O . TRP A 1 767 ? 26.836 13.326 -37.836 1.00 36.56 767 TRP A O 1
ATOM 5854 N N . PRO A 1 768 ? 27.819 11.316 -37.862 1.00 40.59 768 PRO A N 1
ATOM 5855 C CA . PRO A 1 768 ? 28.272 11.399 -36.466 1.00 40.59 768 PRO A CA 1
ATOM 5856 C C . PRO A 1 768 ? 29.276 12.542 -36.237 1.00 40.59 768 PRO A C 1
ATOM 5858 O O . PRO A 1 768 ? 29.329 13.109 -35.150 1.00 40.59 768 PRO A O 1
ATOM 5861 N N . ILE A 1 769 ? 30.006 12.931 -37.291 1.00 40.88 769 ILE A N 1
ATOM 5862 C CA . ILE A 1 769 ? 30.982 14.032 -37.309 1.00 40.88 769 ILE A CA 1
ATOM 5863 C C . ILE A 1 769 ? 30.292 15.385 -37.068 1.00 40.88 769 ILE A C 1
ATOM 5865 O O . ILE A 1 769 ? 30.726 16.161 -36.222 1.00 40.88 769 ILE A O 1
ATOM 5869 N N . LEU A 1 770 ? 29.167 15.651 -37.745 1.00 37.34 770 LEU A N 1
ATOM 5870 C CA . LEU A 1 770 ? 28.352 16.853 -37.514 1.00 37.34 770 LEU A CA 1
ATOM 5871 C C . LEU A 1 770 ? 27.668 16.836 -36.136 1.00 37.34 770 LEU A C 1
ATOM 5873 O O . LEU A 1 770 ? 27.460 17.888 -35.538 1.00 37.34 770 LEU A O 1
ATOM 5877 N N . GLN A 1 771 ? 27.371 15.649 -35.599 1.00 37.88 771 GLN A N 1
ATOM 5878 C CA . GLN A 1 771 ? 26.812 15.469 -34.256 1.00 37.88 771 GLN A CA 1
ATOM 5879 C C . GLN A 1 771 ? 27.846 15.700 -33.136 1.00 37.88 771 GLN A C 1
ATOM 5881 O O . GLN A 1 771 ? 27.468 16.130 -32.048 1.00 37.88 771 GLN A O 1
ATOM 5886 N N . GLN A 1 772 ? 29.132 15.435 -33.392 1.00 38.66 772 GLN A N 1
ATOM 5887 C CA . GLN A 1 772 ? 30.245 15.755 -32.489 1.00 38.66 772 GLN A CA 1
ATOM 5888 C C . GLN A 1 772 ? 30.654 17.230 -32.584 1.00 38.66 772 GLN A C 1
ATOM 5890 O O . GLN A 1 772 ? 30.779 17.879 -31.551 1.00 38.66 772 GLN A O 1
ATOM 5895 N N . LEU A 1 773 ? 30.782 17.790 -33.793 1.00 36.75 773 LEU A N 1
ATOM 5896 C CA . LEU A 1 773 ? 31.091 19.216 -33.983 1.00 36.75 773 LEU A CA 1
ATOM 5897 C C . LEU A 1 773 ? 29.957 20.122 -33.473 1.00 36.75 773 LEU A C 1
ATOM 5899 O O . LEU A 1 773 ? 30.217 21.125 -32.817 1.00 36.75 773 LEU A O 1
ATOM 5903 N N . GLY A 1 774 ? 28.693 19.731 -33.673 1.00 36.06 774 GLY A N 1
ATOM 5904 C CA . GLY A 1 774 ? 27.521 20.454 -33.162 1.00 36.06 774 GLY A CA 1
ATOM 5905 C C . GLY A 1 774 ? 27.370 20.456 -31.632 1.00 36.06 774 GLY A C 1
ATOM 5906 O O . GLY A 1 774 ? 26.559 21.218 -31.110 1.00 36.06 774 GLY A O 1
ATOM 5907 N N . ARG A 1 775 ? 28.150 19.642 -30.900 1.00 35.50 775 ARG A N 1
ATOM 5908 C CA . ARG A 1 775 ? 28.196 19.636 -29.423 1.00 35.50 775 ARG A CA 1
ATOM 5909 C C . ARG A 1 775 ? 29.152 20.679 -28.834 1.00 35.50 775 ARG A C 1
ATOM 5911 O O . ARG A 1 775 ? 29.116 20.888 -27.624 1.00 35.50 775 ARG A O 1
ATOM 5918 N N . TYR A 1 776 ? 29.947 21.361 -29.658 1.00 38.88 776 TYR A N 1
ATOM 5919 C CA . TYR A 1 776 ? 30.874 22.411 -29.232 1.00 38.88 776 TYR A CA 1
ATOM 5920 C C . TYR A 1 776 ? 30.451 23.778 -29.788 1.00 38.88 776 TYR A C 1
ATOM 5922 O O . TYR A 1 776 ? 31.112 24.346 -30.650 1.00 38.88 776 TYR A O 1
ATOM 5930 N N . PHE A 1 777 ? 29.359 24.343 -29.267 1.00 40.28 777 PHE A N 1
ATOM 5931 C CA . PHE A 1 777 ? 29.139 25.791 -29.350 1.00 40.28 777 PHE A CA 1
ATOM 5932 C C . PHE A 1 777 ? 29.642 26.437 -28.056 1.00 40.28 777 PHE A C 1
ATOM 5934 O O . PHE A 1 777 ? 28.908 26.592 -27.081 1.00 40.28 777 PHE A O 1
ATOM 5941 N N . LEU A 1 778 ? 30.930 26.783 -28.036 1.00 36.78 778 LEU A N 1
ATOM 5942 C CA . LEU A 1 778 ? 31.519 27.639 -27.008 1.00 36.78 778 LEU A CA 1
ATOM 5943 C C . LEU A 1 778 ? 31.161 29.098 -27.323 1.00 36.78 778 LEU A C 1
ATOM 5945 O O . LEU A 1 778 ? 31.700 29.675 -28.262 1.00 36.78 778 LEU A O 1
ATOM 5949 N N . PHE A 1 779 ? 30.281 29.715 -26.530 1.00 37.56 779 PHE A N 1
ATOM 5950 C CA . PHE A 1 779 ? 30.220 31.178 -26.466 1.00 37.56 779 PHE A CA 1
ATOM 5951 C C . PHE A 1 779 ? 31.232 31.655 -25.423 1.00 37.56 779 PHE A C 1
ATOM 5953 O O . PHE A 1 779 ? 30.999 31.566 -24.217 1.00 37.56 779 PHE A O 1
ATOM 5960 N N . LEU A 1 780 ? 32.381 32.134 -25.896 1.00 36.25 780 LEU A N 1
ATOM 5961 C CA . LEU A 1 780 ? 33.415 32.729 -25.058 1.00 36.25 780 LEU A CA 1
ATOM 5962 C C . LEU A 1 780 ? 33.094 34.207 -24.837 1.00 36.25 780 LEU A C 1
ATOM 5964 O O . LEU A 1 780 ? 33.217 35.031 -25.735 1.00 36.25 780 LEU A O 1
ATOM 5968 N N . GLY A 1 781 ? 32.695 34.554 -23.617 1.00 33.38 781 GLY A N 1
ATOM 5969 C CA . GLY A 1 781 ? 32.758 35.935 -23.159 1.00 33.38 781 GLY A CA 1
ATOM 5970 C C . GLY A 1 781 ? 32.845 35.984 -21.641 1.00 33.38 781 GLY A C 1
ATOM 5971 O O . GLY A 1 781 ? 31.998 35.419 -20.950 1.00 33.38 781 GLY A O 1
ATOM 5972 N N . GLN A 1 782 ? 33.843 36.681 -21.108 1.00 33.31 782 GLN A N 1
ATOM 5973 C CA . GLN A 1 782 ? 34.042 36.826 -19.667 1.00 33.31 782 GLN A CA 1
ATOM 5974 C C . GLN A 1 782 ? 32.940 37.694 -19.041 1.00 33.31 782 GLN A C 1
ATOM 5976 O O . GLN A 1 782 ? 32.638 38.766 -19.556 1.00 33.31 782 GLN A O 1
ATOM 5981 N N . PHE A 1 783 ? 32.334 37.225 -17.948 1.00 30.69 783 PHE A N 1
ATOM 5982 C CA . PHE A 1 783 ? 31.845 38.058 -16.842 1.00 30.69 783 PHE A CA 1
ATOM 5983 C C . PHE A 1 783 ? 31.790 37.198 -15.560 1.00 30.69 783 PHE A C 1
ATOM 5985 O O . PHE A 1 783 ? 31.403 36.032 -15.605 1.00 30.69 783 PHE A O 1
ATOM 5992 N N . ASP A 1 784 ? 32.248 37.763 -14.441 1.00 30.97 784 ASP A N 1
ATOM 5993 C CA . ASP A 1 784 ? 32.182 37.230 -13.065 1.00 30.97 784 ASP A CA 1
ATOM 5994 C C . ASP A 1 784 ? 32.747 35.823 -12.796 1.00 30.97 784 ASP A C 1
ATOM 5996 O O . ASP A 1 784 ? 32.216 35.064 -11.988 1.00 30.97 784 ASP A O 1
ATOM 6000 N N . LYS A 1 785 ? 33.883 35.477 -13.418 1.00 34.84 785 LYS A N 1
ATOM 6001 C CA . LYS A 1 785 ? 34.682 34.265 -13.113 1.00 34.84 785 LYS A CA 1
ATOM 6002 C C . LYS A 1 785 ? 33.961 32.909 -13.278 1.00 34.84 785 LYS A C 1
ATOM 6004 O O . LYS A 1 785 ? 34.569 31.883 -12.983 1.00 34.84 785 LYS A O 1
ATOM 6009 N N . ALA A 1 786 ? 32.737 32.858 -13.808 1.00 33.47 786 ALA A N 1
ATOM 6010 C CA . ALA A 1 786 ? 32.036 31.612 -14.124 1.00 33.47 786 ALA A CA 1
ATOM 6011 C C . ALA A 1 786 ? 31.944 31.399 -15.646 1.00 33.47 786 ALA A C 1
ATOM 6013 O O . ALA A 1 786 ? 31.380 32.216 -16.371 1.00 33.47 786 ALA A O 1
ATOM 6014 N N . ARG A 1 787 ? 32.507 30.284 -16.133 1.00 36.88 787 ARG A N 1
ATOM 6015 C CA . ARG A 1 787 ? 32.363 29.815 -17.523 1.00 36.88 787 ARG A CA 1
ATOM 6016 C C . ARG A 1 787 ? 31.029 29.066 -17.653 1.00 36.88 787 ARG A C 1
ATOM 6018 O O . ARG A 1 787 ? 30.802 28.112 -16.913 1.00 36.88 787 ARG A O 1
ATOM 6025 N N . TYR A 1 788 ? 30.162 29.471 -18.584 1.00 35.69 788 TYR A N 1
ATOM 6026 C CA . TYR A 1 788 ? 28.876 28.805 -18.831 1.00 35.69 788 TYR A CA 1
ATOM 6027 C C . TYR A 1 788 ? 28.985 27.851 -20.018 1.00 35.69 788 TYR A C 1
ATOM 6029 O O . TYR A 1 788 ? 29.452 28.230 -21.089 1.00 35.69 788 TYR A O 1
ATOM 6037 N N . LEU A 1 789 ? 28.551 26.609 -19.816 1.00 38.59 789 LEU A N 1
ATOM 6038 C CA . LEU A 1 789 ? 28.594 25.548 -20.817 1.00 38.59 789 LEU A CA 1
ATOM 6039 C C . LEU A 1 789 ? 27.150 25.220 -21.208 1.00 38.59 789 LEU A C 1
ATOM 6041 O O . LEU A 1 789 ? 26.334 24.885 -20.344 1.00 38.59 789 LEU A O 1
ATOM 6045 N N . PHE A 1 790 ? 26.836 25.382 -22.493 1.00 38.41 790 PHE A N 1
ATOM 6046 C CA . PHE A 1 790 ? 25.513 25.113 -23.045 1.00 38.41 790 PHE A CA 1
ATOM 6047 C C . PHE A 1 790 ? 25.589 23.911 -23.982 1.00 38.41 790 PHE A C 1
ATOM 6049 O O . PHE A 1 790 ? 26.355 23.905 -24.941 1.00 38.41 790 PHE A O 1
ATOM 6056 N N . GLN A 1 791 ? 24.793 22.885 -23.698 1.00 38.31 791 GLN A N 1
ATOM 6057 C CA . GLN A 1 791 ? 24.762 21.650 -24.470 1.00 38.31 791 GLN A CA 1
ATOM 6058 C C . GLN A 1 791 ? 23.588 21.683 -25.450 1.00 38.31 791 GLN A C 1
ATOM 6060 O O . GLN A 1 791 ? 22.431 21.631 -25.026 1.00 38.31 791 GLN A O 1
ATOM 6065 N N . LEU A 1 792 ? 23.886 21.774 -26.751 1.00 36.66 792 LEU A N 1
ATOM 6066 C CA . LEU A 1 792 ? 22.898 21.690 -27.828 1.00 36.66 792 LEU A CA 1
ATOM 6067 C C . LEU A 1 792 ? 22.660 20.218 -28.203 1.00 36.66 792 LEU A C 1
ATOM 6069 O O . LEU A 1 792 ? 23.542 19.522 -28.702 1.00 36.66 792 LEU A O 1
ATOM 6073 N N . HIS A 1 793 ? 21.444 19.749 -27.970 1.00 40.28 793 HIS A N 1
ATOM 6074 C CA . HIS A 1 793 ? 20.935 18.448 -28.365 1.00 40.28 793 HIS A CA 1
ATOM 6075 C C . HIS A 1 793 ? 19.992 18.608 -29.552 1.00 40.28 793 HIS A C 1
ATOM 6077 O O . HIS A 1 793 ? 18.976 19.282 -29.452 1.00 40.28 793 HIS A O 1
ATOM 6083 N N . LEU A 1 794 ? 20.315 17.968 -30.671 1.00 39.12 794 LEU A N 1
ATOM 6084 C CA . LEU A 1 794 ? 19.445 17.891 -31.843 1.00 39.12 794 LEU A CA 1
ATOM 6085 C C . LEU A 1 794 ? 18.832 16.492 -31.913 1.00 39.12 794 LEU A C 1
ATOM 6087 O O . LEU A 1 794 ? 19.550 15.491 -31.868 1.00 39.12 794 LEU A O 1
ATOM 6091 N N . SER A 1 795 ? 17.509 16.425 -32.007 1.00 42.06 795 SER A N 1
ATOM 6092 C CA . SER A 1 795 ? 16.742 15.181 -32.086 1.00 42.06 795 SER A CA 1
ATOM 6093 C C . SER A 1 795 ? 15.618 15.320 -33.105 1.00 42.06 795 SER A C 1
ATOM 6095 O O . SER A 1 795 ? 15.024 16.387 -33.219 1.00 42.06 795 SER A O 1
ATOM 6097 N N . ARG A 1 796 ? 15.302 14.250 -33.836 1.00 40.22 796 ARG A N 1
ATOM 6098 C CA . ARG A 1 796 ? 14.117 14.224 -34.701 1.00 40.22 796 ARG A CA 1
ATOM 6099 C C . ARG A 1 796 ? 12.900 13.822 -33.901 1.00 40.22 796 ARG A C 1
ATOM 6101 O O . ARG A 1 796 ? 12.909 12.773 -33.260 1.00 40.22 796 ARG A O 1
ATOM 6108 N N . ASP A 1 797 ? 11.851 14.624 -33.989 1.00 39.78 797 ASP A N 1
ATOM 6109 C CA . ASP A 1 797 ? 10.552 14.231 -33.471 1.00 39.78 797 ASP A CA 1
ATOM 6110 C C . ASP A 1 797 ? 9.982 13.098 -34.329 1.00 39.78 797 ASP A C 1
ATOM 6112 O O . ASP A 1 797 ? 9.794 13.233 -35.542 1.00 39.78 797 ASP A O 1
ATOM 6116 N N . ALA A 1 798 ? 9.718 11.963 -33.683 1.00 38.66 798 ALA A N 1
ATOM 6117 C CA . ALA A 1 798 ? 9.200 10.768 -34.333 1.00 38.66 798 ALA A CA 1
ATOM 6118 C C . ALA A 1 798 ? 7.802 10.983 -34.944 1.00 38.66 798 ALA A C 1
ATOM 6120 O O . ALA A 1 798 ? 7.407 10.223 -35.826 1.00 38.66 798 ALA A O 1
ATOM 6121 N N . SER A 1 799 ? 7.071 12.016 -34.505 1.00 40.59 799 SER A N 1
ATOM 6122 C CA . SER A 1 799 ? 5.709 12.312 -34.955 1.00 40.59 799 SER A CA 1
ATOM 6123 C C . SER A 1 799 ? 5.629 13.334 -36.100 1.00 40.59 799 SER A C 1
ATOM 6125 O O . SER A 1 799 ? 4.827 13.151 -37.015 1.00 40.59 799 SER A O 1
ATOM 6127 N N . SER A 1 800 ? 6.478 14.370 -36.105 1.00 44.03 800 SER A N 1
ATOM 6128 C CA . SER A 1 800 ? 6.412 15.487 -37.070 1.00 44.03 800 SER A CA 1
ATOM 6129 C C . SER A 1 800 ? 7.479 15.457 -38.173 1.00 44.03 800 SER A C 1
ATOM 6131 O O . SER A 1 800 ? 7.362 16.193 -39.150 1.00 44.03 800 SER A O 1
ATOM 6133 N N . LYS A 1 801 ? 8.507 14.597 -38.058 1.00 42.97 801 LYS A N 1
ATOM 6134 C CA . LYS A 1 801 ? 9.714 14.581 -38.918 1.00 42.97 801 LYS A CA 1
ATOM 6135 C C . LYS A 1 801 ? 10.492 15.907 -38.952 1.00 42.97 801 LYS A C 1
ATOM 6137 O O . LYS A 1 801 ? 11.394 16.043 -39.779 1.00 42.97 801 LYS A O 1
ATOM 6142 N N . GLU A 1 802 ? 10.188 16.856 -38.070 1.00 36.75 802 GLU A N 1
ATOM 6143 C CA . GLU A 1 802 ? 10.963 18.086 -37.922 1.00 36.75 802 GLU A CA 1
ATOM 6144 C C . GLU A 1 802 ? 12.136 17.873 -36.954 1.00 36.75 802 GLU A C 1
ATOM 6146 O O . GLU A 1 802 ? 12.066 17.090 -35.998 1.00 36.75 802 GLU A O 1
ATOM 6151 N N . ASP A 1 803 ? 13.246 18.559 -37.227 1.00 41.81 803 ASP A N 1
ATOM 6152 C CA . ASP A 1 803 ? 14.431 18.528 -36.376 1.00 41.81 803 ASP A CA 1
ATOM 6153 C C . ASP A 1 803 ? 14.204 19.478 -35.181 1.00 41.81 803 ASP A C 1
ATOM 6155 O O . ASP A 1 803 ? 14.085 20.693 -35.344 1.00 41.81 803 ASP A O 1
ATOM 6159 N N . ILE A 1 804 ? 14.119 18.923 -33.970 1.00 41.84 804 ILE A N 1
ATOM 6160 C CA . ILE A 1 804 ? 13.988 19.669 -32.712 1.00 41.84 804 ILE A CA 1
ATOM 6161 C C . ILE A 1 804 ? 15.373 19.876 -32.111 1.00 41.84 804 ILE A C 1
ATOM 6163 O O . ILE A 1 804 ? 16.165 18.936 -32.009 1.00 41.84 804 ILE A O 1
ATOM 6167 N N . TRP A 1 805 ? 15.641 21.091 -31.638 1.00 45.75 805 TRP A N 1
ATOM 6168 C CA . TRP A 1 805 ? 16.832 21.394 -30.854 1.00 45.75 805 TRP A CA 1
ATOM 6169 C C . TRP A 1 805 ? 16.495 21.668 -29.385 1.00 45.75 805 TRP A C 1
ATOM 6171 O O . TRP A 1 805 ? 15.432 22.188 -29.044 1.00 45.75 805 TRP A O 1
ATOM 6181 N N . GLN A 1 806 ? 17.430 21.309 -28.510 1.00 42.59 806 GLN A N 1
ATOM 6182 C CA . GLN A 1 806 ? 17.368 21.450 -27.065 1.00 42.59 806 GLN A CA 1
ATOM 6183 C C . GLN A 1 806 ? 18.680 22.047 -26.557 1.00 42.59 806 GLN A C 1
ATOM 6185 O O . GLN A 1 806 ? 19.723 21.431 -26.714 1.00 42.59 806 GLN A O 1
ATOM 6190 N N . ILE A 1 807 ? 18.653 23.214 -25.920 1.00 44.50 807 ILE A N 1
ATOM 6191 C CA . ILE A 1 807 ? 19.837 23.830 -25.307 1.00 44.50 807 ILE A CA 1
ATOM 6192 C C . ILE A 1 807 ? 19.736 23.677 -23.797 1.00 44.50 807 ILE A C 1
ATOM 6194 O O . ILE A 1 807 ? 18.781 24.160 -23.193 1.00 44.50 807 ILE A O 1
ATOM 6198 N N . SER A 1 808 ? 20.720 23.022 -23.191 1.00 40.47 808 SER A N 1
ATOM 6199 C CA . SER A 1 808 ? 20.756 22.724 -21.755 1.00 40.47 808 SER A CA 1
ATOM 6200 C C . SER A 1 808 ? 21.855 23.546 -21.092 1.00 40.47 808 SER A C 1
ATOM 6202 O O . SER A 1 808 ? 22.985 23.532 -21.572 1.00 40.47 808 SER A O 1
ATOM 6204 N N . CYS A 1 809 ? 21.540 24.268 -20.016 1.00 40.91 809 CYS A N 1
ATOM 6205 C CA . CYS A 1 809 ? 22.544 25.002 -19.247 1.00 40.91 809 CYS A CA 1
ATOM 6206 C C . CYS A 1 809 ? 23.071 24.141 -18.102 1.00 40.91 809 CYS A C 1
ATOM 6208 O O . CYS A 1 809 ? 22.316 23.752 -17.209 1.00 40.91 809 CYS A O 1
ATOM 6210 N N . ASN A 1 810 ? 24.380 23.912 -18.077 1.00 41.25 810 ASN A N 1
ATOM 6211 C CA . ASN A 1 810 ? 24.995 22.991 -17.120 1.00 41.25 810 ASN A CA 1
ATOM 6212 C C . ASN A 1 810 ? 25.054 23.561 -15.690 1.00 41.25 810 ASN A C 1
ATOM 6214 O O . ASN A 1 810 ? 25.339 22.835 -14.744 1.00 41.25 810 ASN A O 1
ATOM 6218 N N . THR A 1 811 ? 24.780 24.858 -15.517 1.00 37.81 811 THR A N 1
ATOM 6219 C CA . THR A 1 811 ? 24.837 25.544 -14.217 1.00 37.81 811 THR A CA 1
ATOM 6220 C C . THR A 1 811 ? 23.485 25.564 -13.499 1.00 37.81 811 THR A C 1
ATOM 6222 O O . THR A 1 811 ? 23.447 25.507 -12.275 1.00 37.81 811 THR A O 1
ATOM 6225 N N . CYS A 1 812 ? 22.367 25.634 -14.233 1.00 40.38 812 CYS A N 1
ATOM 6226 C CA . CYS A 1 812 ? 21.014 25.650 -13.653 1.00 40.38 812 CYS A CA 1
ATOM 6227 C C . CYS A 1 812 ? 20.173 24.409 -14.000 1.00 40.38 812 CYS A C 1
ATOM 6229 O O . CYS A 1 812 ? 19.053 24.277 -13.509 1.00 40.38 812 CYS A O 1
ATOM 6231 N N . ASN A 1 813 ? 20.707 23.502 -14.828 1.00 42.03 813 ASN A N 1
ATOM 6232 C CA . ASN A 1 813 ? 20.064 22.274 -15.305 1.00 42.03 813 ASN A CA 1
ATOM 6233 C C . ASN A 1 813 ? 18.725 22.482 -16.047 1.00 42.03 813 ASN A C 1
ATOM 6235 O O . ASN A 1 813 ? 17.936 21.548 -16.193 1.00 42.03 813 ASN A O 1
ATOM 6239 N N . PHE A 1 814 ? 18.461 23.698 -16.538 1.00 41.53 814 PHE A N 1
ATOM 6240 C CA . PHE A 1 814 ? 17.262 24.027 -17.309 1.00 41.53 814 PHE A CA 1
ATOM 6241 C C . PHE A 1 814 ? 17.512 23.852 -18.814 1.00 41.53 814 PHE A C 1
ATOM 6243 O O . PHE A 1 814 ? 18.587 24.200 -19.312 1.00 41.53 814 PHE A O 1
ATOM 6250 N N . ALA A 1 815 ? 16.516 23.333 -19.538 1.00 46.12 815 ALA A N 1
ATOM 6251 C CA . ALA A 1 815 ? 16.607 23.057 -20.969 1.00 46.12 815 ALA A CA 1
ATOM 6252 C C . ALA A 1 815 ? 15.558 23.838 -21.774 1.00 46.12 815 ALA A C 1
ATOM 6254 O O . ALA A 1 815 ? 14.367 23.807 -21.467 1.00 46.12 815 ALA A O 1
ATOM 6255 N N . ILE A 1 816 ? 16.002 24.522 -22.827 1.00 45.84 816 ILE A N 1
ATOM 6256 C CA . ILE A 1 816 ? 15.154 25.244 -23.781 1.00 45.84 816 ILE A CA 1
ATOM 6257 C C . ILE A 1 816 ? 14.972 24.348 -25.004 1.00 45.84 816 ILE A C 1
ATOM 6259 O O . ILE A 1 816 ? 15.965 23.931 -25.585 1.00 45.84 816 ILE A O 1
ATOM 6263 N N . THR A 1 817 ? 13.734 24.040 -25.393 1.00 41.09 817 THR A N 1
ATOM 6264 C CA . THR A 1 817 ? 13.421 23.152 -26.531 1.00 41.09 817 THR A CA 1
ATOM 6265 C C . THR A 1 817 ? 12.551 23.866 -27.564 1.00 41.09 817 THR A C 1
ATOM 6267 O O . THR A 1 817 ? 11.604 24.559 -27.185 1.00 41.09 817 THR A O 1
ATOM 6270 N N . GLY A 1 818 ? 12.821 23.685 -28.860 1.00 44.19 818 GLY A N 1
ATOM 6271 C CA . GLY A 1 818 ? 12.007 24.288 -29.922 1.00 44.19 818 GLY A CA 1
ATOM 6272 C C . GLY A 1 818 ? 12.265 23.729 -31.324 1.00 44.19 818 GLY A C 1
ATOM 6273 O O . GLY A 1 818 ? 13.301 23.125 -31.586 1.00 44.19 818 GLY A O 1
ATOM 6274 N N . THR A 1 819 ? 11.304 23.946 -32.229 1.00 37.62 819 THR A N 1
ATOM 6275 C CA . THR A 1 819 ? 11.449 23.749 -33.689 1.00 37.62 819 THR A CA 1
ATOM 6276 C C . THR A 1 819 ? 11.830 25.056 -34.407 1.00 37.62 819 THR A C 1
ATOM 6278 O O . THR A 1 819 ? 12.385 25.030 -35.502 1.00 37.62 819 THR A O 1
ATOM 6281 N N . ARG A 1 820 ? 11.604 26.216 -33.762 1.00 42.25 820 ARG A N 1
ATOM 6282 C CA . ARG A 1 820 ? 12.118 27.568 -34.083 1.00 42.25 820 ARG A CA 1
ATOM 6283 C C . ARG A 1 820 ? 12.359 28.332 -32.773 1.00 42.25 820 ARG A C 1
ATOM 6285 O O . ARG A 1 820 ? 11.756 27.965 -31.765 1.00 42.25 820 ARG A O 1
ATOM 6292 N N . PHE A 1 821 ? 13.222 29.358 -32.771 1.00 37.38 821 PHE A N 1
ATOM 6293 C CA . PHE A 1 821 ? 13.427 30.229 -31.601 1.00 37.38 821 PHE A CA 1
ATOM 6294 C C . PHE A 1 821 ? 12.087 30.889 -31.272 1.00 37.38 821 PHE A C 1
ATOM 6296 O O . PHE A 1 821 ? 11.658 31.782 -31.981 1.00 37.38 821 PHE A O 1
ATOM 6303 N N . VAL A 1 822 ? 11.344 30.337 -30.312 1.00 36.66 822 VAL A N 1
ATOM 6304 C CA . VAL A 1 822 ? 10.083 30.884 -29.804 1.00 36.66 822 VAL A CA 1
ATOM 6305 C C . VAL A 1 822 ? 9.924 30.421 -28.357 1.00 36.66 822 VAL A C 1
ATOM 6307 O O . VAL A 1 822 ? 9.965 29.226 -28.065 1.00 36.66 822 VAL A O 1
ATOM 6310 N N . CYS A 1 823 ? 9.731 31.352 -27.428 1.00 36.69 823 CYS A N 1
ATOM 6311 C CA . CYS A 1 823 ? 9.522 31.047 -26.016 1.00 36.69 823 CYS A CA 1
ATOM 6312 C C . CYS A 1 823 ? 8.153 30.375 -25.791 1.00 36.69 823 CYS A C 1
ATOM 6314 O O . CYS A 1 823 ? 7.115 30.986 -26.037 1.00 36.69 823 CYS A O 1
ATOM 6316 N N . LYS A 1 824 ? 8.113 29.149 -25.245 1.00 37.66 824 LYS A N 1
ATOM 6317 C CA . LYS A 1 824 ? 6.855 28.408 -24.987 1.00 37.66 824 LYS A CA 1
ATOM 6318 C C . LYS A 1 824 ? 5.920 29.035 -23.942 1.00 37.66 824 LYS A C 1
ATOM 6320 O O . LYS A 1 824 ? 4.772 28.621 -23.845 1.00 37.66 824 LYS A O 1
ATOM 6325 N N . VAL A 1 825 ? 6.391 30.010 -23.164 1.00 37.19 825 VAL A N 1
ATOM 6326 C CA . VAL A 1 825 ? 5.583 30.686 -22.131 1.00 37.19 825 VAL A CA 1
ATOM 6327 C C . VAL A 1 825 ? 4.853 31.914 -22.690 1.00 37.19 825 VAL A C 1
ATOM 6329 O O . VAL A 1 825 ? 3.782 32.251 -22.200 1.00 37.19 825 VAL A O 1
ATOM 6332 N N . CYS A 1 826 ? 5.394 32.575 -23.721 1.00 39.03 826 CYS A N 1
ATOM 6333 C CA . CYS A 1 826 ? 4.819 33.815 -24.268 1.00 39.03 826 CYS A CA 1
ATOM 6334 C C . CYS A 1 826 ? 4.671 33.857 -25.798 1.00 39.03 826 CYS A C 1
ATOM 6336 O O . CYS A 1 826 ? 4.184 34.850 -26.323 1.00 39.03 826 CYS A O 1
ATOM 6338 N N . ALA A 1 827 ? 5.080 32.807 -26.512 1.00 39.31 827 ALA A N 1
ATOM 6339 C CA . ALA A 1 827 ? 5.026 32.676 -27.971 1.00 39.31 827 ALA A CA 1
ATOM 6340 C C . ALA A 1 827 ? 5.796 33.745 -28.790 1.00 39.31 827 ALA A C 1
ATOM 6342 O O . ALA A 1 827 ? 5.619 33.823 -30.004 1.00 39.31 827 ALA A O 1
ATOM 6343 N N . CYS A 1 828 ? 6.690 34.530 -28.175 1.00 35.91 828 CYS A N 1
ATOM 6344 C CA . CYS A 1 828 ? 7.591 35.452 -28.885 1.00 35.91 828 CYS A CA 1
ATOM 6345 C C . CYS A 1 828 ? 8.833 34.736 -29.432 1.00 35.91 828 CYS A C 1
ATOM 6347 O O . CYS A 1 828 ? 9.321 33.807 -28.792 1.00 35.91 828 CYS A O 1
ATOM 6349 N N . ILE A 1 829 ? 9.370 35.217 -30.561 1.00 37.00 829 ILE A N 1
ATOM 6350 C CA . ILE A 1 829 ? 10.466 34.598 -31.339 1.00 37.00 829 ILE A CA 1
ATOM 6351 C C . ILE A 1 829 ? 11.850 34.621 -30.637 1.00 37.00 829 ILE A C 1
ATOM 6353 O O . ILE A 1 829 ? 12.802 34.049 -31.138 1.00 37.00 829 ILE A O 1
ATOM 6357 N N . ASP A 1 830 ? 11.970 35.151 -29.416 1.00 45.50 830 ASP A N 1
ATOM 6358 C CA . ASP A 1 830 ? 13.221 35.148 -28.639 1.00 45.50 830 ASP A CA 1
ATOM 6359 C C . ASP A 1 830 ? 12.954 35.124 -27.116 1.00 45.50 830 ASP A C 1
ATOM 6361 O O . ASP A 1 830 ? 11.826 35.355 -26.663 1.00 45.50 830 ASP A O 1
ATOM 6365 N N . LEU A 1 831 ? 13.983 34.813 -26.307 1.00 40.16 831 LEU A N 1
ATOM 6366 C CA . LEU A 1 831 ? 13.919 34.805 -24.831 1.00 40.16 831 LEU A CA 1
ATOM 6367 C C . LEU A 1 831 ? 13.403 36.154 -24.299 1.00 40.16 831 LEU A C 1
ATOM 6369 O O . LEU A 1 831 ? 13.993 37.190 -24.573 1.00 40.16 831 LEU A O 1
ATOM 6373 N N . CYS A 1 832 ? 12.325 36.158 -23.505 1.00 38.88 832 CYS A N 1
ATOM 6374 C CA . CYS A 1 832 ? 11.746 37.400 -22.985 1.00 38.88 832 CYS A CA 1
ATOM 6375 C C . CYS A 1 832 ? 12.436 37.889 -21.696 1.00 38.88 832 CYS A C 1
ATOM 6377 O O . CYS A 1 832 ? 12.979 37.106 -20.910 1.00 38.88 832 CYS A O 1
ATOM 6379 N N . SER A 1 833 ? 12.343 39.193 -21.432 1.00 42.00 833 SER A N 1
ATOM 6380 C CA . SER A 1 833 ? 12.934 39.882 -20.272 1.00 42.00 833 SER A CA 1
ATOM 6381 C C . SER A 1 833 ? 12.520 39.297 -18.910 1.00 42.00 833 SER A C 1
ATOM 6383 O O . SER A 1 833 ? 13.323 39.273 -17.978 1.00 42.00 833 SER A O 1
ATOM 6385 N N . SER A 1 834 ? 11.313 38.733 -18.804 1.00 39.97 834 SER A N 1
ATOM 6386 C CA . SER A 1 834 ? 10.830 38.019 -17.611 1.00 39.97 834 SER A CA 1
ATOM 6387 C C . SER A 1 834 ? 11.574 36.695 -17.347 1.00 39.97 834 SER A C 1
ATOM 6389 O O . SER A 1 834 ? 11.833 36.361 -16.189 1.00 39.97 834 SER A O 1
ATOM 6391 N N . CYS A 1 835 ? 11.960 35.949 -18.389 1.00 41.44 835 CYS A N 1
ATOM 6392 C CA . CYS A 1 835 ? 12.735 34.709 -18.252 1.00 41.44 835 CYS A CA 1
ATOM 6393 C C . CYS A 1 835 ? 14.196 34.985 -17.874 1.00 41.44 835 CYS A C 1
ATOM 6395 O O . CYS A 1 835 ? 14.766 34.256 -17.062 1.00 41.44 835 CYS A O 1
ATOM 6397 N N . VAL A 1 836 ? 14.775 36.064 -18.408 1.00 44.38 836 VAL A N 1
ATOM 6398 C CA . VAL A 1 836 ? 16.144 36.506 -18.096 1.00 44.38 836 VAL A CA 1
ATOM 6399 C C . VAL A 1 836 ? 16.265 36.991 -16.645 1.00 44.38 836 VAL A C 1
ATOM 6401 O O . VAL A 1 836 ? 17.252 36.686 -15.983 1.00 44.38 836 VAL A O 1
ATOM 6404 N N . GLN A 1 837 ? 15.238 37.658 -16.099 1.00 43.06 837 GLN A N 1
ATOM 6405 C CA . GLN A 1 837 ? 15.205 38.045 -14.679 1.00 43.06 837 GLN A CA 1
ATOM 6406 C C . GLN A 1 837 ? 15.157 36.845 -13.720 1.00 43.06 837 GLN A C 1
ATOM 6408 O O . GLN A 1 837 ? 15.635 36.938 -12.592 1.00 43.06 837 GLN A O 1
ATOM 6413 N N . ARG A 1 838 ? 14.584 35.716 -14.156 1.00 38.62 838 ARG A N 1
ATOM 6414 C CA . ARG A 1 838 ? 14.440 34.504 -13.335 1.00 38.62 838 ARG A CA 1
ATOM 6415 C C . ARG A 1 838 ? 15.670 33.592 -13.392 1.00 38.62 838 ARG A C 1
ATOM 6417 O O . ARG A 1 838 ? 15.937 32.891 -12.421 1.00 38.62 838 ARG A O 1
ATOM 6424 N N . TYR A 1 839 ? 16.420 33.630 -14.498 1.00 48.22 839 TYR A N 1
ATOM 6425 C CA . TYR A 1 839 ? 17.659 32.872 -14.708 1.00 48.22 839 TYR A CA 1
ATOM 6426 C C . TYR A 1 839 ? 18.746 33.787 -15.307 1.00 48.22 839 TYR A C 1
ATOM 6428 O O . TYR A 1 839 ? 18.929 33.817 -16.527 1.00 48.22 839 TYR A O 1
ATOM 6436 N N . PRO A 1 840 ? 19.487 34.531 -14.462 1.00 43.97 840 PRO A N 1
ATOM 6437 C CA . PRO A 1 840 ? 20.440 35.561 -14.902 1.00 43.97 840 PRO A CA 1
ATOM 6438 C C . PRO A 1 840 ? 21.553 35.051 -15.838 1.00 43.97 840 PRO A C 1
ATOM 6440 O O . PRO A 1 840 ? 22.075 35.802 -16.663 1.00 43.97 840 PRO A O 1
ATOM 6443 N N . CYS A 1 841 ? 21.874 33.755 -15.756 1.00 42.31 841 CYS A N 1
ATOM 6444 C CA . CYS A 1 841 ? 22.852 33.054 -16.594 1.00 42.31 841 CYS A CA 1
ATOM 6445 C C . CYS A 1 841 ? 22.446 32.910 -18.075 1.00 42.31 841 CYS A C 1
ATOM 6447 O O . CYS A 1 841 ? 23.278 32.529 -18.892 1.00 42.31 841 CYS A O 1
ATOM 6449 N N . HIS A 1 842 ? 21.199 33.224 -18.449 1.00 43.59 842 HIS A N 1
ATOM 6450 C CA . HIS A 1 842 ? 20.698 33.141 -19.832 1.00 43.59 842 HIS A CA 1
ATOM 6451 C C . HIS A 1 842 ? 20.630 34.504 -20.555 1.00 43.59 842 HIS A C 1
ATOM 6453 O O . HIS A 1 842 ? 20.129 34.589 -21.675 1.00 43.59 842 HIS A O 1
ATOM 6459 N N . SER A 1 843 ? 21.134 35.577 -19.938 1.00 45.16 843 SER A N 1
ATOM 6460 C CA . SER A 1 843 ? 21.036 36.969 -20.418 1.00 45.16 843 SER A CA 1
ATOM 6461 C C . SER A 1 843 ? 21.689 37.250 -21.780 1.00 45.16 843 SER A C 1
ATOM 6463 O O . SER A 1 843 ? 21.195 38.097 -22.518 1.00 45.16 843 SER A O 1
ATOM 6465 N N . ARG A 1 844 ? 22.744 36.517 -22.162 1.00 45.47 844 ARG A N 1
ATOM 6466 C CA . ARG A 1 844 ? 23.483 36.718 -23.429 1.00 45.47 844 ARG A CA 1
ATOM 6467 C C . ARG A 1 844 ? 22.886 36.042 -24.667 1.00 45.47 844 ARG A C 1
ATOM 6469 O O . ARG A 1 844 ? 23.424 36.186 -25.755 1.00 45.47 844 ARG A O 1
ATOM 6476 N N . LEU A 1 845 ? 21.771 35.333 -24.518 1.00 42.47 845 LEU A N 1
ATOM 6477 C CA . LEU A 1 845 ? 20.982 34.819 -25.646 1.00 42.47 845 LEU A CA 1
ATOM 6478 C C . LEU A 1 845 ? 19.929 35.845 -26.124 1.00 42.47 845 LEU A C 1
ATOM 6480 O O . LEU A 1 845 ? 19.100 35.524 -26.970 1.00 42.47 845 LEU A O 1
ATOM 6484 N N . HIS A 1 846 ? 19.934 37.060 -25.560 1.00 36.78 846 HIS A N 1
ATOM 6485 C CA . HIS A 1 846 ? 18.996 38.137 -25.871 1.00 36.78 846 HIS A CA 1
ATOM 6486 C C . HIS A 1 846 ? 19.576 39.077 -26.955 1.00 36.78 846 HIS A C 1
ATOM 6488 O O . HIS A 1 846 ? 20.672 39.597 -26.753 1.00 36.78 846 HIS A O 1
ATOM 6494 N N . PRO A 1 847 ? 18.868 39.372 -28.064 1.00 35.53 847 PRO A N 1
ATOM 6495 C CA . PRO A 1 847 ? 19.445 40.093 -29.214 1.00 35.53 847 PRO A CA 1
ATOM 6496 C C . PRO A 1 847 ? 19.812 41.573 -28.989 1.00 35.53 847 PRO A C 1
ATOM 6498 O O . PRO A 1 847 ? 20.533 42.149 -29.793 1.00 35.53 847 PRO A O 1
ATOM 6501 N N . ASN A 1 848 ? 19.309 42.209 -27.926 1.00 36.38 848 ASN A N 1
ATOM 6502 C CA . ASN A 1 848 ? 19.320 43.675 -27.778 1.00 36.38 848 ASN A CA 1
ATOM 6503 C C . ASN A 1 848 ? 20.306 44.217 -26.722 1.00 36.38 848 ASN A C 1
ATOM 6505 O O . ASN A 1 848 ? 19.958 45.147 -25.996 1.00 36.38 848 ASN A O 1
ATOM 6509 N N . GLN A 1 849 ? 21.509 43.653 -26.589 1.00 33.16 849 GLN A N 1
ATOM 6510 C CA . GLN A 1 849 ? 22.584 44.307 -25.825 1.00 33.16 849 GLN A CA 1
ATOM 6511 C C . GLN A 1 849 ? 23.732 44.700 -26.765 1.00 33.16 849 GLN A C 1
ATOM 6513 O O . GLN A 1 849 ? 24.320 43.851 -27.426 1.00 33.16 849 GLN A O 1
ATOM 6518 N N . GLU A 1 850 ? 23.973 46.008 -26.860 1.00 32.56 850 GLU A N 1
ATOM 6519 C CA . GLU A 1 850 ? 24.886 46.681 -27.791 1.00 32.56 850 GLU A CA 1
ATOM 6520 C C . GLU A 1 850 ? 26.345 46.225 -27.623 1.00 32.56 850 GLU A C 1
ATOM 6522 O O . GLU A 1 850 ? 26.993 46.630 -26.663 1.00 32.56 850 GLU A O 1
ATOM 6527 N N . HIS A 1 851 ? 26.890 45.449 -28.569 1.00 31.31 851 HIS A N 1
ATOM 6528 C CA . HIS A 1 851 ? 28.339 45.236 -28.718 1.00 31.31 851 HIS A CA 1
ATOM 6529 C C . HIS A 1 851 ? 28.744 45.087 -30.203 1.00 31.31 851 HIS A C 1
ATOM 6531 O O . HIS A 1 851 ? 27.971 44.578 -31.014 1.00 31.31 851 HIS A O 1
ATOM 6537 N N . GLU A 1 852 ? 29.943 45.584 -30.543 1.00 25.02 852 GLU A N 1
ATOM 6538 C CA . GLU A 1 852 ? 30.449 45.864 -31.901 1.00 25.02 852 GLU A CA 1
ATOM 6539 C C . GLU A 1 852 ? 30.606 44.625 -32.804 1.00 25.02 852 GLU A C 1
ATOM 6541 O O . GLU A 1 852 ? 31.266 43.647 -32.456 1.00 25.02 852 GLU A O 1
ATOM 6546 N N . VAL A 1 853 ? 30.045 44.711 -34.014 1.00 24.42 853 VAL A N 1
ATOM 6547 C CA . VAL A 1 853 ? 30.221 43.762 -35.122 1.00 24.42 853 VAL A CA 1
ATOM 6548 C C . VAL A 1 853 ? 30.932 44.504 -36.257 1.00 24.42 853 VAL A C 1
ATOM 6550 O O . VAL A 1 853 ? 30.449 45.542 -36.701 1.00 24.42 853 VAL A O 1
ATOM 6553 N N . PHE A 1 854 ? 32.070 43.987 -36.732 1.00 22.16 854 PHE A N 1
ATOM 6554 C CA . PHE A 1 854 ? 32.772 44.532 -37.900 1.00 22.16 854 PHE A CA 1
ATOM 6555 C C . PHE A 1 854 ? 32.066 44.120 -39.207 1.00 22.16 854 PHE A C 1
ATOM 6557 O O . PHE A 1 854 ? 31.879 42.931 -39.466 1.00 22.16 854 PHE A O 1
ATOM 6564 N N . GLU A 1 855 ? 31.719 45.096 -40.051 1.00 25.98 855 GLU A N 1
ATOM 6565 C CA . GLU A 1 855 ? 31.251 44.913 -41.435 1.00 25.98 855 GLU A CA 1
ATOM 6566 C C . GLU A 1 855 ? 32.315 45.403 -42.435 1.00 25.98 855 GLU A C 1
ATOM 6568 O O . GLU A 1 855 ? 32.807 46.520 -42.287 1.00 25.98 855 GLU A O 1
ATOM 6573 N N . VAL A 1 856 ? 32.609 44.638 -43.502 1.00 21.41 856 VAL A N 1
ATOM 6574 C CA . VAL A 1 856 ? 33.233 45.160 -44.744 1.00 21.41 856 VAL A CA 1
ATOM 6575 C C . VAL A 1 856 ? 32.651 44.437 -45.989 1.00 21.41 856 VAL A C 1
ATOM 6577 O O . VAL A 1 856 ? 32.425 43.227 -45.909 1.00 21.41 856 VAL A O 1
ATOM 6580 N N . PRO A 1 857 ? 32.387 45.124 -47.133 1.00 28.06 857 PRO A N 1
ATOM 6581 C CA . PRO A 1 857 ? 31.551 44.612 -48.230 1.00 28.06 857 PRO A CA 1
ATOM 6582 C C . PRO A 1 857 ? 32.283 44.183 -49.533 1.00 28.06 857 PRO A C 1
ATOM 6584 O O . PRO A 1 857 ? 33.361 44.676 -49.853 1.00 28.06 857 PRO A O 1
ATOM 6587 N N . ASN A 1 858 ? 31.550 43.394 -50.344 1.00 22.86 858 ASN A N 1
ATOM 6588 C CA . ASN A 1 858 ? 31.636 43.099 -51.799 1.00 22.86 858 ASN A CA 1
ATOM 6589 C C . ASN A 1 858 ? 32.401 41.858 -52.347 1.00 22.86 858 ASN A C 1
ATOM 6591 O O . ASN A 1 858 ? 33.428 41.423 -51.851 1.00 22.86 858 ASN A O 1
ATOM 6595 N N . VAL A 1 859 ? 31.811 41.303 -53.424 1.00 30.25 859 VAL A N 1
ATOM 6596 C CA . VAL A 1 859 ? 31.787 39.910 -53.962 1.00 30.25 859 VAL A CA 1
ATOM 6597 C C . VAL A 1 859 ? 32.421 39.883 -55.391 1.00 30.25 859 VAL A C 1
ATOM 6599 O O . VAL A 1 859 ? 32.314 40.916 -56.055 1.00 30.25 859 VAL A O 1
ATOM 6602 N N . PRO A 1 860 ? 33.044 38.793 -55.941 1.00 29.39 860 PRO A N 1
ATOM 6603 C CA . PRO A 1 860 ? 32.308 37.839 -56.797 1.00 29.39 860 PRO A CA 1
ATOM 6604 C C . PRO A 1 860 ? 32.758 36.354 -56.824 1.00 29.39 860 PRO A C 1
ATOM 6606 O O . PRO A 1 860 ? 33.890 35.961 -56.573 1.00 29.39 860 PRO A O 1
ATOM 6609 N N . ASN A 1 861 ? 31.768 35.558 -57.224 1.00 28.19 861 ASN A N 1
ATOM 6610 C CA . ASN A 1 861 ? 31.613 34.105 -57.339 1.00 28.19 861 ASN A CA 1
ATOM 6611 C C . ASN A 1 861 ? 32.461 33.414 -58.441 1.00 28.19 861 ASN A C 1
ATOM 6613 O O . ASN A 1 861 ? 32.702 34.031 -59.479 1.00 28.19 861 ASN A O 1
ATOM 6617 N N . LYS A 1 862 ? 32.721 32.095 -58.305 1.00 27.89 862 LYS A N 1
ATOM 6618 C CA . LYS A 1 862 ? 32.303 31.032 -59.268 1.00 27.89 862 LYS A CA 1
ATOM 6619 C C . LYS A 1 862 ? 32.874 29.644 -58.917 1.00 27.89 862 LYS A C 1
ATOM 6621 O O . LYS A 1 862 ? 33.947 29.274 -59.384 1.00 27.89 862 LYS A O 1
ATOM 6626 N N . ASN A 1 863 ? 32.108 28.878 -58.131 1.00 25.88 863 ASN A N 1
ATOM 6627 C CA . ASN A 1 863 ? 31.659 27.491 -58.397 1.00 25.88 863 ASN A CA 1
ATOM 6628 C C . ASN A 1 863 ? 31.147 26.859 -57.079 1.00 25.88 863 ASN A C 1
ATOM 6630 O O . ASN A 1 863 ? 31.923 26.398 -56.254 1.00 25.88 863 ASN A O 1
ATOM 6634 N N . SER A 1 864 ? 29.823 26.913 -56.884 1.00 32.56 864 SER A N 1
ATOM 6635 C CA . SER A 1 864 ? 29.055 26.609 -55.651 1.00 32.56 864 SER A CA 1
ATOM 6636 C C . SER A 1 864 ? 29.024 25.108 -55.260 1.00 32.56 864 SER A C 1
ATOM 6638 O O . SER A 1 864 ? 29.222 24.300 -56.172 1.00 32.56 864 SER A O 1
ATOM 6640 N N . PRO A 1 865 ? 28.661 24.697 -54.011 1.00 38.16 865 PRO A N 1
ATOM 6641 C CA . PRO A 1 865 ? 27.297 24.907 -53.469 1.00 38.16 865 PRO A CA 1
ATOM 6642 C C . PRO A 1 865 ? 27.163 25.196 -51.950 1.00 38.16 865 PRO A C 1
ATOM 6644 O O . PRO A 1 865 ? 27.957 24.724 -51.151 1.00 38.16 865 PRO A O 1
ATOM 6647 N N . PHE A 1 866 ? 26.115 25.954 -51.586 1.00 28.97 866 PHE A N 1
ATOM 6648 C CA . PHE A 1 866 ? 25.176 25.841 -50.440 1.00 28.97 866 PHE A CA 1
ATOM 6649 C C . PHE A 1 866 ? 24.467 27.204 -50.291 1.00 28.97 866 PHE A C 1
ATOM 6651 O O . PHE A 1 866 ? 25.124 28.228 -50.133 1.00 28.97 866 PHE A O 1
ATOM 6658 N N . THR A 1 867 ? 23.135 27.254 -50.403 1.00 29.39 867 THR A N 1
ATOM 6659 C CA . THR A 1 867 ? 22.377 28.521 -50.478 1.00 29.39 867 THR A CA 1
ATOM 6660 C C . THR A 1 867 ? 21.586 28.818 -49.208 1.00 29.39 867 THR A C 1
ATOM 6662 O O . THR A 1 867 ? 20.797 27.987 -48.761 1.00 29.39 867 THR A O 1
ATOM 6665 N N . GLY A 1 868 ? 21.744 30.043 -48.696 1.00 38.56 868 GLY A N 1
ATOM 6666 C CA . GLY A 1 868 ? 20.969 30.643 -47.606 1.00 38.56 868 GLY A CA 1
ATOM 6667 C C . GLY A 1 868 ? 21.851 31.483 -46.673 1.00 38.56 868 GLY A C 1
ATOM 6668 O O . GLY A 1 868 ? 22.989 31.102 -46.404 1.00 38.56 868 GLY A O 1
ATOM 6669 N N . LEU A 1 869 ? 21.312 32.586 -46.133 1.00 32.28 869 LEU A N 1
ATOM 6670 C CA . LEU A 1 869 ? 22.033 33.564 -45.289 1.00 32.28 869 LEU A CA 1
ATOM 6671 C C . LEU A 1 869 ? 22.730 32.924 -44.065 1.00 32.28 869 LEU A C 1
ATOM 6673 O O . LEU A 1 869 ? 23.750 33.412 -43.587 1.00 32.28 869 LEU A O 1
ATOM 6677 N N . ALA A 1 870 ? 22.196 31.803 -43.569 1.00 33.06 870 ALA A N 1
ATOM 6678 C CA . ALA A 1 870 ? 22.773 31.027 -42.470 1.00 33.06 870 ALA A CA 1
ATOM 6679 C C . ALA A 1 870 ? 23.986 30.173 -42.895 1.00 33.06 870 ALA A C 1
ATOM 6681 O O . ALA A 1 870 ? 24.909 29.991 -42.106 1.00 33.06 870 ALA A O 1
ATOM 6682 N N . SER A 1 871 ? 24.023 29.691 -44.142 1.00 34.47 871 SER A N 1
ATOM 6683 C CA . SER A 1 871 ? 25.135 28.886 -44.667 1.00 34.47 871 SER A CA 1
ATOM 6684 C C . SER A 1 871 ? 26.328 29.747 -45.091 1.00 34.47 871 SER A C 1
ATOM 6686 O O . SER A 1 871 ? 27.468 29.317 -44.936 1.00 34.47 871 SER A O 1
ATOM 6688 N N . GLU A 1 872 ? 26.087 30.969 -45.579 1.00 35.66 872 GLU A N 1
ATOM 6689 C CA . GLU A 1 872 ? 27.147 31.951 -45.855 1.00 35.66 872 GLU A CA 1
ATOM 6690 C C . GLU A 1 872 ? 27.839 32.404 -44.567 1.00 35.66 872 GLU A C 1
ATOM 6692 O O . GLU A 1 872 ? 29.064 32.443 -44.515 1.00 35.66 872 GLU A O 1
ATOM 6697 N N . ARG A 1 873 ? 27.073 32.654 -43.497 1.00 36.19 873 ARG A N 1
ATOM 6698 C CA . ARG A 1 873 ? 27.616 33.027 -42.179 1.00 36.19 873 ARG A CA 1
ATOM 6699 C C . ARG A 1 873 ? 28.413 31.896 -41.525 1.00 36.19 873 ARG A C 1
ATOM 6701 O O . ARG A 1 873 ? 29.442 32.160 -40.913 1.00 36.19 873 ARG A O 1
ATOM 6708 N N . PHE A 1 874 ? 27.978 30.646 -41.693 1.00 36.28 874 PHE A N 1
ATOM 6709 C CA . PHE A 1 874 ? 28.676 29.472 -41.164 1.00 36.28 874 PHE A CA 1
ATOM 6710 C C . PHE A 1 874 ? 29.983 29.165 -41.920 1.00 36.28 874 PHE A C 1
ATOM 6712 O O . PHE A 1 874 ? 31.000 28.877 -41.294 1.00 36.28 874 PHE A O 1
ATOM 6719 N N . ASN A 1 875 ? 30.003 29.312 -43.251 1.00 36.97 875 ASN A N 1
ATOM 6720 C CA . ASN A 1 875 ? 31.227 29.146 -44.045 1.00 36.97 875 ASN A CA 1
ATOM 6721 C C . ASN A 1 875 ? 32.221 30.314 -43.867 1.00 36.97 875 ASN A C 1
ATOM 6723 O O . ASN A 1 875 ? 33.427 30.074 -43.847 1.00 36.97 875 ASN A O 1
ATOM 6727 N N . LEU A 1 876 ? 31.750 31.557 -43.678 1.00 38.69 876 LEU A N 1
ATOM 6728 C CA . LEU A 1 876 ? 32.611 32.693 -43.300 1.00 38.69 876 LEU A CA 1
ATOM 6729 C C . LEU A 1 876 ? 33.280 32.470 -41.936 1.00 38.69 876 LEU A C 1
ATOM 6731 O O . LEU A 1 876 ? 34.463 32.749 -41.767 1.00 38.69 876 LEU A O 1
ATOM 6735 N N . PHE A 1 877 ? 32.521 31.941 -40.976 1.00 35.53 877 PHE A N 1
ATOM 6736 C CA . PHE A 1 877 ? 33.006 31.628 -39.636 1.00 35.53 877 PHE A CA 1
ATOM 6737 C C . PHE A 1 877 ? 34.092 30.539 -39.651 1.00 35.53 877 PHE A C 1
ATOM 6739 O O . PHE A 1 877 ? 35.124 30.700 -39.005 1.00 35.53 877 PHE A O 1
ATOM 6746 N N . LEU A 1 878 ? 33.915 29.477 -40.448 1.00 34.84 878 LEU A N 1
ATOM 6747 C CA . LEU A 1 878 ? 34.918 28.415 -40.607 1.00 34.84 878 LEU A CA 1
ATOM 6748 C C . LEU A 1 878 ? 36.195 28.885 -41.333 1.00 34.84 878 LEU A C 1
ATOM 6750 O O . LEU A 1 878 ? 37.284 28.449 -40.971 1.00 34.84 878 LEU A O 1
ATOM 6754 N N . ASN A 1 879 ? 36.096 29.793 -42.312 1.00 35.12 879 ASN A N 1
ATOM 6755 C CA . ASN A 1 879 ? 37.268 30.313 -43.037 1.00 35.12 879 ASN A CA 1
ATOM 6756 C C . ASN A 1 879 ? 38.116 31.293 -42.205 1.00 35.12 879 ASN A C 1
ATOM 6758 O O . ASN A 1 879 ? 39.342 31.281 -42.317 1.00 35.12 879 ASN A O 1
ATOM 6762 N N . ASN A 1 880 ? 37.494 32.089 -41.330 1.00 36.38 880 ASN A N 1
ATOM 6763 C CA . ASN A 1 880 ? 38.210 33.001 -40.427 1.00 36.38 880 ASN A CA 1
ATOM 6764 C C . ASN A 1 880 ? 39.040 32.264 -39.364 1.00 36.38 880 ASN A C 1
ATOM 6766 O O . ASN A 1 880 ? 40.040 32.789 -38.885 1.00 36.38 88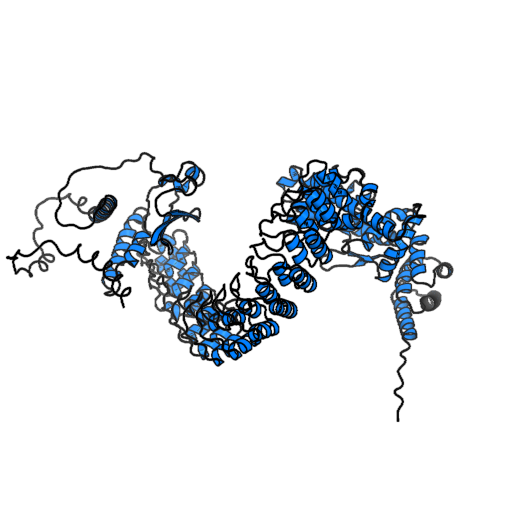0 ASN A O 1
ATOM 6770 N N . ILE A 1 881 ? 38.657 31.030 -39.037 1.00 33.09 881 ILE A N 1
ATOM 6771 C CA . ILE A 1 881 ? 39.378 30.162 -38.103 1.00 33.09 881 ILE A CA 1
ATOM 6772 C C . ILE A 1 881 ? 40.677 29.603 -38.718 1.00 33.09 881 ILE A C 1
ATOM 6774 O O . ILE A 1 881 ? 41.638 29.349 -37.998 1.00 33.09 881 ILE A O 1
ATOM 6778 N N . VAL A 1 882 ? 40.735 29.427 -40.043 1.00 32.06 882 VAL A N 1
ATOM 6779 C CA . VAL A 1 882 ? 41.871 28.777 -40.728 1.00 32.06 882 VAL A CA 1
ATOM 6780 C C . VAL A 1 882 ? 42.946 29.775 -41.192 1.00 32.06 882 VAL A C 1
ATOM 6782 O O . VAL A 1 882 ? 44.114 29.406 -41.274 1.00 32.06 882 VAL A O 1
ATOM 6785 N N . HIS A 1 883 ? 42.603 31.040 -41.467 1.00 32.50 883 HIS A N 1
ATOM 6786 C CA . HIS A 1 883 ? 43.527 31.999 -42.102 1.00 32.50 883 HIS A CA 1
ATOM 6787 C C . HIS A 1 883 ? 44.226 33.014 -41.175 1.00 32.50 883 HIS A C 1
ATOM 6789 O O . HIS A 1 883 ? 45.056 33.785 -41.652 1.00 32.50 883 HIS A O 1
ATOM 6795 N N . GLY A 1 884 ? 43.986 32.992 -39.862 1.00 35.75 884 GLY A N 1
ATOM 6796 C CA . GLY A 1 884 ? 44.559 33.952 -38.902 1.00 35.75 884 GLY A CA 1
ATOM 6797 C C . GLY A 1 884 ? 46.054 33.797 -38.565 1.00 35.75 884 GLY A C 1
ATOM 6798 O O . GLY A 1 884 ? 46.467 34.235 -37.498 1.00 35.75 884 GLY A O 1
ATOM 6799 N N . HIS A 1 885 ? 46.872 33.152 -39.407 1.00 33.75 885 HIS A N 1
ATOM 6800 C CA . HIS A 1 885 ? 48.270 32.817 -39.074 1.00 33.75 885 HIS A CA 1
ATOM 6801 C C . HIS A 1 885 ? 49.329 33.220 -40.117 1.00 33.75 885 HIS A C 1
ATOM 6803 O O . HIS A 1 885 ? 50.464 32.763 -40.033 1.00 33.75 885 HIS A O 1
ATOM 6809 N N . LEU A 1 886 ? 49.002 34.081 -41.090 1.00 32.41 886 LEU A N 1
ATOM 6810 C CA . LEU A 1 886 ? 49.982 34.554 -42.088 1.00 32.41 886 LEU A CA 1
ATOM 6811 C C . LEU A 1 886 ? 50.436 36.015 -41.928 1.00 32.41 886 LEU A C 1
ATOM 6813 O O . LEU A 1 886 ? 51.326 36.429 -42.662 1.00 32.41 886 LEU A O 1
ATOM 6817 N N . GLU A 1 887 ? 49.910 36.783 -40.969 1.00 33.62 887 GLU A N 1
ATOM 6818 C CA . GLU A 1 887 ? 50.251 38.215 -40.847 1.00 33.62 887 GLU A CA 1
ATOM 6819 C C . GLU A 1 887 ? 51.198 38.581 -39.690 1.00 33.62 887 GLU A C 1
ATOM 6821 O O . GLU A 1 887 ? 51.669 39.713 -39.643 1.00 33.62 887 GLU A O 1
ATOM 6826 N N . GLU A 1 888 ? 51.590 37.651 -38.810 1.00 31.58 888 GLU A N 1
ATOM 6827 C CA . GLU A 1 888 ? 52.478 37.985 -37.673 1.00 31.58 888 GLU A CA 1
ATOM 6828 C C . GLU A 1 888 ? 53.977 37.698 -37.881 1.00 31.58 888 GLU A C 1
ATOM 6830 O O . GLU A 1 888 ? 54.770 37.961 -36.985 1.00 31.58 888 GLU A O 1
ATOM 6835 N N . ASN A 1 889 ? 54.416 37.263 -39.069 1.00 32.69 889 ASN A N 1
ATOM 6836 C CA . ASN A 1 889 ? 55.847 37.062 -39.369 1.00 32.69 889 ASN A CA 1
ATOM 6837 C C . ASN A 1 889 ? 56.344 37.832 -40.608 1.00 32.69 889 ASN A C 1
ATOM 6839 O O . ASN A 1 889 ? 57.178 37.337 -41.363 1.00 32.69 889 ASN A O 1
ATOM 6843 N N . ALA A 1 890 ? 55.878 39.065 -40.815 1.00 32.88 890 ALA A N 1
ATOM 6844 C CA . ALA A 1 890 ? 56.442 39.978 -41.815 1.00 32.88 890 ALA A CA 1
ATOM 6845 C C . ALA A 1 890 ? 57.196 41.123 -41.126 1.00 32.88 890 ALA A C 1
ATOM 6847 O O . ALA A 1 890 ? 56.704 42.239 -40.984 1.00 32.88 890 ALA A O 1
ATOM 6848 N N . GLY A 1 891 ? 58.409 40.819 -40.666 1.00 31.97 891 GLY A N 1
ATOM 6849 C CA . GLY A 1 891 ? 59.241 41.772 -39.943 1.00 31.97 891 GLY A CA 1
ATOM 6850 C C . GLY A 1 891 ? 60.734 41.477 -40.002 1.00 31.97 891 GLY A C 1
ATOM 6851 O O . GLY A 1 891 ? 61.396 41.701 -38.999 1.00 31.97 891 GLY A O 1
ATOM 6852 N N . GLN A 1 892 ? 61.265 40.975 -41.125 1.00 28.30 892 GLN A N 1
ATOM 6853 C CA . GLN A 1 892 ? 62.687 41.101 -41.486 1.00 28.30 892 GLN A CA 1
ATOM 6854 C C . GLN A 1 892 ? 62.920 40.769 -42.976 1.00 28.30 892 GLN A C 1
ATOM 6856 O O . GLN A 1 892 ? 62.625 39.672 -43.431 1.00 28.30 892 GLN A O 1
ATOM 6861 N N . SER A 1 893 ? 63.399 41.786 -43.705 1.00 28.45 893 SER A N 1
ATOM 6862 C CA . SER A 1 893 ? 64.017 41.824 -45.046 1.00 28.45 893 SER A CA 1
ATOM 6863 C C . SER A 1 893 ? 63.631 40.780 -46.108 1.00 28.45 893 SER A C 1
ATOM 6865 O O . SER A 1 893 ? 64.105 39.647 -46.113 1.00 28.45 893 SER A O 1
ATOM 6867 N N . GLU A 1 894 ? 62.922 41.265 -47.132 1.00 31.11 894 GLU A N 1
ATOM 6868 C CA . GLU A 1 894 ? 62.964 40.742 -48.500 1.00 31.11 894 GLU A CA 1
ATOM 6869 C C . GLU A 1 894 ? 64.387 40.845 -49.074 1.00 31.11 894 GLU A C 1
ATOM 6871 O O . GLU A 1 894 ? 64.796 41.911 -49.526 1.00 31.11 894 GLU A O 1
ATOM 6876 N N . GLN A 1 895 ? 65.140 39.748 -49.036 1.00 32.41 895 GLN A N 1
ATOM 6877 C CA . GLN A 1 895 ? 66.090 39.269 -50.053 1.00 32.41 895 GLN A CA 1
ATOM 6878 C C . GLN A 1 895 ? 66.956 38.185 -49.405 1.00 32.41 895 GLN A C 1
ATOM 6880 O O . GLN A 1 895 ? 67.475 38.384 -48.318 1.00 32.41 895 GLN A O 1
ATOM 6885 N N . GLU A 1 896 ? 67.112 37.062 -50.109 1.00 31.62 896 GLU A N 1
ATOM 6886 C CA . GLU A 1 896 ? 67.871 35.861 -49.713 1.00 31.62 896 GLU A CA 1
ATOM 6887 C C . GLU A 1 896 ? 67.134 34.856 -48.812 1.00 31.62 896 GLU A C 1
ATOM 6889 O O . GLU A 1 896 ? 67.424 34.709 -47.635 1.00 31.62 896 GLU A O 1
ATOM 6894 N N . LEU A 1 897 ? 66.214 34.096 -49.416 1.00 27.70 897 LEU A N 1
ATOM 6895 C CA . LEU A 1 897 ? 66.112 32.631 -49.251 1.00 27.70 897 LEU A CA 1
ATOM 6896 C C . LEU A 1 897 ? 65.166 32.070 -50.328 1.00 27.70 897 LEU A C 1
ATOM 6898 O O . LEU A 1 897 ? 64.146 31.436 -50.074 1.00 27.70 897 LEU A O 1
ATOM 6902 N N . PHE A 1 898 ? 65.520 32.343 -51.586 1.00 29.44 898 PHE A N 1
ATOM 6903 C CA . PHE A 1 898 ? 65.221 31.412 -52.669 1.00 29.44 898 PHE A CA 1
ATOM 6904 C C . PHE A 1 898 ? 66.257 30.284 -52.580 1.00 29.44 898 PHE A C 1
ATOM 6906 O O . PHE A 1 898 ? 67.447 30.573 -52.483 1.00 29.44 898 PHE A O 1
ATOM 6913 N N . ASN A 1 899 ? 65.777 29.042 -52.686 1.00 29.55 899 ASN A N 1
ATOM 6914 C CA . ASN A 1 899 ? 66.498 27.759 -52.675 1.00 29.55 899 ASN A CA 1
ATOM 6915 C C . ASN A 1 899 ? 66.716 27.138 -51.284 1.00 29.55 899 ASN A C 1
ATOM 6917 O O . ASN A 1 899 ? 67.724 27.373 -50.636 1.00 29.55 899 ASN A O 1
ATOM 6921 N N . ASP A 1 900 ? 65.797 26.268 -50.857 1.00 27.17 900 ASP A N 1
ATOM 6922 C CA . ASP A 1 900 ? 66.029 24.831 -51.041 1.00 27.17 900 ASP A CA 1
ATOM 6923 C C . ASP A 1 900 ? 64.751 23.994 -50.851 1.00 27.17 900 ASP A C 1
ATOM 6925 O O . ASP A 1 900 ? 63.772 24.376 -50.214 1.00 27.17 900 ASP A O 1
ATOM 6929 N N . SER A 1 901 ? 64.741 22.874 -51.562 1.00 41.81 901 SER A N 1
ATOM 6930 C CA . SER A 1 901 ? 63.609 22.058 -51.992 1.00 41.81 901 SER A CA 1
ATOM 6931 C C . SER A 1 901 ? 63.023 21.126 -50.925 1.00 41.81 901 SER A C 1
ATOM 6933 O O . SER A 1 901 ? 63.788 20.423 -50.278 1.00 41.81 901 SER A O 1
ATOM 6935 N N . ILE A 1 902 ? 61.682 21.007 -50.875 1.00 30.12 902 ILE A N 1
ATOM 6936 C CA . ILE A 1 902 ? 60.932 19.732 -50.683 1.00 30.12 902 ILE A CA 1
ATOM 6937 C C . ILE A 1 902 ? 59.430 19.852 -51.063 1.00 30.12 902 ILE A C 1
ATOM 6939 O O . ILE A 1 902 ? 58.803 18.845 -51.372 1.00 30.12 902 ILE A O 1
ATOM 6943 N N . PHE A 1 903 ? 58.845 21.052 -51.187 1.00 31.05 903 PHE A N 1
ATOM 6944 C CA . PHE A 1 903 ? 57.417 21.202 -51.556 1.00 31.05 903 PHE A CA 1
ATOM 6945 C C . PHE A 1 903 ? 57.098 21.208 -53.069 1.00 31.05 903 PHE A C 1
ATOM 6947 O O . PHE A 1 903 ? 55.931 21.152 -53.454 1.00 31.05 903 PHE A O 1
ATOM 6954 N N . ALA A 1 904 ? 58.102 21.237 -53.953 1.00 30.83 904 ALA A N 1
ATOM 6955 C CA . ALA A 1 904 ? 57.892 21.421 -55.398 1.00 30.83 904 ALA A CA 1
ATOM 6956 C C . ALA A 1 904 ? 57.833 20.124 -56.238 1.00 30.83 904 ALA A C 1
ATOM 6958 O O . ALA A 1 904 ? 57.699 20.203 -57.458 1.00 30.83 904 ALA A O 1
ATOM 6959 N N . LEU A 1 905 ? 57.901 18.934 -55.625 1.00 29.98 905 LEU A N 1
ATOM 6960 C CA . LEU A 1 905 ? 57.953 17.650 -56.351 1.00 29.98 905 LEU A CA 1
ATOM 6961 C C . LEU A 1 905 ? 56.642 16.840 -56.362 1.00 29.98 905 LEU A C 1
ATOM 6963 O O . LEU A 1 905 ? 56.587 15.817 -57.031 1.00 29.98 905 LEU A O 1
ATOM 6967 N N . ALA A 1 906 ? 55.563 17.302 -55.718 1.00 29.97 906 ALA A N 1
ATOM 6968 C CA . ALA A 1 906 ? 54.278 16.579 -55.708 1.00 29.97 906 ALA A CA 1
ATOM 6969 C C . ALA A 1 906 ? 53.172 17.194 -56.591 1.00 29.97 906 ALA A C 1
ATOM 6971 O O . ALA A 1 906 ? 52.086 16.632 -56.687 1.00 29.97 906 ALA A O 1
ATOM 6972 N N . LEU A 1 907 ? 53.421 18.329 -57.258 1.00 29.53 907 LEU A N 1
ATOM 6973 C CA . LEU A 1 907 ? 52.384 19.071 -58.001 1.00 29.53 907 LEU A CA 1
ATOM 6974 C C . LEU A 1 907 ? 52.654 19.234 -59.507 1.00 29.53 907 LEU A C 1
ATOM 6976 O O . LEU A 1 907 ? 51.999 20.048 -60.156 1.00 29.53 907 LEU A O 1
ATOM 6980 N N . ARG A 1 908 ? 53.582 18.464 -60.098 1.00 29.44 908 ARG A N 1
ATOM 6981 C CA . ARG A 1 908 ? 53.929 18.606 -61.529 1.00 29.44 908 ARG A CA 1
ATOM 6982 C C . ARG A 1 908 ? 53.871 17.361 -62.413 1.00 29.44 908 ARG A C 1
ATOM 6984 O O . ARG A 1 908 ? 54.303 17.438 -63.556 1.00 29.44 908 ARG A O 1
ATOM 6991 N N . GLU A 1 909 ? 53.219 16.291 -61.978 1.00 28.27 909 GLU A N 1
ATOM 6992 C CA . GLU A 1 909 ? 52.730 15.260 -62.899 1.00 28.27 909 GLU A CA 1
ATOM 6993 C C . GLU A 1 909 ? 51.279 14.920 -62.572 1.00 28.27 909 GLU A C 1
ATOM 6995 O O . GLU A 1 909 ? 51.000 14.127 -61.687 1.00 28.27 909 GLU A O 1
ATOM 7000 N N . ILE A 1 910 ? 50.361 15.612 -63.245 1.00 26.78 910 ILE A N 1
ATOM 7001 C CA . ILE A 1 910 ? 49.206 15.073 -63.981 1.00 26.78 910 ILE A CA 1
ATOM 7002 C C . ILE A 1 910 ? 48.683 16.282 -64.766 1.00 26.78 910 ILE A C 1
ATOM 7004 O O . ILE A 1 910 ? 47.837 17.054 -64.322 1.00 26.78 910 ILE A O 1
ATOM 7008 N N . ALA A 1 911 ? 49.248 16.494 -65.947 1.00 29.19 911 ALA A N 1
ATOM 7009 C CA . ALA A 1 911 ? 48.572 17.230 -66.998 1.00 29.19 911 ALA A CA 1
ATOM 7010 C C . ALA A 1 911 ? 48.463 16.272 -68.175 1.00 29.19 911 ALA A C 1
ATOM 7012 O O . ALA A 1 911 ? 49.491 15.804 -68.651 1.00 29.19 911 ALA A O 1
ATOM 7013 N N . LEU A 1 912 ? 47.229 15.970 -68.588 1.00 23.91 912 LEU A N 1
ATOM 7014 C CA . LEU A 1 912 ? 46.769 15.852 -69.979 1.00 23.91 912 LEU A CA 1
ATOM 7015 C C . LEU A 1 912 ? 45.374 15.204 -69.984 1.00 23.91 912 LEU A C 1
ATOM 7017 O O . LEU A 1 912 ? 45.228 14.027 -69.685 1.00 23.91 912 LEU A O 1
ATOM 7021 N N . VAL A 1 913 ? 44.330 15.987 -70.267 1.00 24.52 913 VAL A N 1
ATOM 7022 C CA . VAL A 1 913 ? 43.653 16.059 -71.580 1.00 24.52 913 VAL A CA 1
ATOM 7023 C C . VAL A 1 913 ? 42.593 17.185 -71.511 1.00 24.52 913 VAL A C 1
ATOM 7025 O O . VAL A 1 913 ? 41.846 17.269 -70.534 1.00 24.52 913 VAL A O 1
ATOM 7028 N N . PRO A 1 914 ? 42.519 18.084 -72.513 1.00 24.89 914 PRO A N 1
ATOM 7029 C CA . PRO A 1 914 ? 41.582 19.205 -72.537 1.00 24.89 914 PRO A CA 1
ATOM 7030 C C . PRO A 1 914 ? 40.153 18.807 -72.937 1.00 24.89 914 PRO A C 1
ATOM 7032 O O . PRO A 1 914 ? 39.923 17.950 -73.788 1.00 24.89 914 PRO A O 1
ATOM 7035 N N . LYS A 1 915 ? 39.187 19.536 -72.366 1.00 37.88 915 LYS A N 1
ATOM 7036 C CA . LYS A 1 915 ? 37.791 19.615 -72.817 1.00 37.88 915 LYS A CA 1
ATOM 7037 C C . LYS A 1 915 ? 37.721 19.987 -74.302 1.00 37.88 915 LYS A C 1
ATOM 7039 O O . LYS A 1 915 ? 38.163 21.075 -74.654 1.00 37.88 915 LYS A O 1
ATOM 7044 N N . THR A 1 916 ? 37.042 19.188 -75.126 1.00 25.48 916 THR A N 1
ATOM 7045 C CA . THR A 1 916 ? 36.340 19.695 -76.319 1.00 25.48 916 THR A CA 1
ATOM 7046 C C . THR A 1 916 ? 35.039 18.930 -76.587 1.00 25.48 916 THR A C 1
ATOM 7048 O O . THR A 1 916 ? 35.011 17.708 -76.620 1.00 25.48 916 THR A O 1
ATOM 7051 N N . ALA A 1 917 ? 33.980 19.729 -76.758 1.00 26.81 917 ALA A N 1
ATOM 7052 C CA . ALA A 1 917 ? 32.815 19.539 -77.621 1.00 26.81 917 ALA A CA 1
ATOM 7053 C C . ALA A 1 917 ? 32.018 18.218 -77.551 1.00 26.81 917 ALA A C 1
ATOM 7055 O O . ALA A 1 917 ? 32.377 17.226 -78.164 1.00 26.81 917 ALA A O 1
ATOM 7056 N N . PHE A 1 918 ? 30.813 18.271 -76.977 1.00 25.72 918 PHE A N 1
ATOM 7057 C CA . PHE A 1 918 ? 29.610 18.524 -77.784 1.00 25.72 918 PHE A CA 1
ATOM 7058 C C . PHE A 1 918 ? 28.407 18.770 -76.868 1.00 25.72 918 PHE A C 1
ATOM 7060 O O . PHE A 1 918 ? 27.952 17.898 -76.132 1.00 25.72 918 PHE A O 1
ATOM 7067 N N . SER A 1 919 ? 27.884 19.990 -76.939 1.00 35.62 919 SER A N 1
ATOM 7068 C CA . SER A 1 919 ? 26.489 20.273 -76.651 1.00 35.62 919 SER A CA 1
ATOM 7069 C C . SER A 1 919 ? 25.644 19.737 -77.803 1.00 35.62 919 SER A C 1
ATOM 7071 O O . SER A 1 919 ? 25.867 20.160 -78.935 1.00 35.62 919 SER A O 1
ATOM 7073 N N . LEU A 1 920 ? 24.658 18.890 -77.526 1.00 27.70 920 LEU A N 1
ATOM 7074 C CA . LEU A 1 920 ? 23.296 19.034 -78.045 1.00 27.70 920 LEU A CA 1
ATOM 7075 C C . LEU A 1 920 ? 22.399 17.973 -77.396 1.00 27.70 920 LEU A C 1
ATOM 7077 O O . LEU A 1 920 ? 22.846 16.862 -77.145 1.00 27.70 920 LEU A O 1
ATOM 7081 N N . VAL A 1 921 ? 21.121 18.324 -77.249 1.00 25.70 921 VAL A N 1
ATOM 7082 C CA . VAL A 1 921 ? 19.970 17.492 -76.852 1.00 25.70 921 VAL A CA 1
ATOM 7083 C C . VAL A 1 921 ? 19.519 17.669 -75.389 1.00 25.70 921 VAL A C 1
ATOM 7085 O O . VAL A 1 921 ? 19.840 16.921 -74.473 1.00 25.70 921 VAL A O 1
ATOM 7088 N N . THR A 1 922 ? 18.684 18.709 -75.262 1.00 28.98 922 THR A N 1
ATOM 7089 C CA . THR A 1 922 ? 17.421 18.786 -74.500 1.00 28.98 922 THR A CA 1
ATOM 7090 C C . THR A 1 922 ? 17.440 18.914 -72.977 1.00 28.98 922 THR A C 1
ATOM 7092 O O . THR A 1 922 ? 17.394 17.951 -72.219 1.00 28.98 922 THR A O 1
ATOM 7095 N N . THR A 1 923 ? 17.281 20.169 -72.558 1.00 45.34 923 THR A N 1
ATOM 7096 C CA . THR A 1 923 ? 16.290 20.619 -71.570 1.00 45.34 923 THR A CA 1
ATOM 7097 C C . THR A 1 923 ? 14.909 19.979 -71.827 1.00 45.34 923 THR A C 1
ATOM 7099 O O . THR A 1 923 ? 14.512 19.851 -72.981 1.00 45.34 923 THR A O 1
ATOM 7102 N N . ILE A 1 924 ? 14.154 19.691 -70.752 1.00 42.03 924 ILE A N 1
ATOM 7103 C CA . ILE A 1 924 ? 12.784 19.113 -70.694 1.00 42.03 924 ILE A CA 1
ATOM 7104 C C . ILE A 1 924 ? 12.746 17.568 -70.646 1.00 42.03 924 ILE A C 1
ATOM 7106 O O . ILE A 1 924 ? 12.528 16.924 -71.664 1.00 42.03 924 ILE A O 1
ATOM 7110 N N . SER A 1 925 ? 12.893 16.969 -69.448 1.00 35.09 925 SER A N 1
ATOM 7111 C CA . SER A 1 925 ? 12.306 15.641 -69.104 1.00 35.09 925 SER A CA 1
ATOM 7112 C C . SER A 1 925 ? 12.384 15.211 -67.620 1.00 35.09 925 SER A C 1
ATOM 7114 O O . SER A 1 925 ? 11.909 14.135 -67.283 1.00 35.09 925 SER A O 1
ATOM 7116 N N . GLY A 1 926 ? 12.908 16.018 -66.687 1.00 37.56 926 GLY A N 1
ATOM 7117 C CA . GLY A 1 926 ? 13.051 15.577 -65.282 1.00 37.56 926 GLY A CA 1
ATOM 7118 C C . GLY A 1 926 ? 11.860 15.835 -64.348 1.00 37.56 926 GLY A C 1
ATOM 7119 O O . GLY A 1 926 ? 11.719 15.151 -63.342 1.00 37.56 926 GLY A O 1
ATOM 7120 N N . ILE A 1 927 ? 10.999 16.816 -64.652 1.00 39.09 927 ILE A N 1
ATOM 7121 C CA . ILE A 1 927 ? 9.950 17.281 -63.713 1.00 39.09 927 ILE A CA 1
ATOM 7122 C C . ILE A 1 927 ? 8.522 16.950 -64.200 1.00 39.09 927 ILE A C 1
ATOM 7124 O O . ILE A 1 927 ? 7.586 16.956 -63.409 1.00 39.09 927 ILE A O 1
ATOM 7128 N N . ILE A 1 928 ? 8.347 16.513 -65.455 1.00 39.09 928 ILE A N 1
ATOM 7129 C CA . ILE A 1 928 ? 7.059 15.972 -65.947 1.00 39.09 928 ILE A CA 1
ATOM 7130 C C . ILE A 1 928 ? 6.908 14.462 -65.639 1.00 39.09 928 ILE A C 1
ATOM 7132 O O . ILE A 1 928 ? 5.785 13.957 -65.577 1.00 39.09 928 ILE A O 1
ATOM 7136 N N . PHE A 1 929 ? 7.998 13.738 -65.341 1.00 38.53 929 PHE A N 1
ATOM 7137 C CA . PHE A 1 929 ? 7.940 12.285 -65.109 1.00 38.53 929 PHE A CA 1
ATOM 7138 C C . PHE A 1 929 ? 7.604 11.854 -63.669 1.00 38.53 929 PHE A C 1
ATOM 7140 O O . PHE A 1 929 ? 7.090 10.756 -63.480 1.00 38.53 929 PHE A O 1
ATOM 7147 N N . SER A 1 930 ? 7.781 12.710 -62.658 1.00 36.50 930 SER A N 1
ATOM 7148 C CA . SER A 1 930 ? 7.509 12.325 -61.257 1.00 36.50 930 SER A CA 1
ATOM 7149 C C . SER A 1 930 ? 6.087 12.659 -60.785 1.00 36.50 930 SER A C 1
ATOM 7151 O O . SER A 1 930 ? 5.617 12.084 -59.808 1.00 36.50 930 SER A O 1
ATOM 7153 N N . VAL A 1 931 ? 5.374 13.540 -61.501 1.00 42.00 931 VAL A N 1
ATOM 7154 C CA . VAL A 1 931 ? 3.968 13.900 -61.210 1.00 42.00 931 VAL A CA 1
ATOM 7155 C C . VAL A 1 931 ? 2.979 13.146 -62.119 1.00 42.00 931 VAL A C 1
ATOM 7157 O O . VAL A 1 931 ? 1.843 12.908 -61.720 1.00 42.00 931 VAL A O 1
ATOM 7160 N N . SER A 1 932 ? 3.424 12.630 -63.273 1.00 39.28 932 SER A N 1
ATOM 7161 C CA . SER A 1 932 ? 2.615 11.730 -64.122 1.00 39.28 932 SER A CA 1
ATOM 7162 C C . SER A 1 932 ? 2.653 10.258 -63.667 1.00 39.28 932 SER A C 1
ATOM 7164 O O . SER A 1 932 ? 1.758 9.491 -64.011 1.00 39.28 932 SER A O 1
ATOM 7166 N N . ALA A 1 933 ? 3.640 9.853 -62.855 1.00 39.50 933 ALA A N 1
ATOM 7167 C CA . ALA A 1 933 ? 3.777 8.472 -62.370 1.00 39.50 933 ALA A CA 1
ATOM 7168 C C . ALA A 1 933 ? 2.918 8.145 -61.128 1.00 39.50 933 ALA A C 1
ATOM 7170 O O . ALA A 1 933 ? 2.621 6.978 -60.888 1.00 39.50 933 ALA A O 1
ATOM 7171 N N . LEU A 1 934 ? 2.462 9.151 -60.366 1.00 38.84 934 LEU A N 1
ATOM 7172 C CA . LEU A 1 934 ? 1.581 8.947 -59.202 1.00 38.84 934 LEU A CA 1
ATOM 7173 C C . LEU A 1 934 ? 0.083 9.074 -59.530 1.00 38.84 934 LEU A C 1
ATOM 7175 O O . LEU A 1 934 ? -0.735 8.492 -58.824 1.00 38.84 934 LEU A O 1
ATOM 7179 N N . LEU A 1 935 ? -0.290 9.745 -60.629 1.00 42.94 935 LEU A N 1
ATOM 7180 C CA . LEU A 1 935 ? -1.693 9.864 -61.063 1.00 42.94 935 LEU A CA 1
ATOM 7181 C C . LEU A 1 935 ? -2.154 8.754 -62.034 1.00 42.94 935 LEU A C 1
ATOM 7183 O O . LEU A 1 935 ? -3.355 8.571 -62.202 1.00 42.94 935 LEU A O 1
ATOM 7187 N N . LEU A 1 936 ? -1.241 7.953 -62.605 1.00 38.00 936 LEU A N 1
ATOM 7188 C CA . LEU A 1 936 ? -1.573 6.778 -63.438 1.00 38.00 936 LEU A CA 1
ATOM 7189 C C . LEU A 1 936 ? -1.529 5.430 -62.690 1.00 38.00 936 LEU A C 1
ATOM 7191 O O . LEU A 1 936 ? -2.091 4.453 -63.178 1.00 38.00 936 LEU A O 1
ATOM 7195 N N . GLY A 1 937 ? -0.951 5.366 -61.484 1.00 36.97 937 GLY A N 1
ATOM 7196 C CA . GLY A 1 937 ? -0.995 4.156 -60.646 1.00 36.97 937 GLY A CA 1
ATOM 7197 C C . GLY A 1 937 ? -2.372 3.880 -60.024 1.00 36.97 937 GLY A C 1
ATOM 7198 O O . GLY A 1 937 ? -2.719 2.728 -59.783 1.00 36.97 937 GLY A O 1
ATOM 7199 N N . ALA A 1 938 ? -3.187 4.921 -59.817 1.00 37.59 938 ALA A N 1
ATOM 7200 C CA . ALA A 1 938 ? -4.497 4.817 -59.168 1.00 37.59 938 ALA A CA 1
ATOM 7201 C C . ALA A 1 938 ? -5.682 4.591 -60.132 1.00 37.59 938 ALA A C 1
ATOM 7203 O O . ALA A 1 938 ? -6.800 4.393 -59.663 1.00 37.59 938 ALA A O 1
ATOM 7204 N N . TRP A 1 939 ? -5.475 4.571 -61.458 1.00 35.34 939 TRP A N 1
ATOM 7205 C CA . TRP A 1 939 ? -6.543 4.219 -62.414 1.00 35.34 939 TRP A CA 1
ATOM 7206 C C . TRP A 1 939 ? -6.472 2.761 -62.915 1.00 35.34 939 TRP A C 1
ATOM 7208 O O . TRP A 1 939 ? -7.471 2.237 -63.396 1.00 35.34 939 TRP A O 1
ATOM 7218 N N . TYR A 1 940 ? -5.343 2.054 -62.746 1.00 33.03 940 TYR A N 1
ATOM 7219 C CA . TYR A 1 940 ? -5.139 0.705 -63.312 1.00 33.03 940 TYR A CA 1
ATOM 7220 C C . TYR A 1 940 ? -5.612 -0.482 -62.432 1.00 33.03 940 TYR A C 1
ATOM 7222 O O . TYR A 1 940 ? -5.444 -1.627 -62.829 1.00 33.03 940 TYR A O 1
ATOM 7230 N N . PHE A 1 941 ? -6.274 -0.267 -61.285 1.00 32.16 941 PHE A N 1
ATOM 7231 C CA . PHE A 1 941 ? -6.994 -1.357 -60.582 1.00 32.16 941 PHE A CA 1
ATOM 7232 C C . PHE A 1 941 ? -8.396 -0.981 -60.068 1.00 32.16 941 PHE A C 1
ATOM 7234 O O . PHE A 1 941 ? -8.931 -1.630 -59.177 1.00 32.16 941 PHE A O 1
ATOM 7241 N N . ILE A 1 942 ? -9.029 0.042 -60.656 1.00 40.59 942 ILE A N 1
ATOM 7242 C CA . ILE A 1 942 ? -10.482 0.284 -60.505 1.00 40.59 942 ILE A CA 1
ATOM 7243 C C . ILE A 1 942 ? -11.262 -0.113 -61.782 1.00 40.59 942 ILE A C 1
ATOM 7245 O O . ILE A 1 942 ? -12.483 -0.015 -61.834 1.00 40.59 942 ILE A O 1
ATOM 7249 N N . ALA A 1 943 ? -10.601 -0.678 -62.798 1.00 39.34 943 ALA A N 1
ATOM 7250 C CA . ALA A 1 943 ? -11.274 -1.322 -63.931 1.00 39.34 943 ALA A CA 1
ATOM 7251 C C . ALA A 1 943 ? -10.582 -2.632 -64.346 1.00 39.34 943 ALA A C 1
ATOM 7253 O O . ALA A 1 943 ? -10.148 -2.783 -65.490 1.00 39.34 943 ALA A O 1
ATOM 7254 N N . ARG A 1 944 ? -10.479 -3.583 -63.409 1.00 34.38 944 ARG A N 1
ATOM 7255 C CA . ARG A 1 944 ? -10.541 -5.016 -63.719 1.00 34.38 944 ARG A CA 1
ATOM 7256 C C . ARG A 1 944 ? -10.957 -5.840 -62.514 1.00 34.38 944 ARG A C 1
ATOM 7258 O O . ARG A 1 944 ? -10.330 -5.651 -61.451 1.00 34.38 944 ARG A O 1
#

Sequence (944 aa):
MESGQAIEIKVEDHNQQDIATYIQDTLTMTEAKDNASQNTREMLVKKLTQQANGVFQWIHTVLPIIEQKVREKELFEDICCWLHEVPAGLEDVYMYILNNVIETSNREQSLLFFQWVCLAERPLTVAEMRYALVAKHVREPLSPKKWERIPGFIESNERMLGRIKALSGGLAEVVPSTDNNATVQVVHQSVNDFLRTKGLKVLCHNIGMSMSSMNEDKILSQCQATLYRSCLVCLATAHILAETTEFKRTKKNVTQDHPLLQYATINLFIHAEKATDFRCDVLPNEKEILQKVLISWVQIYQKLDMTSRACPQRGTTLLHMAAAANLVDLIEPLLSNNEDSAERNSGGDTAFHLAASGGHIKVGEILRRKGADQEAKDHLGNTPLSKAASGGHIEFVEWALDKGVNLKRNGDGGALQAASLGGYESVVQILLRAGADVNAQGGGYGNALQAAAWNGSPEIVQILLRAGADVNAQGGYFGYALQAAAFNESPETVQILLGAGAVVNAQGGHFGYALQAAALNKSPEIVQILLGAGADVNAQGGRYGNALQAAAAPYKGSHKTVQILLGAGANVNAQGGFFGNALQAAVCNESPETVQILLGAGADVNARGGRHGSPLLAAIHDGYFDKVQLLLHAGANSLLADELGRTPLHIAASRDMLHILRRFPQLASDLNKRSDFLQTPLHLAVCHGHISFAIALLNSGADPSLLDGYGRHVMDWASNHETLLQEIHNHCSDLVLTPPATQELTVHRSLIELTESLLYSKSKPSWPILQQLGRYFLFLGQFDKARYLFQLHLSRDASSKEDIWQISCNTCNFAITGTRFVCKVCACIDLCSSCVQRYPCHSRLHPNQEHEVFEVPNVPNKNSPFTGLASERFNLFLNNIVHGHLEENAGQSEQELFNDSIFALALREIALVPKTAFSLVTTISGIIFSVSALLLGAWYFIAR

pLDDT: mean 75.65, std 23.49, range [21.41, 98.56]

InterPro domains:
  IPR000433 Zinc finger, ZZ-type [SM00291] (803-848)
  IPR002110 Ankyrin repeat [PF00023] (547-575)
  IPR002110 Ankyrin repeat [PF00023] (582-608)
  IPR002110 Ankyrin repeat [PF12796] (370-441)
  IPR002110 Ankyrin repeat [PF12796] (450-540)
  IPR002110 Ankyrin repeat [PF12796] (618-706)
  IPR002110 Ankyrin repeat [PR01415] (348-363)
  IPR002110 Ankyrin repeat [PR01415] (427-441)
  IPR002110 Ankyrin repeat [PS50088] (314-346)
  IPR002110 Ankyrin repeat [PS50088] (347-379)
  IPR002110 Ankyrin repeat [PS50088] (380-412)
  IPR002110 Ankyrin repeat [PS50088] (410-443)
  IPR002110 Ankyrin repeat [PS50088] (447-476)
  IPR002110 Ankyrin repeat [PS50088] (514-542)
  IPR002110 Ankyrin repeat [PS50088] (611-643)
  IPR002110 Ankyrin repeat [PS50088] (644-676)
  IPR002110 Ankyrin repeat [PS50088] (677-709)
  IPR002110 Ankyrin repeat [SM00248] (314-343)
  IPR002110 Ankyrin repeat [SM00248] (347-376)
  IPR002110 Ankyrin repeat [SM00248] (380-409)

Foldseek 3Di:
DDDPPPPPPPLQVVLLVVLLVVLVVLLPDDDPPDPVVVVLSVVVSVVLSVLQSSPSVQCLLCSVVLSVCVVVVPDSVVSVVVVVVQDSDPLSNQVCLLQPLQDLVQLVLLLQLLLCQQPAPDFAFLQLSLLSSQLLQDPDLQDADDSVPGPPRDDDSVSSQVVLCNSRVRQKHWAQDPVRRITIHGPDVVSSVSCLQPVSVSSCVSVPNDCVPDHSLLSSLLSLLSSLSSLLSLLSNLLVVCPDPVVVPPVDDSCVSRVNNLSSLQCNLVSVLSNAPSNCVSPVPVVVSCQSRVQVSLVNQCVNPVPDPPRDAAQQGPLLSCLLSVNLVVNVVCVVVPPDQCRAGPQRDGSLLSNLLNLNVSSNVSSVVSPRDQCRAGPQGAGSLLSNLLNLNLVSNLVCLVVPPDQPPRLAAYNLLSNLLNLNLNSNVVCLVSPHDLQRAHHQQGGNLSSNLLSLPLNSNVVSVVSPHDQQRAHHQQRGSLLSNLQNLHLSSNVVSVVSPRDQQQAHHQQGGSLLNNLLQQRLSSNVVSVVSPHDLADADHQQGGSLSSLLAAPRHDLSSNVVSVVSPYDLADADHQQGGSLSRNLNYPDCVSNVSSLVSPHDLARADHPQGGSLSSNLLNVPLVSVVVSVVSPRDQCRAHPQSDGSLLSCLLVLVQVSCVVCVNNVVPQCRATNQRDGSLLNNLLNPSQVSNLVSLVSPRQQCGAGLLLAGSCLSCVPPPVSNVSNCVSPVPDDGDPPVCSNVSNVVSVVVSVVVVVPPPDDDCPVVCVVVQQDPQPDDDDDPDGWHWGWDWDQDPPPRQIKIWIAIPVPRDIDIDSAQADPVPRHRHDDPVNCVVPVVCVVRDPPDDDDDDDDDDDDDDDDDDDDPVVVVVVVVVVVVVPPPDPPPPDDDDDDDDDDDDPPPPPPPDDDDDDDDDDDDDDDDDPVVPVVVVVVVVPVPVPD